Protein AF-0000000079573277 (afdb_homodimer)

Foldseek 3Di:
DEAEDLLQQLQQAFPLSLLLSLLVLCCCCPQLVAAYEAELQSLFRRCSVLVLCLDPVSLVLVLLCLQQLSYAYEDFDPRFASLSVQLVLLVCLLVVPPPRDHTPQQPDDSVPNVVSVLLNCCSVVVCLVSLVVVLVVDDPPDPSNSNSVSSSSSSVSRNSLRVRPSRYFYWDPDQPAALLNLLVLQLVLQCPDPDPLSNLLSVVVVVQVVVLPDPVLSRDLVNVLVVLLVDDDDSSSQLNNQSSSVSVSVNVQSGGPQHAAQADDSVSVSVVSVLVSVVVVVCVVVQSRDPHPDDSVPRPPPPRDRADSVLSSVQSDHHRDRDGYHCPVCSVVSSVVSVVSSVVVLVVLVVLLVVLVVLLVVLLVVLVVVCVVPVVPPDDVVVSVVVSVVVSVVVSQVVQVVCCVVVVNDGNVVSVVSNVVSVVSVVSNVPSDPPVPPVCVVVVVVVVVVVD/DEAEDLLQQLQQAFPLSLLLSLLVLCCCCPQQVAAYEAELQSLFRGCSVLVLCLDPVSLVLVLLCLQQLSYAYEDFDPRFASLSVQLVLLVCLLVVPPPRDHTPQQPDDSVPNVVSVLLNCCSVVVCLVSLVVVLVVDDPPDPSNSNSVSSSSSSVSRNSSRPRPSRYFYWDPDQPAALLNLLVLQLVLLCPDPDVLSNLLSVVVVVQVVVLPDPVLSRDLVNVLVVLVVDDDDSSSVLNNQSSSVSVSVNVQSGTPQHAAQADDSVSVSVVSVLVSVVVVVCVVVQSDADPPGDVVSHDPDPRDRADSVLSSVQSDHHRDRDGYHCPVCSVVSSVVSVVSSVVVLVVLVVLLVVLVVLLVVLLVVLVVVCVVPVVPPDDPVVSVVVSVVVSVVVSQVVQVVCCVVVVNDGNVVSVVSNVVSVVSVVSSVPSDDSVPPVCVVVVVVVVVVVD

pLDDT: mean 81.91, std 15.5, range [31.17, 97.5]

Radius of gyration: 34.0 Å; Cα contacts (8 Å, |Δi|>4): 1284; chains: 2; bounding box: 56×108×101 Å

Sequence (904 aa):
MLVYLFELDSVRNSKAEIIKGQQALFEEIVMNGNQVVLSFNQLTDSEAFLSILENEEAYEEMIGLFRCGALRVSQFGRFRTASQYIQNAIDKCIGKDSDAFLFSGLPVKCTDTELLTKIKDALAFGDLTLLEEIRDKYPVGSTDWKRLEYIQRYIRMILILSMEKLAMNPGKEQIEYSFVDYMKEIITICEKEPDEQLNQGAKLLKEISENLGVDKLRNNRTNWINYLNGLEANETIYIAEAMVDLCYNYTIEESISNVARHFEDREGFRRDLLNRFHQYWEEYCCKIHVFHKGDLEQIADIQVKEPFWDTAVRLVDQNPPMYSGVYETGYNKRKREWKRVRSRKIGKWFATAFLYIVIFCLVEQMMGTIEESFLATTVNIKLNGIVSAILDTLCFGLLGSWVSEKFGLVDVLESVKNLGTGIKDIYRIHFAPKQIAYRRDELDGDRKRKQDMLVYLFELDSVRNSKAEIIKGQQALFEEIVMNGNQVVLSFNQLTDSEAFLSILENEEAYEEMIGLFRCGALRVSQFGRFRTASQYIQNAIDKCIGKDSDAFLFSGLPVKCTDTELLTKIKDALAFGDLTLLEEIRDKYPVGSTDWKRLEYIQRYIRMILILSMEKLAMNPGKEQIEYSFVDYMKEIITICEKEPDEQLNQGAKLLKEISENLGVDKLRNNRTNWINYLNGLEANETIYIAEAMVDLCYNYTIEESISNVARHFEDREGFRRDLLNRFHQYWEEYCCKIHVFHKGDLEQIADIQVKEPFWDTAVRLVDQNPPMYSGVYETGYNKRKREWKRVRSRKIGKWFATAFLYIVIFCLVEQMMGTIEESFLATTVNIKLNGIVSAILDTLCFGLLGSWVSEKFGLVDVLESVKNLGTGIKDIYRIHFAPKQIAYRRDELDGDRKRKQD

Secondary structure (DSSP, 8-state):
-EEE-GGG-TT--SHHHHHHHHHHHHIIIIIS--EEEE-HHHHHH-HHHHGGGGSHHHHHHHHHHHHTTSEEEE-BTTB-SHHHHHHHHHHHHHTT-TT----TTS---TT-HHHHHHHHHHHHH--THHHHHHHTTS-TTSHHHHHHHHHHHHHHHHHHHHH-GGGEEPBPSS-SS-HHHHHHHHHHHHHHSS-HHHHHHHHHHHHHHHHH-SHHHHT-HHHHHHHHHTSPP-HHHHHHHHHHHHHHHHHHHHTBTTB--S-SSHHHHHHHHHHHHHHHHHHHHTTSS--TT--GGG-----PPPP-HHHHHHHS-S-PPPPPS-TTTTHHHHHHHHHHHHHHHHHHHHHHHHHHHHHHHHHHHHHHHHHHHTGGGSS-HHHHHHHHHHHHHHHHHHHHHHHHHHHTPPPHHHHHHHHHHHHHHHHHHHTS-------THHHHHHHHHHH-/-EEE-GGG-TT--SHHHHHHHHHHHHIIIIIS--EEEE-HHHHHH-HHHHGGGGSHHHHHHHHHHHHTTSEEEE-BTTB-SHHHHHHHHHHHHHTT-TT----TTS---TT-HHHHHHHHHHHHHT-THHHHHHHTTS-TTSHHHHHHHHHHHHHHHHHHHHH-GGGEEPBPSS-SS-HHHHHHHHHHHHHHSS-HHHHHHHHHHHHHHHHH-SHHHHT-HHHHHHHHHTSPP-HHHHHHHHHHHHHHHHHHHHTBTTB--S-SSHHHHHHHHHHHHHHHHHHHHTTS---TTS-GGG-----PPPP-HHHHHHHS-S-PPPPPS-TTTTHHHHHHHHHHHHHHHHHHHHHHHHHHHHHHHHHHHHHHHHHHHTGGGSS-HHHHHHHHHHHHHHHHHHHHHHHHHHHTPPPHHHHHHHHHHHHHHHHHHHT---------HHHHHHHHHHH-

Structure (mmCIF, N/CA/C/O backbone):
data_AF-0000000079573277-model_v1
#
loop_
_entity.id
_entity.type
_entity.pdbx_description
1 polymer 'Uncharacterized protein'
#
loop_
_atom_site.group_PDB
_atom_site.id
_atom_site.type_symbol
_atom_site.label_atom_id
_atom_site.label_alt_id
_atom_site.label_comp_id
_atom_site.label_asym_id
_atom_site.label_entity_id
_atom_site.label_seq_id
_atom_site.pdbx_PDB_ins_code
_atom_site.Cartn_x
_atom_site.Cartn_y
_atom_site.Cartn_z
_atom_site.occupancy
_atom_site.B_iso_or_equiv
_atom_site.auth_seq_id
_atom_site.auth_comp_id
_atom_site.auth_asym_id
_atom_site.auth_atom_id
_atom_site.pdbx_PDB_model_num
ATOM 1 N N . MET A 1 1 ? 10.648 23.984 3.326 1 90.25 1 MET A N 1
ATOM 2 C CA . MET A 1 1 ? 10.805 23.766 4.762 1 90.25 1 MET A CA 1
ATOM 3 C C . MET A 1 1 ? 9.758 22.781 5.285 1 90.25 1 MET A C 1
ATOM 5 O O . MET A 1 1 ? 8.766 22.516 4.605 1 90.25 1 MET A O 1
ATOM 9 N N . LEU A 1 2 ? 10.086 22.219 6.395 1 93.06 2 LEU A N 1
ATOM 10 C CA . LEU A 1 2 ? 9.117 21.406 7.113 1 93.06 2 LEU A CA 1
ATOM 11 C C . LEU A 1 2 ? 8.391 22.219 8.18 1 93.06 2 LEU A C 1
ATOM 13 O O . LEU A 1 2 ? 9.031 22.812 9.055 1 93.06 2 LEU A O 1
ATOM 17 N N . VAL A 1 3 ? 7.113 22.234 8.039 1 94.62 3 VAL A N 1
ATOM 18 C CA . VAL A 1 3 ? 6.383 23.141 8.914 1 94.62 3 VAL A CA 1
ATOM 19 C C . VAL A 1 3 ? 5.316 22.375 9.688 1 94.62 3 VAL A C 1
ATOM 21 O O . VAL A 1 3 ? 4.707 21.438 9.156 1 94.62 3 VAL A O 1
ATOM 24 N N . TYR A 1 4 ? 5.172 22.734 10.945 1 96.25 4 TYR A N 1
ATOM 25 C CA . TYR A 1 4 ? 4.094 22.266 11.805 1 96.25 4 TYR A CA 1
ATOM 26 C C . TYR A 1 4 ? 2.994 23.312 11.922 1 96.25 4 TYR A C 1
ATOM 28 O O . TYR A 1 4 ? 3.271 24.484 12.172 1 96.25 4 TYR A O 1
ATOM 36 N N . LEU A 1 5 ? 1.74 22.875 11.727 1 96.56 5 LEU A N 1
ATOM 37 C CA . LEU A 1 5 ? 0.644 23.828 11.703 1 96.56 5 LEU A CA 1
ATOM 38 C C . LEU A 1 5 ? -0.175 23.75 12.992 1 96.56 5 LEU A C 1
ATOM 40 O O . LEU A 1 5 ? -0.833 22.734 13.25 1 96.56 5 LEU A O 1
ATOM 44 N N . PHE A 1 6 ? -0.286 24.859 13.711 1 95 6 PHE A N 1
ATOM 45 C CA . PHE A 1 6 ? -1.098 24.969 14.914 1 95 6 PHE A CA 1
ATOM 46 C C . PHE A 1 6 ? -2.582 24.906 14.578 1 95 6 PHE A C 1
ATOM 48 O O . PHE A 1 6 ? -3.395 24.484 15.398 1 95 6 PHE A O 1
ATOM 55 N N . GLU A 1 7 ? -2.912 25.312 13.375 1 92.81 7 GLU A N 1
ATOM 56 C CA . GLU A 1 7 ? -4.285 25.391 12.891 1 92.81 7 GLU A CA 1
ATOM 57 C C . GLU A 1 7 ? -4.934 24.016 12.82 1 92.81 7 GLU A C 1
ATOM 59 O O . GLU A 1 7 ? -6.156 23.891 12.742 1 92.81 7 GLU A O 1
ATOM 64 N N . LEU A 1 8 ? -4.09 22.984 12.914 1 95.06 8 LEU A N 1
ATOM 65 C CA . LEU A 1 8 ? -4.621 21.641 12.781 1 95.06 8 LEU A CA 1
ATOM 66 C C . LEU A 1 8 ? -4.762 20.969 14.148 1 95.06 8 LEU A C 1
ATOM 68 O O . LEU A 1 8 ? -4.992 19.766 14.234 1 95.06 8 LEU A O 1
ATOM 72 N N . ASP A 1 9 ? -4.641 21.734 15.141 1 93.56 9 ASP A N 1
ATOM 73 C CA . ASP A 1 9 ? -4.832 21.219 16.484 1 93.56 9 ASP A CA 1
ATOM 74 C C . ASP A 1 9 ? -6.227 20.609 16.656 1 93.56 9 ASP A C 1
ATOM 76 O O . ASP A 1 9 ? -7.199 21.125 16.094 1 93.56 9 ASP A O 1
ATOM 80 N N . SER A 1 10 ? -6.32 19.594 17.438 1 89.75 10 SER A N 1
ATOM 81 C CA . SER A 1 10 ? -7.551 18.828 17.609 1 89.75 10 SER A CA 1
ATOM 82 C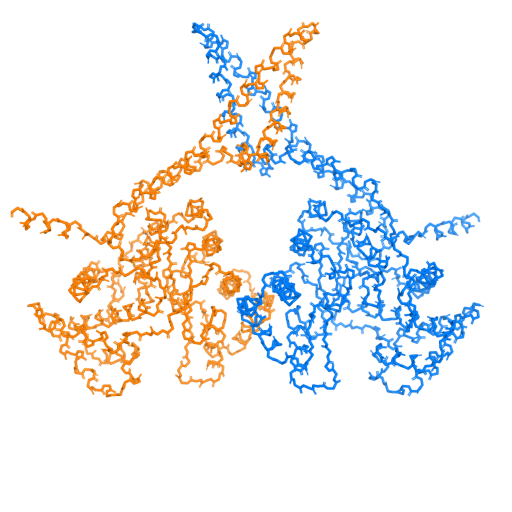 C . SER A 1 10 ? -8.609 19.641 18.344 1 89.75 10 SER A C 1
ATOM 84 O O . SER A 1 10 ? -9.805 19.328 18.266 1 89.75 10 SER A O 1
ATOM 86 N N . VAL A 1 11 ? -8.242 20.609 19.062 1 87.81 11 VAL A N 1
ATOM 87 C CA . VAL A 1 11 ? -9.203 21.375 19.844 1 87.81 11 VAL A CA 1
ATOM 88 C C . VAL A 1 11 ? -9.922 22.375 18.938 1 87.81 11 VAL A C 1
ATOM 90 O O . VAL A 1 11 ? -10.93 22.969 19.328 1 87.81 11 VAL A O 1
ATOM 93 N N . ARG A 1 12 ? -9.398 22.594 17.75 1 87.69 12 ARG A N 1
ATOM 94 C CA . ARG A 1 12 ? -10.031 23.484 16.781 1 87.69 12 ARG A CA 1
ATOM 95 C C . ARG A 1 12 ? -11.086 22.734 15.969 1 87.69 12 ARG A C 1
ATOM 97 O O . ARG A 1 12 ? -10.781 22.156 14.93 1 87.69 12 ARG A O 1
ATOM 104 N N . ASN A 1 13 ? -12.375 22.922 16.344 1 83.94 13 ASN A N 1
ATOM 105 C CA . ASN A 1 13 ? -13.383 22.016 15.812 1 83.94 13 ASN A CA 1
ATOM 106 C C . ASN A 1 13 ? -14.555 22.781 15.195 1 83.94 13 ASN A C 1
ATOM 108 O O . ASN A 1 13 ? -15.469 22.188 14.633 1 83.94 13 ASN A O 1
ATOM 112 N N . SER A 1 14 ? -14.523 24.078 15.305 1 82.44 14 SER A N 1
ATOM 113 C CA . SER A 1 14 ? -15.594 24.812 14.641 1 82.44 14 SER A CA 1
ATOM 114 C C . SER A 1 14 ? -15.453 24.734 13.117 1 82.44 14 SER A C 1
ATOM 116 O O . SER A 1 14 ? -14.344 24.547 12.602 1 82.44 14 SER A O 1
ATOM 118 N N . LYS A 1 15 ? -16.516 24.891 12.438 1 81.75 15 LYS A N 1
ATOM 119 C CA . LYS A 1 15 ? -16.484 24.812 10.984 1 81.75 15 LYS A CA 1
ATOM 120 C C . LYS A 1 15 ? -15.484 25.812 10.391 1 81.75 15 LYS A C 1
ATOM 122 O O . LYS A 1 15 ? -14.758 25.484 9.445 1 81.75 15 LYS A O 1
ATOM 127 N N . ALA A 1 16 ? -15.484 26.953 10.977 1 82.38 16 ALA A N 1
ATOM 128 C CA . ALA A 1 16 ? -14.578 28 10.492 1 82.38 16 ALA A CA 1
ATOM 129 C C . ALA A 1 16 ? -13.125 27.609 10.742 1 82.38 16 ALA A C 1
ATOM 131 O O . ALA A 1 16 ? -12.258 27.844 9.891 1 82.38 16 ALA A O 1
ATOM 132 N N . GLU A 1 17 ? -12.875 27.031 11.875 1 87.12 17 GLU A N 1
ATOM 133 C CA . GLU A 1 17 ? -11.516 26.609 12.211 1 87.12 17 GLU A CA 1
ATOM 134 C C . GLU A 1 17 ? -11.062 25.469 11.312 1 87.12 17 GLU A C 1
ATOM 136 O O . GLU A 1 17 ? -9.891 25.406 10.914 1 87.12 17 GLU A O 1
ATOM 141 N N . ILE A 1 18 ? -11.961 24.625 11.039 1 88.12 18 ILE A N 1
ATOM 142 C CA . ILE A 1 18 ? -11.664 23.484 10.18 1 88.12 18 ILE A CA 1
ATOM 143 C C . ILE A 1 18 ? -11.234 23.984 8.797 1 88.12 18 ILE A C 1
ATOM 145 O O . ILE A 1 18 ? -10.211 23.547 8.266 1 88.12 18 ILE A O 1
ATOM 149 N N . ILE A 1 19 ? -11.953 24.891 8.281 1 85.19 19 ILE A N 1
ATOM 150 C CA . ILE A 1 19 ? -11.664 25.438 6.957 1 85.19 19 ILE A CA 1
ATOM 151 C C . ILE A 1 19 ? -10.336 26.188 6.992 1 85.19 19 ILE A C 1
ATOM 153 O O . ILE A 1 19 ? -9.531 26.078 6.066 1 85.19 19 ILE A O 1
ATOM 157 N N . LYS A 1 20 ? -10.172 26.953 8.039 1 86.38 20 LYS A N 1
ATOM 158 C CA . LYS A 1 20 ? -8.93 27.688 8.188 1 86.38 20 LYS A CA 1
ATOM 159 C C . LYS A 1 20 ? -7.727 26.75 8.242 1 86.38 20 LYS A C 1
ATOM 161 O O . LYS A 1 20 ? -6.668 27.062 7.684 1 86.38 20 LYS A O 1
ATOM 166 N N . GLY A 1 21 ? -7.922 25.719 8.984 1 91.94 21 GLY A N 1
ATOM 167 C CA . GLY A 1 21 ? -6.863 24.719 9.047 1 91.94 21 GLY A CA 1
ATOM 168 C C . GLY A 1 21 ? -6.547 24.094 7.695 1 91.94 21 GLY A C 1
ATOM 169 O O . GLY A 1 21 ? -5.379 23.922 7.344 1 91.94 21 GLY A O 1
ATOM 170 N N . GLN A 1 22 ? -7.57 23.797 6.918 1 92.06 22 GLN A N 1
ATOM 171 C CA . GLN A 1 22 ? -7.387 23.219 5.594 1 92.06 22 GLN A CA 1
ATOM 172 C C . GLN A 1 22 ? -6.746 24.203 4.633 1 92.06 22 GLN A C 1
ATOM 174 O O . GLN A 1 22 ? -5.895 23.844 3.824 1 92.06 22 GLN A O 1
ATOM 179 N N . GLN A 1 23 ? -7.141 25.406 4.781 1 89.75 23 GLN A N 1
ATOM 180 C CA . GLN A 1 23 ? -6.559 26.438 3.941 1 89.75 23 GLN A CA 1
ATOM 181 C C . GLN A 1 23 ? -5.082 26.641 4.266 1 89.75 23 GLN A C 1
ATOM 183 O O . GLN A 1 23 ? -4.266 26.875 3.363 1 89.75 23 GLN A O 1
ATOM 188 N N . ALA A 1 24 ? -4.773 26.641 5.535 1 92.31 24 ALA A N 1
ATOM 189 C CA . ALA A 1 24 ? -3.379 26.781 5.941 1 92.31 24 ALA A CA 1
ATOM 190 C C . ALA A 1 24 ? -2.529 25.641 5.367 1 92.31 24 ALA A C 1
ATOM 192 O O . ALA A 1 24 ? -1.403 25.875 4.918 1 92.31 24 ALA A O 1
ATOM 193 N N . LEU A 1 25 ? -3.104 24.516 5.422 1 94.5 25 LEU A N 1
ATOM 194 C CA . LEU A 1 25 ? -2.432 23.344 4.859 1 94.5 25 LEU A CA 1
ATOM 195 C C . LEU A 1 25 ? -2.174 23.531 3.367 1 94.5 25 LEU A C 1
ATOM 197 O O . LEU A 1 25 ? -1.056 23.312 2.895 1 94.5 25 LEU A O 1
ATOM 201 N N . PHE A 1 26 ? -3.145 23.938 2.697 1 92.31 26 PHE A N 1
ATOM 202 C CA . PHE A 1 26 ? -3.059 24.172 1.26 1 92.31 26 PHE A CA 1
ATOM 203 C C . PHE A 1 26 ? -2.049 25.266 0.941 1 92.31 26 PHE A C 1
ATOM 205 O O . PHE A 1 26 ? -1.239 25.109 0.022 1 92.31 26 PHE A O 1
ATOM 212 N N . GLU A 1 27 ? -2.094 26.281 1.636 1 90.19 27 GLU A N 1
ATOM 213 C CA . GLU A 1 27 ? -1.212 27.422 1.411 1 90.19 27 GLU A CA 1
ATOM 214 C C . GLU A 1 27 ? 0.252 27.031 1.594 1 90.19 27 GLU A C 1
ATOM 216 O O . GLU A 1 27 ? 1.103 27.391 0.777 1 90.19 27 GLU A O 1
ATOM 221 N N . GLU A 1 28 ? 0.513 26.328 2.621 1 92.06 28 GLU A N 1
ATOM 222 C CA . GLU A 1 28 ? 1.896 25.938 2.893 1 92.06 28 GLU A CA 1
ATOM 223 C C . GLU A 1 28 ? 2.439 25.031 1.803 1 92.06 28 GLU A C 1
ATOM 225 O O . GLU A 1 28 ? 3.582 25.172 1.369 1 92.06 28 GLU A O 1
ATOM 230 N N . ILE A 1 29 ? 1.655 24.141 1.414 1 90.56 29 ILE A N 1
ATOM 231 C CA . ILE A 1 29 ? 2.117 23.156 0.447 1 90.56 29 ILE A CA 1
ATOM 232 C C . ILE A 1 29 ? 2.176 23.781 -0.944 1 90.56 29 ILE A C 1
ATOM 234 O O . ILE A 1 29 ? 3.191 23.672 -1.636 1 90.56 29 ILE A O 1
ATOM 238 N N . VAL A 1 30 ? 1.147 24.5 -1.298 1 88.12 30 VAL A N 1
ATOM 239 C CA . VAL A 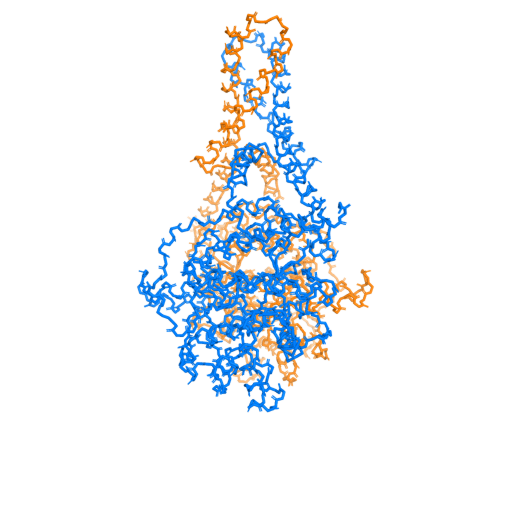1 30 ? 0.99 24.922 -2.688 1 88.12 30 VAL A CA 1
ATOM 240 C C . VAL A 1 30 ? 1.585 26.312 -2.881 1 88.12 30 VAL A C 1
ATOM 242 O O . VAL A 1 30 ? 2.291 26.562 -3.861 1 88.12 30 VAL A O 1
ATOM 245 N N . MET A 1 31 ? 1.285 27.219 -1.985 1 85.81 31 MET A N 1
ATOM 246 C CA . MET A 1 31 ? 1.688 28.609 -2.189 1 85.81 31 MET A CA 1
ATOM 247 C C . MET A 1 31 ? 3.115 28.844 -1.705 1 85.81 31 MET A C 1
ATOM 249 O O . MET A 1 31 ? 3.875 29.578 -2.326 1 85.81 31 MET A O 1
ATOM 253 N N . ASN A 1 32 ? 3.432 28.203 -0.638 1 86.56 32 ASN A N 1
ATOM 254 C CA . ASN A 1 32 ? 4.742 28.453 -0.048 1 86.56 32 ASN A CA 1
ATOM 255 C C . ASN A 1 32 ? 5.75 27.375 -0.422 1 86.56 32 ASN A C 1
ATOM 257 O O . ASN A 1 32 ? 6.957 27.578 -0.277 1 86.56 32 ASN A O 1
ATOM 261 N N . GLY A 1 33 ? 5.297 26.219 -0.866 1 87 33 GLY A N 1
ATOM 262 C CA . GLY A 1 33 ? 6.191 25.156 -1.298 1 87 33 GLY A CA 1
ATOM 263 C C . GLY A 1 33 ? 6.836 24.406 -0.143 1 87 33 GLY A C 1
ATOM 264 O O . GLY A 1 33 ? 7.914 23.828 -0.295 1 87 33 GLY A O 1
ATOM 265 N N . ASN A 1 34 ? 6.234 24.531 0.989 1 90.5 34 ASN A N 1
ATOM 266 C CA . ASN A 1 34 ? 6.754 23.844 2.168 1 90.5 34 ASN A CA 1
ATOM 267 C C . ASN A 1 34 ? 6.148 22.453 2.32 1 90.5 34 ASN A C 1
ATOM 269 O O . ASN A 1 34 ? 5.141 22.141 1.686 1 90.5 34 ASN A O 1
ATOM 273 N N . GLN A 1 35 ? 6.82 21.609 3.014 1 93.31 35 GLN A N 1
ATOM 274 C CA . GLN A 1 35 ? 6.254 20.359 3.49 1 93.31 35 GLN A CA 1
ATOM 275 C C . GLN A 1 35 ? 5.582 20.531 4.848 1 93.31 35 GLN A C 1
ATOM 277 O O . GLN A 1 35 ? 6.023 21.344 5.664 1 93.31 35 GLN A O 1
ATOM 282 N N . VAL A 1 36 ? 4.52 19.844 5.012 1 95.38 36 VAL A N 1
ATOM 283 C CA . VAL A 1 36 ? 3.818 19.953 6.285 1 95.38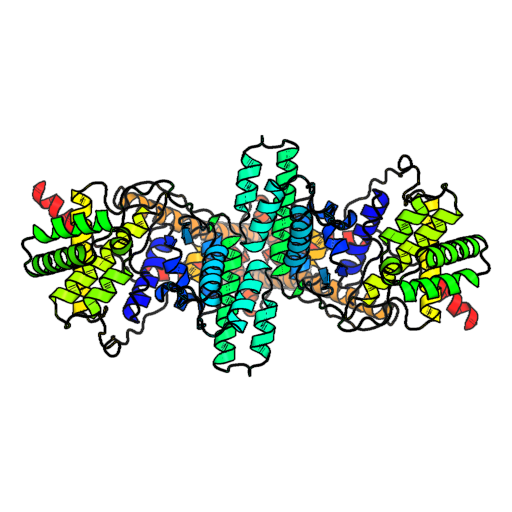 36 VAL A CA 1
ATOM 284 C C . VAL A 1 36 ? 3.9 18.625 7.039 1 95.38 36 VAL A C 1
ATOM 286 O O . VAL A 1 36 ? 3.734 17.562 6.445 1 95.38 36 VAL A O 1
ATOM 289 N N . VAL A 1 37 ? 4.234 18.719 8.281 1 96.62 37 VAL A N 1
ATOM 290 C CA . VAL A 1 37 ? 4.34 17.531 9.117 1 96.62 37 VAL A CA 1
ATOM 291 C C . VAL A 1 37 ? 3.213 17.516 10.148 1 96.62 37 VAL A C 1
ATOM 293 O O . VAL A 1 37 ? 2.912 18.531 10.758 1 96.62 37 VAL A O 1
ATOM 296 N N . LEU A 1 38 ? 2.562 16.422 10.227 1 97.44 38 LEU A N 1
ATOM 297 C CA . LEU A 1 38 ? 1.534 16.203 11.234 1 97.44 38 LEU A CA 1
ATOM 298 C C . LEU A 1 38 ? 2.09 15.406 12.406 1 97.44 38 LEU A C 1
ATOM 300 O O . LEU A 1 38 ? 2.924 14.516 12.219 1 97.44 38 LEU A O 1
ATOM 304 N N . SER A 1 39 ? 1.659 15.75 13.57 1 96.06 39 SER A N 1
ATOM 305 C CA . SER A 1 39 ? 1.861 14.852 14.695 1 96.06 39 SER A CA 1
ATOM 306 C C . SER A 1 39 ? 0.89 13.672 14.641 1 96.06 39 SER A C 1
ATOM 308 O O . SER A 1 39 ? -0.088 13.703 13.891 1 96.06 39 SER A O 1
ATOM 310 N N . PHE A 1 40 ? 1.115 12.617 15.422 1 94.06 40 PHE A N 1
ATOM 311 C CA . PHE A 1 40 ? 0.177 11.508 15.492 1 94.06 40 PHE A CA 1
ATOM 312 C C . PHE A 1 40 ? -1.188 11.977 15.984 1 94.06 40 PHE A C 1
ATOM 314 O O . PHE A 1 40 ? -2.221 11.492 15.516 1 94.06 40 PHE A O 1
ATOM 321 N N . ASN A 1 41 ? -1.174 12.945 16.859 1 92.88 41 ASN A N 1
ATOM 322 C CA . ASN A 1 41 ? -2.43 13.484 17.375 1 92.88 41 ASN A CA 1
ATOM 323 C C . ASN A 1 41 ? -3.223 14.188 16.266 1 92.88 41 ASN A C 1
ATOM 325 O O . ASN A 1 41 ? -4.445 14.047 16.188 1 92.88 41 ASN A O 1
ATOM 329 N N . GLN A 1 42 ? -2.49 14.953 15.539 1 95.69 42 GLN A N 1
ATOM 330 C CA . GLN A 1 42 ? -3.176 15.641 14.453 1 95.69 42 GLN A CA 1
ATOM 331 C C . GLN A 1 42 ? -3.699 14.656 13.414 1 95.69 42 GLN A C 1
ATOM 333 O O . GLN A 1 42 ? -4.789 14.844 12.867 1 95.69 42 GLN A O 1
ATOM 338 N N . LEU A 1 43 ? -2.949 13.594 13.141 1 96.25 43 LEU A N 1
ATOM 339 C CA . LEU A 1 43 ? -3.354 12.562 12.195 1 96.25 43 LEU A CA 1
ATOM 340 C C . LEU A 1 43 ? -4.617 11.852 12.664 1 96.25 43 LEU A C 1
ATOM 342 O O . LEU A 1 43 ? -5.441 11.43 11.852 1 96.25 43 LEU A O 1
ATOM 346 N N . THR A 1 44 ? -4.82 11.797 14.016 1 94 44 THR A N 1
ATOM 347 C CA . THR A 1 44 ? -5.852 10.914 14.555 1 94 44 THR A CA 1
ATOM 348 C C . THR A 1 44 ? -7.027 11.727 15.102 1 94 44 THR A C 1
ATOM 350 O O . THR A 1 44 ? -8.133 11.211 15.242 1 94 44 THR A O 1
ATOM 353 N N . ASP A 1 45 ? -6.828 13.078 15.352 1 93.06 45 ASP A N 1
ATOM 354 C CA . ASP A 1 45 ? -7.875 13.789 16.078 1 93.06 45 ASP A CA 1
ATOM 355 C C . ASP A 1 45 ? -8.148 15.156 15.469 1 93.06 45 ASP A C 1
ATOM 357 O O . ASP A 1 45 ? -9.055 15.867 15.914 1 93.06 45 ASP A O 1
ATOM 361 N N . SER A 1 46 ? -7.379 15.578 14.531 1 94.12 46 SER A N 1
ATOM 362 C CA . SER A 1 46 ? -7.633 16.891 13.922 1 94.12 46 SER A CA 1
ATOM 363 C C . SER A 1 46 ? -8.852 16.844 13.008 1 94.12 46 SER A C 1
ATOM 365 O O . SER A 1 46 ? -8.812 16.219 11.945 1 94.12 46 SER A O 1
ATOM 367 N N . GLU A 1 47 ? -9.828 17.578 13.336 1 90.81 47 GLU A N 1
ATOM 368 C CA . GLU A 1 47 ? -11.031 17.594 12.508 1 90.81 47 GLU A CA 1
ATOM 369 C C . GLU A 1 47 ? -10.75 18.25 11.156 1 90.81 47 GLU A C 1
ATOM 371 O O . GLU A 1 47 ? -11.352 17.875 10.141 1 90.81 47 GLU A O 1
ATOM 376 N N . ALA A 1 48 ? -9.852 19.172 11.219 1 91.81 48 ALA A N 1
ATOM 377 C CA . ALA A 1 48 ? -9.484 19.828 9.961 1 91.81 48 ALA A CA 1
ATOM 378 C C . ALA A 1 48 ? -8.891 18.828 8.977 1 91.81 48 ALA A C 1
ATOM 380 O O . ALA A 1 48 ? -9.164 18.891 7.777 1 91.81 48 ALA A O 1
ATOM 381 N N . PHE A 1 49 ? -8.148 17.938 9.453 1 94.94 49 PHE A N 1
ATOM 382 C CA . PHE A 1 49 ? -7.527 16.938 8.594 1 94.94 49 PHE A CA 1
ATOM 383 C C . PHE A 1 49 ? -8.5 15.805 8.297 1 94.94 49 PHE A C 1
ATOM 385 O O . PHE A 1 49 ? -8.672 15.422 7.137 1 94.94 49 PHE A O 1
ATOM 392 N N . LEU A 1 50 ? -9.148 15.297 9.32 1 93.19 50 LEU A N 1
ATOM 393 C CA . LEU A 1 50 ? -9.984 14.102 9.203 1 93.19 50 LEU A CA 1
ATOM 394 C C . LEU A 1 50 ? -11.188 14.367 8.312 1 93.19 50 LEU A C 1
ATOM 396 O O . LEU A 1 50 ? -11.641 13.469 7.594 1 93.19 50 LEU A O 1
ATOM 400 N N . SER A 1 51 ? -11.664 15.57 8.305 1 89.94 51 SER A N 1
ATOM 401 C CA . SER A 1 51 ? -12.828 15.898 7.484 1 89.94 51 SER A CA 1
ATOM 402 C C . SER A 1 51 ? -12.492 15.82 5.996 1 89.94 51 SER A C 1
ATOM 404 O O . SER A 1 51 ? -13.375 15.594 5.168 1 89.94 51 SER A O 1
ATOM 406 N N . ILE A 1 52 ? -11.258 16 5.641 1 91.5 52 ILE A N 1
ATOM 407 C CA . ILE A 1 52 ? -10.828 15.891 4.25 1 91.5 52 ILE A CA 1
ATOM 408 C C . ILE A 1 52 ? -11 14.453 3.766 1 91.5 52 ILE A C 1
ATOM 410 O O . ILE A 1 52 ? -11.336 14.219 2.602 1 91.5 52 ILE A O 1
ATOM 414 N N . LEU A 1 53 ? -10.867 13.484 4.633 1 89.38 53 LEU A N 1
ATOM 415 C CA . LEU A 1 53 ? -10.859 12.07 4.293 1 89.38 53 LEU A CA 1
ATOM 416 C C . LEU A 1 53 ? -12.273 11.57 3.996 1 89.38 53 LEU A C 1
ATOM 418 O O . LEU A 1 53 ? -12.453 10.492 3.434 1 89.38 53 LEU A O 1
ATOM 422 N N . GLU A 1 54 ? -13.219 12.391 4.344 1 85.75 54 GLU A N 1
ATOM 423 C CA . GLU A 1 54 ? -14.609 11.992 4.121 1 85.75 54 GLU A CA 1
ATOM 424 C C . GLU A 1 54 ? -14.961 12.039 2.637 1 85.75 54 GLU A C 1
ATOM 426 O O . GLU A 1 54 ? -15.859 11.328 2.188 1 85.75 54 GLU A O 1
ATOM 431 N N . ASN A 1 55 ? -14.242 12.867 1.986 1 86.5 55 ASN A N 1
ATOM 432 C CA . ASN A 1 55 ? -14.398 12.945 0.538 1 86.5 55 ASN A CA 1
ATOM 433 C C . ASN A 1 55 ? -13.445 11.992 -0.18 1 86.5 55 ASN A C 1
ATOM 435 O O . ASN A 1 55 ? -12.227 12.094 -0.028 1 86.5 55 ASN A O 1
ATOM 439 N N . GLU A 1 56 ? -13.984 11.172 -1.03 1 85.62 56 GLU A N 1
ATOM 440 C CA . GLU A 1 56 ? -13.195 10.125 -1.674 1 85.62 56 GLU A CA 1
ATOM 441 C C . GLU A 1 56 ? -12.094 10.727 -2.547 1 85.62 56 GLU A C 1
ATOM 443 O O . GLU A 1 56 ? -10.969 10.227 -2.566 1 85.62 56 GLU A O 1
ATOM 448 N N . GLU A 1 57 ? -12.422 11.711 -3.275 1 85.88 57 GLU A N 1
ATOM 449 C CA . GLU A 1 57 ? -11.438 12.336 -4.148 1 85.88 57 GLU A CA 1
ATOM 450 C C . GLU A 1 57 ? -10.305 12.961 -3.342 1 85.88 57 GLU A C 1
ATOM 452 O O . GLU A 1 57 ? -9.125 12.773 -3.656 1 85.88 57 GLU A O 1
ATOM 457 N N . ALA A 1 58 ? -10.766 13.688 -2.328 1 90.5 58 ALA A N 1
ATOM 458 C CA . ALA A 1 58 ? -9.766 14.336 -1.479 1 90.5 58 ALA A CA 1
ATOM 459 C C . ALA A 1 58 ? -8.906 13.297 -0.754 1 90.5 58 ALA A C 1
ATOM 461 O O . ALA A 1 58 ? -7.715 13.516 -0.534 1 90.5 58 ALA A O 1
ATOM 462 N N . TYR A 1 59 ? -9.562 12.219 -0.487 1 93.12 59 TYR A N 1
ATOM 463 C CA . TYR A 1 59 ? -8.875 11.109 0.17 1 93.12 59 TYR A CA 1
ATOM 464 C C . TYR A 1 59 ? -7.684 10.633 -0.656 1 93.12 59 TYR A C 1
ATOM 466 O O . TYR A 1 59 ? -6.57 10.523 -0.142 1 93.12 59 TYR A O 1
ATOM 474 N N . GLU A 1 60 ? -7.84 10.383 -1.895 1 92.75 60 GLU A N 1
ATOM 475 C CA . GLU A 1 60 ? -6.766 9.906 -2.764 1 92.75 60 GLU A CA 1
ATOM 476 C C . GLU A 1 60 ? -5.691 10.969 -2.943 1 92.75 60 GLU A C 1
ATOM 478 O O . GLU A 1 60 ? -4.508 10.648 -3.074 1 92.75 60 GLU A O 1
ATOM 483 N N . GLU A 1 61 ? -6.137 12.164 -2.973 1 91.69 61 GLU A N 1
ATOM 484 C CA . GLU A 1 61 ? -5.184 13.258 -3.104 1 91.69 61 GLU A CA 1
ATOM 485 C C . GLU A 1 61 ? -4.297 13.375 -1.867 1 91.69 61 GLU A C 1
ATOM 487 O O . GLU A 1 61 ? -3.094 13.609 -1.979 1 91.69 61 GLU A O 1
ATOM 492 N N . MET A 1 62 ? -4.922 13.18 -0.685 1 94.69 62 MET A N 1
ATOM 493 C CA . MET A 1 62 ? -4.145 13.211 0.552 1 94.69 62 MET A CA 1
ATOM 494 C C . MET A 1 62 ? -3.104 12.094 0.57 1 94.69 62 MET A C 1
ATOM 496 O O . MET A 1 62 ? -1.956 12.32 0.958 1 94.69 62 MET A O 1
ATOM 500 N N . ILE A 1 63 ? -3.527 10.961 0.148 1 94.06 63 ILE A N 1
ATOM 501 C CA . ILE A 1 63 ? -2.596 9.844 0.06 1 94.06 63 ILE A CA 1
ATOM 502 C C . ILE A 1 63 ? -1.438 10.203 -0.868 1 94.06 63 ILE A C 1
ATOM 504 O O . ILE A 1 63 ? -0.277 9.93 -0.56 1 94.06 63 ILE A O 1
ATOM 508 N N . GLY A 1 64 ? -1.779 10.812 -1.994 1 92.62 64 GLY A N 1
ATOM 509 C CA . GLY A 1 64 ? -0.761 11.258 -2.93 1 92.62 64 GLY A CA 1
ATOM 510 C C . GLY A 1 64 ? 0.225 12.234 -2.318 1 92.62 64 GLY A C 1
ATOM 511 O O . GLY A 1 64 ? 1.431 12.141 -2.557 1 92.62 64 GLY A O 1
ATOM 512 N N . LEU A 1 65 ? -0.25 13.117 -1.513 1 94.12 65 LEU A N 1
ATOM 513 C CA . LEU A 1 65 ? 0.6 14.117 -0.879 1 94.12 65 LEU A CA 1
ATOM 514 C C . LEU A 1 65 ? 1.532 13.469 0.141 1 94.12 65 LEU A C 1
ATOM 516 O O . LEU A 1 65 ? 2.678 13.898 0.3 1 94.12 65 LEU A O 1
ATOM 520 N N . PHE A 1 66 ? 1.073 12.453 0.804 1 94.38 66 PHE A N 1
ATOM 521 C CA . PHE A 1 66 ? 1.935 11.711 1.714 1 94.38 66 PHE A CA 1
ATOM 522 C C . PHE A 1 66 ? 2.992 10.93 0.942 1 94.38 66 PHE A C 1
ATOM 524 O O . PHE A 1 66 ? 4.152 10.875 1.352 1 94.38 66 PHE A O 1
ATOM 531 N N . ARG A 1 67 ? 2.602 10.406 -0.133 1 90.56 67 ARG A N 1
ATOM 532 C CA . ARG A 1 67 ? 3.5 9.578 -0.931 1 90.56 67 ARG A CA 1
ATOM 533 C C . ARG A 1 67 ? 4.664 10.398 -1.474 1 90.56 67 ARG A C 1
ATOM 535 O O . ARG A 1 67 ? 5.793 9.906 -1.561 1 90.56 67 ARG A O 1
ATOM 542 N N . CYS A 1 68 ? 4.359 11.578 -1.822 1 90.06 68 CYS A N 1
ATOM 543 C CA . CYS A 1 68 ? 5.414 12.391 -2.42 1 90.06 68 CYS A CA 1
ATOM 544 C C . CYS A 1 68 ? 6.172 13.172 -1.354 1 90.06 68 CYS A C 1
ATOM 546 O O . CYS A 1 68 ? 7.113 13.906 -1.666 1 90.06 68 CYS A O 1
ATOM 548 N N . GLY A 1 69 ? 5.727 13.125 -0.082 1 91.69 69 GLY A N 1
ATOM 549 C CA . GLY A 1 69 ? 6.465 13.703 1.028 1 91.69 69 GLY A CA 1
ATOM 550 C C . GLY A 1 69 ? 6.055 15.133 1.336 1 91.69 69 GLY A C 1
ATOM 551 O O . GLY A 1 69 ? 6.668 15.789 2.178 1 91.69 69 GLY A O 1
ATOM 552 N N . ALA A 1 70 ? 5.074 15.672 0.579 1 92.94 70 ALA A N 1
ATOM 553 C CA . ALA A 1 70 ? 4.574 17.016 0.886 1 92.94 70 ALA A CA 1
ATOM 554 C C . ALA A 1 70 ? 3.879 17.047 2.244 1 92.94 70 ALA A C 1
ATOM 556 O O . ALA A 1 70 ? 3.885 18.062 2.93 1 92.94 70 ALA A O 1
ATOM 557 N N . LEU A 1 71 ? 3.221 15.977 2.535 1 95 71 LEU A N 1
ATOM 558 C CA . LEU A 1 71 ? 2.66 15.734 3.857 1 95 71 LEU A CA 1
ATOM 559 C C . LEU A 1 71 ? 3.412 14.609 4.566 1 95 71 LEU A C 1
ATOM 561 O O . LEU A 1 71 ? 3.758 13.602 3.949 1 95 71 LEU A O 1
ATOM 565 N N . ARG A 1 72 ? 3.666 14.82 5.785 1 94.81 72 ARG A N 1
ATOM 566 C CA . ARG A 1 72 ? 4.41 13.836 6.562 1 94.81 72 ARG A CA 1
ATOM 567 C C . ARG A 1 72 ? 3.803 13.664 7.949 1 94.81 72 ARG A C 1
ATOM 569 O O . ARG A 1 72 ? 2.99 14.484 8.383 1 94.81 72 ARG A O 1
ATOM 576 N N . VAL A 1 73 ? 4.152 12.633 8.578 1 96.19 73 VAL A N 1
ATOM 577 C CA . VAL A 1 73 ? 3.773 12.383 9.961 1 96.19 73 VAL A CA 1
ATOM 578 C C . VAL A 1 73 ? 5.023 12.188 10.812 1 96.19 73 VAL A C 1
ATOM 580 O O . VAL A 1 73 ? 5.941 11.461 10.422 1 96.19 73 VAL A O 1
ATOM 583 N N . SER A 1 74 ? 5.043 12.844 11.898 1 95.25 74 SER A N 1
ATOM 584 C CA . SER A 1 74 ? 6.234 12.789 12.742 1 95.25 74 SER A CA 1
ATOM 585 C C . SER A 1 74 ? 6.18 11.594 13.695 1 95.25 74 SER A C 1
ATOM 587 O O . SER A 1 74 ? 5.164 11.375 14.359 1 95.25 74 SER A O 1
ATOM 589 N N . GLN A 1 75 ? 7.254 10.914 13.773 1 92.19 75 GLN A N 1
ATOM 590 C CA . GLN A 1 75 ? 7.414 9.891 14.805 1 92.19 75 GLN A CA 1
ATOM 591 C C . GLN A 1 75 ? 7.531 10.516 16.188 1 92.19 75 GLN A C 1
ATOM 593 O O . GLN A 1 75 ? 7.898 11.68 16.312 1 92.19 75 GLN A O 1
ATOM 598 N N . PHE A 1 76 ? 7.113 9.766 17.156 1 90.19 76 PHE A N 1
ATOM 599 C CA . PHE A 1 76 ? 7.18 10.281 18.516 1 90.19 76 PHE A CA 1
ATOM 600 C C . PHE A 1 76 ? 7.426 9.156 19.5 1 90.19 76 PHE A C 1
ATOM 602 O O . PHE A 1 76 ? 6.703 8.156 19.516 1 90.19 76 PHE A O 1
ATOM 609 N N . GLY A 1 77 ? 8.461 9.375 20.297 1 86.44 77 GLY A N 1
ATOM 610 C CA . GLY A 1 77 ? 8.766 8.398 21.328 1 86.44 77 GLY A CA 1
ATOM 611 C C . GLY A 1 77 ? 9.094 7.027 20.766 1 86.44 77 GLY A C 1
ATOM 612 O O . GLY A 1 77 ? 9.961 6.898 19.906 1 86.44 77 GLY A O 1
ATOM 613 N N . ARG A 1 78 ? 8.281 6.07 21.297 1 86.31 78 ARG A N 1
ATOM 614 C CA . ARG A 1 78 ? 8.531 4.691 20.891 1 86.31 78 ARG A CA 1
ATOM 615 C C . ARG A 1 78 ? 7.738 4.34 19.641 1 86.31 78 ARG A C 1
ATOM 617 O O . ARG A 1 78 ? 7.938 3.275 19.047 1 86.31 78 ARG A O 1
ATOM 624 N N . PHE A 1 79 ? 6.879 5.211 19.25 1 90.62 79 PHE A N 1
ATOM 625 C CA . PHE A 1 79 ? 6.031 4.918 18.109 1 90.62 79 PHE A CA 1
ATOM 626 C C . PHE A 1 79 ? 6.703 5.352 16.812 1 90.62 79 PHE A C 1
ATOM 628 O O . PHE A 1 79 ? 7 6.535 16.625 1 90.62 79 PHE A O 1
ATOM 635 N N . ARG A 1 80 ? 6.809 4.445 15.945 1 91.31 80 ARG A N 1
ATOM 636 C CA . ARG A 1 80 ? 7.543 4.699 14.711 1 91.31 80 ARG A CA 1
ATOM 637 C C . ARG A 1 80 ? 6.59 4.863 13.531 1 91.31 80 ARG A C 1
ATOM 639 O O . ARG A 1 80 ? 6.957 5.445 12.508 1 91.31 80 ARG A O 1
ATOM 646 N N . THR A 1 81 ? 5.438 4.25 13.656 1 94.38 81 THR A N 1
ATOM 647 C CA . THR A 1 81 ? 4.469 4.359 12.57 1 94.38 81 THR A CA 1
ATOM 648 C C . THR A 1 81 ? 3.088 4.727 13.109 1 94.38 81 THR A C 1
ATOM 650 O O . THR A 1 81 ? 2.82 4.562 14.305 1 94.38 81 THR A O 1
ATOM 653 N N . ALA A 1 82 ? 2.285 5.234 12.195 1 92.94 82 ALA A N 1
ATOM 654 C CA . ALA A 1 82 ? 0.901 5.539 12.547 1 92.94 82 ALA A CA 1
ATOM 655 C C . ALA A 1 82 ? 0.144 4.273 12.945 1 92.94 82 ALA A C 1
ATOM 657 O O . ALA A 1 82 ? -0.663 4.297 13.875 1 92.94 82 ALA A O 1
ATOM 658 N N . SER A 1 83 ? 0.405 3.162 12.273 1 95.38 83 SER A N 1
ATOM 659 C CA . SER A 1 83 ? -0.238 1.891 12.586 1 95.38 83 SER A CA 1
ATOM 660 C C . SER A 1 83 ? 0.078 1.448 14.016 1 95.38 83 SER A C 1
ATOM 662 O O . SER A 1 83 ? -0.821 1.059 14.758 1 95.38 83 SER A O 1
ATOM 664 N N . GLN A 1 84 ? 1.286 1.532 14.391 1 95.19 84 GLN A N 1
ATOM 665 C CA . GLN A 1 84 ? 1.71 1.158 15.734 1 95.19 84 GLN A CA 1
ATOM 666 C C . GLN A 1 84 ? 1.024 2.023 16.781 1 95.19 84 GLN A C 1
ATOM 668 O O . GLN A 1 84 ? 0.6 1.522 17.828 1 95.19 84 GLN A O 1
ATOM 673 N N . TYR A 1 85 ? 0.957 3.318 16.469 1 94.31 85 TYR A N 1
ATOM 674 C CA . TYR A 1 85 ? 0.342 4.281 17.375 1 94.31 85 TYR A CA 1
ATOM 675 C C . TYR A 1 85 ? -1.122 3.938 17.625 1 94.31 85 TYR A C 1
ATOM 677 O O . TYR A 1 85 ? -1.574 3.916 18.766 1 94.31 85 TYR A O 1
ATOM 685 N N . ILE A 1 86 ? -1.84 3.633 16.656 1 94.19 86 ILE A N 1
ATOM 686 C CA . ILE A 1 86 ? -3.266 3.338 16.75 1 94.19 86 ILE A CA 1
ATOM 687 C C . ILE A 1 86 ? -3.469 1.978 17.422 1 94.19 86 ILE A C 1
ATOM 689 O O . ILE A 1 86 ? -4.352 1.817 18.266 1 94.19 86 ILE A O 1
ATOM 693 N N . GLN A 1 87 ? -2.678 0.979 17.047 1 95.38 87 GLN A N 1
ATOM 694 C CA . GLN A 1 87 ? -2.777 -0.336 17.672 1 95.38 87 GLN A CA 1
ATOM 695 C C . GLN A 1 87 ? -2.561 -0.248 19.172 1 95.38 87 GLN A C 1
ATOM 697 O O . GLN A 1 87 ? -3.254 -0.912 19.953 1 95.38 87 GLN A O 1
ATOM 702 N N . ASN A 1 88 ? -1.59 0.556 19.531 1 93.94 88 ASN A N 1
ATOM 703 C CA . ASN A 1 88 ? -1.328 0.749 20.953 1 93.94 88 ASN A CA 1
ATOM 704 C C . ASN A 1 88 ? -2.527 1.366 21.672 1 93.94 88 ASN A C 1
ATOM 706 O O . ASN A 1 88 ? -2.855 0.979 22.797 1 93.94 88 ASN A O 1
ATOM 710 N N . ALA A 1 89 ? -3.105 2.371 21.078 1 92.94 89 ALA A N 1
ATOM 711 C CA . ALA A 1 89 ? -4.297 2.986 21.656 1 92.94 89 ALA A CA 1
ATOM 712 C C . ALA A 1 89 ? -5.418 1.964 21.812 1 92.94 89 ALA A C 1
ATOM 714 O O . ALA A 1 89 ? -6.121 1.956 22.828 1 92.94 89 ALA A O 1
ATOM 715 N N . ILE A 1 90 ? -5.605 1.103 20.844 1 94.31 90 ILE A N 1
ATOM 716 C CA . ILE A 1 90 ? -6.629 0.064 20.891 1 94.31 90 ILE A CA 1
ATOM 717 C C . ILE A 1 90 ? -6.324 -0.919 22.016 1 94.31 90 ILE A C 1
ATOM 719 O O . ILE A 1 90 ? -7.227 -1.321 22.75 1 94.31 90 ILE A O 1
ATOM 723 N N . ASP A 1 91 ? -5.109 -1.286 22.141 1 94.31 91 ASP A N 1
ATOM 724 C CA . ASP A 1 91 ? -4.703 -2.195 23.219 1 94.31 91 ASP A CA 1
ATOM 725 C C . ASP A 1 91 ? -5.055 -1.625 24.578 1 94.31 91 ASP A C 1
ATOM 727 O O . ASP A 1 91 ? -5.492 -2.357 25.469 1 94.31 91 ASP A O 1
ATOM 731 N N . LYS A 1 92 ? -4.871 -0.354 24.703 1 92.12 92 LYS A N 1
ATOM 732 C CA . LYS A 1 92 ? -5.211 0.295 25.969 1 92.12 92 LYS A CA 1
ATOM 733 C C . LYS A 1 92 ? -6.711 0.235 26.234 1 92.12 92 LYS A C 1
ATOM 735 O O . LYS A 1 92 ? -7.141 0.07 27.375 1 92.12 92 LYS A O 1
ATOM 740 N N . CYS A 1 93 ? -7.422 0.4 25.188 1 91.44 93 CYS A N 1
ATOM 741 C CA . CYS A 1 93 ? -8.875 0.302 25.312 1 91.44 93 CYS A CA 1
ATOM 742 C C . CYS A 1 93 ? -9.289 -1.118 25.688 1 91.44 93 CYS A C 1
ATOM 744 O O . CYS A 1 93 ? -10.07 -1.32 26.609 1 91.44 93 CYS A O 1
ATOM 746 N N . ILE A 1 94 ? -8.797 -2.057 24.953 1 91.19 94 ILE A N 1
ATOM 747 C CA . ILE A 1 94 ? -9.141 -3.455 25.172 1 91.19 94 ILE A CA 1
ATOM 748 C C . ILE A 1 94 ? -8.695 -3.879 26.562 1 91.19 94 ILE A C 1
ATOM 750 O O . ILE A 1 94 ? -9.406 -4.621 27.25 1 91.19 94 ILE A O 1
ATOM 754 N N . GLY A 1 95 ? -7.602 -3.412 26.969 1 91.81 95 GLY A N 1
ATOM 755 C CA . GLY A 1 95 ? -7.07 -3.717 28.281 1 91.81 95 GLY A CA 1
ATOM 756 C C . GLY A 1 95 ? -7.719 -2.908 29.391 1 91.81 95 GLY A C 1
ATOM 757 O O . GLY A 1 95 ? -7.438 -3.123 30.578 1 91.81 95 GLY A O 1
ATOM 758 N N . LYS A 1 96 ? -8.5 -1.994 29.125 1 88.25 96 LYS A N 1
ATOM 759 C CA . LYS A 1 96 ? -9.203 -1.138 30.078 1 88.25 96 LYS A CA 1
ATOM 760 C C . LYS A 1 96 ? -8.227 -0.327 30.922 1 88.25 96 LYS A C 1
ATOM 762 O O . LYS A 1 96 ? -8.375 -0.247 32.156 1 88.25 96 LYS A O 1
ATOM 767 N N . ASP A 1 97 ? -7.305 0.139 30.203 1 85.56 97 ASP A N 1
ATOM 768 C CA . ASP A 1 97 ? -6.367 1.025 30.891 1 85.56 97 ASP A CA 1
ATOM 769 C C . ASP A 1 97 ? -7.051 2.328 31.297 1 85.56 97 ASP A C 1
ATOM 771 O O . ASP A 1 97 ? -7.949 2.811 30.609 1 85.56 97 ASP A O 1
ATOM 775 N N . SER A 1 98 ? -6.57 2.928 32.312 1 78 98 SER A N 1
ATOM 776 C CA . SER A 1 98 ? -7.172 4.152 32.844 1 78 98 SER A CA 1
ATOM 777 C C . SER A 1 98 ? -6.945 5.324 31.875 1 78 98 SER A C 1
ATOM 779 O O . SER A 1 98 ? -7.742 6.266 31.844 1 78 98 SER A O 1
ATOM 781 N N . ASP A 1 99 ? -5.93 5.164 31.156 1 76.31 99 ASP A N 1
ATOM 782 C CA . ASP A 1 99 ? -5.594 6.273 30.25 1 76.31 99 ASP A CA 1
ATOM 783 C C . ASP A 1 99 ? -5.98 5.949 28.812 1 76.31 99 ASP A C 1
ATOM 785 O O . ASP A 1 99 ? -5.438 6.539 27.875 1 76.31 99 ASP A O 1
ATOM 789 N N . ALA A 1 100 ? -6.945 5.035 28.734 1 80.25 100 ALA A N 1
ATOM 790 C CA . ALA A 1 100 ? -7.375 4.629 27.406 1 80.25 100 ALA A CA 1
ATOM 791 C C . ALA A 1 100 ? -8.102 5.766 26.688 1 80.25 100 ALA A C 1
ATOM 793 O O . ALA A 1 100 ? -8.875 6.504 27.312 1 80.25 100 ALA A O 1
ATOM 794 N N . PHE A 1 101 ? -7.68 6.02 25.484 1 75.38 101 PHE A N 1
ATOM 795 C CA . PHE A 1 101 ? -8.352 7.031 24.672 1 75.38 101 PHE A CA 1
ATOM 796 C C . PHE A 1 101 ? -8.469 6.582 23.219 1 75.38 101 PHE A C 1
ATOM 798 O O . PHE A 1 101 ? -7.637 5.812 22.734 1 75.38 101 PHE A O 1
ATOM 805 N N . LEU A 1 102 ? -9.633 6.941 22.766 1 70.38 102 LEU A N 1
ATOM 806 C CA . LEU A 1 102 ? -9.773 6.648 21.344 1 70.38 102 LEU A CA 1
ATOM 807 C C . LEU A 1 102 ? -9.859 7.934 20.531 1 70.38 102 LEU A C 1
ATOM 809 O O . LEU A 1 102 ? -10.398 8.938 21 1 70.38 102 LEU A O 1
ATOM 813 N N . PHE A 1 103 ? -9.359 7.809 19.453 1 79.44 103 PHE A N 1
ATOM 814 C CA . PHE A 1 103 ? -9.172 8.945 18.562 1 79.44 103 PHE A CA 1
ATOM 815 C C . PHE A 1 103 ? -10.445 9.25 17.797 1 79.44 103 PHE A C 1
ATOM 817 O O . PHE A 1 103 ? -11.234 8.344 17.5 1 79.44 103 PHE A O 1
ATOM 824 N N . SER A 1 104 ? -10.602 10.523 17.484 1 78.06 104 SER A N 1
ATOM 825 C CA . SER A 1 104 ? -11.727 10.945 16.656 1 78.06 104 SER A CA 1
ATOM 826 C C . SER A 1 104 ? -11.648 10.328 15.266 1 78.06 104 SER A C 1
ATOM 828 O O . SER A 1 104 ? -12.68 10.102 14.625 1 78.06 104 SER A O 1
ATOM 830 N N . GLY A 1 105 ? -10.492 10.055 14.891 1 80.94 105 GLY A N 1
ATOM 831 C CA . GLY A 1 105 ? -10.305 9.438 13.586 1 80.94 105 GLY A CA 1
ATOM 832 C C . GLY A 1 105 ? -10.867 8.031 13.508 1 80.94 105 GLY A C 1
ATOM 833 O O . GLY A 1 105 ? -11.102 7.504 12.422 1 80.94 105 GLY A O 1
ATOM 834 N N . LEU A 1 106 ? -10.969 7.453 14.625 1 85.38 106 LEU A N 1
ATOM 835 C CA . LEU A 1 106 ? -11.586 6.141 14.75 1 85.38 106 LEU A CA 1
ATOM 836 C C . LEU A 1 106 ? -12.891 6.23 15.539 1 85.38 106 LEU A C 1
ATOM 838 O O . LEU A 1 106 ? -12.898 6.059 16.766 1 85.38 106 LEU A O 1
ATOM 842 N N . PRO A 1 107 ? -13.93 6.492 14.758 1 86.12 107 PRO A N 1
ATOM 843 C CA . PRO A 1 107 ? -15.211 6.699 15.445 1 86.12 107 PRO A CA 1
ATOM 844 C C . PRO A 1 107 ? -15.758 5.422 16.062 1 86.12 107 PRO A C 1
ATOM 846 O O . PRO A 1 107 ? -16.844 4.965 15.688 1 86.12 107 PRO A O 1
ATOM 849 N N . VAL A 1 108 ? -15.07 4.844 17.016 1 89.5 108 VAL A N 1
ATOM 850 C CA . VAL A 1 108 ? -15.414 3.646 17.766 1 89.5 108 VAL A CA 1
ATOM 851 C C . VAL A 1 108 ? -15.258 3.92 19.266 1 89.5 108 VAL A C 1
ATOM 853 O O . VAL A 1 108 ? -14.516 4.816 19.656 1 89.5 108 VAL A O 1
ATOM 856 N N . LYS A 1 109 ? -16.062 3.27 20.031 1 88.19 109 LYS A N 1
ATOM 857 C CA . LYS A 1 109 ? -15.961 3.4 21.484 1 88.19 109 LYS A CA 1
ATOM 858 C C . LYS A 1 109 ? -15.078 2.309 22.078 1 88.19 109 LYS A C 1
ATOM 860 O O . LYS A 1 109 ? -14.969 1.215 21.516 1 88.19 109 LYS A O 1
ATOM 865 N N . CYS A 1 110 ? -14.484 2.645 23.172 1 90.38 110 CYS A N 1
ATOM 866 C CA . CYS A 1 110 ? -13.641 1.671 23.844 1 90.38 110 CYS A CA 1
ATOM 867 C C . CYS A 1 110 ? -14.461 0.465 24.297 1 90.38 110 CYS A C 1
ATOM 869 O O . CYS A 1 110 ? -13.906 -0.618 24.516 1 90.38 110 CYS A O 1
ATOM 871 N N . THR A 1 111 ? -15.758 0.676 24.391 1 89.5 111 THR A N 1
ATOM 872 C CA . THR A 1 111 ? -16.625 -0.406 24.828 1 89.5 111 THR A CA 1
ATOM 873 C C . THR A 1 111 ? -16.891 -1.386 23.688 1 89.5 111 THR A C 1
ATOM 875 O O . THR A 1 111 ? -17.359 -2.502 23.922 1 89.5 111 THR A O 1
ATOM 878 N N . ASP A 1 112 ? -16.609 -1.014 22.5 1 90.62 112 ASP A N 1
ATOM 879 C CA . ASP A 1 112 ? -16.797 -1.884 21.344 1 90.62 112 ASP A CA 1
ATOM 880 C C . ASP A 1 112 ? -15.602 -2.797 21.125 1 90.62 112 ASP A C 1
ATOM 882 O O . ASP A 1 112 ? -14.938 -2.73 20.078 1 90.62 112 ASP A O 1
ATOM 886 N N . THR A 1 113 ? -15.414 -3.689 21.953 1 91.38 113 THR A N 1
ATOM 887 C CA . THR A 1 113 ? -14.195 -4.492 22.016 1 91.38 113 THR A CA 1
ATOM 888 C C . THR A 1 113 ? -14.07 -5.383 20.781 1 91.38 113 THR A C 1
ATOM 890 O O . THR A 1 113 ? -12.969 -5.605 20.281 1 91.38 113 THR A O 1
ATOM 893 N N . GLU A 1 114 ? -15.156 -5.895 20.344 1 92.75 114 GLU A N 1
ATOM 894 C CA . GLU A 1 114 ? -15.117 -6.773 19.188 1 92.75 114 GLU A CA 1
ATOM 895 C C . GLU A 1 114 ? -14.648 -6.016 17.938 1 92.75 114 GLU A C 1
ATOM 897 O O . GLU A 1 114 ? -13.766 -6.484 17.219 1 92.75 114 GLU A O 1
ATOM 902 N N . LEU A 1 115 ? -15.25 -4.898 17.719 1 94.12 115 LEU A N 1
ATOM 903 C CA . LEU A 1 115 ? -14.883 -4.094 16.562 1 94.12 115 LEU A CA 1
ATOM 904 C C . LEU A 1 115 ? -13.438 -3.611 16.672 1 94.12 115 LEU A C 1
ATOM 906 O O . LEU A 1 115 ? -12.695 -3.609 15.688 1 94.12 115 LEU A O 1
ATOM 910 N N . LEU A 1 116 ? -13.023 -3.25 17.875 1 95.31 116 LEU A N 1
ATOM 911 C CA . LEU A 1 116 ? -11.656 -2.793 18.109 1 95.31 116 LEU A CA 1
ATOM 912 C C . LEU A 1 116 ? -10.648 -3.898 17.812 1 95.31 116 LEU A C 1
ATOM 914 O O . LEU A 1 116 ? -9.602 -3.645 17.203 1 95.31 116 LEU A O 1
ATOM 918 N N . THR A 1 117 ? -11.008 -5.059 18.203 1 95.56 117 THR A N 1
ATOM 919 C CA . THR A 1 117 ? -10.133 -6.195 17.938 1 95.56 117 THR A CA 1
ATOM 920 C C . THR A 1 117 ? -9.992 -6.43 16.438 1 95.56 117 THR A C 1
ATOM 922 O O . THR A 1 117 ? -8.898 -6.695 15.938 1 95.56 117 THR A O 1
ATOM 925 N N . LYS A 1 118 ? -11.086 -6.305 15.742 1 95.62 118 LYS A N 1
ATOM 926 C CA . LYS A 1 118 ? -11.062 -6.484 14.289 1 95.62 118 LYS A CA 1
ATOM 927 C C . LYS A 1 118 ? -10.25 -5.391 13.617 1 95.62 118 LYS A C 1
ATOM 929 O O . LYS A 1 118 ? -9.547 -5.648 12.633 1 95.62 118 LYS A O 1
ATOM 934 N N . ILE A 1 119 ? -10.352 -4.211 14.109 1 95.56 119 ILE A N 1
ATOM 935 C CA . ILE A 1 119 ? -9.586 -3.094 13.578 1 95.56 119 ILE A CA 1
ATOM 936 C C . ILE A 1 119 ? -8.094 -3.332 13.812 1 95.56 119 ILE A C 1
ATOM 938 O O . ILE A 1 119 ? -7.273 -3.111 12.922 1 95.56 119 ILE A O 1
ATOM 942 N N . LYS A 1 120 ? -7.766 -3.74 14.969 1 96.06 120 LYS A N 1
ATOM 943 C CA . LYS A 1 120 ? -6.371 -4.039 15.281 1 96.06 120 LYS A CA 1
ATOM 944 C C . LYS A 1 120 ? -5.82 -5.133 14.375 1 96.06 120 LYS A C 1
ATOM 946 O O . LYS A 1 120 ? -4.703 -5.027 13.867 1 96.06 120 LYS A O 1
ATOM 951 N N . ASP A 1 121 ? -6.602 -6.188 14.172 1 95.44 121 ASP A N 1
ATOM 952 C CA . ASP A 1 121 ? -6.199 -7.27 13.273 1 95.44 121 ASP A CA 1
ATOM 953 C C . ASP A 1 121 ? -6 -6.762 11.852 1 95.44 121 ASP A C 1
ATOM 955 O O . ASP A 1 121 ? -5.066 -7.172 11.164 1 95.44 121 ASP A O 1
ATOM 959 N N . ALA A 1 122 ? -6.953 -5.941 11.477 1 95.75 122 ALA A N 1
ATOM 960 C CA . ALA A 1 122 ? -6.836 -5.359 10.141 1 95.75 122 ALA A CA 1
ATOM 961 C C . ALA A 1 122 ? -5.527 -4.594 9.984 1 95.75 122 ALA A C 1
ATOM 963 O O . ALA A 1 122 ? -4.879 -4.66 8.938 1 95.75 122 ALA A O 1
ATOM 964 N N . LEU A 1 123 ? -5.094 -3.906 11 1 96.44 123 LEU A N 1
ATOM 965 C CA . LEU A 1 123 ? -3.85 -3.148 10.984 1 96.44 123 LEU A CA 1
ATOM 966 C C . LEU A 1 123 ? -2.645 -4.078 11.055 1 96.44 123 LEU A C 1
ATOM 968 O O . LEU A 1 123 ? -1.696 -3.938 10.273 1 96.44 123 LEU A O 1
ATOM 972 N N . ALA A 1 124 ? -2.719 -5.035 11.906 1 96.19 124 ALA A N 1
ATOM 973 C CA . ALA A 1 124 ? -1.573 -5.895 12.195 1 96.19 124 ALA A CA 1
ATOM 974 C C . ALA A 1 124 ? -1.294 -6.848 11.039 1 96.19 124 ALA A C 1
ATOM 976 O O . ALA A 1 124 ? -0.139 -7.184 10.766 1 96.19 124 ALA A O 1
ATOM 977 N N . PHE A 1 125 ? -2.365 -7.219 10.32 1 94.81 125 PHE A N 1
ATOM 978 C CA . PHE A 1 125 ? -2.193 -8.258 9.312 1 94.81 125 PHE A CA 1
ATOM 979 C C . PHE A 1 125 ? -2.531 -7.719 7.922 1 94.81 125 PHE A C 1
ATOM 981 O O . PHE A 1 125 ? -2.436 -8.445 6.934 1 94.81 125 PHE A O 1
ATOM 988 N N . GLY A 1 126 ? -2.916 -6.488 7.84 1 92.44 126 GLY A N 1
ATOM 989 C CA . GLY A 1 126 ? -3.273 -5.887 6.562 1 92.44 126 GLY A CA 1
ATOM 990 C C . GLY A 1 126 ? -4.566 -6.434 5.988 1 92.44 126 GLY A C 1
ATOM 991 O O . GLY A 1 126 ? -4.738 -6.469 4.766 1 92.44 126 GLY A O 1
ATOM 992 N N . ASP A 1 127 ? -5.508 -6.898 6.816 1 92.06 127 ASP A N 1
ATOM 993 C CA . ASP A 1 127 ? -6.734 -7.543 6.359 1 92.06 127 ASP A CA 1
ATOM 994 C C . ASP A 1 127 ? -7.914 -6.574 6.41 1 92.06 127 ASP A C 1
ATOM 996 O O . ASP A 1 127 ? -8.734 -6.633 7.332 1 92.06 127 ASP A O 1
ATOM 1000 N N . LEU A 1 128 ? -8.086 -5.855 5.387 1 91.56 128 LEU A N 1
ATOM 1001 C CA . LEU A 1 128 ? -9.164 -4.867 5.332 1 91.56 128 LEU A CA 1
ATOM 1002 C C . LEU A 1 128 ? -10.508 -5.539 5.105 1 91.56 128 LEU A C 1
ATOM 1004 O O . LEU A 1 128 ? -11.562 -4.93 5.328 1 91.56 128 LEU A O 1
ATOM 1008 N N . THR A 1 129 ? -10.484 -6.773 4.68 1 89.56 129 THR A N 1
ATOM 1009 C CA . THR A 1 129 ? -11.727 -7.473 4.383 1 89.56 129 THR A CA 1
ATOM 1010 C C . THR A 1 129 ? -12.5 -7.762 5.668 1 89.56 129 THR A C 1
ATOM 1012 O O . THR A 1 129 ? -13.719 -7.938 5.633 1 89.56 129 THR A O 1
ATOM 1015 N N . LEU A 1 130 ? -11.805 -7.809 6.746 1 91.62 130 LEU A N 1
ATOM 1016 C CA . LEU A 1 130 ? -12.461 -8 8.039 1 91.62 130 LEU A CA 1
ATOM 1017 C C . LEU A 1 130 ? -13.508 -6.918 8.281 1 91.62 130 LEU A C 1
ATOM 1019 O O . LEU A 1 130 ? -14.602 -7.203 8.766 1 91.62 130 LEU A O 1
ATOM 1023 N N . LEU A 1 131 ? -13.164 -5.707 7.938 1 93.06 131 LEU A N 1
ATOM 1024 C CA . LEU A 1 131 ? -14.062 -4.578 8.141 1 93.06 131 LEU A CA 1
ATOM 1025 C C . LEU A 1 131 ? -15.164 -4.566 7.082 1 93.06 131 LEU A C 1
ATOM 1027 O O . LEU A 1 131 ? -16.297 -4.18 7.367 1 93.06 131 LEU A O 1
ATOM 1031 N N . GLU A 1 132 ? -14.82 -5.016 5.953 1 91.88 132 GLU A N 1
ATOM 1032 C CA . GLU A 1 132 ? -15.805 -5.117 4.883 1 91.88 132 GLU A CA 1
ATOM 1033 C C . GLU A 1 132 ? -16.906 -6.121 5.234 1 91.88 132 GLU A C 1
ATOM 1035 O O . GLU A 1 132 ? -18.078 -5.879 4.973 1 91.88 132 GLU A O 1
ATOM 1040 N N . GLU A 1 133 ? -16.484 -7.23 5.781 1 91.69 133 GLU A N 1
ATOM 1041 C CA . GLU A 1 133 ? -17.422 -8.266 6.184 1 91.69 133 GLU A CA 1
ATOM 1042 C C . GLU A 1 133 ? -18.422 -7.742 7.223 1 91.69 133 GLU A C 1
ATOM 1044 O O . GLU A 1 133 ? -19.609 -8.07 7.18 1 91.69 133 GLU A O 1
ATOM 1049 N N . ILE A 1 134 ? -17.953 -6.926 8.109 1 94.31 134 ILE A N 1
ATOM 1050 C CA . ILE A 1 134 ? -18.812 -6.336 9.125 1 94.31 134 ILE A CA 1
ATOM 1051 C C . ILE A 1 134 ? -19.734 -5.301 8.484 1 94.31 134 ILE A C 1
ATOM 1053 O O . ILE A 1 134 ? -20.938 -5.254 8.773 1 94.31 134 ILE A O 1
ATOM 1057 N N . ARG A 1 135 ? -19.156 -4.496 7.625 1 93.81 135 ARG A N 1
ATOM 1058 C CA . ARG A 1 135 ? -19.906 -3.449 6.941 1 93.81 135 ARG A CA 1
ATOM 1059 C C . ARG A 1 135 ? -21.062 -4.039 6.141 1 93.81 135 ARG A C 1
ATOM 1061 O O . ARG A 1 135 ? -22.172 -3.488 6.133 1 93.81 135 ARG A O 1
ATOM 1068 N N . ASP A 1 136 ? -20.844 -5.156 5.547 1 92.81 136 ASP A N 1
ATOM 1069 C CA . ASP A 1 136 ? -21.812 -5.77 4.637 1 92.81 136 ASP A CA 1
ATOM 1070 C C . ASP A 1 136 ? -23.016 -6.324 5.402 1 92.81 136 ASP A C 1
ATOM 1072 O O . ASP A 1 136 ? -24.047 -6.637 4.809 1 92.81 136 ASP A O 1
ATOM 1076 N N . LYS A 1 137 ? -22.891 -6.457 6.645 1 93.69 137 LYS A N 1
ATOM 1077 C CA . LYS A 1 137 ? -24.031 -6.875 7.465 1 93.69 137 LYS A CA 1
ATOM 1078 C C . LYS A 1 137 ? -25.062 -5.758 7.598 1 93.69 137 LYS A C 1
ATOM 1080 O O . LYS A 1 137 ? -26.203 -6.004 7.992 1 93.69 137 LYS A O 1
ATOM 1085 N N . TYR A 1 138 ? -24.625 -4.57 7.285 1 94.31 138 TYR A N 1
ATOM 1086 C CA . TYR A 1 138 ? -25.516 -3.422 7.395 1 94.31 138 TYR A CA 1
ATOM 1087 C C . TYR A 1 138 ? -26 -2.98 6.02 1 94.31 138 TYR A C 1
ATOM 1089 O O . TYR A 1 138 ? -25.297 -3.145 5.02 1 94.31 138 TYR A O 1
ATOM 1097 N N . PRO A 1 139 ? -27.234 -2.424 6.012 1 95.5 139 PRO A N 1
ATOM 1098 C CA . PRO A 1 139 ? -27.719 -1.918 4.727 1 95.5 139 PRO A CA 1
ATOM 1099 C C . PRO A 1 139 ? -26.828 -0.83 4.141 1 95.5 139 PRO A C 1
ATOM 1101 O O . PRO A 1 139 ? -26.344 0.035 4.875 1 95.5 139 PRO A O 1
ATOM 1104 N N . VAL A 1 140 ? -26.734 -0.951 2.816 1 93.56 140 VAL A N 1
ATOM 1105 C CA . VAL A 1 140 ? -25.875 -0.004 2.109 1 93.56 140 VAL A CA 1
ATOM 1106 C C . VAL A 1 140 ? -26.391 1.419 2.332 1 93.56 140 VAL A C 1
ATOM 1108 O O . VAL A 1 140 ? -27.578 1.691 2.168 1 93.56 140 VAL A O 1
ATOM 1111 N N . GLY A 1 141 ? -25.594 2.279 2.785 1 89.69 141 GLY A N 1
ATOM 1112 C CA . GLY A 1 141 ? -25.938 3.68 2.957 1 89.69 141 GLY A CA 1
ATOM 1113 C C . GLY A 1 141 ? -26.422 4.008 4.359 1 89.69 141 GLY A C 1
ATOM 1114 O O . GLY A 1 141 ? -26.578 5.18 4.711 1 89.69 141 GLY A O 1
ATOM 1115 N N . SER A 1 142 ? -26.609 2.994 5.16 1 93.06 142 SER A N 1
ATOM 1116 C CA . SER A 1 142 ? -27 3.244 6.543 1 93.06 142 SER A CA 1
ATOM 1117 C C . SER A 1 142 ? -25.875 3.943 7.316 1 93.06 142 SER A C 1
ATOM 1119 O O . SER A 1 142 ? -24.75 4.039 6.836 1 93.06 142 SER A O 1
ATOM 1121 N N . THR A 1 143 ? -26.203 4.5 8.453 1 92.31 143 THR A N 1
ATOM 1122 C CA . THR A 1 143 ? -25.25 5.219 9.281 1 92.31 143 THR A CA 1
ATOM 1123 C C . THR A 1 143 ? -24.078 4.312 9.68 1 92.31 143 THR A C 1
ATOM 1125 O O . THR A 1 143 ? -22.922 4.723 9.625 1 92.31 143 THR A O 1
ATOM 1128 N N . ASP A 1 144 ? -24.438 3.148 10.031 1 92.25 144 ASP A N 1
ATOM 1129 C CA . ASP A 1 144 ? -23.406 2.201 10.43 1 92.25 144 ASP A CA 1
ATOM 1130 C C . ASP A 1 144 ? -22.547 1.786 9.234 1 92.25 144 ASP A C 1
ATOM 1132 O O . ASP A 1 144 ? -21.328 1.62 9.367 1 92.25 144 ASP A O 1
ATOM 1136 N N . TRP A 1 145 ? -23.172 1.654 8.117 1 94.56 145 TRP A N 1
ATOM 1137 C CA . TRP A 1 145 ? -22.453 1.322 6.898 1 94.56 145 TRP A CA 1
ATOM 1138 C C . TRP A 1 145 ? -21.438 2.412 6.551 1 94.56 145 TRP A C 1
ATOM 1140 O O . TRP A 1 145 ? -20.281 2.121 6.242 1 94.56 145 TRP A O 1
ATOM 1150 N N . LYS A 1 146 ? -21.875 3.602 6.645 1 91.69 146 LYS A N 1
ATOM 1151 C CA . LYS A 1 146 ? -21.016 4.738 6.32 1 91.69 146 LYS A CA 1
ATOM 1152 C C . LYS A 1 146 ? -19.875 4.867 7.324 1 91.69 146 LYS A C 1
ATOM 1154 O O . LYS A 1 146 ? -18.75 5.203 6.949 1 91.69 146 LYS A O 1
ATOM 1159 N N . ARG A 1 147 ? -20.172 4.633 8.508 1 91.94 147 ARG A N 1
ATOM 1160 C CA . ARG A 1 147 ? -19.172 4.684 9.562 1 91.94 147 ARG A CA 1
ATOM 1161 C C . ARG A 1 147 ? -18.078 3.66 9.32 1 91.94 147 ARG A C 1
ATOM 1163 O O . ARG A 1 147 ? -16.891 3.988 9.406 1 91.94 147 ARG A O 1
ATOM 1170 N N . LEU A 1 148 ? -18.5 2.498 8.977 1 93.81 148 LEU A N 1
ATOM 1171 C CA . LEU A 1 148 ? -17.547 1.423 8.75 1 93.81 148 LEU A CA 1
ATOM 1172 C C . LEU A 1 148 ? -16.766 1.663 7.461 1 93.81 148 LEU A C 1
ATOM 1174 O O . LEU A 1 148 ? -15.578 1.312 7.375 1 93.81 148 LEU A O 1
ATOM 1178 N N . GLU A 1 149 ? -17.391 2.227 6.48 1 93.44 149 GLU A N 1
ATOM 1179 C CA . GLU A 1 149 ? -16.703 2.607 5.254 1 93.44 149 GLU A CA 1
ATOM 1180 C C . GLU A 1 149 ? -15.602 3.633 5.535 1 93.44 149 GLU A C 1
ATOM 1182 O O . GLU A 1 149 ? -14.5 3.533 4.996 1 93.44 149 GLU A O 1
ATOM 1187 N N . TYR A 1 150 ? -15.898 4.586 6.363 1 92.25 150 TYR A N 1
ATOM 1188 C CA . TYR A 1 150 ? -14.914 5.586 6.766 1 92.25 150 TYR A CA 1
ATOM 1189 C C . TYR A 1 150 ? -13.742 4.934 7.492 1 92.25 150 TYR A C 1
ATOM 1191 O O . TYR A 1 150 ? -12.586 5.234 7.203 1 92.25 150 TYR A O 1
ATOM 1199 N N . ILE A 1 151 ? -14.086 4.051 8.406 1 94 151 ILE A N 1
ATOM 1200 C CA . ILE A 1 151 ? -13.055 3.383 9.188 1 94 151 ILE A CA 1
ATOM 1201 C C . ILE A 1 151 ? -12.133 2.596 8.258 1 94 151 ILE A C 1
ATOM 1203 O O . ILE A 1 151 ? -10.906 2.625 8.414 1 94 151 ILE A O 1
ATOM 1207 N N . GLN A 1 152 ? -12.727 1.933 7.328 1 93.81 152 GLN A N 1
ATOM 1208 C CA . GLN A 1 152 ? -11.945 1.157 6.367 1 93.81 152 GLN A CA 1
ATOM 1209 C C . GLN A 1 152 ? -10.992 2.055 5.582 1 93.81 152 GLN A C 1
ATOM 1211 O O . GLN A 1 152 ? -9.82 1.718 5.402 1 93.81 152 GLN A O 1
ATOM 1216 N N . ARG A 1 153 ? -11.484 3.137 5.102 1 92.94 153 ARG A N 1
ATOM 1217 C CA . ARG A 1 153 ? -10.664 4.094 4.367 1 92.94 153 ARG A CA 1
ATOM 1218 C C . ARG A 1 153 ? -9.547 4.645 5.246 1 92.94 153 ARG A C 1
ATOM 1220 O O . ARG A 1 153 ? -8.406 4.777 4.801 1 92.94 153 ARG A O 1
ATOM 1227 N N . TYR A 1 154 ? -9.922 4.953 6.453 1 95.38 154 TYR A N 1
ATOM 1228 C CA . TYR A 1 154 ? -8.953 5.496 7.402 1 95.38 154 TYR A CA 1
ATOM 1229 C C . TYR A 1 154 ? -7.848 4.492 7.691 1 95.38 154 TYR A C 1
ATOM 1231 O O . TYR A 1 154 ? -6.668 4.84 7.684 1 95.38 154 TYR A O 1
ATOM 1239 N N . ILE A 1 155 ? -8.203 3.277 7.887 1 95.25 155 ILE A N 1
ATOM 1240 C CA . ILE A 1 155 ? -7.23 2.229 8.188 1 95.25 155 ILE A CA 1
ATOM 1241 C C . ILE A 1 155 ? -6.344 1.981 6.969 1 95.25 155 ILE A C 1
ATOM 1243 O O . ILE A 1 155 ? -5.133 1.782 7.105 1 95.25 155 ILE A O 1
ATOM 1247 N N . ARG A 1 156 ? -6.945 1.97 5.82 1 94.31 156 ARG A N 1
ATOM 1248 C CA . ARG A 1 156 ? -6.164 1.812 4.598 1 94.31 156 ARG A CA 1
ATOM 1249 C C . ARG A 1 156 ? -5.109 2.906 4.48 1 94.31 156 ARG A C 1
ATOM 1251 O O . ARG A 1 156 ? -3.953 2.629 4.152 1 94.31 156 ARG A O 1
ATOM 1258 N N . MET A 1 157 ? -5.488 4.094 4.738 1 94.88 157 MET A N 1
ATOM 1259 C CA . MET A 1 157 ? -4.551 5.211 4.688 1 94.88 157 MET A CA 1
ATOM 1260 C C . MET A 1 157 ? -3.418 5.016 5.691 1 94.88 157 MET A C 1
ATOM 1262 O O . MET A 1 157 ? -2.25 5.223 5.359 1 94.88 157 MET A O 1
ATOM 1266 N N . ILE A 1 158 ? -3.785 4.59 6.875 1 95.88 158 ILE A N 1
ATOM 1267 C CA . ILE A 1 158 ? -2.803 4.395 7.934 1 95.88 158 ILE A CA 1
ATOM 1268 C C . ILE A 1 158 ? -1.78 3.346 7.504 1 95.88 158 ILE A C 1
ATOM 1270 O O . ILE A 1 158 ? -0.58 3.508 7.734 1 95.88 158 ILE A O 1
ATOM 1274 N N . LEU A 1 159 ? -2.252 2.365 6.922 1 94.44 159 LEU A N 1
ATOM 1275 C CA . LEU A 1 159 ? -1.364 1.306 6.457 1 94.44 159 LEU A CA 1
ATOM 1276 C C . LEU A 1 159 ? -0.439 1.816 5.355 1 94.44 159 LEU A C 1
ATOM 1278 O O . LEU A 1 159 ? 0.771 1.581 5.398 1 94.44 159 LEU A O 1
ATOM 1282 N N . ILE A 1 160 ? -0.982 2.498 4.441 1 92.5 160 ILE A N 1
ATOM 1283 C CA . ILE A 1 160 ? -0.199 3.023 3.328 1 92.5 160 ILE A CA 1
ATOM 1284 C C . ILE A 1 160 ? 0.861 3.988 3.854 1 92.5 160 ILE A C 1
ATOM 1286 O O . ILE A 1 160 ? 2.033 3.893 3.486 1 92.5 160 ILE A O 1
ATOM 1290 N N . LEU A 1 161 ? 0.428 4.859 4.758 1 93.94 161 LEU A N 1
ATOM 1291 C CA . LEU A 1 161 ? 1.344 5.844 5.324 1 93.94 161 LEU A CA 1
ATOM 1292 C C . LEU A 1 161 ? 2.482 5.164 6.074 1 93.94 161 LEU A C 1
ATOM 1294 O O . LEU A 1 161 ? 3.621 5.637 6.043 1 93.94 161 LEU A O 1
ATOM 1298 N N . SER A 1 162 ? 2.172 4.152 6.688 1 92.88 162 SER A N 1
ATOM 1299 C CA . SER A 1 162 ? 3.16 3.463 7.512 1 92.88 162 SER A CA 1
ATOM 1300 C C . SER A 1 162 ? 4.219 2.781 6.648 1 92.88 162 SER A C 1
ATOM 1302 O O . SER A 1 162 ? 5.359 2.607 7.078 1 92.88 162 SER A O 1
ATOM 1304 N N . MET A 1 163 ? 3.854 2.467 5.453 1 89.31 163 MET A N 1
ATOM 1305 C CA . MET A 1 163 ? 4.77 1.76 4.562 1 89.31 163 MET A CA 1
ATOM 1306 C C . MET A 1 163 ? 5.605 2.742 3.746 1 89.31 163 MET A C 1
ATOM 1308 O O . MET A 1 163 ? 6.656 2.381 3.221 1 89.31 163 MET A O 1
ATOM 1312 N N . GLU A 1 164 ? 5.137 3.959 3.631 1 87.06 164 GLU A N 1
ATOM 1313 C CA . GLU A 1 164 ? 5.785 4.941 2.764 1 87.06 164 GLU A CA 1
ATOM 1314 C C . GLU A 1 164 ? 6.906 5.668 3.496 1 87.06 164 GLU A C 1
ATOM 1316 O O . GLU A 1 164 ? 6.66 6.371 4.477 1 87.06 164 GLU A O 1
ATOM 1321 N N . LYS A 1 165 ? 8.008 5.578 2.953 1 84.06 165 LYS A N 1
ATOM 1322 C CA . LYS A 1 165 ? 9.18 6.168 3.592 1 84.06 165 LYS A CA 1
ATOM 1323 C C . LYS A 1 165 ? 9.078 7.691 3.631 1 84.06 165 LYS A C 1
ATOM 1325 O O . LYS A 1 165 ? 9.422 8.312 4.637 1 84.06 165 LYS A O 1
ATOM 1330 N N . LEU A 1 166 ? 8.633 8.273 2.66 1 88.38 166 LEU A N 1
ATOM 1331 C CA . LEU A 1 166 ? 8.602 9.734 2.553 1 88.38 166 LEU A CA 1
ATOM 1332 C C . LEU A 1 166 ? 7.484 10.312 3.418 1 88.38 166 LEU A C 1
ATOM 1334 O O . LEU A 1 166 ? 7.48 11.508 3.707 1 88.38 166 LEU A O 1
ATOM 1338 N N . ALA A 1 167 ? 6.586 9.461 3.822 1 91.56 167 ALA A N 1
ATOM 1339 C CA . ALA A 1 167 ? 5.445 9.938 4.605 1 91.56 167 ALA A CA 1
ATOM 1340 C C . ALA A 1 167 ? 5.816 10.078 6.078 1 91.56 167 ALA A C 1
ATOM 1342 O O . ALA A 1 167 ? 5.105 10.734 6.844 1 91.56 167 ALA A O 1
ATOM 1343 N N . MET A 1 168 ? 6.914 9.508 6.445 1 90.31 168 MET A N 1
ATOM 1344 C CA . MET A 1 168 ? 7.289 9.531 7.855 1 90.31 168 MET A CA 1
ATOM 1345 C C . MET A 1 168 ? 8.461 10.484 8.094 1 90.31 168 MET A C 1
ATOM 1347 O O . MET A 1 168 ? 9.383 10.547 7.281 1 90.31 168 MET A O 1
ATOM 1351 N N . ASN A 1 169 ? 8.32 11.219 9.125 1 91.94 169 ASN A N 1
ATOM 1352 C CA . ASN A 1 169 ? 9.383 12.094 9.609 1 91.94 169 ASN A CA 1
ATOM 1353 C C . ASN A 1 169 ? 9.945 11.609 10.945 1 91.94 169 ASN A C 1
ATOM 1355 O O . ASN A 1 169 ? 9.18 11.305 11.859 1 91.94 169 ASN A O 1
ATOM 1359 N N . PRO A 1 170 ? 11.227 11.523 11.039 1 86.44 170 PRO A N 1
ATOM 1360 C CA . PRO A 1 170 ? 11.789 11.047 12.305 1 86.44 170 PRO A CA 1
ATOM 1361 C C . PRO A 1 170 ? 11.477 11.969 13.477 1 86.44 170 PRO A C 1
ATOM 1363 O O . PRO A 1 170 ? 11.352 13.188 13.289 1 86.44 170 PRO A O 1
ATOM 1366 N N . GLY A 1 171 ? 11.359 11.344 14.562 1 84.5 171 GLY A N 1
ATOM 1367 C CA . GLY A 1 171 ? 11.25 12.133 15.781 1 84.5 171 GLY A CA 1
ATOM 1368 C C . GLY A 1 171 ? 12.578 12.688 16.266 1 84.5 171 GLY A C 1
ATOM 1369 O O . GLY A 1 171 ? 13.633 12.25 15.805 1 84.5 171 GLY A O 1
ATOM 1370 N N . LYS A 1 172 ? 12.414 13.633 17.047 1 86.94 172 LYS A N 1
ATOM 1371 C CA . LYS A 1 172 ? 13.633 14.188 17.641 1 86.94 172 LYS A CA 1
ATOM 1372 C C . LYS A 1 172 ? 14.18 13.273 18.734 1 86.94 172 LYS A C 1
ATOM 1374 O O . LYS A 1 172 ? 13.43 12.773 19.562 1 86.94 172 LYS A O 1
ATOM 1379 N N . GLU A 1 173 ? 15.414 13.023 18.719 1 81.5 173 GLU A N 1
ATOM 1380 C CA . GLU A 1 173 ? 16.047 12.133 19.688 1 81.5 173 GLU A CA 1
ATOM 1381 C C . GLU A 1 173 ? 16.062 12.766 21.078 1 81.5 173 GLU A C 1
ATOM 1383 O O . GLU A 1 173 ? 15.781 12.094 22.078 1 81.5 173 GLU A O 1
ATOM 1388 N N . GLN A 1 174 ? 16.422 14.016 21.062 1 84.38 174 GLN A N 1
ATOM 1389 C CA . GLN A 1 174 ? 16.484 14.734 22.328 1 84.38 174 GLN A CA 1
ATOM 1390 C C . GLN A 1 174 ? 15.57 15.953 22.312 1 84.38 174 GLN A C 1
ATOM 1392 O O . GLN A 1 174 ? 15.719 16.844 21.484 1 84.38 174 GLN A O 1
ATOM 1397 N N . ILE A 1 175 ? 14.633 15.953 23.266 1 86.62 175 ILE A N 1
ATOM 1398 C CA . ILE A 1 175 ? 13.711 17.078 23.406 1 86.62 175 ILE A CA 1
ATOM 1399 C C . ILE A 1 175 ? 14.281 18.078 24.422 1 86.62 175 ILE A C 1
ATOM 1401 O O . ILE A 1 175 ? 14.531 17.719 25.562 1 86.62 175 ILE A O 1
ATOM 1405 N N . GLU A 1 176 ? 14.516 19.203 24.016 1 85.75 176 GLU A N 1
ATOM 1406 C CA . GLU A 1 176 ? 15.164 20.219 24.844 1 85.75 176 GLU A CA 1
ATOM 1407 C C . GLU A 1 176 ? 14.164 20.859 25.812 1 85.75 176 GLU A C 1
ATOM 1409 O O . GLU A 1 176 ? 14.508 21.156 26.953 1 85.75 176 GLU A O 1
ATOM 1414 N N . TYR A 1 177 ? 12.992 21.094 25.312 1 91.56 177 TYR A N 1
ATOM 1415 C CA . TYR A 1 177 ? 11.977 21.75 26.125 1 91.56 177 TYR A CA 1
ATOM 1416 C C . TYR A 1 177 ? 10.734 20.875 26.25 1 91.56 177 TYR A C 1
ATOM 1418 O O . TYR A 1 177 ? 10.109 20.516 25.25 1 91.56 177 TYR A O 1
ATOM 1426 N N . SER A 1 178 ? 10.438 20.594 27.469 1 93.25 178 SER A N 1
ATOM 1427 C CA . SER A 1 178 ? 9.211 19.859 27.75 1 93.25 178 SER A CA 1
ATOM 1428 C C . SER A 1 178 ? 8.008 20.797 27.844 1 93.25 178 SER A C 1
ATOM 1430 O O . SER A 1 178 ? 8.156 22.016 27.75 1 93.25 178 SER A O 1
ATOM 1432 N N . PHE A 1 179 ? 6.84 20.203 28.031 1 96.25 179 PHE A N 1
ATOM 1433 C CA . PHE A 1 179 ? 5.617 20.969 28.203 1 96.25 179 PHE A CA 1
ATOM 1434 C C . PHE A 1 179 ? 5.734 21.906 29.391 1 96.25 179 PHE A C 1
ATOM 1436 O O . PHE A 1 179 ? 5.367 23.078 29.312 1 96.25 179 PHE A O 1
ATOM 1443 N N . VAL A 1 180 ? 6.305 21.406 30.438 1 95.25 180 VAL A N 1
ATOM 1444 C CA . VAL A 1 180 ? 6.438 22.172 31.672 1 95.25 180 VAL A CA 1
ATOM 1445 C C . VAL A 1 180 ? 7.406 23.328 31.469 1 95.25 180 VAL A C 1
ATOM 1447 O O . VAL A 1 180 ? 7.184 24.438 31.969 1 95.25 180 VAL A O 1
ATOM 1450 N N . ASP A 1 181 ? 8.453 23.078 30.766 1 95.19 181 ASP A N 1
ATOM 1451 C CA . ASP A 1 181 ? 9.43 24.125 30.484 1 95.19 181 ASP A CA 1
ATOM 1452 C C . ASP A 1 181 ? 8.797 25.266 29.672 1 95.19 181 ASP A C 1
ATOM 1454 O O . ASP A 1 181 ? 8.992 26.438 30 1 95.19 181 ASP A O 1
ATOM 1458 N N . TYR A 1 182 ? 8.062 24.906 28.703 1 96.31 182 TYR A N 1
ATOM 1459 C CA . TYR A 1 182 ? 7.387 25.922 27.891 1 96.31 182 TYR A CA 1
ATOM 1460 C C . TYR A 1 182 ? 6.344 26.672 28.719 1 96.31 182 TYR A C 1
ATOM 1462 O O . TYR A 1 182 ? 6.191 27.891 28.594 1 96.31 182 TYR A O 1
ATOM 1470 N N . MET A 1 183 ? 5.664 25.922 29.531 1 97.12 183 MET A N 1
ATOM 1471 C CA . MET A 1 183 ? 4.633 26.547 30.344 1 97.12 183 MET A CA 1
ATOM 1472 C C . MET A 1 183 ? 5.242 27.562 31.297 1 97.12 183 MET A C 1
ATOM 1474 O O . MET A 1 183 ? 4.707 28.672 31.469 1 97.12 183 MET A O 1
ATOM 1478 N N . LYS A 1 184 ? 6.328 27.234 31.828 1 95.81 184 LYS A N 1
ATOM 1479 C CA . LYS A 1 184 ? 7.031 28.172 32.719 1 95.81 184 LYS A CA 1
ATOM 1480 C C . LYS A 1 184 ? 7.438 29.438 31.953 1 95.81 184 LYS A C 1
ATOM 1482 O O . LYS A 1 184 ? 7.293 30.547 32.469 1 95.81 184 LYS A O 1
ATOM 1487 N N . GLU A 1 185 ? 7.973 29.188 30.797 1 96.5 185 GLU A N 1
ATOM 1488 C CA . GLU A 1 185 ? 8.391 30.328 29.984 1 96.5 185 GLU A CA 1
ATOM 1489 C C . GLU A 1 185 ? 7.195 31.188 29.609 1 96.5 185 GLU A C 1
ATOM 1491 O O . GLU A 1 185 ? 7.281 32.406 29.625 1 96.5 185 GLU A O 1
ATOM 1496 N N . ILE A 1 186 ? 6.109 30.594 29.219 1 97.25 186 ILE A N 1
ATOM 1497 C CA . ILE A 1 186 ? 4.906 31.312 28.812 1 97.25 186 ILE A CA 1
ATOM 1498 C C . ILE A 1 186 ? 4.363 32.125 29.984 1 97.25 186 ILE A C 1
ATOM 1500 O O . ILE A 1 186 ? 4.012 33.281 29.828 1 97.25 186 ILE A O 1
ATOM 1504 N N . ILE A 1 187 ? 4.332 31.516 31.172 1 96.75 187 ILE A N 1
ATOM 1505 C CA . ILE A 1 187 ? 3.859 32.188 32.375 1 96.75 187 ILE A CA 1
ATOM 1506 C C . ILE A 1 187 ? 4.75 33.406 32.656 1 96.75 187 ILE A C 1
ATOM 1508 O O . ILE A 1 187 ? 4.25 34.5 32.906 1 96.75 187 ILE A O 1
ATOM 1512 N N . THR A 1 188 ? 6.031 33.188 32.562 1 96.38 188 THR A N 1
ATOM 1513 C CA . THR A 1 188 ? 6.984 34.281 32.844 1 96.38 188 THR A CA 1
ATOM 1514 C C . THR A 1 188 ? 6.801 35.438 31.859 1 96.38 188 THR A C 1
ATOM 1516 O O . THR A 1 188 ? 6.812 36.594 32.25 1 96.38 188 THR A O 1
ATOM 1519 N N . ILE A 1 189 ? 6.641 35.125 30.641 1 95.81 189 ILE A N 1
ATOM 1520 C CA . ILE A 1 189 ? 6.484 36.125 29.594 1 95.81 189 ILE A CA 1
ATOM 1521 C C . ILE A 1 189 ? 5.184 36.906 29.812 1 95.81 189 ILE A C 1
ATOM 1523 O O . ILE A 1 189 ? 5.168 38.125 29.797 1 95.81 189 ILE A O 1
ATOM 1527 N N . CYS A 1 190 ? 4.129 36.188 30.047 1 94.56 190 CYS A N 1
ATOM 1528 C CA . CYS A 1 190 ? 2.807 36.812 30.125 1 94.56 190 CYS A CA 1
ATOM 1529 C C . CYS A 1 190 ? 2.66 37.594 31.422 1 94.56 190 CYS A C 1
ATOM 1531 O O . CYS A 1 190 ? 1.925 38.594 31.453 1 94.56 190 CYS A O 1
ATOM 1533 N N . GLU A 1 191 ? 3.396 37.219 32.438 1 93.38 191 GLU A N 1
ATOM 1534 C CA . GLU A 1 191 ? 3.391 37.969 33.688 1 93.38 191 GLU A CA 1
ATOM 1535 C C . GLU A 1 191 ? 4.031 39.344 33.5 1 93.38 191 GLU A C 1
ATOM 1537 O O . GLU A 1 191 ? 3.688 40.312 34.219 1 93.38 191 GLU A O 1
ATOM 1542 N N . LYS A 1 192 ? 4.926 39.438 32.594 1 90.75 192 LYS A N 1
ATOM 1543 C CA . LYS A 1 192 ? 5.688 40.656 32.406 1 90.75 192 LYS A CA 1
ATOM 1544 C C . LYS A 1 192 ? 5 41.562 31.391 1 90.75 192 LYS A C 1
ATOM 1546 O O . LYS A 1 192 ? 5.363 42.719 31.25 1 90.75 192 LYS A O 1
ATOM 1551 N N . GLU A 1 193 ? 4.094 41.062 30.75 1 90.38 193 GLU A N 1
ATOM 1552 C CA . GLU A 1 193 ? 3.389 41.844 29.766 1 90.38 193 GLU A CA 1
ATOM 1553 C C . GLU A 1 193 ? 2.459 42.875 30.438 1 90.38 193 GLU A C 1
ATOM 1555 O O . GLU A 1 193 ? 1.834 42.562 31.453 1 90.38 193 GLU A O 1
ATOM 1560 N N . PRO A 1 194 ? 2.35 44.062 29.875 1 90 194 PRO A N 1
ATOM 1561 C CA . PRO A 1 194 ? 1.47 45.062 30.453 1 90 194 PRO A CA 1
ATOM 1562 C C . PRO A 1 194 ? -0.01 44.719 30.297 1 90 194 PRO A C 1
ATOM 1564 O O . PRO A 1 194 ? -0.86 45.312 30.969 1 90 194 PRO A O 1
ATOM 1567 N N . ASP A 1 195 ? -0.376 43.812 29.562 1 89.44 195 ASP A N 1
ATOM 1568 C CA . ASP A 1 195 ? -1.753 43.375 29.359 1 89.44 195 ASP A CA 1
ATOM 1569 C C . ASP A 1 195 ? -2.283 42.656 30.594 1 89.44 195 ASP A C 1
ATOM 1571 O O . ASP A 1 195 ? -1.826 41.531 30.906 1 89.44 195 ASP A O 1
ATOM 1575 N N . GLU A 1 196 ? -3.301 43.219 31.25 1 89.81 196 GLU A N 1
ATOM 1576 C CA . GLU A 1 196 ? -3.828 42.719 32.5 1 89.81 196 GLU A CA 1
ATOM 1577 C C . GLU A 1 196 ? -4.449 41.344 32.344 1 89.81 196 GLU A C 1
ATOM 1579 O O . GLU A 1 196 ? -4.359 40.5 33.25 1 89.81 196 GLU A O 1
ATOM 1584 N N . GLN A 1 197 ? -5.07 41.125 31.234 1 88.12 197 GLN A N 1
ATOM 1585 C CA . GLN A 1 197 ? -5.715 39.844 31 1 88.12 197 GLN A CA 1
ATOM 1586 C C . GLN A 1 197 ? -4.68 38.719 30.906 1 88.12 197 GLN A C 1
ATOM 1588 O O . GLN A 1 197 ? -4.871 37.656 31.484 1 88.12 197 GLN A O 1
ATOM 1593 N N . LEU A 1 198 ? -3.631 39 30.188 1 92.94 198 LEU A N 1
ATOM 1594 C CA . LEU A 1 198 ? -2.553 38 30.078 1 92.94 198 LEU A CA 1
ATOM 1595 C C . LEU A 1 198 ? -1.941 37.719 31.438 1 92.94 198 LEU A C 1
ATOM 1597 O O . LEU A 1 198 ? -1.646 36.562 31.75 1 92.94 198 LEU A O 1
ATOM 1601 N N . ASN A 1 199 ? -1.811 38.75 32.188 1 93.69 199 ASN A N 1
ATOM 1602 C CA . ASN A 1 199 ? -1.238 38.594 33.5 1 93.69 199 ASN A CA 1
ATOM 1603 C C . ASN A 1 199 ? -2.117 37.75 34.406 1 93.69 199 ASN A C 1
ATOM 1605 O O . ASN A 1 199 ? -1.614 36.875 35.125 1 93.69 199 ASN A O 1
ATOM 1609 N N . GLN A 1 200 ? -3.357 38 34.375 1 93.06 200 GLN A N 1
ATOM 1610 C CA . GLN A 1 200 ? -4.289 37.219 35.188 1 93.06 200 GLN A CA 1
ATOM 1611 C C . GLN A 1 200 ? -4.305 35.781 34.781 1 93.06 200 GLN A C 1
ATOM 1613 O O . GLN A 1 200 ? -4.367 34.875 35.594 1 93.06 200 GLN A O 1
ATOM 1618 N N . GLY A 1 201 ? -4.324 35.562 33.469 1 94.69 201 GLY A N 1
ATOM 1619 C CA . GLY A 1 201 ? -4.238 34.188 32.969 1 94.69 201 GLY A CA 1
ATOM 1620 C C . GLY A 1 201 ? -2.99 33.469 33.438 1 94.69 201 GLY A C 1
ATOM 1621 O O . GLY A 1 201 ? -3.053 32.281 33.812 1 94.69 201 GLY A O 1
ATOM 1622 N N . ALA A 1 202 ? -1.891 34.156 33.406 1 96.5 202 ALA A N 1
ATOM 1623 C CA . ALA A 1 202 ? -0.614 33.562 33.844 1 96.5 202 ALA A CA 1
ATOM 1624 C C . ALA A 1 202 ? -0.638 33.219 35.312 1 96.5 202 ALA A C 1
ATOM 1626 O O . ALA A 1 202 ? -0.122 32.188 35.719 1 96.5 202 ALA A O 1
ATOM 1627 N N . LYS A 1 203 ? -1.191 34.094 36.125 1 94.88 203 LYS A N 1
ATOM 1628 C CA . LYS A 1 203 ? -1.289 33.875 37.562 1 94.88 203 LYS A CA 1
ATOM 1629 C C . LYS A 1 203 ? -2.139 32.625 37.844 1 94.88 203 LYS A C 1
ATOM 1631 O O . LYS A 1 203 ? -1.803 31.828 38.719 1 94.88 203 LYS A O 1
ATOM 1636 N N . LEU A 1 204 ? -3.186 32.562 37.125 1 96.06 204 LEU A N 1
ATOM 1637 C CA . LEU A 1 204 ? -4.043 31.406 37.281 1 96.06 204 LEU A CA 1
ATOM 1638 C C . LEU A 1 204 ? -3.285 30.125 36.938 1 96.06 204 LEU A C 1
ATOM 1640 O O . LEU A 1 204 ? -3.4 29.125 37.656 1 96.06 204 LEU A O 1
ATOM 1644 N N . LEU A 1 205 ? -2.555 30.109 35.875 1 97 205 LEU A N 1
ATOM 1645 C CA . LEU A 1 205 ? -1.806 28.938 35.438 1 97 205 LEU A CA 1
ATOM 1646 C C . LEU A 1 205 ? -0.715 28.594 36.469 1 97 205 LEU A C 1
ATOM 1648 O O . LEU A 1 205 ? -0.405 27.422 36.656 1 97 205 LEU A O 1
ATOM 1652 N N . LYS A 1 206 ? -0.144 29.625 37 1 95.44 206 LYS A N 1
ATOM 1653 C CA . LYS A 1 206 ? 0.834 29.391 38.062 1 95.44 206 LYS A CA 1
ATOM 1654 C C . LYS A 1 206 ? 0.205 28.641 39.25 1 95.44 206 LYS A C 1
ATOM 1656 O O . LYS A 1 206 ? 0.808 27.719 39.812 1 95.44 206 LYS A O 1
ATOM 1661 N N . GLU A 1 207 ? -0.974 29.047 39.594 1 95.31 207 GLU A N 1
ATOM 1662 C CA . GLU A 1 207 ? -1.71 28.375 40.688 1 95.31 207 GLU A CA 1
ATOM 1663 C C . GLU A 1 207 ? -2.027 26.922 40.312 1 95.31 207 GLU A C 1
ATOM 1665 O O . GLU A 1 207 ? -1.896 26.031 41.156 1 95.31 207 GLU A O 1
ATOM 1670 N N . ILE A 1 208 ? -2.459 26.766 39.094 1 95.62 208 ILE A N 1
ATOM 1671 C CA . ILE A 1 208 ? -2.785 25.422 38.656 1 95.62 208 ILE A CA 1
ATOM 1672 C C . ILE A 1 208 ? -1.532 24.547 38.688 1 95.62 208 ILE A C 1
ATOM 1674 O O . ILE A 1 208 ? -1.595 23.375 39.062 1 95.62 208 ILE A O 1
ATOM 1678 N N . SER A 1 209 ? -0.408 25.078 38.219 1 95.5 209 SER A N 1
ATOM 1679 C CA . SER A 1 209 ? 0.857 24.359 38.219 1 95.5 209 SER A CA 1
ATOM 1680 C C . SER A 1 209 ? 1.22 23.875 39.594 1 95.5 209 SER A C 1
ATOM 1682 O O . SER A 1 209 ? 1.679 22.734 39.781 1 95.5 209 SER A O 1
ATOM 1684 N N . GLU A 1 210 ? 1.01 24.672 40.562 1 93.25 210 GLU A N 1
ATOM 1685 C CA . GLU A 1 210 ? 1.297 24.328 41.938 1 93.25 210 GLU A CA 1
ATOM 1686 C C . GLU A 1 210 ? 0.353 23.234 42.438 1 93.25 210 GLU A C 1
ATOM 1688 O O . GLU A 1 210 ? 0.769 22.344 43.188 1 93.25 210 GLU A O 1
ATOM 1693 N N . ASN A 1 211 ? -0.803 23.312 42.062 1 93.12 211 ASN A N 1
ATOM 1694 C CA . ASN A 1 211 ? -1.801 22.344 42.469 1 93.12 211 ASN A CA 1
ATOM 1695 C C . ASN A 1 211 ? -1.539 20.969 41.875 1 93.12 211 ASN A C 1
ATOM 1697 O O . ASN A 1 211 ? -1.838 19.938 42.469 1 93.12 211 ASN A O 1
ATOM 1701 N N . LEU A 1 212 ? -1.109 20.969 40.625 1 92.81 212 LEU A N 1
ATOM 1702 C CA . LEU A 1 212 ? -0.812 19.703 39.969 1 92.81 212 LEU A CA 1
ATOM 1703 C C . LEU A 1 212 ? 0.385 19.016 40.625 1 92.81 212 LEU A C 1
ATOM 1705 O O . LEU A 1 212 ? 0.462 17.781 40.656 1 92.81 212 LEU A O 1
ATOM 1709 N N . GLY A 1 213 ? 1.332 19.734 41.156 1 84.44 213 GLY A N 1
ATOM 1710 C CA . GLY A 1 213 ? 2.371 19.266 42.031 1 84.44 213 GLY A CA 1
ATOM 1711 C C . GLY A 1 213 ? 3.498 18.547 41.344 1 84.44 213 GLY A C 1
ATOM 1712 O O . GLY A 1 213 ? 4.645 19 41.344 1 84.44 213 GLY A O 1
ATOM 1713 N N . VAL A 1 214 ? 3.16 17.266 40.625 1 87.06 214 VAL A N 1
ATOM 1714 C CA . VAL A 1 214 ? 4.234 16.422 40.094 1 87.06 214 VAL A CA 1
ATOM 1715 C C . VAL A 1 214 ? 4.383 16.656 38.594 1 87.06 214 VAL A C 1
ATOM 1717 O O . VAL A 1 214 ? 3.398 16.891 37.906 1 87.06 214 VAL A O 1
ATOM 1720 N N . ASP A 1 215 ? 5.652 16.438 38.156 1 84.56 215 ASP A N 1
ATOM 1721 C CA . ASP A 1 215 ? 6.012 16.734 36.781 1 84.56 215 ASP A CA 1
ATOM 1722 C C . ASP A 1 215 ? 5.258 15.812 35.812 1 84.56 215 ASP A C 1
ATOM 1724 O O . ASP A 1 215 ? 4.891 16.234 34.719 1 84.56 215 ASP A O 1
ATOM 1728 N N . LYS A 1 216 ? 5.031 14.695 36.25 1 84.94 216 LYS A N 1
ATOM 1729 C CA . LYS A 1 216 ? 4.312 13.758 35.375 1 84.94 216 LYS A CA 1
ATOM 1730 C C . LYS A 1 216 ? 2.922 14.273 35.031 1 84.94 216 LYS A C 1
ATOM 1732 O O . LYS A 1 216 ? 2.469 14.141 33.906 1 84.94 216 LYS A O 1
ATOM 1737 N N . LEU A 1 217 ? 2.293 14.906 35.938 1 87.5 217 LEU A N 1
ATOM 1738 C CA . LEU A 1 217 ? 0.956 15.453 35.75 1 87.5 217 LEU A CA 1
ATOM 1739 C C . LEU A 1 217 ? 1.014 16.766 34.969 1 87.5 217 LEU A C 1
ATOM 1741 O O . LEU A 1 217 ? 0.163 17.031 34.125 1 87.5 217 LEU A O 1
ATOM 1745 N N . ARG A 1 218 ? 2.051 17.516 35.188 1 91.44 218 ARG A N 1
ATOM 1746 C CA . ARG A 1 218 ? 2.191 18.828 34.562 1 91.44 218 ARG A CA 1
ATOM 1747 C C . ARG A 1 218 ? 2.564 18.719 33.094 1 91.44 218 ARG A C 1
ATOM 1749 O O . ARG A 1 218 ? 2.375 19.656 32.312 1 91.44 218 ARG A O 1
ATOM 1756 N N . ASN A 1 219 ? 3.002 17.562 32.75 1 92.19 219 ASN A N 1
ATOM 1757 C CA . ASN A 1 219 ? 3.445 17.391 31.375 1 92.19 219 ASN A CA 1
ATOM 1758 C C . ASN A 1 219 ? 2.305 16.938 30.469 1 92.19 219 ASN A C 1
ATOM 1760 O O . ASN A 1 219 ? 2.512 16.688 29.281 1 92.19 219 ASN A O 1
ATOM 1764 N N . ASN A 1 220 ? 1.122 16.953 31 1 89.62 220 ASN A N 1
ATOM 1765 C CA . ASN A 1 220 ? -0.054 16.531 30.25 1 89.62 220 ASN A CA 1
ATOM 1766 C C . ASN A 1 220 ? -1.066 17.672 30.094 1 89.62 220 ASN A C 1
ATOM 1768 O O . ASN A 1 220 ? -1.615 18.141 31.094 1 89.62 220 ASN A O 1
ATOM 1772 N N . ARG A 1 221 ? -1.355 18 28.859 1 91.75 221 ARG A N 1
ATOM 1773 C CA . ARG A 1 221 ? -2.287 19.078 28.578 1 91.75 221 ARG A CA 1
ATOM 1774 C C . ARG A 1 221 ? -3.652 18.812 29.203 1 91.75 221 ARG A C 1
ATOM 1776 O O . ARG A 1 221 ? -4.324 19.734 29.672 1 91.75 221 ARG A O 1
ATOM 1783 N N . THR A 1 222 ? -4.062 17.547 29.172 1 88.19 222 THR A N 1
ATOM 1784 C CA . THR A 1 222 ? -5.391 17.141 29.609 1 88.19 222 THR A CA 1
ATOM 1785 C C . THR A 1 222 ? -5.609 17.531 31.078 1 88.19 222 THR A C 1
ATOM 1787 O O . THR A 1 222 ? -6.707 17.953 31.453 1 88.19 222 THR A O 1
ATOM 1790 N N . ASN A 1 223 ? -4.613 17.453 31.844 1 91.62 223 ASN A N 1
ATOM 1791 C CA . ASN A 1 223 ? -4.73 17.797 33.25 1 91.62 223 ASN A CA 1
ATOM 1792 C C . ASN A 1 223 ? -4.973 19.281 33.469 1 91.62 223 ASN A C 1
ATOM 1794 O O . ASN A 1 223 ? -5.738 19.688 34.344 1 91.62 223 ASN A O 1
ATOM 1798 N N . TRP A 1 224 ? -4.316 20.062 32.688 1 93.81 224 TRP A N 1
ATOM 1799 C CA . TRP A 1 224 ? -4.508 21.5 32.75 1 93.81 224 TRP A CA 1
ATOM 1800 C C . TRP A 1 224 ? -5.918 21.891 32.312 1 93.81 224 TRP A C 1
ATOM 1802 O O . TRP A 1 224 ? -6.578 22.688 32.969 1 93.81 224 TRP A O 1
ATOM 1812 N N . ILE A 1 225 ? -6.348 21.266 31.266 1 90.62 225 ILE A N 1
ATOM 1813 C CA . ILE A 1 225 ? -7.668 21.547 30.719 1 90.62 225 ILE A CA 1
ATOM 1814 C C . ILE A 1 225 ? -8.75 21.094 31.688 1 90.62 225 ILE A C 1
ATOM 1816 O O . ILE A 1 225 ? -9.758 21.781 31.891 1 90.62 225 ILE A O 1
ATOM 1820 N N . ASN A 1 226 ? -8.547 19.953 32.281 1 88.81 226 ASN A N 1
ATOM 1821 C CA . ASN A 1 226 ? -9.508 19.453 33.25 1 88.81 226 ASN A CA 1
ATOM 1822 C C . ASN A 1 226 ? -9.648 20.406 34.438 1 88.81 226 ASN A C 1
ATOM 1824 O O . ASN A 1 226 ? -10.75 20.625 34.938 1 88.81 226 ASN A O 1
ATOM 1828 N N . TYR A 1 227 ? -8.578 20.891 34.875 1 91.62 227 TYR A N 1
ATOM 1829 C CA . TYR A 1 227 ? -8.609 21.844 35.969 1 91.62 227 TYR A CA 1
ATOM 1830 C C . TYR A 1 227 ? -9.383 23.094 35.594 1 91.62 227 TYR A C 1
ATOM 1832 O O . TYR A 1 227 ? -10.219 23.594 36.344 1 91.62 227 TYR A O 1
ATOM 1840 N N . LEU A 1 228 ? -9.117 23.609 34.438 1 91.88 228 LEU A N 1
ATOM 1841 C CA . LEU A 1 228 ? -9.781 24.812 33.969 1 91.88 228 LEU A CA 1
ATOM 1842 C C . LEU A 1 228 ? -11.281 24.578 33.781 1 91.88 228 LEU A C 1
ATOM 1844 O O . LEU A 1 228 ? -12.086 25.469 34.062 1 91.88 228 LEU A O 1
ATOM 1848 N N . ASN A 1 229 ? -11.633 23.406 33.344 1 88.31 229 ASN A N 1
ATOM 1849 C CA . ASN A 1 229 ? -13.031 23.062 33.156 1 88.31 229 ASN A CA 1
ATOM 1850 C C . ASN A 1 229 ? -13.805 23.016 34.469 1 88.31 229 ASN A C 1
ATOM 1852 O O . ASN A 1 229 ? -15.031 23.156 34.469 1 88.31 229 ASN A O 1
ATOM 1856 N N . GLY A 1 230 ? -13.117 22.797 35.5 1 87.94 230 GLY A N 1
ATOM 1857 C CA . GLY A 1 230 ? -13.75 22.766 36.812 1 87.94 230 GLY A CA 1
ATOM 1858 C C . GLY A 1 230 ? -14.055 24.156 37.344 1 87.94 230 GLY A C 1
ATOM 1859 O O . GLY A 1 230 ? -14.844 24.297 38.281 1 87.94 230 GLY A O 1
ATOM 1860 N N . LEU A 1 231 ? -13.586 25.141 36.688 1 87.88 231 LEU A N 1
ATOM 1861 C CA . LEU A 1 231 ? -13.781 26.516 37.156 1 87.88 231 LEU A CA 1
ATOM 1862 C C . LEU A 1 231 ? -14.906 27.203 36.375 1 87.88 231 LEU A C 1
ATOM 1864 O O . LEU A 1 231 ? -15.305 26.719 35.312 1 87.88 231 LEU A O 1
ATOM 1868 N N . GLU A 1 232 ? -15.453 28.266 36.969 1 85.81 232 GLU A N 1
ATOM 1869 C CA . GLU A 1 232 ? -16.5 29.031 36.281 1 85.81 232 GLU A CA 1
ATOM 1870 C C . GLU A 1 232 ? -15.953 29.797 35.094 1 85.81 232 GLU A C 1
ATOM 1872 O O . GLU A 1 232 ? -14.914 30.453 35.188 1 85.81 232 GLU A O 1
ATOM 1877 N N . ALA A 1 233 ? -16.672 29.719 33.969 1 83.31 233 ALA A N 1
ATOM 1878 C CA . ALA A 1 233 ? -16.219 30.297 32.719 1 83.31 233 ALA A CA 1
ATOM 1879 C C . ALA A 1 233 ? -16.125 31.812 32.812 1 83.31 233 ALA A C 1
ATOM 1881 O O . ALA A 1 233 ? -17.062 32.469 33.281 1 83.31 233 ALA A O 1
ATOM 1882 N N . ASN A 1 234 ? -15.008 32.375 32.438 1 87.31 234 ASN A N 1
ATOM 1883 C CA . ASN A 1 234 ? -14.75 33.781 32.312 1 87.31 234 ASN A CA 1
ATOM 1884 C C . ASN A 1 234 ? -13.586 34.062 31.391 1 87.31 234 ASN A C 1
ATOM 1886 O O . ASN A 1 234 ? -12.969 33.156 30.859 1 87.31 234 ASN A O 1
ATOM 1890 N N . GLU A 1 235 ? -13.281 35.281 31.156 1 86.12 235 GLU A N 1
ATOM 1891 C CA . GLU A 1 235 ? -12.258 35.656 30.188 1 86.12 235 GLU A CA 1
ATOM 1892 C C . GLU A 1 235 ? -10.875 35.188 30.625 1 86.12 235 GLU A C 1
ATOM 1894 O O . GLU A 1 235 ? -10.039 34.844 29.781 1 86.12 235 GLU A O 1
ATOM 1899 N N . THR A 1 236 ? -10.641 35.188 31.891 1 90.25 236 THR A N 1
ATOM 1900 C CA . THR A 1 236 ? -9.359 34.75 32.438 1 90.25 236 THR A CA 1
ATOM 1901 C C . THR A 1 236 ? -9.125 33.281 32.125 1 90.25 236 THR A C 1
ATOM 1903 O O . THR A 1 236 ? -8.008 32.875 31.781 1 90.25 236 THR A O 1
ATOM 1906 N N . ILE A 1 237 ? -10.164 32.531 32.219 1 92.12 237 ILE A N 1
ATOM 1907 C CA . ILE A 1 237 ? -10.078 31.094 31.938 1 92.12 237 ILE A CA 1
ATOM 1908 C C . ILE A 1 237 ? -9.82 30.859 30.453 1 92.12 237 ILE A C 1
ATOM 1910 O O . ILE A 1 237 ? -9.062 29.969 30.094 1 92.12 237 ILE A O 1
ATOM 1914 N N . TYR A 1 238 ? -10.453 31.703 29.656 1 90.25 238 TYR A N 1
ATOM 1915 C CA . TYR A 1 238 ? -10.258 31.578 28.219 1 90.25 238 TYR A CA 1
ATOM 1916 C C . TYR A 1 238 ? -8.812 31.875 27.844 1 90.25 238 TYR A C 1
ATOM 1918 O O . TYR A 1 238 ? -8.227 31.188 27 1 90.25 238 TYR A O 1
ATOM 1926 N N . ILE A 1 239 ? -8.336 32.844 28.453 1 91.94 239 ILE A N 1
ATOM 1927 C CA . ILE A 1 239 ? -6.949 33.25 28.203 1 91.94 239 ILE A CA 1
ATOM 1928 C C . ILE A 1 239 ? -6.012 32.125 28.672 1 91.94 239 ILE A C 1
ATOM 1930 O O . ILE A 1 239 ? -5.059 31.781 27.969 1 91.94 239 ILE A O 1
ATOM 1934 N N . ALA A 1 240 ? -6.273 31.625 29.812 1 94.62 240 ALA A N 1
ATOM 1935 C CA . ALA A 1 240 ? -5.469 30.516 30.344 1 94.62 240 ALA A CA 1
ATOM 1936 C C . ALA A 1 240 ? -5.52 29.312 29.406 1 94.62 240 ALA A C 1
ATOM 1938 O O . ALA A 1 240 ? -4.5 28.656 29.172 1 94.62 240 ALA A O 1
ATOM 1939 N N . GLU A 1 241 ? -6.684 29.031 28.938 1 94.12 241 GLU A N 1
ATOM 1940 C CA . GLU A 1 241 ? -6.844 27.906 28.016 1 94.12 241 GLU A CA 1
ATOM 1941 C C . GLU A 1 241 ? -6.051 28.141 26.734 1 94.12 241 GLU A C 1
ATOM 1943 O O . GLU A 1 241 ? -5.422 27.219 26.203 1 94.12 241 GLU A O 1
ATOM 1948 N N . ALA A 1 242 ? -6.148 29.328 26.234 1 93.5 242 ALA A N 1
ATOM 1949 C CA . ALA A 1 242 ? -5.371 29.672 25.047 1 93.5 242 ALA A CA 1
ATOM 1950 C C . ALA A 1 242 ? -3.881 29.453 25.281 1 93.5 242 ALA A C 1
ATOM 1952 O O . ALA A 1 242 ? -3.174 28.953 24.406 1 93.5 242 ALA A O 1
ATOM 1953 N N . MET A 1 243 ? -3.418 29.844 26.422 1 95.5 243 MET A N 1
ATOM 1954 C CA . MET A 1 243 ? -2.01 29.672 26.766 1 95.5 243 MET A CA 1
ATOM 1955 C C . MET A 1 243 ? -1.646 28.188 26.828 1 95.5 243 MET A C 1
ATOM 1957 O O . MET A 1 243 ? -0.574 27.797 26.375 1 95.5 243 MET A O 1
ATOM 1961 N N . VAL A 1 244 ? -2.529 27.406 27.359 1 95.88 244 VAL A N 1
ATOM 1962 C CA . VAL A 1 244 ? -2.301 25.969 27.453 1 95.88 244 VAL A CA 1
ATOM 1963 C C . VAL A 1 244 ? -2.236 25.375 26.062 1 95.88 244 VAL A C 1
ATOM 1965 O O . VAL A 1 244 ? -1.368 24.547 25.766 1 95.88 244 VAL A O 1
ATOM 1968 N N . ASP A 1 245 ? -3.145 25.766 25.25 1 94.56 245 ASP A N 1
ATOM 1969 C CA . ASP A 1 245 ? -3.184 25.25 23.875 1 94.56 245 ASP A CA 1
ATOM 1970 C C . ASP A 1 245 ? -1.917 25.641 23.109 1 94.56 245 ASP A C 1
ATOM 1972 O O . ASP A 1 245 ? -1.352 24.812 22.391 1 94.56 245 ASP A O 1
ATOM 1976 N N . LEU A 1 246 ? -1.528 26.844 23.234 1 96.31 246 LEU A N 1
ATOM 1977 C CA . LEU A 1 246 ? -0.302 27.281 22.578 1 96.31 246 LEU A CA 1
ATOM 1978 C C . LEU A 1 246 ? 0.905 26.516 23.109 1 96.31 246 LEU A C 1
ATOM 1980 O O . LEU A 1 246 ? 1.781 26.109 22.344 1 96.31 246 LEU A O 1
ATOM 1984 N N . CYS A 1 247 ? 0.943 26.359 24.406 1 97.5 247 CYS A N 1
ATOM 1985 C CA . CYS A 1 247 ? 2.018 25.594 25.031 1 97.5 247 CYS A CA 1
ATOM 1986 C C . CYS A 1 247 ? 2.104 24.188 24.438 1 97.5 247 CYS A C 1
ATOM 1988 O O . CYS A 1 247 ? 3.193 23.719 24.109 1 97.5 247 CYS A O 1
ATOM 1990 N N . TYR A 1 248 ? 0.964 23.609 24.312 1 96.75 248 TYR A N 1
ATOM 1991 C CA . TYR A 1 248 ? 0.906 22.266 23.734 1 96.75 248 TYR A CA 1
ATOM 1992 C C . TYR A 1 248 ? 1.496 22.25 22.328 1 96.75 248 TYR A C 1
ATOM 1994 O O . TYR A 1 248 ? 2.312 21.375 22.016 1 96.75 248 TYR A O 1
ATOM 2002 N N . ASN A 1 249 ? 1.126 23.109 21.531 1 96.62 249 ASN A N 1
ATOM 2003 C CA . ASN A 1 249 ? 1.58 23.156 20.141 1 96.62 249 ASN A CA 1
ATOM 2004 C C . ASN A 1 249 ? 3.076 23.438 20.047 1 96.62 249 ASN A C 1
ATOM 2006 O O . ASN A 1 249 ? 3.773 22.844 19.219 1 96.62 249 ASN A O 1
ATOM 2010 N N . TYR A 1 250 ? 3.553 24.312 20.891 1 96.75 250 TYR A N 1
ATOM 2011 C CA . TYR A 1 250 ? 4.988 24.562 20.922 1 96.75 250 TYR A CA 1
ATOM 2012 C C . TYR A 1 250 ? 5.75 23.312 21.328 1 96.75 250 TYR A C 1
ATOM 2014 O O . TYR A 1 250 ? 6.832 23.031 20.797 1 96.75 250 TYR A O 1
ATOM 2022 N N . THR A 1 251 ? 5.203 22.625 22.266 1 95.88 251 THR A N 1
ATOM 2023 C CA . THR A 1 251 ? 5.828 21.391 22.75 1 95.88 251 THR A CA 1
ATOM 2024 C C . THR A 1 251 ? 5.895 20.344 21.641 1 95.88 251 THR A C 1
ATOM 2026 O O . THR A 1 251 ? 6.922 19.688 21.469 1 95.88 251 THR A O 1
ATOM 2029 N N . ILE A 1 252 ? 4.785 20.219 20.953 1 95.12 252 ILE A N 1
ATOM 2030 C CA . ILE A 1 252 ? 4.746 19.25 19.859 1 95.12 252 ILE A CA 1
ATOM 2031 C C . ILE A 1 252 ? 5.742 19.656 18.766 1 95.12 252 ILE A C 1
ATOM 2033 O O . ILE A 1 252 ? 6.488 18.812 18.266 1 95.12 252 ILE A O 1
ATOM 2037 N N . GLU A 1 253 ? 5.738 20.859 18.406 1 94.75 253 GLU A N 1
ATOM 2038 C CA . GLU A 1 253 ? 6.664 21.344 17.375 1 94.75 253 GLU A CA 1
ATOM 2039 C C . GLU A 1 253 ? 8.109 21.062 17.766 1 94.75 253 GLU A C 1
ATOM 2041 O O . GLU A 1 253 ? 8.922 20.672 16.938 1 94.75 253 GLU A O 1
ATOM 2046 N N . GLU A 1 254 ? 8.383 21.234 19.047 1 93.25 254 GLU A N 1
ATOM 2047 C CA . GLU A 1 254 ? 9.727 21 19.578 1 93.25 254 GLU A CA 1
ATOM 2048 C C . GLU A 1 254 ? 10.117 19.531 19.422 1 93.25 254 GLU A C 1
ATOM 2050 O O . GLU A 1 254 ? 11.305 19.203 19.281 1 93.25 254 GLU A O 1
ATOM 2055 N N . SER A 1 255 ? 9.18 18.703 19.438 1 93.06 255 SER A N 1
ATOM 2056 C CA . SER A 1 255 ? 9.453 17.266 19.422 1 93.06 255 SER A CA 1
ATOM 2057 C C . SER A 1 255 ? 9.664 16.766 18 1 93.06 255 SER A C 1
ATOM 2059 O O . SER A 1 255 ? 10.008 15.594 17.781 1 93.06 255 SER A O 1
ATOM 2061 N N . ILE A 1 256 ? 9.461 17.562 17 1 93.25 256 ILE A N 1
ATOM 2062 C CA . ILE A 1 256 ? 9.562 17.172 15.602 1 93.25 256 ILE A CA 1
ATOM 2063 C C . ILE A 1 256 ? 10.938 17.562 15.062 1 93.25 256 ILE A C 1
ATOM 2065 O O . ILE A 1 256 ? 11.383 18.688 15.242 1 93.25 256 ILE A O 1
ATOM 2069 N N . SER A 1 257 ? 11.547 16.609 14.398 1 90.81 257 SER A N 1
ATOM 2070 C CA . SER A 1 257 ? 12.875 16.844 13.836 1 90.81 257 SER A CA 1
ATOM 2071 C C . SER A 1 257 ? 12.789 17.672 12.562 1 90.81 257 SER A C 1
ATOM 2073 O O . SER A 1 257 ? 11.883 17.484 11.75 1 90.81 257 SER A O 1
ATOM 2075 N N . ASN A 1 258 ? 13.703 18.641 12.453 1 88.62 258 ASN A N 1
ATOM 2076 C CA . ASN A 1 258 ? 13.945 19.406 11.227 1 88.62 258 ASN A CA 1
ATOM 2077 C C . ASN A 1 258 ? 12.797 20.359 10.922 1 88.62 258 ASN A C 1
ATOM 2079 O O . ASN A 1 258 ? 12.656 20.828 9.789 1 88.62 258 ASN A O 1
ATOM 2083 N N . VAL A 1 259 ? 11.938 20.562 11.859 1 92.31 259 VAL A N 1
ATOM 2084 C CA . VAL A 1 259 ? 10.828 21.484 11.648 1 92.31 259 VAL A CA 1
ATOM 2085 C C . VAL A 1 259 ? 11.344 22.922 11.656 1 92.31 259 VAL A C 1
ATOM 2087 O O . VAL A 1 259 ? 12.242 23.266 12.43 1 92.31 259 VAL A O 1
ATOM 2090 N N . ALA A 1 260 ? 10.828 23.688 10.789 1 91.5 260 ALA A N 1
ATOM 2091 C CA . ALA A 1 260 ? 11.141 25.109 10.766 1 91.5 260 ALA A CA 1
ATOM 2092 C C . ALA A 1 260 ? 10.328 25.859 11.812 1 91.5 260 ALA A C 1
ATOM 2094 O O . ALA A 1 260 ? 9.109 25.969 11.711 1 91.5 260 ALA A O 1
ATOM 2095 N N . ARG A 1 261 ? 11.062 26.406 12.758 1 88.5 261 ARG A N 1
ATOM 2096 C CA . ARG A 1 261 ? 10.398 27.172 13.805 1 88.5 261 ARG A CA 1
ATOM 2097 C C . ARG A 1 261 ? 10.227 28.625 13.383 1 88.5 261 ARG A C 1
ATOM 2099 O O . ARG A 1 261 ? 10.922 29.109 12.484 1 88.5 261 ARG A O 1
ATOM 2106 N N . HIS A 1 262 ? 9.266 29.188 14.07 1 87.56 262 HIS A N 1
ATOM 2107 C CA . HIS A 1 262 ? 8.984 30.578 13.742 1 87.56 262 HIS A CA 1
ATOM 2108 C C . HIS A 1 262 ? 9.828 31.516 14.594 1 87.56 262 HIS A C 1
ATOM 2110 O O . HIS A 1 262 ? 9.648 32.75 14.539 1 87.56 262 HIS A O 1
ATOM 2116 N N . PHE A 1 263 ? 10.703 30.984 15.43 1 87.88 263 PHE A N 1
ATOM 2117 C CA . PHE A 1 263 ? 11.555 31.797 16.297 1 87.88 263 PHE A CA 1
ATOM 2118 C C . PHE A 1 263 ? 12.93 31.172 16.453 1 87.88 263 PHE A C 1
ATOM 2120 O O . PHE A 1 263 ? 13.078 29.953 16.344 1 87.88 263 PHE A O 1
ATOM 2127 N N . GLU A 1 264 ? 13.977 31.984 16.672 1 84.38 264 GLU A N 1
ATOM 2128 C CA . GLU A 1 264 ? 15.352 31.516 16.812 1 84.38 264 GLU A CA 1
ATOM 2129 C C . GLU A 1 264 ? 15.836 31.641 18.25 1 84.38 264 GLU A C 1
ATOM 2131 O O . GLU A 1 264 ? 16.656 30.844 18.703 1 84.38 264 GLU A O 1
ATOM 2136 N N . ASP A 1 265 ? 15.359 32.719 18.844 1 87.69 265 ASP A N 1
ATOM 2137 C CA . ASP A 1 265 ? 15.828 33.031 20.203 1 87.69 265 ASP A CA 1
ATOM 2138 C C . ASP A 1 265 ? 14.664 33.344 21.125 1 87.69 265 ASP A C 1
ATOM 2140 O O . ASP A 1 265 ? 13.5 33.188 20.75 1 87.69 265 ASP A O 1
ATOM 2144 N N . ARG A 1 266 ? 14.969 33.719 22.344 1 89.81 266 ARG A N 1
ATOM 2145 C CA . ARG A 1 266 ? 13.945 33.938 23.375 1 89.81 266 ARG A CA 1
ATOM 2146 C C . ARG A 1 266 ? 13.062 35.125 23.016 1 89.81 266 ARG A C 1
ATOM 2148 O O . ARG A 1 266 ? 11.859 35.094 23.297 1 89.81 266 ARG A O 1
ATOM 2155 N N . GLU A 1 267 ? 13.688 36.094 22.469 1 90.75 267 GLU A N 1
ATOM 2156 C CA . GLU A 1 267 ? 12.906 37.25 22.062 1 90.75 267 GLU A CA 1
ATOM 2157 C C . GLU A 1 267 ? 11.977 36.938 20.906 1 90.75 267 GLU A C 1
ATOM 2159 O O . GLU A 1 267 ? 10.852 37.438 20.828 1 90.75 267 GLU A O 1
ATOM 2164 N N . GLY A 1 268 ? 12.477 36.188 20.047 1 90.31 268 GLY A N 1
ATOM 2165 C CA . GLY A 1 268 ? 11.633 35.719 18.953 1 90.31 268 GLY A CA 1
ATOM 2166 C C . GLY A 1 268 ? 10.469 34.875 19.438 1 90.31 268 GLY A C 1
ATOM 2167 O O . GLY A 1 268 ? 9.359 34.969 18.906 1 90.31 268 GLY A O 1
ATOM 2168 N N . PHE A 1 269 ? 10.758 34.062 20.422 1 94.75 269 PHE A N 1
ATOM 2169 C CA . PHE A 1 269 ? 9.695 33.219 21 1 94.75 269 PHE A CA 1
ATOM 2170 C C . PHE A 1 269 ? 8.602 34.094 21.594 1 94.75 269 PHE A C 1
ATOM 2172 O O . PHE A 1 269 ? 7.414 33.844 21.375 1 94.75 269 PHE A O 1
ATOM 2179 N N . ARG A 1 270 ? 9.039 35.062 22.328 1 94.44 270 ARG A N 1
ATOM 2180 C CA . ARG A 1 270 ? 8.094 36 22.938 1 94.44 270 ARG A CA 1
ATOM 2181 C C . ARG A 1 270 ? 7.203 36.656 21.891 1 94.44 270 ARG A C 1
ATOM 2183 O O . ARG A 1 270 ? 5.98 36.719 22.047 1 94.44 270 ARG A O 1
ATOM 2190 N N . ARG A 1 271 ? 7.766 37.125 20.859 1 91.62 271 ARG A N 1
ATOM 2191 C CA . ARG A 1 271 ? 7.023 37.781 19.797 1 91.62 271 ARG A CA 1
ATOM 2192 C C . ARG A 1 271 ? 6.039 36.844 19.125 1 91.62 271 ARG A C 1
ATOM 2194 O O . ARG A 1 271 ? 4.895 37.219 18.859 1 91.62 271 ARG A O 1
ATOM 2201 N N . ASP A 1 272 ? 6.555 35.688 18.859 1 93.62 272 ASP A N 1
ATOM 2202 C CA . ASP A 1 272 ? 5.688 34.688 18.219 1 93.62 272 ASP A CA 1
ATOM 2203 C C . ASP A 1 272 ? 4.52 34.312 19.125 1 93.62 272 ASP A C 1
ATOM 2205 O O . ASP A 1 272 ? 3.379 34.219 18.656 1 93.62 272 ASP A O 1
ATOM 2209 N N . LEU A 1 273 ? 4.809 34.094 20.359 1 95.31 273 LEU A N 1
ATOM 2210 C CA . LEU A 1 273 ? 3.789 33.75 21.344 1 95.31 273 LEU A CA 1
ATOM 2211 C C . LEU A 1 273 ? 2.707 34.812 21.422 1 95.31 273 LEU A C 1
ATOM 2213 O O . LEU A 1 273 ? 1.515 34.5 21.344 1 95.31 273 LEU A O 1
ATOM 2217 N N . LEU A 1 274 ? 3.102 36.031 21.531 1 93.44 274 LEU A N 1
ATOM 2218 C CA . LEU A 1 274 ? 2.158 37.125 21.688 1 93.44 274 LEU A CA 1
ATOM 2219 C C . LEU A 1 274 ? 1.334 37.312 20.422 1 93.44 274 LEU A C 1
ATOM 2221 O O . LEU A 1 274 ? 0.136 37.594 20.484 1 93.44 274 LEU A O 1
ATOM 2225 N N . ASN A 1 275 ? 1.958 37.156 19.344 1 90.19 275 ASN A N 1
ATOM 2226 C CA . ASN A 1 275 ? 1.232 37.25 18.078 1 90.19 275 ASN A CA 1
ATOM 2227 C C . ASN A 1 275 ? 0.179 36.156 17.953 1 90.19 275 ASN A C 1
ATOM 2229 O O . ASN A 1 275 ? -0.942 36.406 17.516 1 90.19 275 ASN A O 1
ATOM 2233 N N . ARG A 1 276 ? 0.552 34.969 18.266 1 91.56 276 ARG A N 1
ATOM 2234 C CA . ARG A 1 276 ? -0.383 33.844 18.188 1 91.56 276 ARG A CA 1
ATOM 2235 C C . ARG A 1 276 ? -1.529 34.031 19.172 1 91.56 276 ARG A C 1
ATOM 2237 O O . ARG A 1 276 ? -2.666 33.656 18.891 1 91.56 276 ARG A O 1
ATOM 2244 N N . PHE A 1 277 ? -1.151 34.531 20.297 1 91.69 277 PHE A N 1
ATOM 2245 C CA . PHE A 1 277 ? -2.201 34.812 21.266 1 91.69 277 PHE A CA 1
ATOM 2246 C C . PHE A 1 277 ? -3.199 35.812 20.719 1 91.69 277 PHE A C 1
ATOM 2248 O O . PHE A 1 277 ? -4.41 35.625 20.844 1 91.69 277 PHE A O 1
ATOM 2255 N N . HIS A 1 278 ? -2.672 36.812 20.156 1 87.38 278 HIS A N 1
ATOM 2256 C CA . HIS A 1 278 ? -3.535 37.844 19.578 1 87.38 278 HIS A CA 1
ATOM 2257 C C . HIS A 1 278 ? -4.445 37.25 18.516 1 87.38 278 HIS A C 1
ATOM 2259 O O . HIS A 1 278 ? -5.621 37.594 18.422 1 87.38 278 HIS A O 1
ATOM 2265 N N . GLN A 1 279 ? -3.91 36.375 17.766 1 85.62 279 GLN A N 1
ATOM 2266 C CA . GLN A 1 279 ? -4.695 35.719 16.734 1 85.62 279 GLN A CA 1
ATOM 2267 C C . GLN A 1 279 ? -5.793 34.844 17.328 1 85.62 279 GLN A C 1
ATOM 2269 O O . GLN A 1 279 ? -6.941 34.875 16.875 1 85.62 279 GLN A O 1
ATOM 2274 N N . TYR A 1 280 ? -5.395 34.094 18.297 1 85.75 280 TYR A N 1
ATOM 2275 C CA . TYR A 1 280 ? -6.344 33.219 18.984 1 85.75 280 TYR A CA 1
ATOM 2276 C C . TYR A 1 280 ? -7.473 34.031 19.609 1 85.75 280 TYR A C 1
ATOM 2278 O O . TYR A 1 280 ? -8.641 33.625 19.547 1 85.75 280 TYR A O 1
ATOM 2286 N N . TRP A 1 281 ? -7.117 35.125 20.141 1 84.12 281 TRP A N 1
ATOM 2287 C CA . TRP A 1 281 ? -8.094 36 20.797 1 84.12 281 TRP A CA 1
ATOM 2288 C C . TRP A 1 281 ? -9.039 36.625 19.781 1 84.12 281 TRP A C 1
ATOM 2290 O O . TRP A 1 281 ? -10.242 36.75 20.031 1 84.12 281 TRP A O 1
ATOM 2300 N N . GLU A 1 282 ? -8.484 37.062 18.734 1 83.19 282 GLU A N 1
ATOM 2301 C CA . GLU A 1 282 ? -9.305 37.625 17.656 1 83.19 282 GLU A CA 1
ATOM 2302 C C . GLU A 1 282 ? -10.297 36.594 17.125 1 83.19 282 GLU A C 1
ATOM 2304 O O . GLU A 1 282 ? -11.445 36.906 16.844 1 83.19 282 GLU A O 1
ATOM 2309 N N . GLU A 1 283 ? -9.836 35.406 16.984 1 83.25 283 GLU A N 1
ATOM 2310 C CA . GLU A 1 283 ? -10.703 34.344 16.516 1 83.25 283 GLU A CA 1
ATOM 2311 C C . GLU A 1 283 ? -11.844 34.094 17.5 1 83.25 283 GLU A C 1
ATOM 2313 O O . GLU A 1 283 ? -12.969 33.781 17.094 1 83.25 283 GLU A O 1
ATOM 2318 N N . TYR A 1 284 ? -11.539 34.188 18.734 1 81.31 284 TYR A N 1
ATOM 2319 C CA . TYR A 1 284 ? -12.562 34.031 19.75 1 81.31 284 TYR A CA 1
ATOM 2320 C C . TYR A 1 284 ? -13.57 35.188 19.672 1 81.31 284 TYR A C 1
ATOM 2322 O O . TYR A 1 284 ? -14.781 34.969 19.688 1 81.31 284 TYR A O 1
ATOM 2330 N N . CYS A 1 285 ? -13.016 36.375 19.547 1 79.38 285 CYS A N 1
ATOM 2331 C CA . CYS A 1 285 ? -13.883 37.562 19.484 1 79.38 285 CYS A CA 1
ATOM 2332 C C . CYS A 1 285 ? -14.789 37.5 18.266 1 79.38 285 CYS A C 1
ATOM 2334 O O . CYS A 1 285 ? -15.945 37.906 18.312 1 79.38 285 CYS A O 1
ATOM 2336 N N . CYS A 1 286 ? -14.281 36.906 17.219 1 79.31 286 CYS A N 1
ATOM 2337 C CA . CYS A 1 286 ? -15.039 36.812 15.977 1 79.31 286 CYS 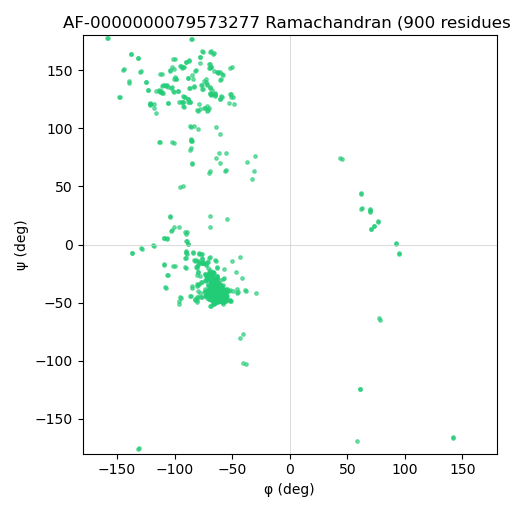A CA 1
ATOM 2338 C C . CYS A 1 286 ? -15.906 35.562 15.961 1 79.31 286 CYS A C 1
ATOM 2340 O O . CYS A 1 286 ? -16.531 35.25 14.953 1 79.31 286 CYS A O 1
ATOM 2342 N N . LYS A 1 287 ? -15.867 34.781 17.016 1 77.94 287 LYS A N 1
ATOM 2343 C CA . LYS A 1 287 ? -16.688 33.594 17.203 1 77.94 287 LYS A CA 1
ATOM 2344 C C . LYS A 1 287 ? -16.266 32.469 16.25 1 77.94 287 LYS A C 1
ATOM 2346 O O . LYS A 1 287 ? -17.109 31.75 15.711 1 77.94 287 LYS A O 1
ATOM 2351 N N . ILE A 1 288 ? -15.047 32.531 15.953 1 76.5 288 ILE A N 1
ATOM 2352 C CA . ILE A 1 288 ? -14.453 31.453 15.148 1 76.5 288 ILE A CA 1
ATOM 2353 C C . ILE A 1 288 ? -14.016 30.312 16.062 1 76.5 288 ILE A C 1
ATOM 2355 O O . ILE A 1 288 ? -14.273 29.141 15.773 1 76.5 288 ILE A O 1
ATOM 2359 N N . HIS A 1 289 ? -13.398 30.688 17.125 1 82.31 289 HIS A N 1
ATOM 2360 C CA . HIS A 1 289 ? -12.977 29.719 18.125 1 82.31 289 HIS A CA 1
ATOM 2361 C C . HIS A 1 289 ? -13.844 29.781 19.375 1 82.31 289 HIS A C 1
ATOM 2363 O O . HIS A 1 289 ? -14.305 30.875 19.75 1 82.31 289 HIS A O 1
ATOM 2369 N N . VAL A 1 290 ? -14.172 28.609 19.859 1 76.88 290 VAL A N 1
ATOM 2370 C CA . VAL A 1 290 ? -14.93 28.562 21.094 1 76.88 290 VAL A CA 1
ATOM 2371 C C . VAL A 1 290 ? -14.102 27.875 22.188 1 76.88 290 VAL A C 1
ATOM 2373 O O . VAL A 1 290 ? -13.633 26.75 22 1 76.88 290 VAL A O 1
ATOM 2376 N N . PHE A 1 291 ? -13.797 28.797 23.156 1 75.81 291 PHE A N 1
ATOM 2377 C CA . PHE A 1 291 ? -13.07 28.25 24.297 1 75.81 291 PHE A CA 1
ATOM 2378 C C . PHE A 1 291 ? -14.016 27.516 25.234 1 75.81 291 PHE A C 1
ATOM 2380 O O . PHE A 1 291 ? -15.203 27.844 25.312 1 75.81 291 PHE A O 1
ATOM 2387 N N . HIS A 1 292 ? -13.539 26.625 25.984 1 64.06 292 HIS A N 1
ATOM 2388 C CA . HIS A 1 292 ? -14.211 25.953 27.094 1 64.06 292 HIS A CA 1
ATOM 2389 C C . HIS A 1 292 ? -15.469 25.25 26.625 1 64.06 292 HIS A C 1
ATOM 2391 O O . HIS A 1 292 ? -15.703 25.109 25.422 1 64.06 292 HIS A O 1
ATOM 2397 N N . LYS A 1 293 ? -16.375 24.75 27.5 1 56.5 293 LYS A N 1
ATOM 2398 C CA . LYS A 1 293 ? -17.688 24.141 27.266 1 56.5 293 LYS A CA 1
ATOM 2399 C C . LYS A 1 293 ? -18.578 25.078 26.438 1 56.5 293 LYS A C 1
ATOM 2401 O O . LYS A 1 293 ? -19.812 24.984 26.531 1 56.5 293 LYS A O 1
ATOM 2406 N N . GLY A 1 294 ? -17.812 25.922 25.781 1 53.5 294 GLY A N 1
ATOM 2407 C CA . GLY A 1 294 ? -18.719 26.875 25.156 1 53.5 294 GLY A CA 1
ATOM 2408 C C . GLY A 1 294 ? -19.594 26.25 24.094 1 53.5 294 GLY A C 1
ATOM 2409 O O . GLY A 1 294 ? -19.375 25.125 23.672 1 53.5 294 GLY A O 1
ATOM 2410 N N . ASP A 1 295 ? -20.859 26.781 23.875 1 47.81 295 ASP A N 1
ATOM 2411 C CA . ASP A 1 295 ? -21.922 26.406 22.953 1 47.81 295 ASP A CA 1
ATOM 2412 C C . ASP A 1 295 ? -21.469 26.5 21.5 1 47.81 295 ASP A C 1
ATOM 2414 O O . ASP A 1 295 ? -21.203 27.594 21 1 47.81 295 ASP A O 1
ATOM 2418 N N . LEU A 1 296 ? -21.016 25.422 20.906 1 53.25 296 LEU A N 1
ATOM 2419 C CA . LEU A 1 296 ? -20.672 25.281 19.5 1 53.25 296 LEU A CA 1
ATOM 2420 C C . LEU A 1 296 ? -21.75 25.859 18.609 1 53.25 296 LEU A C 1
ATOM 2422 O O . LEU A 1 296 ? -21.547 26.031 17.406 1 53.25 296 LEU A O 1
ATOM 2426 N N . GLU A 1 297 ? -22.984 25.969 19.078 1 49.53 297 GLU A N 1
ATOM 2427 C CA . GLU A 1 297 ? -24.094 26.438 18.266 1 49.53 297 GLU A CA 1
ATOM 2428 C C . GLU A 1 297 ? -23.812 27.812 17.688 1 49.53 297 GLU A C 1
ATOM 2430 O O . GLU A 1 297 ? -24.469 28.25 16.734 1 49.53 297 GLU A O 1
ATOM 2435 N N . GLN A 1 298 ? -23 28.484 18.203 1 47.72 298 GLN A N 1
ATOM 2436 C CA . GLN A 1 298 ? -22.812 29.859 17.766 1 47.72 298 GLN A CA 1
ATOM 2437 C C . GLN A 1 298 ? -21.781 29.938 16.641 1 47.72 298 GLN A C 1
ATOM 2439 O O . GLN A 1 298 ? -21.344 31.031 16.281 1 47.72 298 GLN A O 1
ATOM 2444 N N . ILE A 1 299 ? -21.484 28.844 16.188 1 53.53 299 ILE A N 1
ATOM 2445 C CA . ILE A 1 299 ? -20.406 28.891 15.203 1 53.53 299 ILE A CA 1
ATOM 2446 C C . ILE A 1 299 ? -20.969 29.359 13.852 1 53.53 299 ILE A C 1
ATOM 2448 O O . ILE A 1 299 ? -22.016 28.891 13.422 1 53.53 299 ILE A O 1
ATOM 2452 N N . ALA A 1 300 ? -20.469 30.438 13.336 1 51.62 300 ALA A N 1
ATOM 2453 C CA . ALA A 1 300 ? -20.812 31.047 12.055 1 51.62 300 ALA A CA 1
ATOM 2454 C C . ALA A 1 300 ? -20.812 30 10.938 1 51.62 300 ALA A C 1
ATOM 2456 O O . ALA A 1 300 ? -19.969 29.094 10.93 1 51.62 300 ALA A O 1
ATOM 2457 N N . ASP A 1 301 ? -21.953 29.828 10.266 1 51.28 301 ASP A N 1
ATOM 2458 C CA . ASP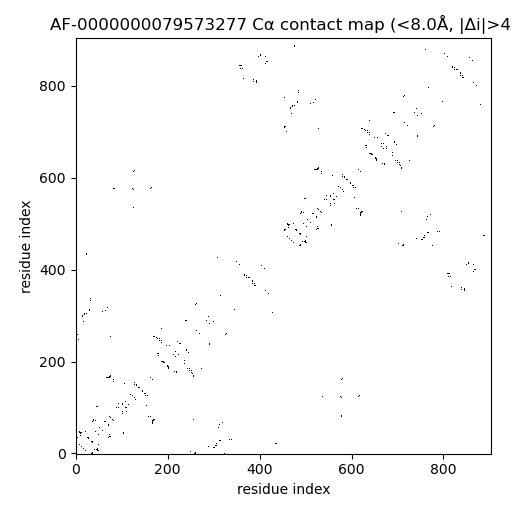 A 1 301 ? -22.094 28.969 9.078 1 51.28 301 ASP A CA 1
ATOM 2459 C C . ASP A 1 301 ? -21.172 29.453 7.961 1 51.28 301 ASP A C 1
ATOM 2461 O O . ASP A 1 301 ? -21.453 30.438 7.289 1 51.28 301 ASP A O 1
ATOM 2465 N N . ILE A 1 302 ? -20 29.281 8.156 1 48.56 302 ILE A N 1
ATOM 2466 C CA . ILE A 1 302 ? -19.109 29.719 7.094 1 48.56 302 ILE A CA 1
ATOM 2467 C C . ILE A 1 302 ? -19.078 28.6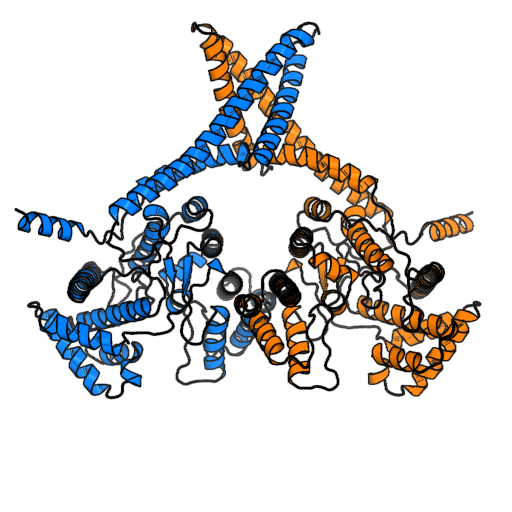72 5.984 1 48.56 302 ILE A C 1
ATOM 2469 O O . ILE A 1 302 ? -18.766 27.5 6.234 1 48.56 302 ILE A O 1
ATOM 2473 N N . GLN A 1 303 ? -19.875 28.953 4.902 1 49.78 303 GLN A N 1
ATOM 2474 C CA . GLN A 1 303 ? -19.734 28.125 3.713 1 49.78 303 GLN A CA 1
ATOM 2475 C C . GLN A 1 303 ? -18.297 28.094 3.217 1 49.78 303 GLN A C 1
ATOM 2477 O O . GLN A 1 303 ? -17.75 29.141 2.822 1 49.78 303 GLN A O 1
ATOM 2482 N N . VAL A 1 304 ? -17.453 27.359 3.787 1 54.12 304 VAL A N 1
ATOM 2483 C CA . VAL A 1 304 ? -16.047 27.422 3.395 1 54.12 304 VAL A CA 1
ATOM 2484 C C . VAL A 1 304 ? -15.773 26.453 2.25 1 54.12 304 VAL A C 1
ATOM 2486 O O . VAL A 1 304 ? -16.281 25.328 2.256 1 54.12 304 VAL A O 1
ATOM 2489 N N . LYS A 1 305 ? -15.266 27.125 1.189 1 64.81 305 LYS A N 1
ATOM 2490 C CA . LYS A 1 305 ? -14.891 26.328 0.025 1 64.81 305 LYS A CA 1
ATOM 2491 C C . LYS A 1 305 ? -13.688 25.438 0.33 1 64.81 305 LYS A C 1
ATOM 2493 O O . LYS A 1 305 ? -12.711 25.891 0.932 1 64.81 305 LYS A O 1
ATOM 2498 N N . GLU A 1 306 ? -13.695 24.266 0.087 1 75.56 306 GLU A N 1
ATOM 2499 C CA . GLU A 1 306 ? -12.633 23.281 0.275 1 75.56 306 GLU A CA 1
ATOM 2500 C C . GLU A 1 306 ? -11.469 23.531 -0.683 1 75.56 306 GLU A C 1
ATOM 2502 O O . GLU A 1 306 ? -11.68 23.938 -1.829 1 75.56 306 GLU A O 1
ATOM 2507 N N . PRO A 1 307 ? -10.25 23.594 -0.137 1 86.12 307 PRO A N 1
ATOM 2508 C CA . PRO A 1 307 ? -9.094 23.734 -1.023 1 86.12 307 PRO A CA 1
ATOM 2509 C C . PRO A 1 307 ? -9.086 22.719 -2.16 1 86.12 307 PRO A C 1
ATOM 2511 O O . PRO A 1 307 ? -9.688 21.641 -2.035 1 86.12 307 PRO A O 1
ATOM 2514 N N . PHE A 1 308 ? -8.477 23.125 -3.197 1 87.31 308 PHE A N 1
ATOM 2515 C CA . PHE A 1 308 ? -8.391 22.266 -4.367 1 87.31 308 PHE A CA 1
ATOM 2516 C C . PHE A 1 308 ? -7.199 21.312 -4.262 1 87.31 308 PHE A C 1
ATOM 2518 O O . PHE A 1 308 ? -6.133 21.594 -4.812 1 87.31 308 PHE A O 1
ATOM 2525 N N . TRP A 1 309 ? -7.414 20.203 -3.699 1 90.12 309 TRP A N 1
ATOM 2526 C CA . TRP A 1 309 ? -6.328 19.297 -3.367 1 90.12 309 TRP A CA 1
ATOM 2527 C C . TRP A 1 309 ? -5.754 18.656 -4.625 1 90.12 309 TRP A C 1
ATOM 2529 O O . TRP A 1 309 ? -4.594 18.234 -4.645 1 90.12 309 TRP A O 1
ATOM 2539 N N . ASP A 1 310 ? -6.559 18.5 -5.695 1 86.94 310 ASP A N 1
ATOM 2540 C CA . ASP A 1 310 ? -6.047 17.984 -6.961 1 86.94 310 ASP A CA 1
ATOM 2541 C C . ASP A 1 310 ? -4.934 18.875 -7.508 1 86.94 310 ASP A C 1
ATOM 2543 O O . ASP A 1 310 ? -3.947 18.375 -8.062 1 86.94 310 ASP A O 1
ATOM 2547 N N . THR A 1 311 ? -5.125 20.141 -7.297 1 86.31 311 THR A N 1
ATOM 2548 C CA . THR A 1 311 ? -4.094 21.109 -7.68 1 86.31 311 THR A CA 1
ATOM 2549 C C . THR A 1 311 ? -2.822 20.891 -6.863 1 86.31 311 THR A C 1
ATOM 2551 O O . THR A 1 311 ? -1.713 20.969 -7.395 1 86.31 311 THR A O 1
ATOM 2554 N N . ALA A 1 312 ? -3.01 20.641 -5.613 1 89.25 312 ALA A N 1
ATOM 2555 C CA . ALA A 1 312 ? -1.865 20.438 -4.73 1 89.25 312 ALA A CA 1
ATOM 2556 C C . ALA A 1 312 ? -1.018 19.266 -5.188 1 89.25 312 ALA A C 1
ATOM 2558 O O . ALA A 1 312 ? 0.206 19.375 -5.297 1 89.25 312 ALA A O 1
ATOM 2559 N N . VAL A 1 313 ? -1.631 18.188 -5.504 1 88.31 313 VAL A N 1
ATOM 2560 C CA . VAL A 1 313 ? -0.928 16.969 -5.898 1 88.31 313 VAL A CA 1
ATOM 2561 C C . VAL A 1 313 ? -0.207 17.188 -7.223 1 88.31 313 VAL A C 1
ATOM 2563 O O . VAL A 1 313 ? 0.917 16.719 -7.414 1 88.31 313 VAL A O 1
ATOM 2566 N N . ARG A 1 314 ? -0.749 17.859 -8.094 1 84.56 314 ARG A N 1
ATOM 2567 C CA . ARG A 1 314 ? -0.175 18.094 -9.414 1 84.56 314 ARG A CA 1
ATOM 2568 C C . ARG A 1 314 ? 1.052 19 -9.328 1 84.56 314 ARG A C 1
ATOM 2570 O O . ARG A 1 314 ? 2.021 18.812 -10.062 1 84.56 314 ARG A O 1
ATOM 2577 N N . LEU A 1 315 ? 0.931 19.906 -8.492 1 83.12 315 LEU A N 1
ATOM 2578 C CA . LEU A 1 315 ? 1.987 20.922 -8.422 1 83.12 315 LEU A CA 1
ATOM 2579 C C . LEU A 1 315 ? 3.176 20.406 -7.613 1 83.12 315 LEU A C 1
ATOM 2581 O O . LEU A 1 315 ? 4.316 20.797 -7.863 1 83.12 315 LEU A O 1
ATOM 2585 N N . VAL A 1 316 ? 2.82 19.641 -6.598 1 82.94 316 VAL A N 1
ATOM 2586 C CA . VAL A 1 316 ? 3.891 19.203 -5.707 1 82.94 316 VAL A CA 1
ATOM 2587 C C . VAL A 1 316 ? 4.418 17.844 -6.152 1 82.94 316 VAL A C 1
ATOM 2589 O O . VAL A 1 316 ? 3.689 16.844 -6.117 1 82.94 316 VAL A O 1
ATOM 2592 N N . ASP A 1 317 ? 4.75 17.719 -7.43 1 65.5 317 ASP A N 1
ATOM 2593 C CA . ASP A 1 317 ? 5.133 16.453 -8.023 1 65.5 317 ASP A CA 1
ATOM 2594 C C . ASP A 1 317 ? 5.973 15.617 -7.055 1 65.5 317 ASP A C 1
ATOM 2596 O O . ASP A 1 317 ? 5.586 14.508 -6.684 1 65.5 317 ASP A O 1
ATOM 2600 N N . GLN A 1 318 ? 7.41 15.562 -7.266 1 61.81 318 GLN A N 1
ATOM 2601 C CA . GLN A 1 318 ? 8.305 14.625 -6.602 1 61.81 318 GLN A CA 1
ATOM 2602 C C . GLN A 1 318 ? 9.312 15.352 -5.715 1 61.81 318 GLN A C 1
ATOM 2604 O O . GLN A 1 318 ? 9.922 16.328 -6.137 1 61.81 318 GLN A O 1
ATOM 2609 N N . ASN A 1 319 ? 9.57 15 -4.492 1 60.56 319 ASN A N 1
ATOM 2610 C CA . ASN A 1 319 ? 10.516 15.242 -3.408 1 60.56 319 ASN A CA 1
ATOM 2611 C C . ASN A 1 319 ? 10.797 16.734 -3.238 1 60.56 319 ASN A C 1
ATOM 2613 O O . ASN A 1 319 ? 11.805 17.234 -3.744 1 60.56 319 ASN A O 1
ATOM 2617 N N . PRO A 1 320 ? 9.812 17.547 -2.656 1 62.84 320 PRO A N 1
ATOM 2618 C CA . PRO A 1 320 ? 10.102 18.969 -2.465 1 62.84 320 PRO A CA 1
ATOM 2619 C C . PRO A 1 320 ? 11.422 19.219 -1.739 1 62.84 320 PRO A C 1
ATOM 2621 O O . PRO A 1 320 ? 11.82 18.422 -0.888 1 62.84 320 PRO A O 1
ATOM 2624 N N . PRO A 1 321 ? 12.227 20.078 -2.328 1 65.62 321 PRO A N 1
ATOM 2625 C CA . PRO A 1 321 ? 13.453 20.422 -1.598 1 65.62 321 PRO A CA 1
ATOM 2626 C C . PRO A 1 321 ? 13.18 20.812 -0.149 1 65.62 321 PRO A C 1
ATOM 2628 O O . PRO A 1 321 ? 12.219 21.547 0.126 1 65.62 321 PRO A O 1
ATOM 2631 N N . MET A 1 322 ? 13.898 20.125 0.749 1 72.31 322 MET A N 1
ATOM 2632 C CA . MET A 1 322 ? 13.75 20.484 2.158 1 72.31 322 MET A CA 1
ATOM 2633 C C . MET A 1 322 ? 14.797 21.5 2.578 1 72.31 322 MET A C 1
ATOM 2635 O O . MET A 1 322 ? 15.984 21.359 2.258 1 72.31 322 MET A O 1
ATOM 2639 N N . TYR A 1 323 ? 14.258 22.625 3.082 1 71.75 323 TYR A N 1
ATOM 2640 C CA . TYR A 1 323 ? 15.117 23.672 3.625 1 71.75 323 TYR A CA 1
ATOM 2641 C C . TYR A 1 323 ? 15.117 23.641 5.148 1 71.75 323 TYR A C 1
ATOM 2643 O O . TYR A 1 323 ? 14.094 23.344 5.77 1 71.75 323 TYR A O 1
ATOM 2651 N N . SER A 1 324 ? 16.344 23.766 5.641 1 76.25 324 SER A N 1
ATOM 2652 C CA . SER A 1 324 ? 16.453 23.828 7.094 1 76.25 324 SER A CA 1
ATOM 2653 C C . SER A 1 324 ? 16.625 25.266 7.57 1 76.25 324 SER A C 1
ATOM 2655 O O . SER A 1 324 ? 17.156 26.109 6.844 1 76.25 324 SER A O 1
ATOM 2657 N N . GLY A 1 325 ? 16.031 25.594 8.672 1 80.12 325 GLY A N 1
ATOM 2658 C CA . GLY A 1 325 ? 16.219 26.922 9.258 1 80.12 325 GLY A CA 1
ATOM 2659 C C . GLY A 1 325 ? 14.945 27.469 9.875 1 80.12 325 GLY A C 1
ATOM 2660 O O . GLY A 1 325 ? 14.008 26.719 10.156 1 80.12 325 GLY A O 1
ATOM 2661 N N . VAL A 1 326 ? 15.07 28.766 10.125 1 85.56 326 VAL A N 1
ATOM 2662 C CA . VAL A 1 326 ? 13.938 29.469 10.711 1 85.56 326 VAL A CA 1
ATOM 2663 C C . VAL A 1 326 ? 12.953 29.875 9.617 1 85.56 326 VAL A C 1
ATOM 2665 O O . VAL A 1 326 ? 13.359 30.312 8.539 1 85.56 326 VAL A O 1
ATOM 2668 N N . TYR A 1 327 ? 11.719 29.688 9.883 1 87.44 327 TYR A N 1
ATOM 2669 C CA . TYR A 1 327 ? 10.664 29.891 8.898 1 87.44 327 TYR A CA 1
ATOM 2670 C C . TYR A 1 327 ? 10.766 31.266 8.266 1 87.44 327 TYR A C 1
ATOM 2672 O O . TYR A 1 327 ? 10.633 31.406 7.051 1 87.44 327 TYR A O 1
ATOM 2680 N N . GLU A 1 328 ? 11.078 32.281 9.062 1 80.94 328 GLU A N 1
ATOM 2681 C CA . GLU A 1 328 ? 11.039 33.656 8.609 1 80.94 328 GLU A CA 1
ATOM 2682 C C . GLU A 1 328 ? 12.289 34 7.812 1 80.94 328 GLU A C 1
ATOM 2684 O O . GLU A 1 328 ? 12.258 34.938 6.984 1 80.94 328 GLU A O 1
ATOM 2689 N N . THR A 1 329 ? 13.258 33.281 8.078 1 80.38 329 THR A N 1
ATOM 2690 C CA . THR A 1 329 ? 14.516 33.562 7.41 1 80.38 329 THR A CA 1
ATOM 2691 C C . THR A 1 329 ? 14.445 33.219 5.93 1 80.38 329 THR A C 1
ATOM 2693 O O . THR A 1 329 ? 14.211 32.062 5.578 1 80.38 329 THR A O 1
ATOM 2696 N N . GLY A 1 330 ? 14.609 34.25 5.086 1 77.25 330 GLY A N 1
ATOM 2697 C CA . GLY A 1 330 ? 14.641 34.031 3.65 1 77.25 330 GLY A CA 1
ATOM 2698 C C . GLY A 1 330 ? 13.281 33.719 3.062 1 77.25 330 GLY A C 1
ATOM 2699 O O . GLY A 1 330 ? 13.18 33.062 2.018 1 77.25 330 GLY A O 1
ATOM 2700 N N . TYR A 1 331 ? 12.336 34.031 3.873 1 82.94 331 TYR A N 1
ATOM 2701 C CA . TYR A 1 331 ? 10.969 33.719 3.479 1 82.94 331 TYR A CA 1
ATOM 2702 C C . TYR A 1 331 ? 10.664 34.25 2.082 1 82.94 331 TYR A C 1
ATOM 2704 O O . TYR A 1 331 ? 10.188 33.5 1.222 1 82.94 331 TYR A O 1
ATOM 2712 N N . ASN A 1 332 ? 10.977 35.5 1.811 1 81.56 332 ASN A N 1
ATOM 2713 C CA . ASN A 1 332 ? 10.664 36.125 0.525 1 81.56 332 ASN A CA 1
ATOM 2714 C C . ASN A 1 332 ? 11.438 35.438 -0.614 1 81.56 332 ASN A C 1
ATOM 2716 O O . ASN A 1 332 ? 10.891 35.25 -1.701 1 81.56 332 ASN A O 1
ATOM 2720 N N . LYS A 1 333 ? 12.641 35.188 -0.283 1 82.06 333 LYS A N 1
ATOM 2721 C CA . LYS A 1 333 ? 13.445 34.531 -1.302 1 82.06 333 LYS A CA 1
ATOM 2722 C C . LYS A 1 333 ? 12.891 33.156 -1.615 1 82.06 333 LYS A C 1
ATOM 2724 O O . LYS A 1 333 ? 12.797 32.75 -2.781 1 82.06 333 LYS A O 1
ATOM 2729 N N . ARG A 1 334 ? 12.539 32.438 -0.623 1 83.81 334 ARG A N 1
ATOM 2730 C CA . ARG A 1 334 ? 11.992 31.109 -0.811 1 83.81 334 ARG A CA 1
ATOM 2731 C C . ARG A 1 334 ? 10.672 31.172 -1.575 1 83.81 334 ARG A C 1
ATOM 2733 O O . ARG A 1 334 ? 10.422 30.344 -2.455 1 83.81 334 ARG A O 1
ATOM 2740 N N . LYS A 1 335 ? 9.922 32.062 -1.208 1 83.19 335 LYS A N 1
ATOM 2741 C CA . LYS A 1 335 ? 8.633 32.219 -1.877 1 83.19 335 LYS A CA 1
ATOM 2742 C C . LYS A 1 335 ? 8.82 32.531 -3.359 1 83.19 335 LYS A C 1
ATOM 2744 O O . LYS A 1 335 ? 8.086 32 -4.203 1 83.19 335 LYS A O 1
ATOM 2749 N N . ARG A 1 336 ? 9.734 33.375 -3.635 1 83.25 336 ARG A N 1
ATOM 2750 C CA . ARG A 1 336 ? 10.023 33.719 -5.023 1 83.25 336 ARG A CA 1
ATOM 2751 C C . ARG A 1 336 ? 10.547 32.5 -5.789 1 83.25 336 ARG A C 1
ATOM 2753 O O . ARG A 1 336 ? 10.172 32.281 -6.941 1 83.25 336 ARG A O 1
ATOM 2760 N N . GLU A 1 337 ? 11.398 31.859 -5.141 1 83.44 337 GLU A N 1
ATOM 2761 C CA . GLU A 1 337 ? 11.953 30.672 -5.781 1 83.44 337 GLU A CA 1
ATOM 2762 C C . GLU A 1 337 ? 10.867 29.641 -6.055 1 83.44 337 GLU A C 1
ATOM 2764 O O . GLU A 1 337 ? 10.859 29.016 -7.113 1 83.44 337 GLU A O 1
ATOM 2769 N N . TRP A 1 338 ? 10.055 29.5 -5.07 1 84.94 338 TRP A N 1
ATOM 2770 C CA . TRP A 1 338 ? 8.977 28.531 -5.262 1 84.94 338 TRP A CA 1
ATOM 2771 C C . TRP A 1 338 ? 8.031 28.984 -6.375 1 84.94 338 TRP A C 1
ATOM 2773 O O . TRP A 1 338 ? 7.543 28.172 -7.152 1 84.94 338 TRP A O 1
ATOM 2783 N N . LYS A 1 339 ? 7.789 30.219 -6.387 1 83 339 LYS A N 1
ATOM 2784 C CA . LYS A 1 339 ? 6.984 30.75 -7.48 1 83 339 LYS A CA 1
ATOM 2785 C C . LYS A 1 339 ? 7.625 30.453 -8.836 1 83 339 LYS A C 1
ATOM 2787 O O . LYS A 1 339 ? 6.926 30.141 -9.805 1 83 339 LYS A O 1
ATOM 2792 N N . ARG A 1 340 ? 8.859 30.547 -8.867 1 82.25 340 ARG A N 1
ATOM 2793 C CA . ARG A 1 340 ? 9.586 30.234 -10.102 1 82.25 340 ARG A CA 1
ATOM 2794 C C . ARG A 1 340 ? 9.469 28.75 -10.445 1 82.25 340 ARG A C 1
ATOM 2796 O O . ARG A 1 340 ? 9.289 28.391 -11.609 1 82.25 340 ARG A O 1
ATOM 2803 N N . VAL A 1 341 ? 9.703 28 -9.445 1 82.5 341 VAL A N 1
ATOM 2804 C CA . VAL A 1 341 ? 9.609 26.562 -9.656 1 82.5 341 VAL A CA 1
ATOM 2805 C C . VAL A 1 341 ? 8.219 26.203 -10.188 1 82.5 341 VAL A C 1
ATOM 2807 O O . VAL A 1 341 ? 8.094 25.438 -11.141 1 82.5 341 VAL A O 1
ATOM 2810 N N . ARG A 1 342 ? 7.254 26.75 -9.562 1 82.56 342 ARG A N 1
ATOM 2811 C CA . ARG A 1 342 ? 5.887 26.5 -10 1 82.56 342 ARG A CA 1
ATOM 2812 C C . ARG A 1 342 ? 5.672 26.984 -11.43 1 82.56 342 ARG A C 1
ATOM 2814 O O . ARG A 1 342 ? 5.07 26.281 -12.25 1 82.56 342 ARG A O 1
ATOM 2821 N N . SER A 1 343 ? 6.199 28.141 -11.688 1 81.69 343 SER A N 1
ATOM 2822 C CA . SER A 1 343 ? 6.055 28.703 -13.023 1 81.69 343 SER A CA 1
ATOM 2823 C C . SER A 1 343 ? 6.793 27.875 -14.062 1 81.69 343 SER A C 1
ATOM 2825 O O . SER A 1 343 ? 6.324 27.719 -15.195 1 81.69 343 SER A O 1
ATOM 2827 N N . ARG A 1 344 ? 7.887 27.438 -13.617 1 80.62 344 ARG A N 1
ATOM 2828 C CA . ARG A 1 344 ? 8.656 26.578 -14.523 1 80.62 344 ARG A CA 1
ATOM 2829 C C . ARG A 1 344 ? 7.906 25.281 -14.82 1 80.62 344 ARG A C 1
ATOM 2831 O O . ARG A 1 344 ? 7.93 24.797 -15.953 1 80.62 344 ARG A O 1
ATOM 2838 N N . LYS A 1 345 ? 7.426 24.734 -13.805 1 80.31 345 LYS A N 1
ATOM 2839 C CA . LYS A 1 345 ? 6.664 23.5 -14.008 1 80.31 345 LYS A CA 1
ATOM 2840 C C . LYS A 1 345 ? 5.492 23.734 -14.961 1 80.31 345 LYS A C 1
ATOM 2842 O O . LYS A 1 345 ? 5.258 22.938 -15.875 1 80.31 345 LYS A O 1
ATOM 2847 N N . ILE A 1 346 ? 4.816 24.734 -14.672 1 77.69 346 ILE A N 1
ATOM 2848 C CA . ILE A 1 346 ? 3.693 25.078 -15.539 1 77.69 346 ILE A CA 1
ATOM 2849 C C . ILE A 1 346 ? 4.207 25.422 -16.938 1 77.69 346 ILE A C 1
ATOM 2851 O O . ILE A 1 346 ? 3.607 25.031 -17.938 1 77.69 346 ILE A O 1
ATOM 2855 N N . GLY A 1 347 ? 5.305 26.125 -16.938 1 78.38 347 GLY A N 1
ATOM 2856 C CA . GLY A 1 347 ? 5.93 26.453 -18.203 1 78.38 347 GLY A CA 1
ATOM 2857 C C . GLY A 1 347 ? 6.336 25.219 -19 1 78.38 347 GLY A C 1
ATOM 2858 O O . GLY A 1 347 ? 6.195 25.203 -20.219 1 78.38 347 GLY A O 1
ATOM 2859 N N . LYS A 1 348 ? 6.941 24.312 -18.281 1 79.81 348 LYS A N 1
ATOM 2860 C CA . LYS A 1 348 ? 7.32 23.062 -18.938 1 79.81 348 LYS A CA 1
ATOM 2861 C C . LYS A 1 348 ? 6.109 22.391 -19.578 1 79.81 348 LYS A C 1
ATOM 2863 O O . LYS A 1 348 ? 6.219 21.781 -20.641 1 79.81 348 LYS A O 1
ATOM 2868 N N . TRP A 1 349 ? 5.047 22.5 -18.781 1 78.06 349 TRP A N 1
ATOM 2869 C CA . TRP A 1 349 ? 3.824 21.938 -19.359 1 78.06 349 TRP A CA 1
ATOM 2870 C C . TRP A 1 349 ? 3.471 22.641 -20.672 1 78.06 349 TRP A C 1
ATOM 2872 O O . TRP A 1 349 ? 3.109 21.984 -21.656 1 78.06 349 TRP A O 1
ATOM 2882 N N . PHE A 1 350 ? 3.697 23.875 -20.688 1 75.38 350 PHE A N 1
ATOM 2883 C CA . PHE A 1 350 ? 3.402 24.672 -21.875 1 75.38 350 PHE A CA 1
ATOM 2884 C C . PHE A 1 350 ? 4.434 24.422 -22.969 1 75.38 350 PHE A C 1
ATOM 2886 O O . PHE A 1 350 ? 4.082 24.312 -24.141 1 75.38 350 PHE A O 1
ATOM 2893 N N . ALA A 1 351 ? 5.645 24.328 -22.516 1 76.94 351 ALA A N 1
ATOM 2894 C CA . ALA A 1 351 ? 6.723 24.094 -23.484 1 76.94 351 ALA A CA 1
ATOM 2895 C C . ALA A 1 351 ? 6.547 22.734 -24.156 1 76.94 351 ALA A C 1
ATOM 2897 O O . ALA A 1 351 ? 6.777 22.609 -25.375 1 76.94 351 ALA A O 1
ATOM 2898 N N . THR A 1 352 ? 6.316 21.766 -23.281 1 78.44 352 THR A N 1
ATOM 2899 C CA . THR A 1 352 ? 6.098 20.438 -23.859 1 78.44 352 THR A CA 1
ATOM 2900 C C . THR A 1 352 ? 4.93 20.453 -24.828 1 78.44 352 THR A C 1
ATOM 2902 O O . THR A 1 352 ? 5.008 19.859 -25.906 1 78.44 352 THR A O 1
ATOM 2905 N N . ALA A 1 353 ? 3.939 21.109 -24.406 1 73.75 353 ALA A N 1
ATOM 2906 C CA . ALA A 1 353 ? 2.793 21.25 -25.297 1 73.75 353 ALA A CA 1
ATOM 2907 C C . ALA A 1 353 ? 3.184 21.969 -26.594 1 73.75 353 ALA A C 1
ATOM 2909 O O . ALA A 1 353 ? 2.768 21.578 -27.688 1 73.75 353 ALA A O 1
ATOM 2910 N N . PHE A 1 354 ? 3.963 22.922 -26.453 1 73 354 PHE A N 1
ATOM 2911 C CA . PHE A 1 354 ? 4.438 23.703 -27.594 1 73 354 PHE A CA 1
ATOM 2912 C C . PHE A 1 354 ? 5.316 22.844 -28.5 1 73 354 PHE A C 1
ATOM 2914 O O . PHE A 1 354 ? 5.215 22.922 -29.734 1 73 354 PHE A O 1
ATOM 2921 N N . LEU A 1 355 ? 6.191 22.125 -27.828 1 75.94 355 LEU A N 1
ATOM 2922 C CA . LEU A 1 355 ? 7.055 21.234 -28.578 1 75.94 355 LEU A CA 1
ATOM 2923 C C . LEU A 1 355 ? 6.227 20.266 -29.438 1 75.94 355 LEU A C 1
ATOM 2925 O O . LEU A 1 355 ? 6.527 20.047 -30.609 1 75.94 355 LEU A O 1
ATOM 2929 N N . TYR A 1 356 ? 5.336 19.75 -28.766 1 72.56 356 TYR A N 1
ATOM 2930 C CA . TYR A 1 356 ? 4.492 18.812 -29.5 1 72.56 356 TYR A CA 1
ATOM 2931 C C . TYR A 1 356 ? 3.74 19.516 -30.625 1 72.56 356 TYR A C 1
ATOM 2933 O O . TYR A 1 356 ? 3.516 18.938 -31.688 1 72.56 356 TYR A O 1
ATOM 2941 N N . ILE A 1 357 ? 3.443 20.703 -30.422 1 66.5 357 ILE A N 1
ATOM 2942 C CA . ILE A 1 357 ? 2.797 21.516 -31.453 1 66.5 357 ILE A CA 1
ATOM 2943 C C . ILE A 1 357 ? 3.762 21.75 -32.625 1 66.5 357 ILE A C 1
ATOM 2945 O O . ILE A 1 357 ? 3.375 21.641 -33.781 1 66.5 357 ILE A O 1
ATOM 2949 N N . VAL A 1 358 ? 4.895 21.953 -32.281 1 68.25 358 VAL A N 1
ATOM 2950 C CA . VAL A 1 358 ? 5.926 22.172 -33.312 1 68.25 358 VAL A CA 1
ATOM 2951 C C . VAL A 1 358 ? 6.152 20.891 -34.094 1 68.25 358 VAL A C 1
ATOM 2953 O O . VAL A 1 358 ? 6.242 20.938 -35.344 1 68.25 358 VAL A O 1
ATOM 2956 N N . ILE A 1 359 ? 6.332 19.812 -33.312 1 69.19 359 ILE A N 1
ATOM 2957 C CA . ILE A 1 359 ? 6.535 18.531 -33.969 1 69.19 359 ILE A CA 1
ATOM 2958 C C . ILE A 1 359 ? 5.352 18.234 -34.875 1 69.19 359 ILE A C 1
ATOM 2960 O O . ILE A 1 359 ? 5.535 17.766 -36 1 69.19 359 ILE A O 1
ATOM 2964 N N . PHE A 1 360 ? 4.273 18.516 -34.406 1 67.62 360 PHE A N 1
ATOM 2965 C CA . PHE A 1 360 ? 3.07 18.297 -35.188 1 67.62 360 PHE A CA 1
ATOM 2966 C C . PHE A 1 360 ? 3.098 19.141 -36.469 1 67.62 360 PHE A C 1
ATOM 2968 O O . PHE A 1 360 ? 2.773 18.656 -37.531 1 67.62 360 PHE A O 1
ATOM 2975 N N . CYS A 1 361 ? 3.566 20.297 -36.312 1 61.88 361 CYS A N 1
ATOM 2976 C CA . CYS A 1 361 ? 3.658 21.219 -37.469 1 61.88 361 CYS A CA 1
ATOM 2977 C C . CYS A 1 361 ? 4.699 20.75 -38.469 1 61.88 361 CYS A C 1
ATOM 2979 O O . CYS A 1 361 ? 4.48 20.812 -39.656 1 61.88 361 CYS A O 1
ATOM 2981 N N . LEU A 1 362 ? 5.688 20.281 -37.906 1 66.88 362 LEU A N 1
ATOM 2982 C CA . LEU A 1 362 ? 6.766 19.797 -38.781 1 66.88 362 LEU A CA 1
ATOM 2983 C C . LEU A 1 362 ? 6.336 18.547 -39.531 1 66.88 362 LEU A C 1
ATOM 2985 O O . LEU A 1 362 ? 6.633 18.406 -40.719 1 66.88 362 LEU A O 1
ATOM 2989 N N . VAL A 1 363 ? 5.676 17.719 -38.812 1 66.56 363 VAL A N 1
ATOM 2990 C CA . VAL A 1 363 ? 5.195 16.5 -39.469 1 66.56 363 VAL A CA 1
ATOM 2991 C C . VAL A 1 363 ? 4.168 16.844 -40.531 1 66.56 363 VAL A C 1
ATOM 2993 O O . VAL A 1 363 ? 4.184 16.266 -41.625 1 66.56 363 VAL A O 1
ATOM 2996 N N . GLU A 1 364 ? 3.371 17.75 -40.25 1 64.5 364 GLU A N 1
ATOM 2997 C CA . GLU A 1 364 ? 2.371 18.203 -41.188 1 64.5 364 GLU A CA 1
ATOM 2998 C C . GLU A 1 364 ? 3.029 18.812 -42.438 1 64.5 364 GLU A C 1
ATOM 3000 O O . GLU A 1 364 ? 2.588 18.562 -43.562 1 64.5 364 GLU A O 1
ATOM 3005 N N . GLN A 1 365 ? 4 19.5 -42.25 1 64.38 365 GLN A N 1
ATOM 3006 C CA . GLN A 1 365 ? 4.727 20.109 -43.344 1 64.38 365 GLN A CA 1
ATOM 3007 C C . GLN A 1 365 ? 5.457 19.062 -44.188 1 64.38 365 GLN A C 1
ATOM 3009 O O . GLN A 1 365 ? 5.465 19.125 -45.406 1 64.38 365 GLN A O 1
ATOM 3014 N N . MET A 1 366 ? 6.039 18.188 -43.469 1 67.12 366 MET A N 1
ATOM 3015 C CA . MET A 1 366 ? 6.762 17.125 -44.156 1 67.12 366 MET A CA 1
ATOM 3016 C C . MET A 1 366 ? 5.812 16.266 -44.969 1 67.12 366 MET A C 1
ATOM 3018 O O . MET A 1 366 ? 6.105 15.922 -46.094 1 67.12 366 MET A O 1
ATOM 3022 N N . MET A 1 367 ? 4.773 15.969 -44.375 1 64.62 367 MET A N 1
ATOM 3023 C CA . MET A 1 367 ? 3.799 15.133 -45.062 1 64.62 367 MET A CA 1
ATOM 3024 C C . MET A 1 367 ? 3.145 15.898 -46.219 1 64.62 367 MET A C 1
ATOM 3026 O O . MET A 1 367 ? 2.818 15.312 -47.25 1 64.62 367 MET A O 1
ATOM 3030 N N . GLY A 1 368 ? 2.861 17.109 -45.938 1 62.69 368 GLY A N 1
ATOM 3031 C CA . GLY A 1 368 ? 2.373 17.938 -47.031 1 62.69 368 GLY A CA 1
ATOM 3032 C C . GLY A 1 368 ? 3.299 17.953 -48.219 1 62.69 368 GLY A C 1
ATOM 3033 O O . GLY A 1 368 ? 2.844 17.844 -49.375 1 62.69 368 GLY A O 1
ATOM 3034 N N . THR A 1 369 ? 4.531 17.969 -47.969 1 58.59 369 THR A N 1
ATOM 3035 C CA . THR A 1 369 ? 5.52 17.938 -49.031 1 58.59 369 THR A CA 1
ATOM 3036 C C . THR A 1 369 ? 5.535 16.578 -49.719 1 58.59 369 THR A C 1
ATOM 3038 O O . THR A 1 369 ? 5.68 16.5 -50.938 1 58.59 369 THR A O 1
ATOM 3041 N N . ILE A 1 370 ? 5.414 15.57 -48.812 1 58.72 370 ILE A N 1
ATOM 3042 C CA . ILE A 1 370 ? 5.395 14.219 -49.375 1 58.72 370 ILE A CA 1
ATOM 3043 C C . ILE A 1 370 ? 4.137 14.016 -50.219 1 58.72 370 ILE A C 1
ATOM 3045 O O . ILE A 1 370 ? 4.191 13.414 -51.281 1 58.72 370 ILE A O 1
ATOM 3049 N N . GLU A 1 371 ? 3.113 14.469 -49.656 1 60.81 371 GLU A N 1
ATOM 3050 C CA . GLU A 1 371 ? 1.86 14.383 -50.406 1 60.81 371 GLU A CA 1
ATOM 3051 C C . GLU A 1 371 ? 1.962 15.125 -51.719 1 60.81 371 GLU A C 1
ATOM 3053 O O . GLU A 1 371 ? 1.479 14.641 -52.75 1 60.81 371 GLU A O 1
ATOM 3058 N N . GLU A 1 372 ? 2.473 16.234 -51.656 1 57.97 372 GLU A N 1
ATOM 3059 C CA . GLU A 1 372 ? 2.621 17 -52.875 1 57.97 372 GLU A CA 1
ATOM 3060 C C . GLU A 1 372 ? 3.545 16.297 -53.875 1 57.97 372 GLU A C 1
ATOM 3062 O O . GLU A 1 372 ? 3.299 16.312 -55.094 1 57.97 372 GLU A O 1
ATOM 3067 N N . SER A 1 373 ? 4.527 15.734 -53.312 1 52 373 SER A N 1
ATOM 3068 C CA . SER A 1 373 ? 5.504 15.109 -54.188 1 52 373 SER A CA 1
ATOM 3069 C C . SER A 1 373 ? 5.023 13.734 -54.656 1 52 373 SER A C 1
ATOM 3071 O O . SER A 1 373 ? 5.289 13.336 -55.781 1 52 373 SER A O 1
ATOM 3073 N N . PHE A 1 374 ? 4.57 13.094 -53.719 1 47.56 374 PHE A N 1
ATOM 3074 C CA . PHE A 1 374 ? 4.246 11.719 -54.062 1 47.56 374 PHE A CA 1
ATOM 3075 C C . PHE A 1 374 ? 2.764 11.586 -54.406 1 47.56 374 PHE A C 1
ATOM 3077 O O . PHE A 1 374 ? 2.393 10.836 -55.312 1 47.56 374 PHE A O 1
ATOM 3084 N N . LEU A 1 375 ? 1.978 12.078 -53.531 1 48.75 375 LEU A N 1
ATOM 3085 C CA . LEU A 1 375 ? 0.55 11.836 -53.719 1 48.75 375 LEU A CA 1
ATOM 3086 C C . LEU A 1 375 ? -0.044 12.82 -54.719 1 48.75 375 LEU A C 1
ATOM 3088 O O . LEU A 1 375 ? -1.216 12.711 -55.094 1 48.75 375 LEU A O 1
ATOM 3092 N N . ALA A 1 376 ? 0.617 13.828 -54.906 1 46.53 376 ALA A N 1
ATOM 3093 C CA . ALA A 1 376 ? 0.112 14.695 -55.969 1 46.53 376 ALA A CA 1
ATOM 3094 C C . ALA A 1 376 ? -0.251 13.883 -57.219 1 46.53 376 ALA A C 1
ATOM 3096 O O . ALA A 1 376 ? -0.999 14.359 -58.062 1 46.53 376 ALA A O 1
ATOM 3097 N N . THR A 1 377 ? 0.567 12.922 -57.469 1 40.66 377 THR A N 1
ATOM 3098 C CA . THR A 1 377 ? 0.267 12.258 -58.75 1 40.66 377 THR A CA 1
ATOM 3099 C C . THR A 1 377 ? -1.032 11.469 -58.656 1 40.66 377 THR A C 1
ATOM 3101 O O . THR A 1 377 ? -1.544 10.977 -59.656 1 40.66 377 THR A O 1
ATOM 3104 N N . THR A 1 378 ? -1.307 10.867 -57.562 1 40.97 378 THR A N 1
ATOM 3105 C CA . THR A 1 378 ? -2.475 10 -57.656 1 40.97 378 THR A CA 1
ATOM 3106 C C . THR A 1 378 ? -3.758 10.797 -57.438 1 40.97 378 THR A C 1
ATOM 3108 O O . THR A 1 378 ? -3.75 11.82 -56.75 1 40.97 378 THR A O 1
ATOM 3111 N N . VAL A 1 379 ? -4.879 10.414 -58.25 1 44.09 379 VAL A N 1
ATOM 3112 C CA . VAL A 1 379 ? -6.18 10.977 -58.594 1 44.09 379 VAL A CA 1
ATOM 3113 C C . VAL A 1 379 ? -6.824 11.602 -57.375 1 44.09 379 VAL A C 1
ATOM 3115 O O . VAL A 1 379 ? -7.379 12.703 -57.438 1 44.09 379 VAL A O 1
ATOM 3118 N N . ASN A 1 380 ? -7.438 10.766 -56.375 1 45.38 380 ASN A N 1
ATOM 3119 C CA . ASN A 1 380 ? -8.516 11.266 -55.531 1 45.38 380 ASN A CA 1
ATOM 3120 C C . ASN A 1 380 ? -7.973 12.008 -54.312 1 45.38 380 ASN A C 1
ATOM 3122 O O . ASN A 1 380 ? -7.406 11.398 -53.406 1 45.38 380 ASN A O 1
ATOM 3126 N N . ILE A 1 381 ? -7.754 13.281 -54.469 1 48.38 381 ILE A N 1
ATOM 3127 C CA . ILE A 1 381 ? -7.219 14.328 -53.594 1 48.38 381 ILE A CA 1
ATOM 3128 C C . ILE A 1 381 ? -7.734 14.141 -52.156 1 48.38 381 ILE A C 1
ATOM 3130 O O . ILE A 1 381 ? -6.98 14.273 -51.188 1 48.38 381 ILE A O 1
ATOM 3134 N N . LYS A 1 382 ? -8.938 13.773 -52.219 1 51.16 382 LYS A N 1
ATOM 3135 C CA . LYS A 1 382 ? -9.57 13.656 -50.906 1 51.16 382 LYS A CA 1
ATOM 3136 C C . LYS A 1 382 ? -9.008 12.477 -50.125 1 51.16 382 LYS A C 1
ATOM 3138 O O . LYS A 1 382 ? -8.766 12.578 -48.938 1 51.16 382 LYS A O 1
ATOM 3143 N N . LEU A 1 383 ? -8.953 11.422 -50.875 1 53.66 383 LEU A N 1
ATOM 3144 C CA . LEU A 1 383 ? -8.445 10.219 -50.219 1 53.66 383 LEU A CA 1
ATOM 3145 C C . LEU A 1 383 ? -6.992 10.398 -49.812 1 53.66 383 LEU A C 1
ATOM 3147 O O . LEU A 1 383 ? -6.586 9.898 -48.75 1 53.66 383 LEU A O 1
ATOM 3151 N N . ASN A 1 384 ? -6.363 11.141 -50.625 1 55.97 384 ASN A N 1
ATOM 3152 C CA . ASN A 1 384 ? -4.961 11.406 -50.312 1 55.97 384 ASN A CA 1
ATOM 3153 C C . ASN A 1 384 ? -4.812 12.25 -49.062 1 55.97 384 ASN A C 1
ATOM 3155 O O . ASN A 1 384 ? -3.9 12.023 -48.25 1 55.97 384 ASN A O 1
ATOM 3159 N N . GLY A 1 385 ? -5.781 13.133 -49.031 1 54.25 385 GLY A N 1
ATOM 3160 C CA . GLY A 1 385 ? -5.777 13.953 -47.812 1 54.25 385 GLY A CA 1
ATOM 3161 C C . GLY A 1 385 ? -6.004 13.156 -46.531 1 54.25 385 GLY A C 1
ATOM 3162 O O . GLY A 1 385 ? -5.348 13.391 -45.531 1 54.25 385 GLY A O 1
ATOM 3163 N N . ILE A 1 386 ? -6.895 12.258 -46.719 1 55.03 386 ILE A N 1
ATOM 3164 C CA . ILE A 1 386 ? -7.227 11.422 -45.562 1 55.03 386 ILE A CA 1
ATOM 3165 C C . ILE A 1 386 ? -6.031 10.539 -45.219 1 55.03 386 ILE A C 1
ATOM 3167 O O . ILE A 1 386 ? -5.676 10.406 -44.031 1 55.03 386 ILE A O 1
ATOM 3171 N N . VAL A 1 387 ? -5.523 9.961 -46.219 1 58.59 387 VAL A N 1
ATOM 3172 C CA . VAL A 1 387 ? -4.383 9.078 -46 1 58.59 387 VAL A CA 1
ATOM 3173 C C . VAL A 1 387 ? -3.221 9.859 -45.406 1 58.59 387 VAL A C 1
ATOM 3175 O O . VAL A 1 387 ? -2.539 9.375 -44.5 1 58.59 387 VAL A O 1
ATOM 3178 N N . SER A 1 388 ? -3.125 11.023 -45.969 1 61.53 388 SER A N 1
ATOM 3179 C CA . SER A 1 388 ? -2.045 11.867 -45.438 1 61.53 388 SER A CA 1
ATOM 3180 C C . SER A 1 388 ? -2.268 12.227 -43.969 1 61.53 388 SER A C 1
ATOM 3182 O O . SER A 1 388 ? -1.33 12.203 -43.188 1 61.53 388 SER A O 1
ATOM 3184 N N . ALA A 1 389 ? -3.471 12.461 -43.75 1 57.16 389 ALA A N 1
ATOM 3185 C CA . ALA A 1 389 ? -3.801 12.812 -42.375 1 57.16 389 ALA A CA 1
ATOM 3186 C C . ALA A 1 389 ? -3.521 11.641 -41.438 1 57.16 389 ALA A C 1
ATOM 3188 O O . ALA A 1 389 ? -3.018 11.836 -40.312 1 57.16 389 ALA A O 1
ATOM 3189 N N . ILE A 1 390 ? -3.811 10.523 -41.844 1 56.41 390 ILE A N 1
ATOM 3190 C CA . ILE A 1 390 ? -3.566 9.328 -41.062 1 56.41 390 ILE A CA 1
ATOM 3191 C C . ILE A 1 390 ? -2.064 9.141 -40.875 1 56.41 390 ILE A C 1
ATOM 3193 O O . ILE A 1 390 ? -1.612 8.867 -39.75 1 56.41 390 ILE A O 1
ATOM 3197 N N . LEU A 1 391 ? -1.479 9.258 -41.938 1 60.47 391 LEU A N 1
ATOM 3198 C CA . LEU A 1 391 ? -0.033 9.078 -41.875 1 60.47 391 LEU A CA 1
ATOM 3199 C C . LEU A 1 391 ? 0.6 10.133 -40.969 1 60.47 391 LEU A C 1
ATOM 3201 O O . LEU A 1 391 ? 1.536 9.836 -40.219 1 60.47 391 LEU A O 1
ATOM 3205 N N . ASP A 1 392 ? -0.013 11.297 -41.031 1 61.28 392 ASP A N 1
ATOM 3206 C CA . ASP A 1 392 ? 0.464 12.383 -40.188 1 61.28 392 ASP A CA 1
ATOM 3207 C C . ASP A 1 392 ? 0.29 12.039 -38.719 1 61.28 392 ASP A C 1
ATOM 3209 O O . ASP A 1 392 ? 1.208 12.234 -37.906 1 61.28 392 ASP A O 1
ATOM 3213 N N . THR A 1 393 ? -0.799 11.617 -38.469 1 60.31 393 THR A N 1
ATOM 3214 C CA . THR A 1 393 ? -1.12 11.297 -37.062 1 60.31 393 THR A CA 1
ATOM 3215 C C . THR A 1 393 ? -0.247 10.156 -36.562 1 60.31 393 THR A C 1
ATOM 3217 O O . THR A 1 393 ? 0.23 10.188 -35.438 1 60.31 393 THR A O 1
ATOM 3220 N N . LEU A 1 394 ? -0.151 9.227 -37.438 1 59.41 394 LEU A N 1
ATOM 3221 C CA . LEU A 1 394 ? 0.696 8.102 -37.062 1 59.41 394 LEU A CA 1
ATOM 3222 C C . LEU A 1 394 ? 2.137 8.555 -36.844 1 59.41 394 LEU A C 1
ATOM 3224 O O . LEU A 1 394 ? 2.77 8.164 -35.844 1 59.41 394 LEU A O 1
ATOM 3228 N N . CYS A 1 395 ? 2.527 9.273 -37.812 1 62.69 395 CYS A N 1
ATOM 3229 C CA . CYS A 1 395 ? 3.9 9.758 -37.719 1 62.69 395 CYS A CA 1
ATOM 3230 C C . CYS A 1 395 ? 4.082 10.641 -36.5 1 62.69 395 CYS A C 1
ATOM 3232 O O . CYS A 1 395 ? 5.074 10.508 -35.781 1 62.69 395 CYS A O 1
ATOM 3234 N N . PHE A 1 396 ? 3.109 11.469 -36.25 1 65.56 396 PHE A N 1
ATOM 3235 C CA . PHE A 1 396 ? 3.184 12.336 -35.094 1 65.56 396 PHE A CA 1
ATOM 3236 C C . PHE A 1 396 ? 3.113 11.523 -33.812 1 65.56 396 PHE A C 1
ATOM 3238 O O . PHE A 1 396 ? 3.852 11.797 -32.844 1 65.56 396 PHE A O 1
ATOM 3245 N N . GLY A 1 397 ? 2.178 10.727 -33.719 1 64.81 397 GLY A N 1
ATOM 3246 C CA . GLY A 1 397 ? 2.084 9.867 -32.531 1 64.81 397 GLY A CA 1
ATOM 3247 C C . GLY A 1 397 ? 3.363 9.102 -32.25 1 64.81 397 GLY A C 1
ATOM 3248 O O . GLY A 1 397 ? 3.822 9.055 -31.109 1 64.81 397 GLY A O 1
ATOM 3249 N N . LEU A 1 398 ? 3.854 8.516 -33.312 1 61.41 398 LEU A N 1
ATOM 3250 C CA . LEU A 1 398 ? 5.09 7.758 -33.188 1 61.41 398 LEU A CA 1
ATOM 3251 C C . LEU A 1 398 ? 6.242 8.664 -32.781 1 61.41 398 LEU A C 1
ATOM 3253 O O . LEU A 1 398 ? 7.008 8.328 -31.859 1 61.41 398 LEU A O 1
ATOM 3257 N N . LEU A 1 399 ? 6.289 9.711 -33.5 1 66 399 LEU A N 1
ATOM 3258 C CA . LEU A 1 399 ? 7.355 10.648 -33.156 1 66 399 LEU A CA 1
ATOM 3259 C C . LEU A 1 399 ? 7.156 11.227 -31.766 1 66 399 LEU A C 1
ATOM 3261 O O . LEU A 1 399 ? 8.125 11.398 -31.016 1 66 399 LEU A O 1
ATOM 3265 N N . GLY A 1 400 ? 5.949 11.617 -31.516 1 65.69 400 GLY A N 1
ATOM 3266 C CA . GLY A 1 400 ? 5.641 12.125 -30.188 1 65.69 400 GLY A CA 1
ATOM 3267 C C . GLY A 1 400 ? 5.977 11.133 -29.094 1 65.69 400 GLY A C 1
ATOM 3268 O O . GLY A 1 400 ? 6.543 11.508 -28.062 1 65.69 400 GLY A O 1
ATOM 3269 N N . SER A 1 401 ? 5.625 9.922 -29.25 1 65.69 401 SER A N 1
ATOM 3270 C CA . SER A 1 401 ? 5.953 8.875 -28.281 1 65.69 401 SER A CA 1
ATOM 3271 C C . SER A 1 401 ? 7.465 8.688 -28.156 1 65.69 401 SER A C 1
ATOM 3273 O O . SER A 1 401 ? 7.98 8.484 -27.062 1 65.69 401 SER A O 1
ATOM 3275 N N . TRP A 1 402 ? 8.008 8.664 -29.312 1 65.62 402 TRP A N 1
ATOM 3276 C CA . TRP A 1 402 ? 9.461 8.547 -29.312 1 65.62 402 TRP A CA 1
ATOM 3277 C C . TRP A 1 402 ? 10.102 9.695 -28.531 1 65.62 402 TRP A C 1
ATOM 3279 O O . TRP A 1 402 ? 11.023 9.477 -27.734 1 65.62 402 TRP A O 1
ATOM 3289 N N . VAL A 1 403 ? 9.633 10.828 -28.828 1 66.56 403 VAL A N 1
ATOM 3290 C CA . VAL A 1 403 ? 10.148 12 -28.141 1 66.56 403 VAL A CA 1
ATOM 3291 C C . VAL A 1 403 ? 9.875 11.883 -26.641 1 66.56 403 VAL A C 1
ATOM 3293 O O . VAL A 1 403 ? 10.75 12.18 -25.828 1 66.56 403 VAL A O 1
ATOM 3296 N N . SER A 1 404 ? 8.664 11.562 -26.297 1 72.12 404 SER A N 1
ATOM 3297 C CA . SER A 1 404 ? 8.281 11.398 -24.906 1 72.12 404 SER A CA 1
ATOM 3298 C C . SER A 1 404 ? 9.18 10.391 -24.188 1 72.12 404 SER A C 1
ATOM 3300 O O . SER A 1 404 ? 9.641 10.633 -23.078 1 72.12 404 SER A O 1
ATOM 3302 N N . GLU A 1 405 ? 9.406 9.344 -24.859 1 67.31 405 GLU A N 1
ATOM 3303 C CA . GLU A 1 405 ? 10.242 8.297 -24.281 1 67.31 405 GLU A CA 1
ATOM 3304 C C . GLU A 1 405 ? 11.703 8.719 -24.219 1 67.31 405 GLU A C 1
ATOM 3306 O O . GLU A 1 405 ? 12.383 8.492 -23.219 1 67.31 405 GLU A O 1
ATOM 3311 N N . LYS A 1 406 ? 12.094 9.25 -25.328 1 62.19 406 LYS A N 1
ATOM 3312 C CA . LYS A 1 406 ? 13.508 9.602 -25.422 1 62.19 406 LYS A CA 1
ATOM 3313 C C . LYS A 1 406 ? 13.859 10.727 -24.453 1 62.19 406 LYS A C 1
ATOM 3315 O O . LYS A 1 406 ? 14.938 10.719 -23.859 1 62.19 406 LYS A O 1
ATOM 3320 N N . PHE A 1 407 ? 12.93 11.578 -24.344 1 64.19 407 PHE A N 1
ATOM 3321 C CA . PHE A 1 407 ? 13.25 12.742 -23.531 1 64.19 407 PHE A CA 1
ATOM 3322 C C . PHE A 1 407 ? 12.531 12.672 -22.188 1 64.19 407 PHE A C 1
ATOM 3324 O O . PHE A 1 407 ? 12.641 13.594 -21.359 1 64.19 407 PHE A O 1
ATOM 3331 N N . GLY A 1 408 ? 11.883 11.656 -21.922 1 67.5 408 GLY A N 1
ATOM 3332 C CA . GLY A 1 408 ? 11.188 11.5 -20.656 1 67.5 408 GLY A CA 1
ATOM 3333 C C . GLY A 1 408 ? 10.102 12.531 -20.438 1 67.5 408 GLY A C 1
ATOM 3334 O O . GLY A 1 408 ? 9.953 13.062 -19.328 1 67.5 408 GLY A O 1
ATOM 3335 N N . LEU A 1 409 ? 9.492 12.977 -21.469 1 71 409 LEU A N 1
ATOM 3336 C CA . LEU A 1 409 ? 8.445 13.984 -21.375 1 71 409 LEU A CA 1
ATOM 3337 C C . LEU A 1 409 ? 7.066 13.336 -21.328 1 71 409 LEU A C 1
ATOM 3339 O O . LEU A 1 409 ? 6.914 12.164 -21.672 1 71 409 LEU A O 1
ATOM 3343 N N . VAL A 1 410 ? 6.23 14.148 -20.688 1 69.31 410 VAL A N 1
ATOM 3344 C CA . VAL A 1 410 ? 4.848 13.68 -20.719 1 69.31 410 VAL A CA 1
ATOM 3345 C C . VAL A 1 410 ? 4.355 13.578 -22.156 1 69.31 410 VAL A C 1
ATOM 3347 O O . VAL A 1 410 ? 4.844 14.297 -23.031 1 69.31 410 VAL A O 1
ATOM 3350 N N . ASP A 1 411 ? 3.539 12.703 -22.359 1 65.31 411 ASP A N 1
ATOM 3351 C CA . ASP A 1 411 ? 3.049 12.508 -23.719 1 65.31 411 ASP A CA 1
ATOM 3352 C C . ASP A 1 411 ? 2.172 13.672 -24.156 1 65.31 411 ASP A C 1
ATOM 3354 O O . ASP A 1 411 ? 1.863 14.562 -23.359 1 65.31 411 ASP A O 1
ATOM 3358 N N . VAL A 1 412 ? 1.852 13.859 -25.422 1 64.5 412 VAL A N 1
ATOM 3359 C CA . VAL A 1 412 ? 1.205 15.016 -26.031 1 64.5 412 VAL A CA 1
ATOM 3360 C C . VAL A 1 412 ? -0.135 15.281 -25.344 1 64.5 412 VAL A C 1
ATOM 3362 O O . VAL A 1 412 ? -0.463 16.422 -25.031 1 64.5 412 VAL A O 1
ATOM 3365 N N . LEU A 1 413 ? -0.9 14.258 -25.188 1 60.81 413 LEU A N 1
ATOM 3366 C CA . LEU A 1 413 ? -2.213 14.422 -24.562 1 60.81 413 LEU A CA 1
ATOM 3367 C C . LEU A 1 413 ? -2.082 14.914 -23.125 1 60.81 413 LEU A C 1
ATOM 3369 O O . LEU A 1 413 ? -2.824 15.805 -22.703 1 60.81 413 LEU A O 1
ATOM 3373 N N . GLU A 1 414 ? -1.251 14.242 -22.438 1 70.5 414 GLU A N 1
ATOM 3374 C CA . GLU A 1 414 ? -0.989 14.695 -21.078 1 70.5 414 GLU A CA 1
ATOM 3375 C C . GLU A 1 414 ? -0.503 16.141 -21.062 1 70.5 414 GLU A C 1
ATOM 3377 O O . GLU A 1 414 ? -0.819 16.906 -20.141 1 70.5 414 GLU A O 1
ATOM 3382 N N . SER A 1 415 ? 0.108 16.422 -22.141 1 71.81 415 SER A N 1
ATOM 3383 C CA . SER A 1 415 ? 0.61 17.781 -22.234 1 71.81 415 SER A CA 1
ATOM 3384 C C . SER A 1 415 ? -0.53 18.781 -22.406 1 71.81 415 SER A C 1
ATOM 3386 O O . SER A 1 415 ? -0.514 19.859 -21.828 1 71.81 415 SER A O 1
ATOM 3388 N N . VAL A 1 416 ? -1.486 18.422 -23.188 1 66 416 VAL A N 1
ATOM 3389 C CA . VAL A 1 416 ? -2.631 19.297 -23.391 1 66 416 VAL A CA 1
ATOM 3390 C C . VAL A 1 416 ? -3.449 19.391 -22.109 1 66 416 VAL A C 1
ATOM 3392 O O . VAL A 1 416 ? -3.889 20.484 -21.719 1 66 416 VAL A O 1
ATOM 3395 N N . LYS A 1 417 ? -3.678 18.266 -21.578 1 69.44 417 LYS A N 1
ATOM 3396 C CA . LYS A 1 417 ? -4.379 18.25 -20.297 1 69.44 417 LYS A CA 1
ATOM 3397 C C . LYS A 1 417 ? -3.654 19.109 -19.266 1 69.44 417 LYS A C 1
ATOM 3399 O O . LYS A 1 417 ? -4.289 19.875 -18.516 1 69.44 417 LYS A O 1
ATOM 3404 N N . ASN A 1 418 ? -2.496 18.938 -19.406 1 75.19 418 ASN A N 1
ATOM 3405 C CA . ASN A 1 418 ? -1.686 19.734 -18.469 1 75.19 418 ASN A CA 1
ATOM 3406 C C . ASN A 1 418 ? -1.823 21.219 -18.734 1 75.19 418 ASN A C 1
ATOM 3408 O O . ASN A 1 418 ? -1.754 22.031 -17.797 1 75.19 418 ASN A O 1
ATOM 3412 N N . LEU A 1 419 ? -2.092 21.516 -19.938 1 75.69 419 LEU A N 1
ATOM 3413 C CA . LEU A 1 419 ? -2.291 22.922 -20.266 1 75.69 419 LEU A CA 1
ATOM 3414 C C . LEU A 1 419 ? -3.582 23.438 -19.641 1 75.69 419 LEU A C 1
ATOM 3416 O O . LEU A 1 419 ? -3.588 24.5 -19 1 75.69 419 LEU A O 1
ATOM 3420 N N . GLY A 1 420 ? -4.648 22.688 -19.938 1 73.75 420 GLY A N 1
ATOM 3421 C CA . GLY A 1 420 ? -5.918 23.094 -19.344 1 73.75 420 GLY A CA 1
ATOM 3422 C C . GLY A 1 420 ? -5.879 23.141 -17.828 1 73.75 420 GLY A C 1
ATOM 3423 O O . GLY A 1 420 ? -6.309 24.125 -17.234 1 73.75 420 GLY A O 1
ATOM 3424 N N . THR A 1 421 ? -5.422 22.156 -17.344 1 79.75 421 THR A N 1
ATOM 3425 C CA . THR A 1 421 ? -5.344 22.078 -15.891 1 79.75 421 THR A CA 1
ATOM 3426 C C . THR A 1 421 ? -4.359 23.109 -15.344 1 79.75 421 THR A C 1
ATOM 3428 O O . THR A 1 421 ? -4.559 23.641 -14.25 1 79.75 421 THR A O 1
ATOM 3431 N N . GLY A 1 422 ? -3.371 23.266 -16.172 1 78.12 422 GLY A N 1
ATOM 3432 C CA . GLY A 1 422 ? -2.416 24.281 -15.773 1 78.12 422 GLY A CA 1
ATOM 3433 C C . GLY A 1 422 ? -3.029 25.672 -15.68 1 78.12 422 GLY A C 1
ATOM 3434 O O . GLY A 1 422 ? -2.77 26.406 -14.727 1 78.12 422 GLY A O 1
ATOM 3435 N N . ILE A 1 423 ? -3.865 25.938 -16.547 1 78.38 423 ILE A N 1
ATOM 3436 C CA . ILE A 1 423 ? -4.547 27.234 -16.547 1 78.38 423 ILE A CA 1
ATOM 3437 C C . ILE A 1 423 ? -5.469 27.328 -15.328 1 78.38 423 ILE A C 1
ATOM 3439 O O . ILE A 1 423 ? -5.508 28.344 -14.648 1 78.38 423 ILE A O 1
ATOM 3443 N N . LYS A 1 424 ? -6.156 26.312 -15.117 1 80.31 424 LYS A N 1
ATOM 3444 C CA . LYS A 1 424 ? -7.027 26.266 -13.945 1 80.31 424 LYS A CA 1
ATOM 3445 C C . LYS A 1 424 ? -6.227 26.453 -12.664 1 80.31 424 LYS A C 1
ATOM 3447 O O . LYS A 1 424 ? -6.66 27.156 -11.742 1 80.31 424 LYS A O 1
ATOM 3452 N N . ASP A 1 425 ? -5.172 25.812 -12.625 1 84.56 425 ASP A N 1
ATOM 3453 C CA . ASP A 1 425 ? -4.324 25.906 -11.445 1 84.56 425 ASP A CA 1
ATOM 3454 C C . ASP A 1 425 ? -3.824 27.328 -11.227 1 84.56 425 ASP A C 1
ATOM 3456 O O . ASP A 1 425 ? -3.773 27.812 -10.094 1 84.56 425 ASP A O 1
ATOM 3460 N N . ILE A 1 426 ? -3.467 27.953 -12.297 1 80.69 426 ILE A N 1
ATOM 3461 C CA . ILE A 1 426 ? -3.021 29.328 -12.203 1 80.69 426 ILE A CA 1
ATOM 3462 C C . ILE A 1 426 ? -4.137 30.203 -11.617 1 80.69 426 ILE A C 1
ATOM 3464 O O . ILE A 1 426 ? -3.896 31.016 -10.719 1 80.69 426 ILE A O 1
ATOM 3468 N N . TYR A 1 427 ? -5.262 29.938 -12.062 1 80.81 427 TYR A N 1
ATOM 3469 C CA . TYR A 1 427 ? -6.414 30.672 -11.57 1 80.81 427 TYR A CA 1
ATOM 3470 C C . TYR A 1 427 ? -6.664 30.391 -10.094 1 80.81 427 TYR A C 1
ATOM 3472 O O . TYR A 1 427 ? -6.859 31.312 -9.297 1 80.81 427 TYR A O 1
ATOM 3480 N N . ARG A 1 428 ? -6.633 29.25 -9.758 1 82.19 428 ARG A N 1
ATOM 3481 C CA . ARG A 1 428 ? -6.91 28.812 -8.398 1 82.19 428 ARG A CA 1
ATOM 3482 C C . ARG A 1 428 ? -5.852 29.328 -7.426 1 82.19 428 ARG A C 1
ATOM 3484 O O . ARG A 1 428 ? -6.172 29.703 -6.301 1 82.19 428 ARG A O 1
ATOM 3491 N N . ILE A 1 429 ? -4.656 29.312 -7.883 1 81.06 429 ILE A N 1
ATOM 3492 C CA . ILE A 1 429 ? -3.564 29.797 -7.039 1 81.06 429 ILE A CA 1
ATOM 3493 C C . ILE A 1 429 ? -3.664 31.297 -6.875 1 81.06 429 ILE A C 1
ATOM 3495 O O . ILE A 1 429 ? -3.467 31.828 -5.773 1 81.06 429 ILE A O 1
ATOM 3499 N N . HIS A 1 430 ? -4.004 31.922 -7.902 1 77.44 430 HIS A N 1
ATOM 3500 C CA . HIS A 1 430 ? -4.07 33.375 -7.883 1 77.44 430 HIS A CA 1
ATOM 3501 C C . HIS A 1 430 ? -5.223 33.875 -7.008 1 77.44 430 HIS A C 1
ATOM 3503 O O . HIS A 1 430 ? -5.105 34.906 -6.34 1 77.44 430 HIS A O 1
ATOM 3509 N N . PHE A 1 431 ? -6.223 33.125 -6.914 1 73.81 431 PHE A N 1
ATOM 3510 C CA . PHE A 1 431 ? -7.402 33.594 -6.191 1 73.81 431 PHE A CA 1
ATOM 3511 C C . PHE A 1 431 ? -7.566 32.844 -4.879 1 73.81 431 PHE A C 1
ATOM 3513 O O . PHE A 1 431 ? -8.594 32.938 -4.215 1 73.81 431 PHE A O 1
ATOM 3520 N N . ALA A 1 432 ? -6.609 32.031 -4.578 1 75.31 432 ALA A N 1
ATOM 3521 C CA . ALA A 1 432 ? -6.668 31.312 -3.299 1 75.31 432 ALA A CA 1
ATOM 3522 C C . ALA A 1 432 ? -6.574 32.312 -2.133 1 75.31 432 ALA A C 1
ATOM 3524 O O . ALA A 1 432 ? -5.793 33.2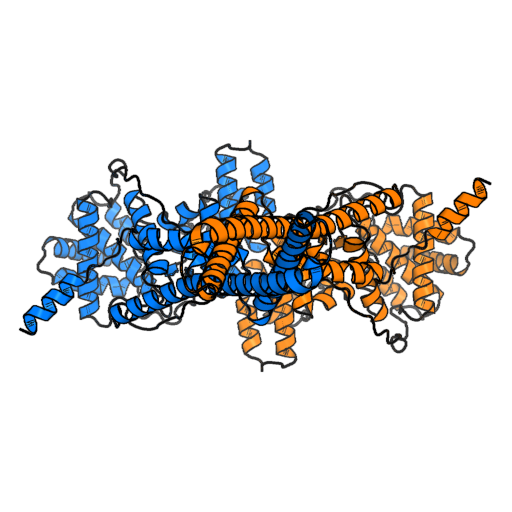5 -2.18 1 75.31 432 ALA A O 1
ATOM 3525 N N . PRO A 1 433 ? -7.617 32.062 -1.226 1 66.62 433 PRO A N 1
ATOM 3526 C CA . PRO A 1 433 ? -7.527 32.938 -0.056 1 66.62 433 PRO A CA 1
ATOM 3527 C C . PRO A 1 433 ? -6.203 32.781 0.692 1 66.62 433 PRO A C 1
ATOM 3529 O O . PRO A 1 433 ? -5.66 31.672 0.774 1 66.62 433 PRO A O 1
ATOM 3532 N N . LYS A 1 434 ? -5.5 33.781 0.935 1 60.91 434 LYS A N 1
ATOM 3533 C CA . LYS A 1 434 ? -4.262 33.75 1.705 1 60.91 434 LYS A CA 1
ATOM 3534 C C . LYS A 1 434 ? -4.539 33.875 3.199 1 60.91 434 LYS A C 1
ATOM 3536 O O . LYS A 1 434 ? -5.215 34.812 3.631 1 60.91 434 LYS A O 1
ATOM 3541 N N . GLN A 1 435 ? -4.871 32.906 3.848 1 54.91 435 GLN A N 1
ATOM 3542 C CA . GLN A 1 435 ? -5.266 33.031 5.246 1 54.91 435 GLN A CA 1
ATOM 3543 C C . GLN A 1 435 ? -4.043 33.125 6.156 1 54.91 435 GLN A C 1
ATOM 3545 O O . GLN A 1 435 ? -4.121 33.656 7.266 1 54.91 435 GLN A O 1
ATOM 3550 N N . ILE A 1 436 ? -3.07 32.219 5.957 1 48.62 436 ILE A N 1
ATOM 3551 C CA . ILE A 1 436 ? -2.133 32.094 7.07 1 48.62 436 ILE A CA 1
ATOM 3552 C C . ILE A 1 436 ? -1.289 33.375 7.152 1 48.62 436 ILE A C 1
ATOM 3554 O O . ILE A 1 436 ? -0.082 33.344 6.902 1 48.62 436 ILE A O 1
ATOM 3558 N N . ALA A 1 437 ? -1.679 34.438 6.504 1 39.91 437 ALA A N 1
ATOM 3559 C CA . ALA A 1 437 ? -0.687 35.5 6.637 1 39.91 437 ALA A CA 1
ATOM 3560 C C . ALA A 1 437 ? -0.4 35.812 8.109 1 39.91 437 ALA A C 1
ATOM 3562 O O . ALA A 1 437 ? -1.273 36.281 8.828 1 39.91 437 ALA A O 1
ATOM 3563 N N . TYR A 1 438 ? 0.104 35 8.844 1 40.03 438 TYR A N 1
ATOM 3564 C CA . TYR A 1 438 ? 0.842 35.75 9.859 1 40.03 438 TYR A CA 1
ATOM 3565 C C . TYR A 1 438 ? 1.411 37.031 9.289 1 40.03 438 TYR A C 1
ATOM 3567 O O . TYR A 1 438 ? 2.336 37 8.477 1 40.03 438 TYR A O 1
ATOM 3575 N N . ARG A 1 439 ? 0.671 37.812 8.781 1 40.06 439 ARG A N 1
ATOM 3576 C CA . ARG A 1 439 ? 1.123 39.125 8.289 1 40.06 439 ARG A CA 1
ATOM 3577 C C . ARG A 1 439 ? 2.188 39.719 9.211 1 40.06 439 ARG A C 1
ATOM 3579 O O . ARG A 1 439 ? 1.882 40.156 10.32 1 40.06 439 ARG A O 1
ATOM 3586 N N . ARG A 1 440 ? 3.283 39.188 9.195 1 36.38 440 ARG A N 1
ATOM 3587 C CA . ARG A 1 440 ? 4.539 39.812 9.586 1 36.38 440 ARG A CA 1
ATOM 3588 C C . ARG A 1 440 ? 4.637 41.219 9.031 1 36.38 440 ARG A C 1
ATOM 3590 O O . ARG A 1 440 ? 5.672 41.875 9.172 1 36.38 440 ARG A O 1
ATOM 3597 N N . ASP A 1 441 ? 3.822 41.625 8.18 1 37.72 441 ASP A N 1
ATOM 3598 C CA . ASP A 1 441 ? 4.012 43 7.746 1 37.72 441 ASP A CA 1
ATOM 3599 C C . ASP A 1 441 ? 4.238 43.938 8.945 1 37.72 441 ASP A C 1
ATOM 3601 O O . ASP A 1 441 ? 4.996 44.906 8.852 1 37.72 441 ASP A O 1
ATOM 3605 N N . GLU A 1 442 ? 3.498 43.719 9.953 1 36.59 442 GLU A N 1
ATOM 3606 C CA . GLU A 1 442 ? 3.707 44.688 11.008 1 36.59 442 GLU A CA 1
ATOM 3607 C C . GLU A 1 442 ? 5.102 44.562 11.617 1 36.59 442 GLU A C 1
ATOM 3609 O O . GLU A 1 442 ? 5.602 45.5 12.242 1 36.59 442 GLU A O 1
ATOM 3614 N N . LEU A 1 443 ? 5.688 43.438 11.531 1 35.59 443 LEU A N 1
ATOM 3615 C CA . LEU A 1 443 ? 7.062 43.469 12.023 1 35.59 443 LEU A CA 1
ATOM 3616 C C . LEU A 1 443 ? 7.984 44.188 11.055 1 35.59 443 LEU A C 1
ATOM 3618 O O . LEU A 1 443 ? 8.961 44.812 11.477 1 35.59 443 LEU A O 1
ATOM 3622 N N . ASP A 1 444 ? 7.816 44.031 9.844 1 37.47 444 ASP A N 1
ATOM 3623 C CA . ASP A 1 444 ? 8.664 44.812 8.953 1 37.47 444 ASP A CA 1
ATOM 3624 C C . ASP A 1 444 ? 8.305 46.281 9.023 1 37.47 444 ASP A C 1
ATOM 3626 O O . ASP A 1 444 ? 9.141 47.156 8.727 1 37.47 444 ASP A O 1
ATOM 3630 N N . GLY A 1 445 ? 7.117 46.625 9.141 1 35.5 445 GLY A N 1
ATOM 3631 C CA . GLY A 1 445 ? 6.867 48.031 9.336 1 35.5 445 GLY A CA 1
ATOM 3632 C C . GLY A 1 445 ? 7.555 48.594 10.57 1 35.5 445 GLY A C 1
ATOM 3633 O O . GLY A 1 445 ? 7.98 49.75 10.578 1 35.5 445 GLY A O 1
ATOM 3634 N N . ASP A 1 446 ? 7.586 47.875 11.656 1 37.09 446 ASP A N 1
ATOM 3635 C CA . ASP A 1 446 ? 8.273 48.406 12.828 1 37.09 446 ASP A CA 1
ATOM 3636 C C . ASP A 1 446 ? 9.781 48.406 12.633 1 37.09 446 ASP A C 1
ATOM 3638 O O . ASP A 1 446 ? 10.508 49.094 13.328 1 37.09 446 ASP A O 1
ATOM 3642 N N . ARG A 1 447 ? 10.312 47.5 11.898 1 40.81 447 ARG A N 1
ATOM 3643 C CA . ARG A 1 447 ? 11.742 47.656 11.641 1 40.81 447 ARG A CA 1
ATOM 3644 C C . ARG A 1 447 ? 12.008 48.875 10.758 1 40.81 447 ARG A C 1
ATOM 3646 O O . ARG A 1 447 ? 13.125 49.375 10.727 1 40.81 447 ARG A O 1
ATOM 3653 N N . LYS A 1 448 ? 11.195 49.25 9.859 1 42.69 448 LYS A N 1
ATOM 3654 C CA . LYS A 1 448 ? 11.469 50.5 9.117 1 42.69 448 LYS A CA 1
ATOM 3655 C C . LYS A 1 448 ? 11.391 51.719 10.039 1 42.69 448 LYS A C 1
ATOM 3657 O O . LYS A 1 448 ? 12.008 52.75 9.766 1 42.69 448 LYS A O 1
ATOM 3662 N N . ARG A 1 449 ? 10.641 51.781 10.992 1 40.5 449 ARG A N 1
ATOM 3663 C CA . ARG A 1 449 ? 10.641 52.969 11.852 1 40.5 449 ARG A CA 1
ATOM 3664 C C . ARG A 1 449 ? 11.945 53.062 12.641 1 40.5 449 ARG A C 1
ATOM 3666 O O . ARG A 1 449 ? 12.352 54.156 13.047 1 40.5 449 ARG A O 1
ATOM 3673 N N . LYS A 1 450 ? 12.578 51.969 13.055 1 40.06 450 LYS A N 1
ATOM 3674 C CA . LYS A 1 450 ? 13.805 52.188 13.812 1 40.06 450 LYS A CA 1
ATOM 3675 C C . LYS A 1 450 ? 14.969 52.531 12.883 1 40.06 450 LYS A C 1
ATOM 3677 O O . LYS A 1 450 ? 16.062 52.906 13.352 1 40.06 450 LYS A O 1
ATOM 3682 N N . GLN A 1 451 ? 14.883 52.062 11.672 1 35.84 451 GLN A N 1
ATOM 3683 C CA . GLN A 1 451 ? 16.016 52.5 10.867 1 35.84 451 GLN A CA 1
ATOM 3684 C C . GLN A 1 451 ? 15.812 53.938 10.383 1 35.84 451 GLN A C 1
ATOM 3686 O O . GLN A 1 451 ? 16.75 54.562 9.867 1 35.84 451 GLN A O 1
ATOM 3691 N N . ASP A 1 452 ? 14.641 54.406 10.422 1 31.17 452 ASP A N 1
ATOM 3692 C CA . ASP A 1 452 ? 14.648 55.844 10.273 1 31.17 452 ASP A CA 1
ATOM 3693 C C . ASP A 1 452 ? 14.891 56.531 11.609 1 31.17 452 ASP A C 1
ATOM 3695 O O . ASP A 1 452 ? 14.359 56.125 12.641 1 31.17 452 ASP A O 1
ATOM 3699 N N . MET B 1 1 ? -10.875 -18.656 -15.711 1 90.31 1 MET B N 1
ATOM 3700 C CA . MET B 1 1 ? -10.938 -19.625 -14.625 1 90.31 1 MET B CA 1
ATOM 3701 C C . MET B 1 1 ? -9.836 -19.359 -13.602 1 90.31 1 MET B C 1
ATOM 3703 O O . MET B 1 1 ? -8.883 -18.625 -13.883 1 90.31 1 MET B O 1
ATOM 3707 N N . LEU B 1 2 ? -10.078 -19.875 -12.453 1 93 2 LEU B N 1
ATOM 3708 C CA . LEU B 1 2 ? -9.055 -19.859 -11.422 1 93 2 LEU B CA 1
ATOM 3709 C C . LEU B 1 2 ? -8.281 -21.188 -11.406 1 93 2 LEU B C 1
ATOM 3711 O O . LEU B 1 2 ? -8.875 -22.25 -11.242 1 93 2 LEU B O 1
ATOM 3715 N N . VAL B 1 3 ? -7.012 -21.031 -11.578 1 94.62 3 VAL B N 1
ATOM 3716 C CA . VAL B 1 3 ? -6.254 -22.266 -11.766 1 94.62 3 VAL B CA 1
ATOM 3717 C C . VAL B 1 3 ? -5.121 -22.344 -10.742 1 94.62 3 VAL B C 1
ATOM 3719 O O . VAL B 1 3 ? -4.523 -21.312 -10.406 1 94.62 3 VAL B O 1
ATOM 3722 N N . TYR B 1 4 ? -4.91 -23.531 -10.227 1 96.31 4 TYR B N 1
ATOM 3723 C CA . TYR B 1 4 ? -3.77 -23.844 -9.375 1 96.31 4 TYR B CA 1
ATOM 3724 C C . TYR B 1 4 ? -2.691 -24.578 -10.164 1 96.31 4 TYR B C 1
ATOM 3726 O O . TYR B 1 4 ? -2.986 -25.547 -10.891 1 96.31 4 TYR B O 1
ATOM 3734 N N . LEU B 1 5 ? -1.439 -24.109 -10.023 1 96.69 5 LEU B N 1
ATOM 3735 C CA . LEU B 1 5 ? -0.374 -24.672 -10.836 1 96.69 5 LEU B CA 1
ATOM 3736 C C . LEU B 1 5 ? 0.521 -25.594 -10 1 96.69 5 LEU B C 1
ATOM 3738 O O . LEU B 1 5 ? 1.214 -25.125 -9.094 1 96.69 5 LEU B O 1
ATOM 3742 N N . PHE B 1 6 ? 0.636 -26.844 -10.398 1 95.19 6 PHE B N 1
ATOM 3743 C CA . PHE B 1 6 ? 1.518 -27.812 -9.758 1 95.19 6 PHE B CA 1
ATOM 3744 C C . PHE B 1 6 ? 2.979 -27.469 -10.016 1 95.19 6 PHE B C 1
ATOM 3746 O O . PHE B 1 6 ? 3.854 -27.812 -9.219 1 95.19 6 PHE B O 1
ATOM 3753 N N . GLU B 1 7 ? 3.23 -26.797 -11.109 1 93 7 GLU B N 1
ATOM 3754 C CA . GLU B 1 7 ? 4.57 -26.438 -11.562 1 93 7 GLU B CA 1
ATOM 3755 C C . GLU B 1 7 ? 5.25 -25.484 -10.594 1 93 7 GLU B C 1
ATOM 3757 O O . GLU B 1 7 ? 6.469 -25.297 -10.641 1 93 7 GLU B O 1
ATOM 3762 N N . LEU B 1 8 ? 4.434 -24.938 -9.695 1 95.06 8 LEU B N 1
ATOM 3763 C CA . LEU B 1 8 ? 4.992 -23.938 -8.781 1 95.06 8 LEU B CA 1
ATOM 3764 C C . LEU B 1 8 ? 5.23 -24.547 -7.402 1 95.06 8 LEU B C 1
ATOM 3766 O O . LEU B 1 8 ? 5.5 -23.828 -6.441 1 95.06 8 LEU B O 1
ATOM 3770 N N . ASP B 1 9 ? 5.141 -25.797 -7.336 1 93.69 9 ASP B N 1
ATOM 3771 C CA . ASP B 1 9 ? 5.422 -26.484 -6.082 1 93.69 9 ASP B CA 1
ATOM 3772 C C . ASP B 1 9 ? 6.84 -26.188 -5.602 1 93.69 9 ASP B C 1
ATOM 3774 O O . ASP B 1 9 ? 7.762 -26.062 -6.41 1 93.69 9 ASP B O 1
ATOM 3778 N N . SER B 1 10 ? 7.008 -26.141 -4.316 1 89.69 10 SER B N 1
ATOM 3779 C CA . SER B 1 10 ? 8.266 -25.734 -3.693 1 89.69 10 SER B CA 1
ATOM 3780 C C . SER B 1 10 ? 9.344 -26.797 -3.893 1 89.69 10 SER B C 1
ATOM 3782 O O . SER B 1 10 ? 10.539 -26.5 -3.777 1 89.69 10 SER B O 1
ATOM 3784 N N . VAL B 1 11 ? 9 -27.984 -4.18 1 87.75 11 VAL B N 1
ATOM 3785 C CA . VAL B 1 11 ? 9.984 -29.047 -4.316 1 87.75 11 VAL B CA 1
ATOM 3786 C C . VAL B 1 11 ? 10.617 -28.984 -5.703 1 87.75 11 VAL B C 1
ATOM 3788 O O . VAL B 1 11 ? 11.633 -29.656 -5.961 1 87.75 11 VAL B O 1
ATOM 3791 N N . ARG B 1 12 ? 10.016 -28.219 -6.586 1 87.56 12 ARG B N 1
ATOM 3792 C CA . ARG B 1 12 ? 10.57 -28.047 -7.926 1 87.56 12 ARG B CA 1
ATOM 3793 C C . ARG B 1 12 ? 11.594 -26.906 -7.945 1 87.56 12 ARG B C 1
ATOM 3795 O O . ARG B 1 12 ? 11.234 -25.75 -8.117 1 87.56 12 ARG B O 1
ATOM 3802 N N . ASN B 1 13 ? 12.891 -27.281 -7.934 1 83.62 13 ASN B N 1
ATOM 3803 C CA . ASN B 1 13 ? 13.891 -26.25 -7.652 1 83.62 13 ASN B CA 1
ATOM 3804 C C . ASN B 1 13 ? 14.992 -26.25 -8.703 1 83.62 13 ASN B C 1
ATOM 3806 O O . ASN B 1 13 ? 15.891 -25.391 -8.664 1 83.62 13 ASN B O 1
ATOM 3810 N N . SER B 1 14 ? 14.938 -27.156 -9.641 1 82.31 14 SER B N 1
ATOM 3811 C CA . SER B 1 14 ? 15.945 -27.078 -10.695 1 82.31 14 SER B CA 1
ATOM 3812 C C . SER B 1 14 ? 15.719 -25.875 -11.594 1 82.31 14 SER B C 1
ATOM 3814 O O . SER B 1 14 ? 14.594 -25.375 -11.703 1 82.31 14 SER B O 1
ATOM 3816 N N . LYS B 1 15 ? 16.734 -25.438 -12.203 1 81.56 15 LYS B N 1
ATOM 3817 C CA . LYS B 1 15 ? 16.625 -24.266 -13.07 1 81.56 15 LYS B CA 1
ATOM 3818 C C . LYS B 1 15 ? 15.57 -24.484 -14.148 1 81.56 15 LYS B C 1
ATOM 3820 O O . LYS B 1 15 ? 14.797 -23.578 -14.461 1 81.56 15 LYS B O 1
ATOM 3825 N N . ALA B 1 16 ? 15.57 -25.672 -14.656 1 82.75 16 ALA B N 1
ATOM 3826 C CA . ALA B 1 16 ? 14.609 -26 -15.703 1 82.75 16 ALA B CA 1
ATOM 3827 C C . ALA B 1 16 ? 13.18 -25.984 -15.164 1 82.75 16 ALA B C 1
ATOM 3829 O O . ALA B 1 16 ? 12.258 -25.5 -15.836 1 82.75 16 ALA B O 1
ATOM 3830 N N . GLU B 1 17 ? 13.031 -26.484 -13.977 1 87.19 17 GLU B N 1
ATOM 3831 C CA . GLU B 1 17 ? 11.711 -26.5 -13.352 1 87.19 17 GLU B CA 1
ATOM 3832 C C . GLU B 1 17 ? 11.227 -25.094 -13.031 1 87.19 17 GLU B C 1
ATOM 3834 O O . GLU B 1 17 ? 10.047 -24.781 -13.172 1 87.19 17 GLU B O 1
ATOM 3839 N N . ILE B 1 18 ? 12.133 -24.312 -12.617 1 88 18 ILE B N 1
ATOM 3840 C CA . ILE B 1 18 ? 11.812 -22.922 -12.281 1 88 18 ILE B CA 1
ATOM 3841 C C . ILE B 1 18 ? 11.289 -22.203 -13.523 1 88 18 ILE B C 1
ATOM 3843 O O . ILE B 1 18 ? 10.242 -21.547 -13.469 1 88 18 ILE B O 1
ATOM 3847 N N . ILE B 1 19 ? 11.953 -22.391 -14.586 1 85.31 19 ILE B N 1
ATOM 3848 C CA . ILE B 1 19 ? 11.562 -21.734 -15.828 1 85.31 19 ILE B CA 1
ATOM 3849 C C . ILE B 1 19 ? 10.219 -22.281 -16.312 1 85.31 19 ILE B C 1
ATOM 3851 O O . ILE B 1 19 ? 9.359 -21.531 -16.766 1 85.31 19 ILE B O 1
ATOM 3855 N N . LYS B 1 20 ? 10.094 -23.562 -16.203 1 86.5 20 LYS B N 1
ATOM 3856 C CA . LYS B 1 20 ? 8.836 -24.203 -16.594 1 86.5 20 LYS B CA 1
ATOM 3857 C C . LYS B 1 20 ? 7.668 -23.672 -15.773 1 86.5 20 LYS B C 1
ATOM 3859 O O . LYS B 1 20 ? 6.574 -23.469 -16.297 1 86.5 20 LYS B O 1
ATOM 3864 N N . GLY B 1 21 ? 7.945 -23.562 -14.516 1 92.06 21 GLY B N 1
ATOM 3865 C CA . GLY B 1 21 ? 6.922 -23 -13.648 1 92.06 21 GLY B CA 1
ATOM 3866 C C . GLY B 1 21 ? 6.543 -21.578 -14.023 1 92.06 21 GLY B C 1
ATOM 3867 O O . GLY B 1 21 ? 5.363 -21.219 -14.055 1 92.06 21 GLY B O 1
ATOM 3868 N N . GLN B 1 22 ? 7.527 -20.75 -14.359 1 92.12 22 GLN B N 1
ATOM 3869 C CA . GLN B 1 22 ? 7.281 -19.375 -14.75 1 92.12 22 GLN B CA 1
ATOM 3870 C C . GLN B 1 22 ? 6.555 -19.297 -16.094 1 92.12 22 GLN B C 1
ATOM 3872 O O . GLN B 1 22 ? 5.668 -18.469 -16.281 1 92.12 22 GLN B O 1
ATOM 3877 N N . GLN B 1 23 ? 6.926 -20.172 -16.938 1 89.81 23 GLN B N 1
ATOM 3878 C CA . GLN B 1 23 ? 6.266 -20.219 -18.234 1 89.81 23 GLN B CA 1
ATOM 3879 C C . GLN B 1 23 ? 4.805 -20.641 -18.094 1 89.81 23 GLN B C 1
ATOM 3881 O O . GLN B 1 23 ? 3.934 -20.125 -18.797 1 89.81 23 GLN B O 1
ATOM 3886 N N . ALA B 1 24 ? 4.574 -21.609 -17.266 1 92.38 24 ALA B N 1
ATOM 3887 C CA . ALA B 1 24 ? 3.205 -22.047 -17.031 1 92.38 24 ALA B CA 1
ATOM 3888 C C . ALA B 1 24 ? 2.352 -20.906 -16.484 1 92.38 24 ALA B C 1
ATOM 3890 O O . ALA B 1 24 ? 1.195 -20.75 -16.875 1 92.38 24 ALA B O 1
ATOM 3891 N N . LEU B 1 25 ? 2.965 -20.203 -15.609 1 94.5 25 LEU B N 1
ATOM 3892 C CA . LEU B 1 25 ? 2.293 -19.031 -15.031 1 94.5 25 LEU B CA 1
ATOM 3893 C C . LEU B 1 25 ? 1.938 -18.031 -16.125 1 94.5 25 LEU B C 1
ATOM 3895 O O . LEU B 1 25 ? 0.803 -17.547 -16.188 1 94.5 25 LEU B O 1
ATOM 3899 N N . PHE B 1 26 ? 2.846 -17.75 -16.938 1 92.38 26 PHE B N 1
ATOM 3900 C CA . PHE B 1 26 ? 2.666 -16.797 -18.031 1 92.38 26 PHE B CA 1
ATOM 3901 C C . PHE B 1 26 ? 1.607 -17.297 -19 1 92.38 26 PHE B C 1
ATOM 3903 O O . PHE B 1 26 ? 0.75 -16.516 -19.438 1 92.38 26 PHE B O 1
ATOM 3910 N N . GLU B 1 27 ? 1.674 -18.469 -19.328 1 90 27 GLU B N 1
ATOM 3911 C CA . GLU B 1 27 ? 0.749 -19.062 -20.281 1 90 27 GLU B CA 1
ATOM 3912 C C . GLU B 1 27 ? -0.69 -19 -19.781 1 90 27 GLU B C 1
ATOM 3914 O O . GLU B 1 27 ? -1.6 -18.625 -20.531 1 90 27 GLU B O 1
ATOM 3919 N N . GLU B 1 28 ? -0.857 -19.344 -18.578 1 92.12 28 GLU B N 1
ATOM 3920 C CA . GLU B 1 28 ? -2.211 -19.344 -18.016 1 92.12 28 GLU B CA 1
ATOM 3921 C C . GLU B 1 28 ? -2.795 -17.938 -17.984 1 92.12 28 GLU B C 1
ATOM 3923 O O . GLU B 1 28 ? -3.965 -17.734 -18.312 1 92.12 28 GLU B O 1
ATOM 3928 N N . ILE B 1 29 ? -2.012 -17.047 -17.609 1 90.56 29 ILE B N 1
ATOM 3929 C CA . ILE B 1 29 ? -2.504 -15.68 -17.438 1 90.56 29 ILE B CA 1
ATOM 3930 C C . ILE B 1 29 ? -2.66 -15.016 -18.812 1 90.56 29 ILE B C 1
ATOM 3932 O O . ILE B 1 29 ? -3.713 -14.453 -19.109 1 90.56 29 ILE B O 1
ATOM 3936 N N . VAL B 1 30 ? -1.674 -15.188 -19.656 1 88.12 30 VAL B N 1
ATOM 3937 C CA . VAL B 1 30 ? -1.611 -14.383 -20.875 1 88.12 30 VAL B CA 1
ATOM 3938 C C . VAL B 1 30 ? -2.248 -15.148 -22.031 1 88.12 30 VAL B C 1
ATOM 3940 O O . VAL B 1 30 ? -3.018 -14.578 -22.812 1 88.12 30 VAL B O 1
ATOM 3943 N N . MET B 1 31 ? -1.914 -16.406 -22.156 1 85.62 31 MET B N 1
ATOM 3944 C CA . MET B 1 31 ? -2.361 -17.156 -23.328 1 85.62 31 MET B CA 1
ATOM 3945 C C . MET B 1 31 ? -3.764 -17.719 -23.125 1 85.62 31 MET B C 1
ATOM 3947 O O . MET B 1 31 ? -4.574 -17.75 -24.047 1 85.62 31 MET B O 1
ATOM 3951 N N . ASN B 1 32 ? -4.016 -18.109 -21.906 1 86.44 32 ASN B N 1
ATOM 3952 C CA . ASN B 1 32 ? -5.293 -18.781 -21.656 1 86.44 32 ASN B CA 1
ATOM 3953 C C . ASN B 1 32 ? -6.293 -17.828 -21.016 1 86.44 32 ASN B C 1
ATOM 3955 O O . ASN B 1 32 ? -7.492 -18.094 -20.984 1 86.44 32 ASN B O 1
ATOM 3959 N N . GLY B 1 33 ? -5.836 -16.719 -20.438 1 86.94 33 GLY B N 1
ATOM 3960 C CA . GLY B 1 33 ? -6.727 -15.734 -19.844 1 86.94 33 GLY B CA 1
ATOM 3961 C C . GLY B 1 33 ? -7.281 -16.156 -18.5 1 86.94 33 GLY B C 1
ATOM 3962 O O . GLY B 1 33 ? -8.359 -15.719 -18.109 1 86.94 33 GLY B O 1
ATOM 3963 N N . ASN B 1 34 ? -6.609 -17.078 -17.906 1 90.5 34 ASN B N 1
ATOM 3964 C CA . ASN B 1 34 ? -7.039 -17.562 -16.594 1 90.5 34 ASN B CA 1
ATOM 3965 C C . ASN B 1 34 ? -6.391 -16.766 -15.461 1 90.5 34 ASN B C 1
ATOM 3967 O O . ASN B 1 34 ? -5.41 -16.047 -15.688 1 90.5 34 ASN B O 1
ATOM 3971 N N . GLN B 1 35 ? -7.016 -16.781 -14.336 1 93.31 35 GLN B N 1
ATOM 3972 C CA . GLN B 1 35 ? -6.391 -16.312 -13.102 1 93.31 35 GLN B CA 1
ATOM 3973 C C . GLN B 1 35 ? -5.641 -17.453 -12.414 1 93.31 35 GLN B C 1
ATOM 3975 O O . GLN B 1 35 ? -6.059 -18.609 -12.469 1 93.31 35 GLN B O 1
ATOM 3980 N N . VAL B 1 36 ? -4.547 -17.109 -11.852 1 95.38 36 VAL B N 1
ATOM 3981 C CA . VAL B 1 36 ? -3.771 -18.125 -11.156 1 95.38 36 VAL B CA 1
ATOM 3982 C C . VAL B 1 36 ? -3.777 -17.859 -9.656 1 95.38 36 VAL B C 1
ATOM 3984 O O . VAL B 1 36 ? -3.615 -16.719 -9.227 1 95.38 36 VAL B O 1
ATOM 3987 N N . VAL B 1 37 ? -4.043 -18.875 -8.922 1 96.62 37 VAL B N 1
ATOM 3988 C CA . VAL B 1 37 ? -4.066 -18.75 -7.465 1 96.62 37 VAL B CA 1
ATOM 3989 C C . VAL B 1 37 ? -2.879 -19.5 -6.859 1 96.62 37 VAL B C 1
ATOM 3991 O O . VAL B 1 37 ? -2.576 -20.625 -7.266 1 96.62 37 VAL B O 1
ATOM 3994 N N . LEU B 1 38 ? -2.189 -18.844 -6.023 1 97.44 38 LEU B N 1
ATOM 3995 C CA . LEU B 1 38 ? -1.096 -19.453 -5.266 1 97.44 38 LEU B CA 1
ATOM 3996 C C . LEU B 1 38 ? -1.557 -19.844 -3.865 1 97.44 38 LEU B C 1
ATOM 3998 O O . LEU B 1 38 ? -2.371 -19.141 -3.256 1 97.44 38 LEU B O 1
ATOM 4002 N N . SER B 1 39 ? -1.067 -20.938 -3.41 1 96.06 39 SER B N 1
ATOM 4003 C CA . SER B 1 39 ? -1.18 -21.219 -1.983 1 96.06 39 SER B CA 1
ATOM 4004 C C . SER B 1 39 ? -0.181 -20.391 -1.175 1 96.06 39 SER B C 1
ATOM 4006 O O . SER B 1 39 ? 0.748 -19.812 -1.735 1 96.06 39 SER B O 1
ATOM 4008 N N . PHE B 1 40 ? -0.326 -20.328 0.138 1 94.12 40 PHE B N 1
ATOM 4009 C CA . PHE B 1 40 ? 0.645 -19.641 0.983 1 94.12 40 PHE B CA 1
ATOM 4010 C C . PHE B 1 40 ? 2.021 -20.281 0.855 1 94.12 40 PHE B C 1
ATOM 4012 O O . PHE B 1 40 ? 3.039 -19.594 0.87 1 94.12 40 PHE B O 1
ATOM 4019 N N . ASN B 1 41 ? 2.037 -21.578 0.689 1 92.94 41 ASN B N 1
ATOM 4020 C CA . ASN B 1 41 ? 3.303 -22.281 0.519 1 92.94 41 ASN B CA 1
ATOM 4021 C C . ASN B 1 41 ? 4.008 -21.859 -0.769 1 92.94 41 ASN B C 1
ATOM 4023 O O . ASN B 1 41 ? 5.227 -21.672 -0.78 1 92.94 41 ASN B O 1
ATOM 4027 N N . GLN B 1 42 ? 3.219 -21.812 -1.787 1 95.69 42 GLN B N 1
ATOM 4028 C CA . GLN B 1 42 ? 3.816 -21.406 -3.055 1 95.69 42 GLN B CA 1
ATOM 4029 C C . GLN B 1 42 ? 4.301 -19.969 -2.998 1 95.69 42 GLN B C 1
ATOM 4031 O O . GLN B 1 42 ? 5.352 -19.625 -3.551 1 95.69 42 GLN B O 1
ATOM 4036 N N . LEU B 1 43 ? 3.547 -19.094 -2.312 1 96.25 43 LEU B N 1
ATOM 4037 C CA . LEU B 1 43 ? 3.92 -17.688 -2.154 1 96.25 43 LEU B CA 1
ATOM 4038 C C . LEU B 1 43 ? 5.227 -17.562 -1.381 1 96.25 43 LEU B C 1
ATOM 4040 O O . LEU B 1 43 ? 6.016 -16.641 -1.636 1 96.25 43 LEU B O 1
ATOM 4044 N N . THR B 1 44 ? 5.512 -18.547 -0.482 1 93.88 44 THR B N 1
ATOM 4045 C CA . THR B 1 44 ? 6.594 -18.359 0.476 1 93.88 44 THR B CA 1
ATOM 4046 C C . THR B 1 44 ? 7.777 -19.266 0.139 1 93.88 44 THR B C 1
ATOM 4048 O O . THR B 1 44 ? 8.906 -19 0.559 1 93.88 44 THR B O 1
ATOM 4051 N N . ASP B 1 45 ? 7.559 -20.344 -0.714 1 93.19 45 ASP B N 1
ATOM 4052 C CA . ASP B 1 45 ? 8.625 -21.328 -0.837 1 93.19 45 ASP B CA 1
ATOM 4053 C C . ASP B 1 45 ? 8.828 -21.734 -2.293 1 93.19 45 ASP B C 1
ATOM 4055 O O . ASP B 1 45 ? 9.734 -22.516 -2.602 1 93.19 45 ASP B O 1
ATOM 4059 N N . SER B 1 46 ? 8.008 -21.312 -3.188 1 94.31 46 SER B N 1
ATOM 4060 C CA . SER B 1 46 ? 8.188 -21.688 -4.586 1 94.31 46 SER B CA 1
ATOM 4061 C C . SER B 1 46 ? 9.352 -20.922 -5.211 1 94.31 46 SER B C 1
ATOM 4063 O O . SER B 1 46 ? 9.273 -19.703 -5.414 1 94.31 46 SER B O 1
ATOM 4065 N N . GLU B 1 47 ? 10.328 -21.609 -5.625 1 90.69 47 GLU B N 1
ATOM 4066 C CA . GLU B 1 47 ? 11.477 -20.953 -6.246 1 90.69 47 GLU B CA 1
ATOM 4067 C C . GLU B 1 47 ? 11.102 -20.344 -7.594 1 90.69 47 GLU B C 1
ATOM 4069 O O . GLU B 1 47 ? 11.648 -19.312 -7.988 1 90.69 47 GLU B O 1
ATOM 4074 N N . ALA B 1 48 ? 10.188 -21.016 -8.203 1 91.88 48 ALA B N 1
ATOM 4075 C CA . ALA B 1 48 ? 9.727 -20.484 -9.484 1 91.88 48 ALA B CA 1
ATOM 4076 C C . ALA B 1 48 ? 9.109 -19.109 -9.32 1 91.88 48 ALA B C 1
ATOM 4078 O O . ALA B 1 48 ? 9.32 -18.219 -10.148 1 91.88 48 ALA B O 1
ATOM 4079 N N . PHE B 1 49 ? 8.422 -18.922 -8.297 1 95.06 49 PHE B N 1
ATOM 4080 C CA . PHE B 1 49 ? 7.777 -17.641 -8.047 1 95.06 49 PHE B CA 1
ATOM 4081 C C . PHE B 1 49 ? 8.758 -16.656 -7.426 1 95.06 49 PHE B C 1
ATOM 4083 O O . PHE B 1 49 ? 8.867 -15.516 -7.879 1 95.06 49 PHE B O 1
ATOM 4090 N N . LEU B 1 50 ? 9.484 -17.094 -6.426 1 93.25 50 LEU B N 1
ATOM 4091 C CA . LEU B 1 50 ? 10.344 -16.219 -5.637 1 93.25 50 LEU B CA 1
ATOM 4092 C C . LEU B 1 50 ? 11.484 -15.664 -6.48 1 93.25 50 LEU B C 1
ATOM 4094 O O . LEU B 1 50 ? 11.914 -14.531 -6.285 1 93.25 50 LEU B O 1
ATOM 4098 N N . SER B 1 51 ? 11.922 -16.422 -7.434 1 89.88 51 SER B N 1
ATOM 4099 C CA . SER B 1 51 ? 13.023 -15.969 -8.281 1 89.88 51 SER B CA 1
ATOM 4100 C C . SER B 1 51 ? 12.602 -14.797 -9.156 1 89.88 51 SER B C 1
ATOM 4102 O O . SER B 1 51 ? 13.438 -13.984 -9.562 1 89.88 51 SER B O 1
ATOM 4104 N N . ILE B 1 52 ? 11.352 -14.664 -9.445 1 91.56 52 ILE B N 1
ATOM 4105 C CA . ILE B 1 52 ? 10.836 -13.547 -10.227 1 91.56 52 ILE B CA 1
ATOM 4106 C C . ILE B 1 52 ? 11.023 -12.242 -9.453 1 91.56 52 ILE B C 1
ATOM 4108 O O . ILE B 1 52 ? 11.281 -11.188 -10.039 1 91.56 52 ILE B O 1
ATOM 4112 N N . LEU B 1 53 ? 10.977 -12.281 -8.141 1 89.5 53 LEU B N 1
ATOM 4113 C CA . LEU B 1 53 ? 10.992 -11.109 -7.27 1 89.5 53 LEU B CA 1
ATOM 4114 C C . LEU B 1 53 ? 12.398 -10.523 -7.164 1 89.5 53 LEU B C 1
ATOM 4116 O O . LEU B 1 53 ? 12.57 -9.398 -6.703 1 89.5 53 LEU B O 1
ATOM 4120 N N . GLU B 1 54 ? 13.336 -11.289 -7.645 1 85.56 54 GLU B N 1
ATOM 4121 C CA . GLU B 1 54 ? 14.719 -10.828 -7.57 1 85.56 54 GLU B CA 1
ATOM 4122 C C . GLU B 1 54 ? 14.984 -9.711 -8.578 1 85.56 54 GLU B C 1
ATOM 4124 O O . GLU B 1 54 ? 15.867 -8.875 -8.375 1 85.56 54 GLU B O 1
ATOM 4129 N N . ASN B 1 55 ? 14.188 -9.766 -9.57 1 86.75 55 ASN B N 1
ATOM 4130 C CA . ASN B 1 55 ? 14.258 -8.703 -10.57 1 86.75 55 ASN B CA 1
ATOM 4131 C C . ASN B 1 55 ? 13.281 -7.57 -10.25 1 86.75 55 ASN B C 1
ATOM 4133 O O . ASN B 1 55 ? 12.078 -7.789 -10.164 1 86.75 55 ASN B O 1
ATOM 4137 N N . GLU B 1 56 ? 13.797 -6.375 -10.203 1 85.44 56 GLU B N 1
ATOM 4138 C CA . GLU B 1 56 ? 13 -5.23 -9.766 1 85.44 56 GLU B CA 1
ATOM 4139 C C . GLU B 1 56 ? 11.836 -4.98 -10.727 1 85.44 56 GLU B C 1
ATOM 4141 O O . GLU B 1 56 ? 10.719 -4.68 -10.289 1 85.44 56 GLU B O 1
ATOM 4146 N N . GLU B 1 57 ? 12.094 -5.055 -11.961 1 86.12 57 GLU B N 1
ATOM 4147 C CA . GLU B 1 57 ? 11.039 -4.82 -12.938 1 86.12 57 GLU B CA 1
ATOM 4148 C C . GLU B 1 57 ? 9.945 -5.875 -12.836 1 86.12 57 GLU B C 1
ATOM 4150 O O . GLU B 1 57 ? 8.758 -5.543 -12.82 1 86.12 57 GLU B O 1
ATOM 4155 N N . ALA B 1 58 ? 10.43 -7.102 -12.773 1 90.69 58 ALA B N 1
ATOM 4156 C CA . ALA B 1 58 ? 9.469 -8.195 -12.664 1 90.69 58 ALA B CA 1
ATOM 4157 C C . ALA B 1 58 ? 8.688 -8.102 -11.359 1 90.69 58 ALA B C 1
ATOM 4159 O O . ALA B 1 58 ? 7.5 -8.438 -11.312 1 90.69 58 ALA B O 1
ATOM 4160 N N . TYR B 1 59 ? 9.375 -7.605 -10.406 1 92.94 59 TYR B N 1
ATOM 4161 C CA . TYR B 1 59 ? 8.766 -7.414 -9.094 1 92.94 59 TYR B CA 1
ATOM 4162 C C . TYR B 1 59 ? 7.539 -6.508 -9.195 1 92.94 59 TYR B C 1
ATOM 4164 O O . TYR B 1 59 ? 6.461 -6.855 -8.711 1 92.94 59 TYR B O 1
ATOM 4172 N N . GLU B 1 60 ? 7.633 -5.387 -9.797 1 92.69 60 GLU B N 1
ATOM 4173 C CA . GLU B 1 60 ? 6.527 -4.445 -9.922 1 92.69 60 GLU B CA 1
ATOM 4174 C C . GLU B 1 60 ? 5.41 -5.023 -10.789 1 92.69 60 GLU B C 1
ATOM 4176 O O . GLU B 1 60 ? 4.23 -4.754 -10.562 1 92.69 60 GLU B O 1
ATOM 4181 N N . GLU B 1 61 ? 5.832 -5.766 -11.75 1 91.69 61 GLU B N 1
ATOM 4182 C CA . GLU B 1 61 ? 4.84 -6.395 -12.617 1 91.69 61 GLU B CA 1
ATOM 4183 C C . GLU B 1 61 ? 4.023 -7.438 -11.852 1 91.69 61 GLU B C 1
ATOM 4185 O O . GLU B 1 61 ? 2.809 -7.531 -12.031 1 91.69 61 GLU B O 1
ATOM 4190 N N . MET B 1 62 ? 4.719 -8.203 -10.984 1 94.69 62 MET B N 1
ATOM 4191 C CA . MET B 1 62 ? 4.016 -9.188 -10.164 1 94.69 62 MET B CA 1
ATOM 4192 C C . MET B 1 62 ? 3.01 -8.508 -9.242 1 94.69 62 MET B C 1
ATOM 4194 O O . MET B 1 62 ? 1.88 -8.977 -9.094 1 94.69 62 MET B O 1
ATOM 4198 N N . ILE B 1 63 ? 3.439 -7.438 -8.664 1 93.94 63 ILE B N 1
ATOM 4199 C CA . ILE B 1 63 ? 2.537 -6.672 -7.812 1 93.94 63 ILE B CA 1
ATOM 4200 C C . ILE B 1 63 ? 1.319 -6.227 -8.617 1 93.94 63 ILE B C 1
ATOM 4202 O O . ILE B 1 63 ? 0.185 -6.312 -8.141 1 93.94 63 ILE B O 1
ATOM 4206 N N . GLY B 1 64 ? 1.576 -5.762 -9.828 1 92.56 64 GLY B N 1
ATOM 4207 C CA . GLY B 1 64 ? 0.492 -5.363 -10.711 1 92.56 64 GLY B CA 1
ATOM 4208 C C . GLY B 1 64 ? -0.486 -6.484 -11.008 1 92.56 64 GLY B C 1
ATOM 4209 O O . GLY B 1 64 ? -1.7 -6.27 -11.016 1 92.56 64 GLY B O 1
ATOM 4210 N N . LEU B 1 65 ? 0.01 -7.648 -11.188 1 94.06 65 LEU B N 1
ATOM 4211 C CA . LEU B 1 65 ? -0.832 -8.805 -11.492 1 94.06 65 LEU B CA 1
ATOM 4212 C C . LEU B 1 65 ? -1.685 -9.188 -10.289 1 94.06 65 LEU B C 1
ATOM 4214 O O . LEU B 1 65 ? -2.834 -9.602 -10.445 1 94.06 65 LEU B O 1
ATOM 4218 N N . PHE B 1 66 ? -1.157 -9.031 -9.109 1 94.31 66 PHE B N 1
ATOM 4219 C CA . PHE B 1 66 ? -1.94 -9.266 -7.902 1 94.31 66 PHE B CA 1
ATOM 4220 C C . PHE B 1 66 ? -3.02 -8.195 -7.742 1 94.31 66 PHE B C 1
ATOM 4222 O O . PHE B 1 66 ? -4.156 -8.508 -7.375 1 94.31 66 PHE B O 1
ATOM 4229 N N . ARG B 1 67 ? -2.678 -7.023 -8.055 1 90.5 67 ARG B N 1
ATOM 4230 C CA . ARG B 1 67 ? -3.596 -5.906 -7.887 1 90.5 67 ARG B CA 1
ATOM 4231 C C . ARG B 1 67 ? -4.812 -6.055 -8.789 1 90.5 67 ARG B C 1
ATOM 4233 O O . ARG B 1 67 ? -5.93 -5.703 -8.406 1 90.5 67 ARG B O 1
ATOM 4240 N N . CYS B 1 68 ? -4.566 -6.559 -9.945 1 90.19 68 CYS B N 1
ATOM 4241 C CA . CYS B 1 68 ? -5.676 -6.656 -10.891 1 90.19 68 CYS B CA 1
ATOM 4242 C C . CYS B 1 68 ? -6.391 -7.996 -10.75 1 90.19 68 CYS B C 1
ATOM 4244 O O . CYS B 1 68 ? -7.371 -8.258 -11.453 1 90.19 68 CYS B O 1
ATOM 4246 N N . GLY B 1 69 ? -5.867 -8.93 -9.922 1 91.69 69 GLY B N 1
ATOM 4247 C CA . GLY B 1 69 ? -6.547 -10.172 -9.609 1 91.69 69 GLY B CA 1
ATOM 4248 C C . GLY B 1 69 ? -6.164 -11.312 -10.531 1 91.69 69 GLY B C 1
ATOM 4249 O O . GLY B 1 69 ? -6.758 -12.391 -10.477 1 91.69 69 GLY B O 1
ATOM 4250 N N . ALA B 1 70 ? -5.238 -11.047 -11.477 1 92.94 70 ALA B N 1
ATOM 4251 C CA . ALA B 1 70 ? -4.758 -12.133 -12.336 1 92.94 70 ALA B CA 1
ATOM 4252 C C . ALA B 1 70 ? -3.984 -13.164 -11.523 1 92.94 70 ALA B C 1
ATOM 4254 O O . ALA B 1 70 ? -3.98 -14.352 -11.867 1 92.94 70 ALA B O 1
ATOM 4255 N N . LEU B 1 71 ? -3.291 -12.68 -10.562 1 94.94 71 LEU B N 1
ATOM 4256 C CA . LEU B 1 71 ? -2.643 -13.516 -9.562 1 94.94 71 LEU B CA 1
ATOM 4257 C C . LEU B 1 71 ? -3.314 -13.359 -8.203 1 94.94 71 LEU B C 1
ATOM 4259 O O . LEU B 1 71 ? -3.672 -12.25 -7.809 1 94.94 71 LEU B O 1
ATOM 4263 N N . ARG B 1 72 ? -3.5 -14.438 -7.57 1 94.75 72 ARG B N 1
ATOM 4264 C CA . ARG B 1 72 ? -4.168 -14.414 -6.273 1 94.75 72 ARG B CA 1
ATOM 4265 C C . ARG B 1 72 ? -3.48 -15.352 -5.289 1 94.75 72 ARG B C 1
ATOM 4267 O O . ARG B 1 72 ? -2.664 -16.188 -5.684 1 94.75 72 ARG B O 1
ATOM 4274 N N . VAL B 1 73 ? -3.76 -15.195 -4.078 1 96.12 73 VAL B N 1
ATOM 4275 C CA . VAL B 1 73 ? -3.295 -16.078 -3.021 1 96.12 73 VAL B CA 1
ATOM 4276 C C . VAL B 1 73 ? -4.488 -16.641 -2.254 1 96.12 73 VAL B C 1
ATOM 4278 O O . VAL B 1 73 ? -5.41 -15.906 -1.901 1 96.12 73 VAL B O 1
ATOM 4281 N N . SER B 1 74 ? -4.465 -17.875 -2.055 1 95.25 74 SER B N 1
ATOM 4282 C CA . SER B 1 74 ? -5.602 -18.516 -1.4 1 95.25 74 SER B CA 1
ATOM 4283 C C . SER B 1 74 ? -5.457 -18.484 0.117 1 95.25 74 SER B C 1
ATOM 4285 O O . SER B 1 74 ? -4.398 -18.828 0.653 1 95.25 74 SER B O 1
ATOM 4287 N N . GLN B 1 75 ? -6.508 -18.141 0.745 1 92.25 75 GLN B N 1
ATOM 4288 C CA . GLN B 1 75 ? -6.574 -18.266 2.197 1 92.25 75 GLN B CA 1
ATOM 4289 C C . GLN B 1 75 ? -6.625 -19.734 2.619 1 92.25 75 GLN B C 1
ATOM 4291 O O . GLN B 1 75 ? -7.012 -20.594 1.832 1 92.25 75 GLN B O 1
ATOM 4296 N N . PHE B 1 76 ? -6.129 -19.984 3.793 1 90.5 76 PHE B N 1
ATOM 4297 C CA . PHE B 1 76 ? -6.121 -21.359 4.277 1 90.5 76 PHE B CA 1
ATOM 4298 C C . PHE B 1 76 ? -6.277 -21.406 5.793 1 90.5 76 PHE B C 1
ATOM 4300 O O . PHE B 1 76 ? -5.531 -20.734 6.516 1 90.5 76 PHE B O 1
ATOM 4307 N N . GLY B 1 77 ? -7.258 -22.188 6.18 1 86.38 77 GLY B N 1
ATOM 4308 C CA . GLY B 1 77 ? -7.469 -22.344 7.609 1 86.38 77 GLY B CA 1
ATOM 4309 C C . GLY B 1 77 ? -7.801 -21.047 8.32 1 86.38 77 GLY B C 1
ATOM 4310 O O . GLY B 1 77 ? -8.719 -20.328 7.91 1 86.38 77 GLY B O 1
ATOM 4311 N N . ARG B 1 78 ? -6.93 -20.797 9.352 1 86.19 78 ARG B N 1
ATOM 4312 C CA . ARG B 1 78 ? -7.176 -19.594 10.148 1 86.19 78 ARG B CA 1
ATOM 4313 C C . ARG B 1 78 ? -6.445 -18.391 9.57 1 86.19 78 ARG B C 1
ATOM 4315 O O . ARG B 1 78 ? -6.652 -17.266 10.023 1 86.19 78 ARG B O 1
ATOM 4322 N N . PHE B 1 79 ? -5.645 -18.656 8.609 1 90.62 79 PHE B N 1
ATOM 4323 C CA . PHE B 1 79 ? -4.855 -17.562 8.047 1 90.62 79 PHE B CA 1
ATOM 4324 C C . PHE B 1 79 ? -5.617 -16.859 6.918 1 90.62 79 PHE B C 1
ATOM 4326 O O . PHE B 1 79 ? -5.957 -17.5 5.914 1 90.62 79 PHE B O 1
ATOM 4333 N N . ARG B 1 80 ? -5.746 -15.602 7.059 1 91.25 80 ARG B N 1
ATOM 4334 C CA . ARG B 1 80 ? -6.559 -14.844 6.117 1 91.25 80 ARG B CA 1
ATOM 4335 C C . ARG B 1 80 ? -5.684 -14.023 5.18 1 91.25 80 ARG B C 1
ATOM 4337 O O . ARG B 1 80 ? -6.125 -13.617 4.102 1 91.25 80 ARG B O 1
ATOM 4344 N N . THR B 1 81 ? -4.508 -13.703 5.664 1 94.25 81 THR B N 1
ATOM 4345 C CA . THR B 1 81 ? -3.609 -12.914 4.828 1 94.25 81 THR B CA 1
ATOM 4346 C C . THR B 1 81 ? -2.211 -13.523 4.812 1 94.25 81 THR B C 1
ATOM 4348 O O . THR B 1 81 ? -1.868 -14.328 5.684 1 94.25 81 THR B O 1
ATOM 4351 N N . ALA B 1 82 ? -1.478 -13.133 3.793 1 93.12 82 ALA B N 1
ATOM 4352 C CA . ALA B 1 82 ? -0.084 -13.562 3.703 1 93.12 82 ALA B CA 1
ATOM 4353 C C . ALA B 1 82 ? 0.73 -13.031 4.879 1 93.12 82 ALA B C 1
ATOM 4355 O O . ALA B 1 82 ? 1.592 -13.734 5.414 1 93.12 82 ALA B O 1
ATOM 4356 N N . SER B 1 83 ? 0.461 -11.812 5.305 1 95.31 83 SER B N 1
ATOM 4357 C CA . SER B 1 83 ? 1.154 -11.211 6.441 1 95.31 83 SER B CA 1
ATOM 4358 C C . SER B 1 83 ? 0.938 -12.031 7.711 1 95.31 83 SER B C 1
ATOM 4360 O O . SER B 1 83 ? 1.891 -12.328 8.438 1 95.31 83 SER B O 1
ATOM 4362 N N . GLN B 1 84 ? -0.248 -12.398 7.969 1 95.19 84 GLN B N 1
ATOM 4363 C CA . GLN B 1 84 ? -0.578 -13.203 9.141 1 95.19 84 GLN B CA 1
ATOM 4364 C C . GLN B 1 84 ? 0.144 -14.547 9.109 1 95.19 84 GLN B C 1
ATOM 4366 O O . GLN B 1 84 ? 0.644 -15.016 10.141 1 95.19 84 GLN B O 1
ATOM 4371 N N . TYR B 1 85 ? 0.155 -15.133 7.914 1 94.31 85 TYR B N 1
ATOM 4372 C CA . TYR B 1 85 ? 0.796 -16.438 7.723 1 94.31 85 TYR B CA 1
ATOM 4373 C C . TYR B 1 85 ? 2.281 -16.359 8.062 1 94.31 85 TYR B C 1
ATOM 4375 O O . TYR B 1 85 ? 2.799 -17.219 8.781 1 94.31 85 TYR B O 1
ATOM 4383 N N . ILE B 1 86 ? 2.947 -15.406 7.637 1 94.19 86 ILE B N 1
ATOM 4384 C CA . ILE B 1 86 ? 4.383 -15.25 7.84 1 94.19 86 ILE B CA 1
ATOM 4385 C C . ILE B 1 86 ? 4.66 -14.875 9.289 1 94.19 86 ILE B C 1
ATOM 4387 O O . ILE B 1 86 ? 5.594 -15.398 9.906 1 94.19 86 ILE B O 1
ATOM 4391 N N . GLN B 1 87 ? 3.875 -13.969 9.852 1 95.44 87 GLN B N 1
ATOM 4392 C CA . GLN B 1 87 ? 4.047 -13.602 11.25 1 95.44 87 GLN B CA 1
ATOM 4393 C C . GLN B 1 87 ? 3.916 -14.812 12.164 1 95.44 87 GLN B C 1
ATOM 4395 O O . GLN B 1 87 ? 4.668 -14.961 13.133 1 95.44 87 GLN B O 1
ATOM 4400 N N . ASN B 1 88 ? 2.959 -15.641 11.844 1 94 88 ASN B N 1
ATOM 4401 C CA . ASN B 1 88 ? 2.775 -16.859 12.625 1 94 88 ASN B CA 1
ATOM 4402 C C . ASN B 1 88 ? 3.998 -17.766 12.539 1 94 88 ASN B C 1
ATOM 4404 O O . ASN B 1 88 ? 4.402 -18.359 13.539 1 94 88 ASN B O 1
ATOM 4408 N N . ALA B 1 89 ? 4.52 -17.938 11.359 1 92.94 89 ALA B N 1
ATOM 4409 C CA . ALA B 1 89 ? 5.727 -18.75 11.188 1 92.94 89 ALA B CA 1
ATOM 4410 C C . ALA B 1 89 ? 6.883 -18.188 12.008 1 92.94 89 ALA B C 1
ATOM 4412 O O . ALA B 1 89 ? 7.641 -18.938 12.625 1 92.94 89 ALA B O 1
ATOM 4413 N N . ILE B 1 90 ? 7.023 -16.875 12.039 1 94.31 90 ILE B N 1
ATOM 4414 C CA . ILE B 1 90 ? 8.078 -16.203 12.797 1 94.31 90 ILE B CA 1
ATOM 4415 C C . ILE B 1 90 ? 7.863 -16.453 14.297 1 94.31 90 ILE B C 1
ATOM 4417 O O . ILE B 1 90 ? 8.82 -16.734 15.023 1 94.31 90 ILE B O 1
ATOM 4421 N N . ASP B 1 91 ? 6.66 -16.344 14.719 1 94.31 91 ASP B N 1
ATOM 4422 C CA . ASP B 1 91 ? 6.34 -16.578 16.125 1 94.31 91 ASP B CA 1
ATOM 4423 C C . ASP B 1 91 ? 6.758 -17.984 16.547 1 94.31 91 ASP B C 1
ATOM 4425 O O . ASP B 1 91 ? 7.27 -18.188 17.656 1 94.31 91 ASP B O 1
ATOM 4429 N N . LYS B 1 92 ? 6.551 -18.906 15.672 1 92.25 92 LYS B N 1
ATOM 4430 C CA . LYS B 1 92 ? 6.945 -20.281 15.969 1 92.25 92 LYS B CA 1
ATOM 4431 C C . LYS B 1 92 ? 8.461 -20.406 16.094 1 92.25 92 LYS B C 1
ATOM 4433 O O . LYS B 1 92 ? 8.961 -21.156 16.938 1 92.25 92 LYS B O 1
ATOM 4438 N N . CYS B 1 93 ? 9.109 -19.703 15.258 1 91.31 93 CYS B N 1
ATOM 4439 C CA . CYS B 1 93 ? 10.562 -19.703 15.328 1 91.31 93 CYS B CA 1
ATOM 4440 C C . CYS B 1 93 ? 11.047 -19.062 16.625 1 91.31 93 CYS B C 1
ATOM 4442 O O . CYS B 1 93 ? 11.883 -19.625 17.328 1 91.31 93 CYS B O 1
ATOM 4444 N N . ILE B 1 94 ? 10.539 -17.906 16.891 1 91.38 94 ILE B N 1
ATOM 4445 C CA . ILE B 1 94 ? 10.938 -17.172 18.078 1 91.38 94 ILE B CA 1
ATOM 4446 C C . ILE B 1 94 ? 10.578 -17.969 19.328 1 91.38 94 ILE B C 1
ATOM 4448 O O . ILE B 1 94 ? 11.344 -18 20.297 1 91.38 94 ILE B O 1
ATOM 4452 N N . GLY B 1 95 ? 9.5 -18.594 19.281 1 91.88 95 GLY B N 1
ATOM 4453 C CA . GLY B 1 95 ? 9.047 -19.422 20.391 1 91.88 95 GLY B CA 1
ATOM 4454 C C . GLY B 1 95 ? 9.734 -20.766 20.453 1 91.88 95 GLY B C 1
ATOM 4455 O O . GLY B 1 95 ? 9.523 -21.547 21.391 1 91.88 95 GLY B O 1
ATOM 4456 N N . LYS B 1 96 ? 10.484 -21.156 19.547 1 88.12 96 LYS B N 1
ATOM 4457 C CA . LYS B 1 96 ? 11.227 -22.406 19.469 1 88.12 96 LYS B CA 1
ATOM 4458 C C . LYS B 1 96 ? 10.273 -23.609 19.453 1 88.12 96 LYS B C 1
ATOM 4460 O O . LYS B 1 96 ? 10.484 -24.578 20.172 1 88.12 96 LYS B O 1
ATOM 4465 N N . ASP B 1 97 ? 9.297 -23.375 18.656 1 85.56 97 ASP B N 1
ATOM 4466 C CA . ASP B 1 97 ? 8.383 -24.484 18.469 1 85.56 97 ASP B CA 1
ATOM 4467 C C . ASP B 1 97 ? 9.055 -25.625 17.703 1 85.56 97 ASP B C 1
ATOM 4469 O O . ASP B 1 97 ? 9.898 -25.375 16.844 1 85.56 97 ASP B O 1
ATOM 4473 N N . SER B 1 98 ? 8.617 -26.797 17.922 1 77.75 98 SER B N 1
ATOM 4474 C CA . SER B 1 98 ? 9.219 -27.969 17.297 1 77.75 98 SER B CA 1
ATOM 4475 C C . SER B 1 98 ? 8.914 -28 15.797 1 77.75 98 SER B C 1
ATOM 4477 O O . SER B 1 98 ? 9.695 -28.547 15.016 1 77.75 98 SER B O 1
ATOM 4479 N N . ASP B 1 99 ? 7.859 -27.375 15.508 1 76.44 99 ASP B N 1
ATOM 4480 C CA . ASP B 1 99 ? 7.449 -27.422 14.109 1 76.44 99 ASP B CA 1
ATOM 4481 C C . ASP B 1 99 ? 7.754 -26.109 13.406 1 76.44 99 ASP B C 1
ATOM 4483 O O . ASP B 1 99 ? 7.148 -25.781 12.375 1 76.44 99 ASP B O 1
ATOM 4487 N N . ALA B 1 100 ? 8.727 -25.438 13.992 1 79.5 100 ALA B N 1
ATOM 4488 C CA . ALA B 1 100 ? 9.078 -24.141 13.422 1 79.5 100 ALA B CA 1
ATOM 4489 C C . ALA B 1 100 ? 9.75 -24.297 12.062 1 79.5 100 ALA B C 1
ATOM 4491 O O . ALA B 1 100 ? 10.547 -25.203 11.859 1 79.5 100 ALA B O 1
ATOM 4492 N N . PHE B 1 101 ? 9.219 -23.547 11.102 1 75.81 101 PHE B N 1
ATOM 4493 C CA . PHE B 1 101 ? 9.82 -23.547 9.773 1 75.81 101 PHE B CA 1
ATOM 4494 C C . PHE B 1 101 ? 9.844 -22.156 9.18 1 75.81 101 PHE B C 1
ATOM 4496 O O . PHE B 1 101 ? 8.961 -21.328 9.461 1 75.81 101 PHE B O 1
ATOM 4503 N N . LEU B 1 102 ? 10.992 -21.969 8.578 1 70.75 102 LEU B N 1
ATOM 4504 C CA . LEU B 1 102 ? 11.055 -20.688 7.875 1 70.75 102 LEU B CA 1
ATOM 4505 C C . LEU B 1 102 ? 11.062 -20.906 6.363 1 70.75 102 LEU B C 1
ATOM 4507 O O . LEU B 1 102 ? 11.617 -21.891 5.871 1 70.75 102 LEU B O 1
ATOM 4511 N N . PHE B 1 103 ? 10.492 -20.031 5.789 1 79.31 103 PHE B N 1
ATOM 4512 C CA . PHE B 1 103 ? 10.219 -20.094 4.359 1 79.31 103 PHE B CA 1
ATOM 4513 C C . PHE B 1 103 ? 11.445 -19.672 3.557 1 79.31 103 PHE B C 1
ATOM 4515 O O . PHE B 1 103 ? 12.234 -18.844 4.02 1 79.31 103 PHE B O 1
ATOM 4522 N N . SER B 1 104 ? 11.539 -20.234 2.385 1 78.06 104 SER B N 1
ATOM 4523 C CA . SER B 1 104 ? 12.602 -19.844 1.457 1 78.06 104 SER B CA 1
ATOM 4524 C C . SER B 1 104 ? 12.461 -18.375 1.048 1 78.06 104 SER B C 1
ATOM 4526 O O . SER B 1 104 ? 13.453 -17.719 0.746 1 78.06 104 SER B O 1
ATOM 4528 N N . GLY B 1 105 ? 11.289 -17.922 1.082 1 81 105 GLY B N 1
ATOM 4529 C CA . GLY B 1 105 ? 11.047 -16.531 0.743 1 81 105 GLY B CA 1
ATOM 4530 C C . GLY B 1 105 ? 11.648 -15.562 1.739 1 81 105 GLY B C 1
ATOM 4531 O O . GLY B 1 105 ? 11.836 -14.391 1.43 1 81 105 GLY B O 1
ATOM 4532 N N . LEU B 1 106 ? 11.828 -16.047 2.887 1 85.75 106 LEU B N 1
ATOM 4533 C CA . LEU B 1 106 ? 12.5 -15.297 3.936 1 85.75 106 LEU B CA 1
ATOM 4534 C C . LEU B 1 106 ? 13.852 -15.93 4.277 1 85.75 106 LEU B C 1
ATOM 4536 O O . LEU B 1 106 ? 13.938 -16.766 5.176 1 85.75 106 LEU B O 1
ATOM 4540 N N . PRO B 1 107 ? 14.828 -15.469 3.52 1 86.25 107 PRO B N 1
ATOM 4541 C CA . PRO B 1 107 ? 16.141 -16.094 3.711 1 86.25 107 PRO B CA 1
ATOM 4542 C C . PRO B 1 107 ? 16.766 -15.734 5.055 1 86.25 107 PRO B C 1
ATOM 4544 O O . PRO B 1 107 ? 17.844 -15.125 5.098 1 86.25 107 PRO B O 1
ATOM 4547 N N . VAL B 1 108 ? 16.141 -16.094 6.148 1 89.62 108 VAL B N 1
ATOM 4548 C CA . VAL B 1 108 ? 16.578 -15.906 7.531 1 89.62 108 VAL B CA 1
ATOM 4549 C C . VAL B 1 108 ? 16.484 -17.219 8.289 1 89.62 108 VAL B C 1
ATOM 4551 O O . VAL B 1 108 ? 15.734 -18.125 7.902 1 89.62 108 VAL B O 1
ATOM 4554 N N . LYS B 1 109 ? 17.359 -17.375 9.242 1 88.19 109 LYS B N 1
ATOM 4555 C CA . LYS B 1 109 ? 17.328 -18.578 10.078 1 88.19 109 LYS B CA 1
ATOM 4556 C C . LYS B 1 109 ? 16.5 -18.344 11.344 1 88.19 109 LYS B C 1
ATOM 4558 O O . LYS B 1 109 ? 16.406 -17.219 11.828 1 88.19 109 LYS B O 1
ATOM 4563 N N . CYS B 1 110 ? 15.977 -19.422 11.82 1 90.44 110 CYS B N 1
ATOM 4564 C CA . CYS B 1 110 ? 15.195 -19.328 13.047 1 90.44 110 CYS B CA 1
ATOM 4565 C C . CYS B 1 110 ? 16.062 -18.875 14.211 1 90.44 110 CYS B C 1
ATOM 4567 O O . CYS B 1 110 ? 15.547 -18.359 15.203 1 90.44 110 CYS B O 1
ATOM 4569 N N . THR B 1 111 ? 17.344 -19.031 14.047 1 89.56 111 THR B N 1
ATOM 4570 C CA . THR B 1 111 ? 18.266 -18.641 15.109 1 89.56 111 THR B CA 1
ATOM 4571 C C . THR B 1 111 ? 18.484 -17.141 15.109 1 89.56 111 THR B C 1
ATOM 4573 O O . THR B 1 111 ? 19 -16.578 16.078 1 89.56 111 THR B O 1
ATOM 4576 N N . ASP B 1 112 ? 18.141 -16.469 14.07 1 90.5 112 ASP B N 1
ATOM 4577 C CA . ASP B 1 112 ? 18.297 -15.023 13.984 1 90.5 112 ASP B CA 1
ATOM 4578 C C . ASP B 1 112 ? 17.109 -14.305 14.602 1 90.5 112 ASP B C 1
ATOM 4580 O O . ASP B 1 112 ? 16.391 -13.578 13.914 1 90.5 112 ASP B O 1
ATOM 4584 N N . THR B 1 113 ? 17 -14.367 15.82 1 91.5 113 THR B N 1
ATOM 4585 C CA . THR B 1 113 ? 15.805 -13.93 16.531 1 91.5 113 THR B CA 1
ATOM 4586 C C . THR B 1 113 ? 15.633 -12.414 16.438 1 91.5 113 THR B C 1
ATOM 4588 O O . THR B 1 113 ? 14.516 -11.914 16.344 1 91.5 113 THR B O 1
ATOM 4591 N N . GLU B 1 114 ? 16.703 -11.719 16.484 1 92.75 114 GLU B N 1
ATOM 4592 C CA . GLU B 1 114 ? 16.625 -10.266 16.406 1 92.75 114 GLU B CA 1
ATOM 4593 C C . GLU B 1 114 ? 16.078 -9.812 15.062 1 92.75 114 GLU B C 1
ATOM 4595 O O . GLU B 1 114 ? 15.164 -8.984 15.008 1 92.75 114 GLU B O 1
ATOM 4600 N N . LEU B 1 115 ? 16.625 -10.344 14.031 1 94.12 115 LEU B N 1
ATOM 4601 C CA . LEU B 1 115 ? 16.156 -9.992 12.695 1 94.12 115 LEU B CA 1
ATOM 4602 C C . LEU B 1 115 ? 14.719 -10.43 12.484 1 94.12 115 LEU B C 1
ATOM 4604 O O . LEU B 1 115 ? 13.922 -9.695 11.891 1 94.12 115 LEU B O 1
ATOM 4608 N N . LEU B 1 116 ? 14.359 -11.602 12.992 1 95.38 116 LEU B N 1
ATOM 4609 C CA . LEU B 1 116 ? 13 -12.109 12.875 1 95.38 116 LEU B CA 1
ATOM 4610 C C . LEU B 1 116 ? 12.008 -11.195 13.586 1 95.38 116 LEU B C 1
ATOM 4612 O O . LEU B 1 116 ? 10.914 -10.938 13.07 1 95.38 116 LEU B O 1
ATOM 4616 N N . THR B 1 117 ? 12.414 -10.719 14.711 1 95.56 117 THR B N 1
ATOM 4617 C CA . THR B 1 117 ? 11.555 -9.805 15.461 1 95.56 117 THR B CA 1
ATOM 4618 C C . THR B 1 117 ? 11.336 -8.508 14.68 1 95.56 117 THR B C 1
ATOM 4620 O O . THR B 1 117 ? 10.219 -7.988 14.633 1 95.56 117 THR B O 1
ATOM 4623 N N . LYS B 1 118 ? 12.375 -8.047 14.07 1 95.62 118 LYS B N 1
ATOM 4624 C CA . LYS B 1 118 ? 12.273 -6.82 13.273 1 95.62 118 LYS B CA 1
ATOM 4625 C C . LYS B 1 118 ? 11.391 -7.031 12.055 1 95.62 118 LYS B C 1
ATOM 4627 O O . LYS B 1 118 ? 10.633 -6.137 11.664 1 95.62 118 LYS B O 1
ATOM 4632 N N . ILE B 1 119 ? 11.5 -8.164 11.469 1 95.62 119 ILE B N 1
ATOM 4633 C CA . ILE B 1 119 ? 10.672 -8.5 10.32 1 95.62 119 ILE B CA 1
ATOM 4634 C C . ILE B 1 119 ? 9.203 -8.562 10.742 1 95.62 119 ILE B C 1
ATOM 4636 O O . ILE B 1 119 ? 8.328 -8.047 10.047 1 95.62 119 ILE B O 1
ATOM 4640 N N . LYS B 1 120 ? 8.953 -9.203 11.82 1 96 120 LYS B N 1
ATOM 4641 C CA . LYS B 1 120 ? 7.59 -9.289 12.328 1 96 120 LYS B CA 1
ATOM 4642 C C . LYS B 1 120 ? 7.02 -7.902 12.617 1 96 120 LYS B C 1
ATOM 4644 O O . LYS B 1 120 ? 5.867 -7.617 12.281 1 96 120 LYS B O 1
ATOM 4649 N N . ASP B 1 121 ? 7.809 -7.031 13.242 1 95.5 121 ASP B N 1
ATOM 4650 C CA . ASP B 1 121 ? 7.383 -5.66 13.516 1 95.5 121 ASP B CA 1
ATOM 4651 C C . ASP B 1 121 ? 7.086 -4.906 12.227 1 95.5 121 ASP B C 1
ATOM 4653 O O . ASP B 1 121 ? 6.121 -4.145 12.156 1 95.5 121 ASP B O 1
ATOM 4657 N N . ALA B 1 122 ? 7.984 -5.125 11.297 1 95.88 122 ALA B N 1
ATOM 4658 C CA . ALA B 1 122 ? 7.773 -4.484 10.008 1 95.88 122 ALA B CA 1
ATOM 4659 C C . ALA B 1 122 ? 6.434 -4.898 9.406 1 95.88 122 ALA B C 1
ATOM 4661 O O . ALA B 1 122 ? 5.727 -4.07 8.828 1 95.88 122 ALA B O 1
ATOM 4662 N N . LEU B 1 123 ? 6.051 -6.137 9.547 1 96.44 123 LEU B N 1
ATOM 4663 C CA . LEU B 1 123 ? 4.785 -6.641 9.031 1 96.44 123 LEU B CA 1
ATOM 4664 C C . LEU B 1 123 ? 3.613 -6.129 9.859 1 96.44 123 LEU B C 1
ATOM 4666 O O . LEU B 1 123 ? 2.617 -5.66 9.305 1 96.44 123 LEU B O 1
ATOM 4670 N N . ALA B 1 124 ? 3.768 -6.152 11.133 1 96.25 124 ALA B N 1
ATOM 4671 C CA . ALA B 1 124 ? 2.666 -5.848 12.047 1 96.25 124 ALA B CA 1
ATOM 4672 C C . ALA B 1 124 ? 2.35 -4.355 12.039 1 96.25 124 ALA B C 1
ATOM 4674 O O . ALA B 1 124 ? 1.191 -3.959 12.195 1 96.25 124 ALA B O 1
ATOM 4675 N N . PHE B 1 125 ? 3.375 -3.539 11.812 1 94.88 125 PHE B N 1
ATOM 4676 C CA . PHE B 1 125 ? 3.174 -2.104 11.969 1 94.88 125 PHE B CA 1
ATOM 4677 C C . PHE B 1 125 ? 3.408 -1.379 10.648 1 94.88 125 PHE B C 1
ATOM 4679 O O . PHE B 1 125 ? 3.275 -0.156 10.57 1 94.88 125 PHE B O 1
ATOM 4686 N N . GLY B 1 126 ? 3.756 -2.096 9.625 1 92.31 126 GLY B N 1
ATOM 4687 C CA . GLY B 1 126 ? 4.02 -1.498 8.328 1 92.31 126 GLY B CA 1
ATOM 4688 C C . GLY B 1 126 ? 5.289 -0.664 8.305 1 92.31 126 GLY B C 1
ATOM 4689 O O . GLY B 1 126 ? 5.371 0.323 7.566 1 92.31 126 GLY B O 1
ATOM 4690 N N . ASP B 1 127 ? 6.305 -0.998 9.109 1 92.12 127 ASP B N 1
ATOM 4691 C CA . ASP B 1 127 ? 7.52 -0.2 9.234 1 92.12 127 ASP B CA 1
ATOM 4692 C C . ASP B 1 127 ? 8.672 -0.827 8.453 1 92.12 127 ASP B C 1
ATOM 4694 O O . ASP B 1 127 ? 9.547 -1.479 9.039 1 92.12 127 ASP B O 1
ATOM 4698 N N . LEU B 1 128 ? 8.766 -0.485 7.242 1 91.44 128 LEU B N 1
ATOM 4699 C CA . LEU B 1 128 ? 9.812 -1.049 6.391 1 91.44 128 LEU B CA 1
ATOM 4700 C C . LEU B 1 128 ? 11.164 -0.404 6.684 1 91.44 128 LEU B C 1
ATOM 4702 O O . LEU B 1 128 ? 12.203 -0.936 6.297 1 91.44 128 LEU B O 1
ATOM 4706 N N . THR B 1 129 ? 11.133 0.714 7.367 1 89.44 129 THR B N 1
ATOM 4707 C CA . THR B 1 129 ? 12.375 1.428 7.641 1 89.44 129 THR B CA 1
ATOM 4708 C C . THR B 1 129 ? 13.234 0.655 8.641 1 89.44 129 THR B C 1
ATOM 4710 O O . THR B 1 129 ? 14.453 0.83 8.68 1 89.44 129 THR B O 1
ATOM 4713 N N . LEU B 1 130 ? 12.602 -0.166 9.414 1 91.5 130 LEU B N 1
ATOM 4714 C CA . LEU B 1 130 ? 13.336 -1.009 10.352 1 91.5 130 LEU B CA 1
ATOM 4715 C C . LEU B 1 130 ? 14.367 -1.86 9.617 1 91.5 130 LEU B C 1
ATOM 4717 O O . LEU B 1 130 ? 15.5 -2.008 10.086 1 91.5 130 LEU B O 1
ATOM 4721 N N . LEU B 1 131 ? 13.977 -2.387 8.492 1 92.88 131 LEU B N 1
ATOM 4722 C CA . LEU B 1 131 ? 14.867 -3.244 7.715 1 92.88 131 LEU B CA 1
ATOM 4723 C C . LEU B 1 131 ? 15.898 -2.414 6.961 1 92.88 131 LEU B C 1
ATOM 4725 O O . LEU B 1 131 ? 17.031 -2.85 6.781 1 92.88 131 LEU B O 1
ATOM 4729 N N . GLU B 1 132 ? 15.484 -1.27 6.594 1 91.88 132 GLU B N 1
ATOM 4730 C CA . GLU B 1 132 ? 16.406 -0.359 5.926 1 91.88 132 GLU B CA 1
ATOM 4731 C C . GLU B 1 132 ? 17.547 0.056 6.852 1 91.88 132 GLU B C 1
ATOM 4733 O O . GLU B 1 132 ? 18.703 0.134 6.43 1 91.88 132 GLU B O 1
ATOM 4738 N N . GLU B 1 133 ? 17.203 0.337 8.078 1 91.38 133 GLU B N 1
ATOM 4739 C CA . GLU B 1 133 ? 18.203 0.728 9.078 1 91.38 133 GLU B CA 1
ATOM 4740 C C . GLU B 1 133 ? 19.234 -0.375 9.281 1 91.38 133 GLU B C 1
ATOM 4742 O O . GLU B 1 133 ? 20.422 -0.095 9.438 1 91.38 133 GLU B O 1
ATOM 4747 N N . ILE B 1 134 ? 18.797 -1.59 9.25 1 94.12 134 ILE B N 1
ATOM 4748 C CA . ILE B 1 134 ? 19.703 -2.721 9.406 1 94.12 134 ILE B CA 1
ATOM 4749 C C . ILE B 1 134 ? 20.562 -2.875 8.148 1 94.12 134 ILE B C 1
ATOM 4751 O O . ILE B 1 134 ? 21.766 -3.094 8.227 1 94.12 134 ILE B O 1
ATOM 4755 N N . ARG B 1 135 ? 19.906 -2.75 7.02 1 93.75 135 ARG B N 1
ATOM 4756 C CA . ARG B 1 135 ? 20.594 -2.881 5.734 1 93.75 135 ARG B CA 1
ATOM 4757 C C . ARG B 1 135 ? 21.719 -1.855 5.602 1 93.75 135 ARG B C 1
ATOM 4759 O O . ARG B 1 135 ? 22.797 -2.174 5.109 1 93.75 135 ARG B O 1
ATOM 4766 N N . ASP B 1 136 ? 21.484 -0.686 6.082 1 92.81 136 ASP B N 1
ATOM 4767 C CA . ASP B 1 136 ? 22.406 0.429 5.91 1 92.81 136 ASP B CA 1
ATOM 4768 C C . ASP B 1 136 ? 23.672 0.232 6.754 1 92.81 136 ASP B C 1
ATOM 4770 O O . ASP B 1 136 ? 24.672 0.918 6.547 1 92.81 136 ASP B O 1
ATOM 4774 N N . LYS B 1 137 ? 23.625 -0.647 7.66 1 93.81 137 LYS B N 1
ATOM 4775 C CA . LYS B 1 137 ? 24.812 -0.971 8.445 1 93.81 137 LYS B CA 1
ATOM 4776 C C . LYS B 1 137 ? 25.828 -1.766 7.617 1 93.81 137 LYS B C 1
ATOM 4778 O O . LYS B 1 137 ? 27 -1.877 7.988 1 93.81 137 LYS B O 1
ATOM 4783 N N . TYR B 1 138 ? 25.359 -2.307 6.543 1 94.31 138 TYR B N 1
ATOM 4784 C CA . TYR B 1 138 ? 26.219 -3.109 5.684 1 94.31 138 TYR B CA 1
ATOM 4785 C C . TYR B 1 138 ? 26.609 -2.332 4.434 1 94.31 138 TYR B C 1
ATOM 4787 O O . TYR B 1 138 ? 25.859 -1.478 3.961 1 94.31 138 TYR B O 1
ATOM 4795 N N . PRO B 1 139 ? 27.812 -2.66 3.92 1 95.38 139 PRO B N 1
ATOM 4796 C CA . PRO B 1 139 ? 28.219 -1.993 2.68 1 95.38 139 PRO B CA 1
ATOM 4797 C C . PRO B 1 139 ? 27.266 -2.273 1.522 1 95.38 139 PRO B C 1
ATOM 4799 O O . PRO B 1 139 ? 26.797 -3.404 1.359 1 95.38 139 PRO B O 1
ATOM 4802 N N . VAL B 1 140 ? 27.094 -1.188 0.771 1 93.5 140 VAL B N 1
ATOM 4803 C CA . VAL B 1 140 ? 26.172 -1.281 -0.361 1 93.5 140 VAL B CA 1
ATOM 4804 C C . VAL B 1 140 ? 26.672 -2.355 -1.331 1 93.5 140 VAL B C 1
ATOM 4806 O O . VAL B 1 140 ? 27.844 -2.375 -1.709 1 93.5 140 VAL B O 1
ATOM 4809 N N . GLY B 1 141 ? 25.875 -3.283 -1.65 1 89.75 141 GLY B N 1
ATOM 4810 C CA . GLY B 1 141 ? 26.203 -4.309 -2.627 1 89.75 141 GLY B CA 1
ATOM 4811 C C . GLY B 1 141 ? 26.75 -5.578 -2 1 89.75 141 GLY B C 1
ATOM 4812 O O . GLY B 1 141 ? 26.891 -6.598 -2.678 1 89.75 141 GLY B O 1
ATOM 4813 N N . SER B 1 142 ? 27.016 -5.531 -0.715 1 93.19 142 SER B N 1
ATOM 4814 C CA . SER B 1 142 ? 27.469 -6.742 -0.038 1 93.19 142 SER B CA 1
ATOM 4815 C C . SER B 1 142 ? 26.391 -7.809 -0.014 1 93.19 142 SER B C 1
ATOM 4817 O O . SER B 1 142 ? 25.219 -7.531 -0.333 1 93.19 142 SER B O 1
ATOM 4819 N N . THR B 1 143 ? 26.75 -9.023 0.273 1 92.44 143 THR B N 1
ATOM 4820 C CA . THR B 1 143 ? 25.828 -10.148 0.313 1 92.44 143 THR B CA 1
ATOM 4821 C C . THR B 1 143 ? 24.703 -9.898 1.327 1 92.44 143 THR B C 1
ATOM 4823 O O . THR B 1 143 ? 23.531 -10.148 1.044 1 92.44 143 THR B O 1
ATOM 4826 N N . ASP B 1 144 ? 25.109 -9.398 2.41 1 92.25 144 ASP B N 1
ATOM 4827 C CA . ASP B 1 144 ? 24.125 -9.117 3.449 1 92.25 144 ASP B CA 1
ATOM 4828 C C . ASP B 1 144 ? 23.219 -7.957 3.045 1 92.25 144 ASP B C 1
ATOM 4830 O O . ASP B 1 144 ? 22.016 -7.98 3.32 1 92.25 144 ASP B O 1
ATOM 4834 N N . TRP B 1 145 ? 23.781 -7 2.398 1 94.62 145 TRP B N 1
ATOM 4835 C CA . TRP B 1 145 ? 23 -5.871 1.906 1 94.62 145 TRP B CA 1
ATOM 4836 C C . TRP B 1 145 ? 21.938 -6.332 0.907 1 94.62 145 TRP B C 1
ATOM 4838 O O . TRP B 1 145 ? 20.766 -5.945 1.003 1 94.62 145 TRP B O 1
ATOM 4848 N N . LYS B 1 146 ? 22.359 -7.164 0.04 1 91.69 146 LYS B N 1
ATOM 4849 C CA . LYS B 1 146 ? 21.453 -7.672 -0.985 1 91.69 146 LYS B CA 1
ATOM 4850 C C . LYS B 1 146 ? 20.359 -8.547 -0.372 1 91.69 146 LYS B C 1
ATOM 4852 O O . LYS B 1 146 ? 19.203 -8.508 -0.799 1 91.69 146 LYS B O 1
ATOM 4857 N N . ARG B 1 147 ? 20.734 -9.297 0.539 1 92 147 ARG B N 1
ATOM 4858 C CA . ARG B 1 147 ? 19.797 -10.164 1.24 1 92 147 ARG B CA 1
ATOM 4859 C C . ARG B 1 147 ? 18.703 -9.344 1.925 1 92 147 ARG B C 1
ATOM 4861 O O . ARG B 1 147 ? 17.516 -9.648 1.797 1 92 147 ARG B O 1
ATOM 4868 N N . LEU B 1 148 ? 19.141 -8.32 2.566 1 93.88 148 LEU B N 1
ATOM 4869 C CA . LEU B 1 148 ? 18.203 -7.477 3.293 1 93.88 148 LEU B CA 1
ATOM 4870 C C . LEU B 1 148 ? 17.344 -6.672 2.326 1 93.88 148 LEU B C 1
ATOM 4872 O O . LEU B 1 148 ? 16.172 -6.41 2.605 1 93.88 148 LEU B O 1
ATOM 4876 N N . GLU B 1 149 ? 17.906 -6.281 1.236 1 93.25 149 GLU B N 1
ATOM 4877 C CA . GLU B 1 149 ? 17.125 -5.613 0.196 1 93.25 149 GLU B CA 1
ATOM 4878 C C . GLU B 1 149 ? 16.031 -6.516 -0.341 1 93.25 149 GLU B C 1
ATOM 4880 O O . GLU B 1 149 ? 14.898 -6.07 -0.549 1 93.25 149 GLU B O 1
ATOM 4885 N N . TYR B 1 150 ? 16.344 -7.758 -0.547 1 92.31 150 TYR B N 1
ATOM 4886 C CA . TYR B 1 150 ? 15.367 -8.734 -0.994 1 92.31 150 TYR B CA 1
ATOM 4887 C C . TYR B 1 150 ? 14.25 -8.906 0.037 1 92.31 150 TYR B C 1
ATOM 4889 O O . TYR B 1 150 ? 13.07 -8.906 -0.312 1 92.31 150 TYR B O 1
ATOM 4897 N N . ILE B 1 151 ? 14.672 -9.023 1.275 1 94.12 151 ILE B N 1
ATOM 4898 C CA . ILE B 1 151 ? 13.703 -9.219 2.348 1 94.12 151 ILE B CA 1
ATOM 4899 C C . ILE B 1 151 ? 12.75 -8.023 2.402 1 94.12 151 ILE B C 1
ATOM 4901 O O . ILE B 1 151 ? 11.539 -8.195 2.553 1 94.12 151 ILE B O 1
ATOM 4905 N N . GLN B 1 152 ? 13.297 -6.852 2.273 1 93.62 152 GLN B N 1
ATOM 4906 C CA . GLN B 1 152 ? 12.484 -5.641 2.295 1 93.62 152 GLN B CA 1
ATOM 4907 C C . GLN B 1 152 ? 11.461 -5.645 1.161 1 93.62 152 GLN B C 1
ATOM 4909 O O . GLN B 1 152 ? 10.289 -5.324 1.373 1 93.62 152 GLN B O 1
ATOM 4914 N N . ARG B 1 153 ? 11.898 -5.973 0.001 1 92.81 153 ARG B N 1
ATOM 4915 C CA . ARG B 1 153 ? 11.008 -6.055 -1.15 1 92.81 153 ARG B CA 1
ATOM 4916 C C . ARG B 1 153 ? 9.93 -7.113 -0.933 1 92.81 153 ARG B C 1
ATOM 4918 O O . ARG B 1 153 ? 8.758 -6.891 -1.247 1 92.81 153 ARG B O 1
ATOM 4925 N N . TYR B 1 154 ? 10.375 -8.219 -0.42 1 95.38 154 TYR B N 1
ATOM 4926 C CA . TYR B 1 154 ? 9.453 -9.32 -0.166 1 95.38 154 TYR B CA 1
ATOM 4927 C C . TYR B 1 154 ? 8.391 -8.93 0.856 1 95.38 154 TYR B C 1
ATOM 4929 O O . TYR B 1 154 ? 7.203 -9.18 0.654 1 95.38 154 TYR B O 1
ATOM 4937 N N . ILE B 1 155 ? 8.773 -8.281 1.882 1 95.25 155 ILE B N 1
ATOM 4938 C CA . ILE B 1 155 ? 7.859 -7.863 2.934 1 95.25 155 ILE B CA 1
ATOM 4939 C C . ILE B 1 155 ? 6.906 -6.797 2.393 1 95.25 155 ILE B C 1
ATOM 4941 O O . ILE B 1 155 ? 5.715 -6.809 2.705 1 95.25 155 ILE B O 1
ATOM 4945 N N . ARG B 1 156 ? 7.445 -5.895 1.634 1 94.25 156 ARG B N 1
ATOM 4946 C CA . ARG B 1 156 ? 6.594 -4.883 1.014 1 94.25 156 ARG B CA 1
ATOM 4947 C C . ARG B 1 156 ? 5.504 -5.531 0.167 1 94.25 156 ARG B C 1
ATOM 4949 O O . ARG B 1 156 ? 4.34 -5.137 0.241 1 94.25 156 ARG B O 1
ATOM 4956 N N . MET B 1 157 ? 5.863 -6.48 -0.597 1 94.81 157 MET B N 1
ATOM 4957 C CA . MET B 1 157 ? 4.895 -7.191 -1.423 1 94.81 157 MET B CA 1
ATOM 4958 C C . MET B 1 157 ? 3.828 -7.859 -0.56 1 94.81 157 MET B C 1
ATOM 4960 O O . MET B 1 157 ? 2.637 -7.77 -0.858 1 94.81 157 MET B O 1
ATOM 4964 N N . ILE B 1 158 ? 4.277 -8.484 0.498 1 95.81 158 ILE B N 1
ATOM 4965 C CA . ILE B 1 158 ? 3.365 -9.195 1.388 1 95.81 158 ILE B CA 1
ATOM 4966 C C . ILE B 1 158 ? 2.348 -8.211 1.972 1 95.81 158 ILE B C 1
ATOM 4968 O O . ILE B 1 158 ? 1.159 -8.531 2.068 1 95.81 158 ILE B O 1
ATOM 4972 N N . LEU B 1 159 ? 2.814 -7.109 2.312 1 94.25 159 LEU B N 1
ATOM 4973 C CA . LEU B 1 159 ? 1.931 -6.094 2.877 1 94.25 159 LEU B CA 1
ATOM 4974 C C . LEU B 1 159 ? 0.928 -5.605 1.835 1 94.25 159 LEU B C 1
ATOM 4976 O O . LEU B 1 159 ? -0.27 -5.516 2.113 1 94.25 159 LEU B O 1
ATOM 4980 N N . ILE B 1 160 ? 1.39 -5.328 0.699 1 92.25 160 ILE B N 1
ATOM 4981 C CA . ILE B 1 160 ? 0.525 -4.84 -0.369 1 92.25 160 ILE B CA 1
ATOM 4982 C C . ILE B 1 160 ? -0.526 -5.895 -0.708 1 92.25 160 ILE B C 1
ATOM 4984 O O . ILE B 1 160 ? -1.716 -5.586 -0.802 1 92.25 160 ILE B O 1
ATOM 4988 N N . LEU B 1 161 ? -0.052 -7.141 -0.803 1 93.81 161 LEU B N 1
ATOM 4989 C CA . LEU B 1 161 ? -0.958 -8.234 -1.143 1 93.81 161 LEU B CA 1
ATOM 4990 C C . LEU B 1 161 ? -2.031 -8.398 -0.072 1 93.81 161 LEU B C 1
ATOM 4992 O O . LEU B 1 161 ? -3.182 -8.711 -0.385 1 93.81 161 LEU B O 1
ATOM 4996 N N . SER B 1 162 ? -1.659 -8.211 1.072 1 92.81 162 SER B N 1
ATOM 4997 C CA . SER B 1 162 ? -2.576 -8.43 2.186 1 92.81 162 SER B CA 1
ATOM 4998 C C . SER B 1 162 ? -3.668 -7.359 2.221 1 92.81 162 SER B C 1
ATOM 5000 O O . SER B 1 162 ? -4.77 -7.609 2.709 1 92.81 162 SER B O 1
ATOM 5002 N N . MET B 1 163 ? -3.377 -6.23 1.664 1 89.5 163 MET B N 1
ATOM 5003 C CA . MET B 1 163 ? -4.328 -5.125 1.688 1 89.5 163 MET B CA 1
ATOM 5004 C C . MET B 1 163 ? -5.238 -5.16 0.465 1 89.5 163 MET B C 1
ATOM 5006 O O . MET B 1 163 ? -6.309 -4.547 0.461 1 89.5 163 MET B O 1
ATOM 5010 N N . GLU B 1 164 ? -4.816 -5.852 -0.564 1 87.19 164 GLU B N 1
ATOM 5011 C CA . GLU B 1 164 ? -5.543 -5.84 -1.831 1 87.19 164 GLU B CA 1
ATOM 5012 C C . GLU B 1 164 ? -6.641 -6.902 -1.848 1 87.19 164 GLU B C 1
ATOM 5014 O O . GLU B 1 164 ? -6.352 -8.102 -1.773 1 87.19 164 GLU B O 1
ATOM 5019 N N . LYS B 1 165 ? -7.766 -6.461 -2.057 1 84.38 165 LYS B N 1
ATOM 5020 C CA . LYS B 1 165 ? -8.914 -7.363 -2.029 1 84.38 165 LYS B CA 1
ATOM 5021 C C . LYS B 1 165 ? -8.852 -8.367 -3.178 1 84.38 165 LYS B C 1
ATOM 5023 O O . LYS B 1 165 ? -9.148 -9.547 -2.99 1 84.38 165 LYS B O 1
ATOM 5028 N N . LEU B 1 166 ? -8.477 -7.98 -4.273 1 88.38 166 LEU B N 1
ATOM 5029 C CA . LEU B 1 166 ? -8.484 -8.836 -5.457 1 88.38 166 LEU B CA 1
ATOM 5030 C C . LEU B 1 166 ? -7.336 -9.836 -5.418 1 88.38 166 LEU B C 1
ATOM 5032 O O . LEU B 1 166 ? -7.34 -10.82 -6.16 1 88.38 166 LEU B O 1
ATOM 5036 N N . ALA B 1 167 ? -6.391 -9.586 -4.562 1 91.56 167 ALA B N 1
ATOM 5037 C CA . ALA B 1 167 ? -5.227 -10.461 -4.492 1 91.56 167 ALA B CA 1
ATOM 5038 C C . ALA B 1 167 ? -5.512 -11.688 -3.631 1 91.56 167 ALA B C 1
ATOM 5040 O O . ALA B 1 167 ? -4.77 -12.672 -3.672 1 91.56 167 ALA B O 1
ATOM 5041 N N . MET B 1 168 ? -6.578 -11.633 -2.904 1 90.44 168 MET B N 1
ATOM 5042 C CA . MET B 1 168 ? -6.875 -12.734 -1.996 1 90.44 168 MET B CA 1
ATOM 5043 C C . MET B 1 168 ? -8.055 -13.562 -2.506 1 90.44 168 MET B C 1
ATOM 5045 O O . MET B 1 168 ? -9.023 -13.008 -3.027 1 90.44 168 MET B O 1
ATOM 5049 N N . ASN B 1 169 ? -7.871 -14.82 -2.4 1 92.12 169 ASN B N 1
ATOM 5050 C CA . ASN B 1 169 ? -8.93 -15.781 -2.697 1 92.12 169 ASN B CA 1
ATOM 5051 C C . ASN B 1 169 ? -9.391 -16.516 -1.442 1 92.12 169 ASN B C 1
ATOM 5053 O O . ASN B 1 169 ? -8.562 -16.984 -0.661 1 92.12 169 ASN B O 1
ATOM 5057 N N . PRO B 1 170 ? -10.648 -16.578 -1.229 1 86.69 170 PRO B N 1
ATOM 5058 C CA . PRO B 1 170 ? -11.117 -17.266 -0.022 1 86.69 170 PRO B CA 1
ATOM 5059 C C . PRO B 1 170 ? -10.75 -18.734 -0.003 1 86.69 170 PRO B C 1
ATOM 5061 O O . PRO B 1 170 ? -10.664 -19.375 -1.059 1 86.69 170 PRO B O 1
ATOM 5064 N N . GLY B 1 171 ? -10.539 -19.172 1.166 1 84.94 171 GLY B N 1
ATOM 5065 C CA . GLY B 1 171 ? -10.375 -20.609 1.339 1 84.94 171 GLY B CA 1
ATOM 5066 C C . GLY B 1 171 ? -11.688 -21.375 1.318 1 84.94 171 GLY B C 1
ATOM 5067 O O . GLY B 1 171 ? -12.758 -20.781 1.433 1 84.94 171 GLY B O 1
ATOM 5068 N N . LYS B 1 172 ? -11.516 -22.578 1.09 1 87.19 172 LYS B N 1
ATOM 5069 C CA . LYS B 1 172 ? -12.703 -23.406 1.133 1 87.19 172 LYS B CA 1
ATOM 5070 C C . LYS B 1 172 ? -13.148 -23.672 2.57 1 87.19 172 LYS B C 1
ATOM 5072 O O . LYS B 1 172 ? -12.32 -23.969 3.434 1 87.19 172 LYS B O 1
ATOM 5077 N N . GLU B 1 173 ? -14.359 -23.531 2.842 1 81.5 173 GLU B N 1
ATOM 5078 C CA . GLU B 1 173 ? -14.891 -23.734 4.188 1 81.5 173 GLU B CA 1
ATOM 5079 C C . GLU B 1 173 ? -14.844 -25.203 4.59 1 81.5 173 GLU B C 1
ATOM 5081 O O . GLU B 1 173 ? -14.477 -25.531 5.719 1 81.5 173 GLU B O 1
ATOM 5086 N N . GLN B 1 174 ? -15.25 -25.984 3.646 1 84.56 174 GLN B N 1
ATOM 5087 C CA . GLN B 1 174 ? -15.258 -27.422 3.908 1 84.56 174 GLN B CA 1
ATOM 5088 C C . GLN B 1 174 ? -14.383 -28.172 2.904 1 84.56 174 GLN B C 1
ATOM 5090 O O . GLN B 1 174 ? -14.625 -28.109 1.697 1 84.56 174 GLN B O 1
ATOM 5095 N N . ILE B 1 175 ? -13.391 -28.859 3.443 1 86.69 175 ILE B N 1
ATOM 5096 C CA . ILE B 1 175 ? -12.5 -29.656 2.613 1 86.69 175 ILE B CA 1
ATOM 5097 C C . ILE B 1 175 ? -13.039 -31.094 2.521 1 86.69 175 ILE B C 1
ATOM 5099 O O . ILE B 1 175 ? -13.211 -31.766 3.541 1 86.69 175 ILE B O 1
ATOM 5103 N N . GLU B 1 176 ? -13.352 -31.516 1.424 1 86.06 176 GLU B N 1
ATOM 5104 C CA . GLU B 1 176 ? -13.977 -32.812 1.201 1 86.06 176 GLU B CA 1
ATOM 5105 C C . GLU B 1 176 ? -12.945 -33.938 1.267 1 86.06 176 GLU B C 1
ATOM 5107 O O . GLU B 1 176 ? -13.227 -35 1.798 1 86.06 176 GLU B O 1
ATOM 5112 N N . TYR B 1 177 ? -11.828 -33.688 0.693 1 91.62 177 TYR B N 1
ATOM 5113 C CA . TYR B 1 177 ? -10.781 -34.719 0.64 1 91.62 177 TYR B CA 1
ATOM 5114 C C . TYR B 1 177 ? -9.508 -34.219 1.318 1 91.62 177 TYR B C 1
ATOM 5116 O O . TYR B 1 177 ? -8.922 -33.219 0.906 1 91.62 177 TYR B O 1
ATOM 5124 N N . SER B 1 178 ? -9.133 -34.969 2.305 1 93.31 178 SER B N 1
ATOM 5125 C CA . SER B 1 178 ? -7.871 -34.656 2.979 1 93.31 178 SER B CA 1
ATOM 5126 C C . SER B 1 178 ? -6.691 -35.312 2.25 1 93.31 178 SER B C 1
ATOM 5128 O O . SER B 1 178 ? -6.879 -36 1.256 1 93.31 178 SER B O 1
ATOM 5130 N N . PHE B 1 179 ? -5.504 -35.031 2.754 1 96.19 179 PHE B N 1
ATOM 5131 C CA . PHE B 1 179 ? -4.297 -35.625 2.195 1 96.19 179 PHE B CA 1
ATOM 5132 C C . PHE B 1 179 ? -4.371 -37.156 2.252 1 96.19 179 PHE B C 1
ATOM 5134 O O . PHE B 1 179 ? -4.043 -37.812 1.278 1 96.19 179 PHE B O 1
ATOM 5141 N N . VAL B 1 180 ? -4.871 -37.625 3.338 1 95.25 180 VAL B N 1
ATOM 5142 C CA . VAL B 1 180 ? -4.953 -39.062 3.547 1 95.25 180 VAL B CA 1
ATOM 5143 C C . VAL B 1 180 ? -5.965 -39.688 2.574 1 95.25 180 VAL B C 1
ATOM 5145 O O . VAL B 1 180 ? -5.746 -40.781 2.041 1 95.25 180 VAL B O 1
ATOM 5148 N N . ASP B 1 181 ? -7.047 -39.031 2.385 1 95.12 181 ASP B N 1
ATOM 5149 C CA . ASP B 1 181 ? -8.062 -39.5 1.454 1 95.12 181 ASP B CA 1
ATOM 5150 C C . ASP B 1 181 ? -7.508 -39.594 0.035 1 95.12 181 ASP B C 1
ATOM 5152 O O . ASP B 1 181 ? -7.711 -40.594 -0.646 1 95.12 181 ASP B O 1
ATOM 5156 N N . TYR B 1 182 ? -6.82 -38.594 -0.357 1 96.31 182 TYR B N 1
ATOM 5157 C CA . TYR B 1 182 ? -6.215 -38.625 -1.685 1 96.31 182 TYR B CA 1
ATOM 5158 C C . TYR B 1 182 ? -5.145 -39.688 -1.783 1 96.31 182 TYR B C 1
ATOM 5160 O O . TYR B 1 182 ? -5.023 -40.375 -2.811 1 96.31 182 TYR B O 1
ATOM 5168 N N . MET B 1 183 ? -4.395 -39.812 -0.741 1 97.19 183 MET B N 1
ATOM 5169 C CA . MET B 1 183 ? -3.336 -40.812 -0.75 1 97.19 183 MET B CA 1
ATOM 5170 C C . MET B 1 183 ? -3.916 -42.219 -0.898 1 97.19 183 MET B C 1
ATOM 5172 O O . MET B 1 183 ? -3.4 -43.031 -1.668 1 97.19 183 MET B O 1
ATOM 5176 N N . LYS B 1 184 ? -4.973 -42.438 -0.237 1 95.81 184 LYS B N 1
ATOM 5177 C CA . LYS B 1 184 ? -5.641 -43.75 -0.354 1 95.81 184 LYS B CA 1
ATOM 5178 C C . LYS B 1 184 ? -6.117 -43.969 -1.782 1 95.81 184 LYS B C 1
ATOM 5180 O O . LYS B 1 184 ? -5.969 -45.094 -2.312 1 95.81 184 LYS B O 1
ATOM 5185 N N . GLU B 1 185 ? -6.711 -42.969 -2.295 1 96.56 185 GLU B N 1
ATOM 5186 C CA . GLU B 1 185 ? -7.203 -43.094 -3.664 1 96.56 185 GLU B CA 1
ATOM 5187 C C . GLU B 1 185 ? -6.055 -43.312 -4.645 1 96.56 185 GLU B C 1
ATOM 5189 O O . GLU B 1 185 ? -6.168 -44.125 -5.566 1 96.56 185 GLU B O 1
ATOM 5194 N N . ILE B 1 186 ? -4.984 -42.594 -4.488 1 97.25 186 ILE B N 1
ATOM 5195 C CA . ILE B 1 186 ? -3.82 -42.688 -5.367 1 97.25 186 ILE B CA 1
ATOM 5196 C C . ILE B 1 186 ? -3.229 -44.094 -5.273 1 97.25 186 ILE B C 1
ATOM 5198 O O . ILE B 1 186 ? -2.922 -44.719 -6.293 1 97.25 186 ILE B O 1
ATOM 5202 N N . ILE B 1 187 ? -3.113 -44.625 -4.047 1 96.81 187 ILE B N 1
ATOM 5203 C CA . ILE B 1 187 ? -2.588 -45.969 -3.838 1 96.81 187 ILE B CA 1
ATOM 5204 C C . ILE B 1 187 ? -3.486 -46.969 -4.531 1 96.81 187 ILE B C 1
ATOM 5206 O O . ILE B 1 187 ? -3.002 -47.844 -5.25 1 96.81 187 ILE B O 1
ATOM 5210 N N . THR B 1 188 ? -4.773 -46.812 -4.375 1 96.38 188 THR B N 1
ATOM 5211 C CA . THR B 1 188 ? -5.738 -47.719 -4.961 1 96.38 188 THR B CA 1
ATOM 5212 C C . THR B 1 188 ? -5.641 -47.719 -6.484 1 96.38 188 THR B C 1
ATOM 5214 O O . THR B 1 188 ? -5.66 -48.781 -7.121 1 96.38 188 THR B O 1
ATOM 5217 N N . ILE B 1 189 ? -5.535 -46.594 -7.035 1 95.88 189 ILE B N 1
ATOM 5218 C CA . ILE B 1 189 ? -5.469 -46.438 -8.484 1 95.88 189 ILE B CA 1
ATOM 5219 C C . ILE B 1 189 ? -4.176 -47.062 -9.016 1 95.88 189 ILE B C 1
ATOM 5221 O O . ILE B 1 189 ? -4.195 -47.844 -9.969 1 95.88 189 ILE B O 1
ATOM 5225 N N . CYS B 1 190 ? -3.09 -46.75 -8.375 1 94.81 190 CYS B N 1
ATOM 5226 C CA . CYS B 1 190 ? -1.781 -47.156 -8.859 1 94.81 190 CYS B CA 1
ATOM 5227 C C . CYS B 1 190 ? -1.584 -48.656 -8.672 1 94.81 190 CYS B C 1
ATOM 5229 O O . CYS B 1 190 ? -0.877 -49.312 -9.453 1 94.81 190 CYS B O 1
ATOM 5231 N N . GLU B 1 191 ? -2.25 -49.219 -7.68 1 93.31 191 GLU B N 1
ATOM 5232 C CA . GLU B 1 191 ? -2.191 -50.656 -7.465 1 93.31 191 GLU B CA 1
ATOM 5233 C C . GLU B 1 191 ? -2.881 -51.406 -8.602 1 93.31 191 GLU B C 1
ATOM 5235 O O . GLU B 1 191 ? -2.52 -52.562 -8.906 1 93.31 191 GLU B O 1
ATOM 5240 N N . LYS B 1 192 ? -3.826 -50.812 -9.172 1 90.69 192 LYS B N 1
ATOM 5241 C CA . LYS B 1 192 ? -4.633 -51.469 -10.195 1 90.69 192 LYS B CA 1
ATOM 5242 C C . LYS B 1 192 ? -4.039 -51.25 -11.586 1 90.69 192 LYS B C 1
ATOM 5244 O O . LYS B 1 192 ? -4.438 -51.906 -12.547 1 90.69 192 LYS B O 1
ATOM 5249 N N . GLU B 1 193 ? -3.154 -50.406 -11.664 1 90.5 193 GLU B N 1
ATOM 5250 C CA . GLU B 1 193 ? -2.529 -50.125 -12.953 1 90.5 193 GLU B CA 1
ATOM 5251 C C . GLU B 1 193 ? -1.587 -51.25 -13.352 1 90.5 193 GLU B C 1
ATOM 5253 O O . GLU B 1 193 ? -0.892 -51.844 -12.508 1 90.5 193 GLU B O 1
ATOM 5258 N N . PRO B 1 194 ? -1.54 -51.625 -14.625 1 90.12 194 PRO B N 1
ATOM 5259 C CA . PRO B 1 194 ? -0.651 -52.688 -15.078 1 90.12 194 PRO B CA 1
ATOM 5260 C C . PRO B 1 194 ? 0.824 -52.281 -15.008 1 90.12 194 PRO B C 1
ATOM 5262 O O . PRO B 1 194 ? 1.699 -53.156 -15.086 1 90.12 194 PRO B O 1
ATOM 5265 N N . ASP B 1 195 ? 1.158 -51.156 -14.797 1 89.38 195 ASP B N 1
ATOM 5266 C CA . ASP B 1 195 ? 2.531 -50.656 -14.672 1 89.38 195 ASP B CA 1
ATOM 5267 C C . ASP B 1 195 ? 3.156 -51.125 -13.352 1 89.38 195 ASP B C 1
ATOM 5269 O O . ASP B 1 195 ? 2.748 -50.688 -12.281 1 89.38 195 ASP B O 1
ATOM 5273 N N . GLU B 1 196 ? 4.211 -51.969 -13.445 1 89.88 196 GLU B N 1
ATOM 5274 C CA . GLU B 1 196 ? 4.828 -52.594 -12.281 1 89.88 196 GLU B CA 1
ATOM 5275 C C . GLU B 1 196 ? 5.473 -51.562 -11.367 1 89.88 196 GLU B C 1
ATOM 5277 O O . GLU B 1 196 ? 5.461 -51.719 -10.141 1 89.88 196 GLU B O 1
ATOM 5282 N N . GLN B 1 197 ? 6.023 -50.562 -11.953 1 87.94 197 GLN B N 1
ATOM 5283 C CA . GLN B 1 197 ? 6.684 -49.531 -11.156 1 87.94 197 GLN B CA 1
ATOM 5284 C C . GLN B 1 197 ? 5.676 -48.781 -10.297 1 87.94 197 GLN B C 1
ATOM 5286 O O . GLN B 1 197 ? 5.926 -48.531 -9.109 1 87.94 197 GLN B O 1
ATOM 5291 N N . LEU B 1 198 ? 4.582 -48.438 -10.883 1 93.12 198 LEU B N 1
ATOM 5292 C CA . LEU B 1 198 ? 3.523 -47.75 -10.148 1 93.12 198 LEU B CA 1
ATOM 5293 C C . LEU B 1 198 ? 3.006 -48.625 -9.008 1 93.12 198 LEU B C 1
ATOM 5295 O O . LEU B 1 198 ? 2.762 -48.125 -7.906 1 93.12 198 LEU B O 1
ATOM 5299 N N . ASN B 1 199 ? 2.893 -49.844 -9.328 1 93.62 199 ASN B N 1
ATOM 5300 C CA . ASN B 1 199 ? 2.404 -50.781 -8.336 1 93.62 199 ASN B CA 1
ATOM 5301 C C . ASN B 1 199 ? 3.355 -50.906 -7.145 1 93.62 199 ASN B C 1
ATOM 5303 O O . ASN B 1 199 ? 2.916 -50.938 -5.992 1 93.62 199 ASN B O 1
ATOM 5307 N N . GLN B 1 200 ? 4.594 -51.031 -7.438 1 93 200 GLN B N 1
ATOM 5308 C CA . GLN B 1 200 ? 5.59 -51.125 -6.379 1 93 200 GLN B CA 1
ATOM 5309 C C . GLN B 1 200 ? 5.609 -49.844 -5.523 1 93 200 GLN B C 1
ATOM 5311 O O . GLN B 1 200 ? 5.75 -49.938 -4.301 1 93 200 GLN B O 1
ATOM 5316 N N . GLY B 1 201 ? 5.559 -48.719 -6.188 1 94.62 201 GLY B N 1
ATOM 5317 C CA . GLY B 1 201 ? 5.477 -47.469 -5.445 1 94.62 201 GLY B CA 1
ATOM 5318 C C . GLY B 1 201 ? 4.277 -47.406 -4.52 1 94.62 201 GLY B C 1
ATOM 5319 O O . GLY B 1 201 ? 4.387 -46.938 -3.381 1 94.62 201 GLY B O 1
ATOM 5320 N N . ALA B 1 202 ? 3.158 -47.844 -5.008 1 96.5 202 ALA B N 1
ATOM 5321 C CA . ALA B 1 202 ? 1.922 -47.875 -4.23 1 96.5 202 ALA B CA 1
ATOM 5322 C C . ALA B 1 202 ? 2.043 -48.781 -3.014 1 96.5 202 ALA B C 1
ATOM 5324 O O . ALA B 1 202 ? 1.58 -48.438 -1.924 1 96.5 202 ALA B O 1
ATOM 5325 N N . LYS B 1 203 ? 2.619 -49.938 -3.209 1 94.88 203 LYS B N 1
ATOM 5326 C CA . LYS B 1 203 ? 2.807 -50.875 -2.107 1 94.88 203 LYS B CA 1
ATOM 5327 C C . LYS B 1 203 ? 3.699 -50.281 -1.021 1 94.88 203 LYS B C 1
ATOM 5329 O O . LYS B 1 203 ? 3.432 -50.438 0.17 1 94.88 203 LYS B O 1
ATOM 5334 N N . LEU B 1 204 ? 4.699 -49.656 -1.508 1 96 204 LEU B N 1
ATOM 5335 C CA . LEU B 1 204 ? 5.59 -49 -0.556 1 96 204 LEU B CA 1
ATOM 5336 C C . LEU B 1 204 ? 4.844 -47.938 0.25 1 96 204 LEU B C 1
ATOM 5338 O O . LEU B 1 204 ? 5.027 -47.844 1.466 1 96 204 LEU B O 1
ATOM 5342 N N . LEU B 1 205 ? 4.062 -47.125 -0.386 1 97 205 LEU B N 1
ATOM 5343 C CA . LEU B 1 205 ? 3.316 -46.062 0.289 1 97 205 LEU B CA 1
ATOM 5344 C C . LEU B 1 205 ? 2.295 -46.656 1.258 1 97 205 LEU B C 1
ATOM 5346 O O . LEU B 1 205 ? 2.025 -46.062 2.311 1 97 205 LEU B O 1
ATOM 5350 N N . LYS B 1 206 ? 1.736 -47.75 0.86 1 95.44 206 LYS B N 1
ATOM 5351 C CA . LYS B 1 206 ? 0.825 -48.438 1.767 1 95.44 206 LYS B CA 1
ATOM 5352 C C . LYS B 1 206 ? 1.537 -48.875 3.053 1 95.44 206 LYS B C 1
ATOM 5354 O O . LYS B 1 206 ? 0.99 -48.719 4.148 1 95.44 206 LYS B O 1
ATOM 5359 N N . GLU B 1 207 ? 2.725 -49.344 2.91 1 95.31 207 GLU B N 1
ATOM 5360 C CA . GLU B 1 207 ? 3.535 -49.719 4.062 1 95.31 207 GLU B CA 1
ATOM 5361 C C . GLU B 1 207 ? 3.865 -48.5 4.926 1 95.31 207 GLU B C 1
ATOM 5363 O O . GLU B 1 207 ? 3.805 -48.562 6.152 1 95.31 207 GLU B O 1
ATOM 5368 N N . ILE B 1 208 ? 4.211 -47.469 4.258 1 95.56 208 ILE B N 1
ATOM 5369 C CA . ILE B 1 208 ? 4.543 -46.25 4.973 1 95.56 208 ILE B CA 1
ATOM 5370 C C . ILE B 1 208 ? 3.316 -45.75 5.73 1 95.56 208 ILE B C 1
ATOM 5372 O O . ILE B 1 208 ? 3.428 -45.281 6.871 1 95.56 208 ILE B O 1
ATOM 5376 N N . SER B 1 209 ? 2.176 -45.75 5.094 1 95.44 209 SER B N 1
ATOM 5377 C CA . SER B 1 209 ? 0.929 -45.312 5.719 1 95.44 209 SER B CA 1
ATOM 5378 C C . SER B 1 209 ? 0.66 -46.094 7.004 1 95.44 209 SER B C 1
ATOM 5380 O O . SER B 1 209 ? 0.244 -45.531 8.008 1 95.44 209 SER B O 1
ATOM 5382 N N . GLU B 1 210 ? 0.902 -47.344 6.973 1 93.06 210 GLU B N 1
ATOM 5383 C CA . GLU B 1 210 ? 0.703 -48.188 8.141 1 93.06 210 GLU B CA 1
ATOM 5384 C C . GLU B 1 210 ? 1.701 -47.844 9.25 1 93.06 210 GLU B C 1
ATOM 5386 O O . GLU B 1 210 ? 1.349 -47.844 10.43 1 93.06 210 GLU B O 1
ATOM 5391 N N . ASN B 1 211 ? 2.84 -47.562 8.883 1 93.06 211 ASN B N 1
ATOM 5392 C CA . ASN B 1 211 ? 3.883 -47.219 9.844 1 93.06 211 ASN B CA 1
ATOM 5393 C C . ASN B 1 211 ? 3.621 -45.875 10.516 1 93.06 211 ASN B C 1
ATOM 5395 O O . ASN B 1 211 ? 3.973 -45.688 11.688 1 93.06 211 ASN B O 1
ATOM 5399 N N . LEU B 1 212 ? 3.117 -44.938 9.742 1 92.75 212 LEU B N 1
ATOM 5400 C CA . LEU B 1 212 ? 2.814 -43.625 10.312 1 92.75 212 LEU B CA 1
ATOM 5401 C C . LEU B 1 212 ? 1.679 -43.719 11.328 1 92.75 212 LEU B C 1
ATOM 5403 O O . LEU B 1 212 ? 1.636 -42.969 12.289 1 92.75 212 LEU B O 1
ATOM 5407 N N . GLY B 1 213 ? 0.768 -44.625 11.18 1 84.5 213 GLY B N 1
ATOM 5408 C CA . GLY B 1 213 ? -0.196 -45.031 12.188 1 84.5 213 GLY B CA 1
ATOM 5409 C C . GLY B 1 213 ? -1.355 -44.062 12.336 1 84.5 213 GLY B C 1
ATOM 5410 O O . GLY B 1 213 ? -2.5 -44.406 12.031 1 84.5 213 GLY B O 1
ATOM 5411 N N . VAL B 1 214 ? -1.042 -42.688 12.844 1 86.5 214 VAL B N 1
ATOM 5412 C CA . VAL B 1 214 ? -2.133 -41.812 13.211 1 86.5 214 VAL B CA 1
ATOM 5413 C C . VAL B 1 214 ? -2.373 -40.781 12.086 1 86.5 214 VAL B C 1
ATOM 5415 O O . VAL B 1 214 ? -1.436 -40.375 11.398 1 86.5 214 VAL B O 1
ATOM 5418 N N . ASP B 1 215 ? -3.664 -40.344 12.039 1 84.31 215 ASP B N 1
ATOM 5419 C CA . ASP B 1 215 ? -4.109 -39.5 10.953 1 84.31 215 ASP B CA 1
ATOM 5420 C C . ASP B 1 215 ? -3.396 -38.125 11 1 84.31 215 ASP B C 1
ATOM 5422 O O . ASP B 1 215 ? -3.107 -37.531 9.961 1 84.31 215 ASP B O 1
ATOM 5426 N N . LYS B 1 216 ? -3.098 -37.75 12.133 1 84.88 216 LYS B N 1
ATOM 5427 C CA . LYS B 1 216 ? -2.41 -36.469 12.273 1 84.88 216 LYS B CA 1
ATOM 5428 C C . LYS B 1 216 ? -1.056 -36.469 11.57 1 84.88 216 LYS B C 1
ATOM 5430 O O . LYS B 1 216 ? -0.667 -35.5 10.922 1 84.88 216 LYS B O 1
ATOM 5435 N N . LEU B 1 217 ? -0.396 -37.562 11.609 1 87.5 217 LEU B N 1
ATOM 5436 C CA . LEU B 1 217 ? 0.914 -37.719 10.984 1 87.5 217 LEU B CA 1
ATOM 5437 C C . LEU B 1 217 ? 0.775 -37.969 9.484 1 87.5 217 LEU B C 1
ATOM 5439 O O . LEU B 1 217 ? 1.568 -37.469 8.695 1 87.5 217 LEU B O 1
ATOM 5443 N N . ARG B 1 218 ? -0.28 -38.656 9.109 1 91.38 218 ARG B N 1
ATOM 5444 C CA . ARG B 1 218 ? -0.49 -39.031 7.715 1 91.38 218 ARG B CA 1
ATOM 5445 C C . ARG B 1 218 ? -0.945 -37.812 6.887 1 91.38 218 ARG B C 1
ATOM 5447 O O . ARG B 1 218 ? -0.832 -37.844 5.66 1 91.38 218 ARG B O 1
ATOM 5454 N N . ASN B 1 219 ? -1.351 -36.844 7.578 1 92.38 219 ASN B N 1
ATOM 5455 C CA . ASN B 1 219 ? -1.874 -35.688 6.852 1 92.38 219 ASN B CA 1
ATOM 5456 C C . ASN B 1 219 ? -0.78 -34.656 6.562 1 92.38 219 ASN B C 1
ATOM 5458 O O . ASN B 1 219 ? -1.057 -33.594 6.035 1 92.38 219 ASN B O 1
ATOM 5462 N N . ASN B 1 220 ? 0.433 -35.062 6.793 1 89.62 220 ASN B N 1
ATOM 5463 C CA . ASN B 1 220 ? 1.572 -34.188 6.574 1 89.62 220 ASN B CA 1
ATOM 5464 C C . ASN B 1 220 ? 2.551 -34.75 5.559 1 89.62 220 ASN B C 1
ATOM 5466 O O . ASN B 1 220 ? 3.143 -35.812 5.801 1 89.62 220 ASN B O 1
ATOM 5470 N N . ARG B 1 221 ? 2.77 -34 4.492 1 91.69 221 ARG B N 1
ATOM 5471 C CA . ARG B 1 221 ? 3.66 -34.469 3.43 1 91.69 221 ARG B CA 1
ATOM 5472 C C . ARG B 1 221 ? 5.062 -34.75 3.969 1 91.69 221 ARG B C 1
ATOM 5474 O O . ARG B 1 221 ? 5.738 -35.656 3.531 1 91.69 221 ARG B O 1
ATOM 5481 N N . THR B 1 222 ? 5.492 -33.875 4.891 1 88.12 222 THR B N 1
ATOM 5482 C CA . THR B 1 222 ? 6.855 -33.938 5.414 1 88.12 222 THR B CA 1
ATOM 5483 C C . THR B 1 222 ? 7.141 -35.281 6.039 1 88.12 222 THR B C 1
ATOM 5485 O O . THR B 1 222 ? 8.25 -35.812 5.91 1 88.12 222 THR B O 1
ATOM 5488 N N . ASN B 1 223 ? 6.188 -35.875 6.656 1 91.62 223 ASN B N 1
ATOM 5489 C CA . ASN B 1 223 ? 6.375 -37.156 7.293 1 91.62 223 ASN B CA 1
ATOM 5490 C C . ASN B 1 223 ? 6.594 -38.281 6.262 1 91.62 223 ASN B C 1
ATOM 5492 O O . ASN B 1 223 ? 7.398 -39.188 6.477 1 91.62 223 ASN B O 1
ATOM 5496 N N . TRP B 1 224 ? 5.867 -38.188 5.211 1 93.88 224 TRP B N 1
ATOM 5497 C CA . TRP B 1 224 ? 6.027 -39.156 4.133 1 93.88 224 TRP B CA 1
ATOM 5498 C C . TRP B 1 224 ? 7.402 -39.031 3.49 1 93.88 224 TRP B C 1
ATOM 5500 O O . TRP B 1 224 ? 8.086 -40.062 3.271 1 93.88 224 TRP B O 1
ATOM 5510 N N . ILE B 1 225 ? 7.789 -37.844 3.266 1 90.69 225 ILE B N 1
ATOM 5511 C CA . ILE B 1 225 ? 9.07 -37.562 2.619 1 90.69 225 ILE B CA 1
ATOM 5512 C C . ILE B 1 225 ? 10.211 -37.969 3.539 1 90.69 225 ILE B C 1
ATOM 5514 O O . ILE B 1 225 ? 11.211 -38.531 3.084 1 90.69 225 ILE B O 1
ATOM 5518 N N . ASN B 1 226 ? 10.07 -37.688 4.797 1 88.81 226 ASN B N 1
ATOM 5519 C CA . ASN B 1 226 ? 11.094 -38.094 5.758 1 88.81 226 ASN B CA 1
ATOM 5520 C C . ASN B 1 226 ? 11.273 -39.625 5.785 1 88.81 226 ASN B C 1
ATOM 5522 O O . ASN B 1 226 ? 12.398 -40.125 5.879 1 88.81 226 ASN B O 1
ATOM 5526 N N . TYR B 1 227 ? 10.219 -40.312 5.766 1 91.81 227 TYR B N 1
ATOM 5527 C CA . TYR B 1 227 ? 10.281 -41.75 5.73 1 91.81 227 TYR B CA 1
ATOM 5528 C C . TYR B 1 227 ? 11 -42.25 4.48 1 91.81 227 TYR B C 1
ATOM 5530 O O . TYR B 1 227 ? 11.867 -43.125 4.555 1 91.81 227 TYR B O 1
ATOM 5538 N N . LEU B 1 228 ? 10.672 -41.719 3.355 1 92.25 228 LEU B N 1
ATOM 5539 C CA . LEU B 1 228 ? 11.281 -42.094 2.084 1 92.25 228 LEU B CA 1
ATOM 5540 C C . LEU B 1 228 ? 12.773 -41.781 2.074 1 92.25 228 LEU B C 1
ATOM 5542 O O . LEU B 1 228 ? 13.57 -42.531 1.537 1 92.25 228 LEU B O 1
ATOM 5546 N N . ASN B 1 229 ? 13.117 -40.688 2.686 1 88.5 229 ASN B N 1
ATOM 5547 C CA . ASN B 1 229 ? 14.516 -40.281 2.736 1 88.5 229 ASN B CA 1
ATOM 5548 C C . ASN B 1 229 ? 15.359 -41.219 3.58 1 88.5 229 ASN B C 1
ATOM 5550 O O . ASN B 1 229 ? 16.578 -41.281 3.424 1 88.5 229 ASN B O 1
ATOM 5554 N N . GLY B 1 230 ? 14.719 -41.875 4.465 1 88.56 230 GLY B N 1
ATOM 5555 C CA . GLY B 1 230 ? 15.422 -42.844 5.293 1 88.56 230 GLY B CA 1
ATOM 5556 C C . GLY B 1 230 ? 15.727 -44.156 4.57 1 88.56 230 GLY B C 1
ATOM 5557 O O . GLY B 1 230 ? 16.562 -44.938 5.023 1 88.56 230 GLY B O 1
ATOM 5558 N N . LEU B 1 231 ? 15.188 -44.312 3.402 1 88.44 231 LEU B N 1
ATOM 5559 C CA . LEU B 1 231 ? 15.367 -45.531 2.631 1 88.44 231 LEU B CA 1
ATOM 5560 C C . LEU B 1 231 ? 16.438 -45.344 1.563 1 88.44 231 LEU B C 1
ATOM 5562 O O . LEU B 1 231 ? 16.797 -44.219 1.228 1 88.44 231 LEU B O 1
ATOM 5566 N N . GLU B 1 232 ? 17 -46.469 1.076 1 86.06 232 GLU B N 1
ATOM 5567 C CA . GLU B 1 232 ? 18 -46.406 0.015 1 86.06 232 GLU B CA 1
ATOM 5568 C C . GLU B 1 232 ? 17.375 -45.969 -1.309 1 86.06 232 GLU B C 1
ATOM 5570 O O . GLU B 1 232 ? 16.312 -46.5 -1.699 1 86.06 232 GLU B O 1
ATOM 5575 N N . ALA B 1 233 ? 18.062 -45.062 -1.991 1 83.81 233 ALA B N 1
ATOM 5576 C CA . ALA B 1 233 ? 17.547 -44.469 -3.223 1 83.81 233 ALA B CA 1
ATOM 5577 C C . ALA B 1 233 ? 17.406 -45.531 -4.32 1 83.81 233 ALA B C 1
ATOM 5579 O O . ALA B 1 233 ? 18.344 -46.281 -4.578 1 83.81 233 ALA B O 1
ATOM 5580 N N . ASN B 1 234 ? 16.234 -45.625 -4.926 1 87 234 ASN B N 1
ATOM 5581 C CA . ASN B 1 234 ? 15.945 -46.438 -6.098 1 87 234 ASN B CA 1
ATOM 5582 C C . ASN B 1 234 ? 14.719 -45.938 -6.848 1 87 234 ASN B C 1
ATOM 5584 O O . ASN B 1 234 ? 14.102 -44.938 -6.438 1 87 234 ASN B O 1
ATOM 5588 N N . GLU B 1 235 ? 14.383 -46.531 -7.906 1 85.94 235 GLU B N 1
ATOM 5589 C CA . GLU B 1 235 ? 13.305 -46.031 -8.766 1 85.94 235 GLU B CA 1
ATOM 5590 C C . GLU B 1 235 ? 11.953 -46.125 -8.055 1 85.94 235 GLU B C 1
ATOM 5592 O O . GLU B 1 235 ? 11.086 -45.281 -8.266 1 85.94 235 GLU B O 1
ATOM 5597 N N . THR B 1 236 ? 11.789 -47.094 -7.234 1 90.38 236 THR B N 1
ATOM 5598 C CA . THR B 1 236 ? 10.547 -47.281 -6.488 1 90.38 236 THR B CA 1
ATOM 5599 C C . THR B 1 236 ? 10.32 -46.094 -5.535 1 90.38 236 THR B C 1
ATOM 5601 O O . THR B 1 236 ? 9.195 -45.625 -5.387 1 90.38 236 THR B O 1
ATOM 5604 N N . ILE B 1 237 ? 11.375 -45.656 -4.957 1 92.19 237 ILE B N 1
ATOM 5605 C CA . ILE B 1 237 ? 11.305 -44.531 -4.02 1 92.19 237 ILE B CA 1
ATOM 5606 C C . ILE B 1 237 ? 10.969 -43.25 -4.773 1 92.19 237 ILE B C 1
ATOM 5608 O O . ILE B 1 237 ? 10.211 -42.406 -4.277 1 92.19 237 ILE B O 1
ATOM 5612 N N . TYR B 1 238 ? 11.547 -43.188 -5.957 1 90.25 238 TYR B N 1
ATOM 5613 C CA . TYR B 1 238 ? 11.273 -42 -6.77 1 90.25 238 TYR B CA 1
ATOM 5614 C C . TYR B 1 238 ? 9.805 -41.938 -7.18 1 90.25 238 TYR B C 1
ATOM 5616 O O . TYR B 1 238 ? 9.188 -40.875 -7.156 1 90.25 238 TYR B O 1
ATOM 5624 N N . ILE B 1 239 ? 9.336 -43.031 -7.512 1 92.06 239 ILE B N 1
ATOM 5625 C CA . ILE B 1 239 ? 7.934 -43.125 -7.902 1 92.06 239 ILE B CA 1
ATOM 5626 C C . ILE B 1 239 ? 7.047 -42.812 -6.703 1 92.06 239 ILE B C 1
ATOM 5628 O O . ILE B 1 239 ? 6.066 -42.062 -6.836 1 92.06 239 ILE B O 1
ATOM 5632 N N . ALA B 1 240 ? 7.379 -43.344 -5.598 1 94.62 240 ALA B N 1
ATOM 5633 C CA . ALA B 1 240 ? 6.629 -43.062 -4.375 1 94.62 240 ALA B CA 1
ATOM 5634 C C . ALA B 1 240 ? 6.656 -41.562 -4.047 1 94.62 240 ALA B C 1
ATOM 5636 O O . ALA B 1 240 ? 5.641 -41 -3.645 1 94.62 240 ALA B O 1
ATOM 5637 N N . GLU B 1 241 ? 7.797 -41 -4.184 1 94.19 241 GLU B N 1
ATOM 5638 C CA . GLU B 1 241 ? 7.93 -39.562 -3.93 1 94.19 241 GLU B CA 1
ATOM 5639 C C . GLU B 1 241 ? 7.059 -38.75 -4.883 1 94.19 241 GLU B C 1
ATOM 5641 O O . GLU B 1 241 ? 6.426 -37.781 -4.473 1 94.19 241 GLU B O 1
ATOM 5646 N N . ALA B 1 242 ? 7.117 -39.125 -6.125 1 93.62 242 ALA B N 1
ATOM 5647 C CA . ALA B 1 242 ? 6.27 -38.469 -7.105 1 93.62 242 ALA B CA 1
ATOM 5648 C C . ALA B 1 242 ? 4.797 -38.531 -6.707 1 93.62 242 ALA B C 1
ATOM 5650 O O . ALA B 1 242 ? 4.055 -37.562 -6.844 1 93.62 242 ALA B O 1
ATOM 5651 N N . MET B 1 243 ? 4.395 -39.688 -6.246 1 95.62 243 MET B N 1
ATOM 5652 C CA . MET B 1 243 ? 3.016 -39.875 -5.812 1 95.62 243 MET B CA 1
ATOM 5653 C C . MET B 1 243 ? 2.689 -38.969 -4.621 1 95.62 243 MET B C 1
ATOM 5655 O O . MET B 1 243 ? 1.603 -38.406 -4.551 1 95.62 243 MET B O 1
ATOM 5659 N N . VAL B 1 244 ? 3.609 -38.875 -3.73 1 95.94 244 VAL B N 1
ATOM 5660 C CA . VAL B 1 244 ? 3.422 -38.031 -2.555 1 95.94 244 VAL B CA 1
ATOM 5661 C C . VAL B 1 244 ? 3.291 -36.562 -2.98 1 95.94 244 VAL B C 1
ATOM 5663 O O . VAL B 1 244 ? 2.426 -35.844 -2.482 1 95.94 244 VAL B O 1
ATOM 5666 N N . ASP B 1 245 ? 4.137 -36.188 -3.852 1 94.5 245 ASP B N 1
ATOM 5667 C CA . ASP B 1 245 ? 4.109 -34.812 -4.336 1 94.5 245 ASP B CA 1
ATOM 5668 C C . ASP B 1 245 ? 2.795 -34.5 -5.047 1 94.5 245 ASP B C 1
ATOM 5670 O O . ASP B 1 245 ? 2.209 -33.438 -4.844 1 94.5 245 ASP B O 1
ATOM 5674 N N . LEU B 1 246 ? 2.387 -35.375 -5.879 1 96.38 246 LEU B N 1
ATOM 5675 C CA . LEU B 1 246 ? 1.114 -35.188 -6.562 1 96.38 246 LEU B CA 1
ATOM 5676 C C . LEU B 1 246 ? -0.04 -35.125 -5.566 1 96.38 246 LEU B C 1
ATOM 5678 O O . LEU B 1 246 ? -0.95 -34.312 -5.703 1 96.38 246 LEU B O 1
ATOM 5682 N N . CYS B 1 247 ? 0.008 -36.031 -4.617 1 97.5 247 CYS B N 1
ATOM 5683 C CA . CYS B 1 247 ? -1.009 -36.031 -3.57 1 97.5 247 CYS B CA 1
ATOM 5684 C C . CYS B 1 247 ? -1.093 -34.688 -2.871 1 97.5 247 CYS B C 1
ATOM 5686 O O . CYS B 1 247 ? -2.188 -34.156 -2.648 1 97.5 247 CYS B O 1
ATOM 5688 N N . TYR B 1 248 ? 0.042 -34.188 -2.555 1 96.75 248 TYR B N 1
ATOM 5689 C CA . TYR B 1 248 ? 0.1 -32.906 -1.898 1 96.75 248 TYR B CA 1
ATOM 5690 C C . TYR B 1 248 ? -0.57 -31.828 -2.75 1 96.75 248 TYR B C 1
ATOM 5692 O O . TYR B 1 248 ? -1.384 -31.047 -2.25 1 96.75 248 TYR B O 1
ATOM 5700 N N . ASN B 1 249 ? -0.271 -31.75 -3.959 1 96.62 249 ASN B N 1
ATOM 5701 C CA . ASN B 1 249 ? -0.803 -30.719 -4.848 1 96.62 249 ASN B CA 1
ATOM 5702 C C . ASN B 1 249 ? -2.309 -30.875 -5.039 1 96.62 249 ASN B C 1
ATOM 5704 O O . ASN B 1 249 ? -3.035 -29.875 -5.078 1 96.62 249 ASN B O 1
ATOM 5708 N N . TYR B 1 250 ? -2.75 -32.094 -5.141 1 96.75 250 TYR B N 1
ATOM 5709 C CA . TYR B 1 250 ? -4.191 -32.312 -5.234 1 96.75 250 TYR B CA 1
ATOM 5710 C C . TYR B 1 250 ? -4.891 -31.844 -3.965 1 96.75 250 TYR B C 1
ATOM 5712 O O . TYR B 1 250 ? -5.992 -31.297 -4.027 1 96.75 250 TYR B O 1
ATOM 5720 N N . THR B 1 251 ? -4.277 -32.094 -2.865 1 96 251 THR B N 1
ATOM 5721 C CA . THR B 1 251 ? -4.84 -31.703 -1.579 1 96 251 THR B CA 1
ATOM 5722 C C . THR B 1 251 ? -4.941 -30.188 -1.485 1 96 251 THR B C 1
ATOM 5724 O O . THR B 1 251 ? -5.961 -29.656 -1.041 1 96 251 THR B O 1
ATOM 5727 N N . ILE B 1 252 ? -3.871 -29.547 -1.905 1 95.25 252 ILE B N 1
ATOM 5728 C CA . ILE B 1 252 ? -3.865 -28.094 -1.865 1 95.25 252 ILE B CA 1
ATOM 5729 C C . ILE B 1 252 ? -4.93 -27.547 -2.814 1 95.25 252 ILE B C 1
ATOM 5731 O O . ILE B 1 252 ? -5.688 -26.641 -2.453 1 95.25 252 ILE B O 1
ATOM 5735 N N . GLU B 1 253 ? -4.996 -28.031 -3.977 1 94.75 253 GLU B N 1
ATOM 5736 C CA . GLU B 1 253 ? -5.992 -27.594 -4.949 1 94.75 253 GLU B CA 1
ATOM 5737 C C . GLU B 1 253 ? -7.406 -27.75 -4.398 1 94.75 253 GLU B C 1
ATOM 5739 O O . GLU B 1 253 ? -8.25 -26.875 -4.59 1 94.75 253 GLU B O 1
ATOM 5744 N N . GLU B 1 254 ? -7.605 -28.844 -3.688 1 93.25 254 GLU B N 1
ATOM 5745 C CA . GLU B 1 254 ? -8.906 -29.125 -3.086 1 93.25 254 GLU B CA 1
ATOM 5746 C C . GLU B 1 254 ? -9.266 -28.078 -2.039 1 93.25 254 GLU B C 1
ATOM 5748 O O . GLU B 1 254 ? -10.445 -27.797 -1.819 1 93.25 254 GLU B O 1
ATOM 5753 N N . SER B 1 255 ? -8.312 -27.531 -1.444 1 93.12 255 SER B N 1
ATOM 5754 C CA . SER B 1 255 ? -8.539 -26.594 -0.345 1 93.12 255 SER B CA 1
ATOM 5755 C C . SER B 1 255 ? -8.82 -25.188 -0.863 1 93.12 255 SER B C 1
ATOM 5757 O O . SER B 1 255 ? -9.141 -24.297 -0.085 1 93.12 255 SER B O 1
ATOM 5759 N N . ILE B 1 256 ? -8.695 -24.953 -2.135 1 93.25 256 ILE B N 1
ATOM 5760 C CA . ILE B 1 256 ? -8.875 -23.625 -2.729 1 93.25 256 ILE B CA 1
ATOM 5761 C C . ILE B 1 256 ? -10.289 -23.5 -3.293 1 93.25 256 ILE B C 1
ATOM 5763 O O . ILE B 1 256 ? -10.75 -24.391 -4.023 1 93.25 256 ILE B O 1
ATOM 5767 N N . SER B 1 257 ? -10.914 -22.391 -2.947 1 91 257 SER B N 1
ATOM 5768 C CA . SER B 1 257 ? -12.273 -22.156 -3.412 1 91 257 SER B CA 1
ATOM 5769 C C . SER B 1 257 ? -12.297 -21.734 -4.875 1 91 257 SER B C 1
ATOM 5771 O O . SER B 1 257 ? -11.438 -20.953 -5.309 1 91 257 SER B O 1
ATOM 5773 N N . ASN B 1 258 ? -13.234 -22.297 -5.629 1 88.62 258 ASN B N 1
ATOM 5774 C CA . ASN B 1 258 ? -13.578 -21.859 -6.984 1 88.62 258 ASN B CA 1
ATOM 5775 C C . ASN B 1 258 ? -12.469 -22.203 -7.973 1 88.62 258 ASN B C 1
ATOM 5777 O O . ASN B 1 258 ? -12.398 -21.625 -9.062 1 88.62 258 ASN B O 1
ATOM 5781 N N . VAL B 1 259 ? -11.547 -23.031 -7.578 1 92.31 259 VAL B N 1
ATOM 5782 C CA . VAL B 1 259 ? -10.477 -23.438 -8.484 1 92.31 259 VAL B CA 1
ATOM 5783 C C . VAL B 1 259 ? -11.016 -24.375 -9.547 1 92.31 259 VAL B C 1
ATOM 5785 O O . VAL B 1 259 ? -11.883 -25.219 -9.266 1 92.31 259 VAL B O 1
ATOM 5788 N N . ALA B 1 260 ? -10.578 -24.172 -10.711 1 91.38 260 ALA B N 1
ATOM 5789 C CA . ALA B 1 260 ? -10.922 -25.078 -11.805 1 91.38 260 ALA B CA 1
ATOM 5790 C C . ALA B 1 260 ? -10.062 -26.344 -11.766 1 91.38 260 ALA B C 1
ATOM 5792 O O . ALA B 1 260 ? -8.859 -26.297 -12 1 91.38 260 ALA B O 1
ATOM 5793 N N . ARG B 1 261 ? -10.75 -27.453 -11.531 1 88.31 261 ARG B N 1
ATOM 5794 C CA . ARG B 1 261 ? -10.039 -28.719 -11.5 1 88.31 261 ARG B CA 1
ATOM 5795 C C . ARG B 1 261 ? -9.945 -29.328 -12.891 1 88.31 261 ARG B C 1
ATOM 5797 O O . ARG B 1 261 ? -10.727 -28.984 -13.781 1 88.31 261 ARG B O 1
ATOM 5804 N N . HIS B 1 262 ? -8.953 -30.188 -12.945 1 87.31 262 HIS B N 1
ATOM 5805 C CA . HIS B 1 262 ? -8.742 -30.828 -14.242 1 87.31 262 HIS B CA 1
ATOM 5806 C C . HIS B 1 262 ? -9.57 -32.094 -14.359 1 87.31 262 HIS B C 1
ATOM 5808 O O . HIS B 1 262 ? -9.43 -32.844 -15.336 1 87.31 262 HIS B O 1
ATOM 5814 N N . PHE B 1 263 ? -10.391 -32.406 -13.344 1 87.62 263 PHE B N 1
ATOM 5815 C CA . PHE B 1 263 ? -11.211 -33.625 -13.367 1 87.62 263 PHE B CA 1
ATOM 5816 C C . PHE B 1 263 ? -12.555 -33.375 -12.695 1 87.62 263 PHE B C 1
ATOM 5818 O O . PHE B 1 263 ? -12.672 -32.5 -11.828 1 87.62 263 PHE B O 1
ATOM 5825 N N . GLU B 1 264 ? -13.609 -34.094 -13.125 1 84.19 264 GLU B N 1
ATOM 5826 C CA . GLU B 1 264 ? -14.969 -33.938 -12.602 1 84.19 264 GLU B CA 1
ATOM 5827 C C . GLU B 1 264 ? -15.367 -35.125 -11.734 1 84.19 264 GLU B C 1
ATOM 5829 O O . GLU B 1 264 ? -16.125 -34.969 -10.773 1 84.19 264 GLU B O 1
ATOM 5834 N N . ASP B 1 265 ? -14.898 -36.25 -12.211 1 87.56 265 ASP B N 1
ATOM 5835 C CA . ASP B 1 265 ? -15.297 -37.5 -11.539 1 87.56 265 ASP B CA 1
ATOM 5836 C C . ASP B 1 265 ? -14.078 -38.375 -11.25 1 87.56 265 ASP B C 1
ATOM 5838 O O . ASP B 1 265 ? -12.938 -37.969 -11.453 1 87.56 265 ASP B O 1
ATOM 5842 N N . ARG B 1 266 ? -14.312 -39.562 -10.742 1 89.69 266 ARG B N 1
ATOM 5843 C CA . ARG B 1 266 ? -13.242 -40.438 -10.312 1 89.69 266 ARG B CA 1
ATOM 5844 C C . ARG B 1 266 ? -12.414 -40.938 -11.5 1 89.69 266 ARG B C 1
ATOM 5846 O O . ARG B 1 266 ? -11.195 -41.094 -11.391 1 89.69 266 ARG B O 1
ATOM 5853 N N . GLU B 1 267 ? -13.102 -41.156 -12.562 1 90.81 267 GLU B N 1
ATOM 5854 C CA . GLU B 1 267 ? -12.383 -41.562 -13.758 1 90.81 267 GLU B CA 1
ATOM 5855 C C . GLU B 1 267 ? -11.516 -40.438 -14.305 1 90.81 267 GLU B C 1
ATOM 5857 O O . GLU B 1 267 ? -10.406 -40.688 -14.789 1 90.81 267 GLU B O 1
ATOM 5862 N N . GLY B 1 268 ? -12.031 -39.312 -14.258 1 90.31 268 GLY B N 1
ATOM 5863 C CA . GLY B 1 268 ? -11.234 -38.156 -14.641 1 90.31 268 GLY B CA 1
ATOM 5864 C C . GLY B 1 268 ? -10.023 -37.938 -13.758 1 90.31 268 GLY B C 1
ATOM 5865 O O . GLY B 1 268 ? -8.945 -37.594 -14.242 1 90.31 268 GLY B O 1
ATOM 5866 N N . PHE B 1 269 ? -10.234 -38.188 -12.484 1 94.75 269 PHE B N 1
ATOM 5867 C CA . PHE B 1 269 ? -9.117 -38.062 -11.547 1 94.75 269 PHE B CA 1
ATOM 5868 C C . PHE B 1 269 ? -8.016 -39.062 -11.891 1 94.75 269 PHE B C 1
ATOM 5870 O O . PHE B 1 269 ? -6.836 -38.688 -11.914 1 94.75 269 PHE B O 1
ATOM 5877 N N . ARG B 1 270 ? -8.438 -40.25 -12.148 1 94.44 270 ARG B N 1
ATOM 5878 C CA . ARG B 1 270 ? -7.48 -41.281 -12.516 1 94.44 270 ARG B CA 1
ATOM 5879 C C . ARG B 1 270 ? -6.672 -40.875 -13.742 1 94.44 270 ARG B C 1
ATOM 5881 O O . ARG B 1 270 ? -5.445 -41 -13.758 1 94.44 270 ARG B O 1
ATOM 5888 N N . ARG B 1 271 ? -7.316 -40.406 -14.727 1 91.69 271 ARG B N 1
ATOM 5889 C CA . ARG B 1 271 ? -6.652 -40 -15.961 1 91.69 271 ARG B CA 1
ATOM 5890 C C . ARG B 1 271 ? -5.684 -38.844 -15.711 1 91.69 271 ARG B C 1
ATOM 5892 O O . ARG B 1 271 ? -4.566 -38.844 -16.234 1 91.69 271 ARG B O 1
ATOM 5899 N N . ASP B 1 272 ? -6.188 -37.906 -14.969 1 93.69 272 ASP B N 1
ATOM 5900 C CA . ASP B 1 272 ? -5.332 -36.75 -14.68 1 93.69 272 ASP B CA 1
ATOM 5901 C C . ASP B 1 272 ? -4.105 -37.188 -13.875 1 93.69 272 ASP B C 1
ATOM 5903 O O . ASP B 1 272 ? -2.992 -36.719 -14.148 1 93.69 272 ASP B O 1
ATOM 5907 N N . LEU B 1 273 ? -4.305 -38 -12.906 1 95.44 273 LEU B N 1
ATOM 5908 C CA . LEU B 1 273 ? -3.223 -38.5 -12.062 1 95.44 273 LEU B CA 1
ATOM 5909 C C . LEU B 1 273 ? -2.162 -39.219 -12.898 1 95.44 273 LEU B C 1
ATOM 5911 O O . LEU B 1 273 ? -0.97 -38.938 -12.773 1 95.44 273 LEU B O 1
ATOM 5915 N N . LEU B 1 274 ? -2.572 -40.094 -13.711 1 93.56 274 LEU B N 1
ATOM 5916 C CA . LEU B 1 274 ? -1.647 -40.875 -14.516 1 93.56 274 LEU B CA 1
ATOM 5917 C C . LEU B 1 274 ? -0.907 -40 -15.516 1 93.56 274 LEU B C 1
ATOM 5919 O O . LEU B 1 274 ? 0.286 -40.188 -15.758 1 93.56 274 LEU B O 1
ATOM 5923 N N . ASN B 1 275 ? -1.594 -39.094 -16.047 1 90.25 275 ASN B N 1
ATOM 5924 C CA . ASN B 1 275 ? -0.949 -38.156 -16.969 1 90.25 275 ASN B CA 1
ATOM 5925 C C . ASN B 1 275 ? 0.12 -37.312 -16.281 1 90.25 275 ASN B C 1
ATOM 5927 O O . ASN B 1 275 ? 1.21 -37.125 -16.812 1 90.25 275 ASN B O 1
ATOM 5931 N N . ARG B 1 276 ? -0.21 -36.812 -15.141 1 91.5 276 ARG B N 1
ATOM 5932 C CA . ARG B 1 276 ? 0.745 -36 -14.398 1 91.5 276 ARG B CA 1
ATOM 5933 C C . ARG B 1 276 ? 1.945 -36.844 -13.953 1 91.5 276 ARG B C 1
ATOM 5935 O O . ARG B 1 276 ? 3.074 -36.344 -13.922 1 91.5 276 ARG B O 1
ATOM 5942 N N . PHE B 1 277 ? 1.616 -38.031 -13.602 1 91.88 277 PHE B N 1
ATOM 5943 C CA . PHE B 1 277 ? 2.717 -38.906 -13.25 1 91.88 277 PHE B CA 1
ATOM 5944 C C . PHE B 1 277 ? 3.652 -39.125 -14.438 1 91.88 277 PHE B C 1
ATOM 5946 O O . PHE B 1 277 ? 4.875 -39.062 -14.289 1 91.88 277 PHE B O 1
ATOM 5953 N N . HIS B 1 278 ? 3.062 -39.344 -15.516 1 87.81 278 HIS B N 1
ATOM 5954 C CA . HIS B 1 278 ? 3.861 -39.562 -16.719 1 87.81 278 HIS B CA 1
ATOM 5955 C C . HIS B 1 278 ? 4.719 -38.344 -17.016 1 87.81 278 HIS B C 1
ATOM 5957 O O . HIS B 1 278 ? 5.883 -38.469 -17.406 1 87.81 278 HIS B O 1
ATOM 5963 N N . GLN B 1 279 ? 4.16 -37.219 -16.812 1 85.94 279 GLN B N 1
ATOM 5964 C CA . GLN B 1 279 ? 4.902 -35.969 -17.031 1 85.94 279 GLN B CA 1
ATOM 5965 C C . GLN B 1 279 ? 6.055 -35.844 -16.047 1 85.94 279 GLN B C 1
ATOM 5967 O O . GLN B 1 279 ? 7.172 -35.5 -16.438 1 85.94 279 GLN B O 1
ATOM 5972 N N . TYR B 1 280 ? 5.719 -36.094 -14.82 1 86.06 280 TYR B N 1
ATOM 5973 C CA . TYR B 1 280 ? 6.727 -36 -13.766 1 86.06 280 TYR B CA 1
ATOM 5974 C C . TYR B 1 280 ? 7.875 -36.969 -14.039 1 86.06 280 TYR B C 1
ATOM 5976 O O . TYR B 1 280 ? 9.047 -36.625 -13.859 1 86.06 280 TYR B O 1
ATOM 5984 N N . TRP B 1 281 ? 7.527 -38.125 -14.523 1 84.81 281 TRP B N 1
ATOM 5985 C CA . TRP B 1 281 ? 8.523 -39.156 -14.797 1 84.81 281 TRP B CA 1
ATOM 5986 C C . TRP B 1 281 ? 9.383 -38.781 -16 1 84.81 281 TRP B C 1
ATOM 5988 O O . TRP B 1 281 ? 10.594 -39 -16.016 1 84.81 281 TRP B O 1
ATOM 5998 N N . GLU B 1 282 ? 8.742 -38.281 -16.984 1 83.44 282 GLU B N 1
ATOM 5999 C CA . GLU B 1 282 ? 9.484 -37.812 -18.141 1 83.44 282 GLU B CA 1
ATOM 6000 C C . GLU B 1 282 ? 10.469 -36.688 -17.766 1 83.44 282 GLU B C 1
ATOM 6002 O O . GLU B 1 282 ? 11.594 -36.656 -18.281 1 83.44 282 GLU B O 1
ATOM 6007 N N . GLU B 1 283 ? 10.055 -35.844 -16.938 1 83.5 283 GLU B N 1
ATOM 6008 C CA . GLU B 1 283 ? 10.93 -34.75 -16.469 1 83.5 283 GLU B CA 1
ATOM 6009 C C . GLU B 1 283 ? 12.133 -35.312 -15.719 1 83.5 283 GLU B C 1
ATOM 6011 O O . GLU B 1 283 ? 13.242 -34.781 -15.82 1 83.5 283 GLU B O 1
ATOM 6016 N N . TYR B 1 284 ? 11.891 -36.344 -15 1 82.19 284 TYR B N 1
ATOM 6017 C CA . TYR B 1 284 ? 12.984 -37 -14.305 1 82.19 284 TYR B CA 1
ATOM 6018 C C . TYR B 1 284 ? 13.938 -37.656 -15.297 1 82.19 284 TYR B C 1
ATOM 6020 O O . TYR B 1 284 ? 15.156 -37.5 -15.195 1 82.19 284 TYR B O 1
ATOM 6028 N N . CYS B 1 285 ? 13.344 -38.312 -16.25 1 80.12 285 CYS B N 1
ATOM 6029 C CA . CYS B 1 285 ? 14.156 -39 -17.25 1 80.12 285 CYS B CA 1
ATOM 6030 C C . CYS B 1 285 ? 14.984 -38.031 -18.047 1 80.12 285 CYS B C 1
ATOM 6032 O O . CYS B 1 285 ? 16.125 -38.312 -18.422 1 80.12 285 CYS B O 1
ATOM 6034 N N . CYS B 1 286 ? 14.438 -36.875 -18.25 1 79.62 286 CYS B N 1
ATOM 6035 C CA . CYS B 1 286 ? 15.109 -35.844 -19.031 1 79.62 286 CYS B CA 1
ATOM 6036 C C . CYS B 1 286 ? 16.016 -34.969 -18.141 1 79.62 286 CYS B C 1
ATOM 6038 O O . CYS B 1 286 ? 16.578 -34 -18.594 1 79.62 286 CYS B O 1
ATOM 6040 N N . LYS B 1 287 ? 16.062 -35.281 -16.859 1 78.94 287 LYS B N 1
ATOM 6041 C CA . LYS B 1 287 ? 16.938 -34.625 -15.883 1 78.94 287 LYS B CA 1
ATOM 6042 C C . LYS B 1 287 ? 16.484 -33.188 -15.625 1 78.94 287 LYS B C 1
ATOM 6044 O O . LYS B 1 287 ? 17.328 -32.281 -15.461 1 78.94 287 LYS B O 1
ATOM 6049 N N . ILE B 1 288 ? 15.258 -33.031 -15.766 1 77.44 288 ILE B N 1
ATOM 6050 C CA . ILE B 1 288 ? 14.648 -31.734 -15.422 1 77.44 288 ILE B CA 1
ATOM 6051 C C . ILE B 1 288 ? 14.305 -31.703 -13.938 1 77.44 288 ILE B C 1
ATOM 6053 O O . ILE B 1 288 ? 14.617 -30.734 -13.242 1 77.44 288 ILE B O 1
ATOM 6057 N N . HIS B 1 289 ? 13.742 -32.781 -13.484 1 82.81 289 HIS B N 1
ATOM 6058 C CA . HIS B 1 289 ? 13.414 -32.938 -12.07 1 82.81 289 HIS B CA 1
ATOM 6059 C C . HIS B 1 289 ? 14.375 -33.906 -11.383 1 82.81 289 HIS B C 1
ATOM 6061 O O . HIS B 1 289 ? 14.797 -34.875 -11.977 1 82.81 289 HIS B O 1
ATOM 6067 N N . VAL B 1 290 ? 14.773 -33.406 -10.164 1 77.62 290 VAL B N 1
ATOM 6068 C CA . VAL B 1 290 ? 15.602 -34.281 -9.359 1 77.62 290 VAL B CA 1
ATOM 6069 C C . VAL B 1 290 ? 14.891 -34.625 -8.047 1 77.62 290 VAL B C 1
ATOM 6071 O O . VAL B 1 290 ? 14.516 -33.719 -7.297 1 77.62 290 VAL B O 1
ATOM 6074 N N . PHE B 1 291 ? 14.656 -35.812 -7.91 1 78.19 291 PHE B N 1
ATOM 6075 C CA . PHE B 1 291 ? 14.055 -36.25 -6.656 1 78.19 291 PHE B CA 1
ATOM 6076 C C . PHE B 1 291 ? 15.062 -36.188 -5.516 1 78.19 291 PHE B C 1
ATOM 6078 O O . PHE B 1 291 ? 16.266 -36.156 -5.75 1 78.19 291 PHE B O 1
ATOM 6085 N N . HIS B 1 292 ? 14.656 -35.688 -4.305 1 66.12 292 HIS B N 1
ATOM 6086 C CA . HIS B 1 292 ? 15.422 -35.344 -3.111 1 66.12 292 HIS B CA 1
ATOM 6087 C C . HIS B 1 292 ? 16.672 -36.219 -2.99 1 66.12 292 HIS B C 1
ATOM 6089 O O . HIS B 1 292 ? 17.734 -35.719 -2.605 1 66.12 292 HIS B O 1
ATOM 6095 N N . LYS B 1 293 ? 16.688 -37.469 -3.236 1 60.59 293 LYS B N 1
ATOM 6096 C CA . LYS B 1 293 ? 17.906 -38.25 -3.08 1 60.59 293 LYS B CA 1
ATOM 6097 C C . LYS B 1 293 ? 18.625 -38.406 -4.414 1 60.59 293 LYS B C 1
ATOM 6099 O O . LYS B 1 293 ? 19.625 -39.156 -4.504 1 60.59 293 LYS B O 1
ATOM 6104 N N . GLY B 1 294 ? 18.078 -37.469 -5.273 1 57.06 294 GLY B N 1
ATOM 6105 C CA . GLY B 1 294 ? 18.719 -37.625 -6.566 1 57.06 294 GLY B CA 1
ATOM 6106 C C . GLY B 1 294 ? 19.938 -36.75 -6.746 1 57.06 294 GLY B C 1
ATOM 6107 O O . GLY B 1 294 ? 20.172 -35.844 -5.938 1 57.06 294 GLY B O 1
ATOM 6108 N N . ASP B 1 295 ? 20.922 -37.062 -7.543 1 50.47 295 ASP B N 1
ATOM 6109 C CA . ASP B 1 295 ? 22.156 -36.344 -7.895 1 50.47 295 ASP B CA 1
ATOM 6110 C C . ASP B 1 295 ? 21.828 -35.031 -8.617 1 50.47 295 ASP B C 1
ATOM 6112 O O . ASP B 1 295 ? 21.344 -35.062 -9.75 1 50.47 295 ASP B O 1
ATOM 6116 N N . LEU B 1 296 ? 21.875 -33.844 -7.906 1 54.41 296 LEU B N 1
ATOM 6117 C CA . LEU B 1 296 ? 21.609 -32.5 -8.406 1 54.41 296 LEU B CA 1
ATOM 6118 C C . LEU B 1 296 ? 22.578 -32.125 -9.531 1 54.41 296 LEU B C 1
ATOM 6120 O O . LEU B 1 296 ? 22.375 -31.156 -10.258 1 54.41 296 LEU B O 1
ATOM 6124 N N . GLU B 1 297 ? 23.797 -32.656 -9.5 1 50.78 297 GLU B N 1
ATOM 6125 C CA . GLU B 1 297 ? 24.812 -32.344 -10.5 1 50.78 297 GLU B CA 1
ATOM 6126 C C . GLU B 1 297 ? 24.25 -32.5 -11.914 1 50.78 297 GLU B C 1
ATOM 6128 O O . GLU B 1 297 ? 24.844 -32 -12.875 1 50.78 297 GLU B O 1
ATOM 6133 N N . GLN B 1 298 ? 23.234 -33.062 -12.047 1 49.75 298 GLN B N 1
ATOM 6134 C CA . GLN B 1 298 ? 22.781 -33.438 -13.383 1 49.75 298 GLN B CA 1
ATOM 6135 C C . GLN B 1 298 ? 21.734 -32.469 -13.922 1 49.75 298 GLN B C 1
ATOM 6137 O O . GLN B 1 298 ? 21.094 -32.75 -14.938 1 49.75 298 GLN B O 1
ATOM 6142 N N . ILE B 1 299 ? 21.688 -31.406 -13.273 1 56.12 299 ILE B N 1
ATOM 6143 C CA . ILE B 1 299 ? 20.609 -30.531 -13.727 1 56.12 299 ILE B CA 1
ATOM 6144 C C . ILE B 1 299 ? 21.016 -29.828 -15.023 1 56.12 299 ILE B C 1
ATOM 6146 O O . ILE B 1 299 ? 22.125 -29.312 -15.133 1 56.12 299 ILE B O 1
ATOM 6150 N N . ALA B 1 300 ? 20.312 -30.078 -16.109 1 53.91 300 ALA B N 1
ATOM 6151 C CA . ALA B 1 300 ? 20.516 -29.469 -17.422 1 53.91 300 ALA B CA 1
ATOM 6152 C C . ALA B 1 300 ? 20.531 -27.953 -17.328 1 53.91 300 ALA B C 1
ATOM 6154 O O . ALA B 1 300 ? 19.781 -27.359 -16.547 1 53.91 300 ALA B O 1
ATOM 6155 N N . ASP B 1 301 ? 21.641 -27.281 -17.766 1 54.25 301 ASP B N 1
ATOM 6156 C CA . ASP B 1 301 ? 21.75 -25.828 -17.875 1 54.25 301 ASP B CA 1
ATOM 6157 C C . ASP B 1 301 ? 20.766 -25.281 -18.906 1 54.25 301 ASP B C 1
ATOM 6159 O O . ASP B 1 301 ? 20.953 -25.438 -20.109 1 54.25 301 ASP B O 1
ATOM 6163 N N . ILE B 1 302 ? 19.594 -25.266 -18.547 1 50.94 302 ILE B N 1
ATOM 6164 C CA . ILE B 1 302 ? 18.641 -24.734 -19.5 1 50.94 302 ILE B CA 1
ATOM 6165 C C . ILE B 1 302 ? 18.609 -23.203 -19.406 1 50.94 302 ILE B C 1
ATOM 6167 O O . ILE B 1 302 ? 18.375 -22.656 -18.328 1 50.94 302 ILE B O 1
ATOM 6171 N N . GLN B 1 303 ? 19.297 -22.547 -20.406 1 51.78 303 GLN B N 1
ATOM 6172 C CA . GLN B 1 303 ? 19.172 -21.109 -20.531 1 51.78 303 GLN B CA 1
ATOM 6173 C C . GLN B 1 303 ? 17.719 -20.703 -20.812 1 51.78 303 GLN B C 1
ATOM 6175 O O . GLN B 1 303 ? 17.172 -21.062 -21.859 1 51.78 303 GLN B O 1
ATOM 6180 N N . VAL B 1 304 ? 16.891 -20.672 -19.859 1 55.12 304 VAL B N 1
ATOM 6181 C CA . VAL B 1 304 ? 15.492 -20.375 -20.172 1 55.12 304 VAL B CA 1
ATOM 6182 C C . VAL B 1 304 ? 15.234 -18.875 -20.047 1 55.12 304 VAL B C 1
ATOM 6184 O O . VAL B 1 304 ? 15.781 -18.219 -19.172 1 55.12 304 VAL B O 1
ATOM 6187 N N . LYS B 1 305 ? 14.648 -18.438 -21.188 1 65.81 305 LYS B N 1
ATOM 6188 C CA . LYS B 1 305 ? 14.281 -17.016 -21.25 1 65.81 305 LYS B CA 1
ATOM 6189 C C . LYS B 1 305 ? 13.148 -16.703 -20.266 1 65.81 305 LYS B C 1
ATOM 6191 O O . LYS B 1 305 ? 12.188 -17.469 -20.156 1 65.81 305 LYS B O 1
ATOM 6196 N N . GLU B 1 306 ? 13.203 -15.758 -19.547 1 76.44 306 GLU B N 1
ATOM 6197 C CA . GLU B 1 306 ? 12.195 -15.289 -18.594 1 76.44 306 GLU B CA 1
ATOM 6198 C C . GLU B 1 306 ? 10.969 -14.742 -19.312 1 76.44 306 GLU B C 1
ATOM 6200 O O . GLU B 1 306 ? 11.086 -14.125 -20.375 1 76.44 306 GLU B O 1
ATOM 6205 N N . PRO B 1 307 ? 9.797 -15.195 -18.891 1 86.5 307 PRO B N 1
ATOM 6206 C CA . PRO B 1 307 ? 8.586 -14.641 -19.484 1 86.5 307 PRO B CA 1
ATOM 6207 C C . PRO B 1 307 ? 8.547 -13.117 -19.453 1 86.5 307 PRO B C 1
ATOM 6209 O O . PRO B 1 307 ? 9.188 -12.5 -18.594 1 86.5 307 PRO B O 1
ATOM 6212 N N . PHE B 1 308 ? 7.855 -12.594 -20.406 1 87.69 308 PHE B N 1
ATOM 6213 C CA . PHE B 1 308 ? 7.73 -11.148 -20.5 1 87.69 308 PHE B CA 1
ATOM 6214 C C . PHE B 1 308 ? 6.582 -10.648 -19.625 1 87.69 308 PHE B C 1
ATOM 6216 O O . PHE B 1 308 ? 5.473 -10.43 -20.125 1 87.69 308 PHE B O 1
ATOM 6223 N N . TRP B 1 309 ? 6.863 -10.352 -18.438 1 90.38 309 TRP B N 1
ATOM 6224 C CA . TRP B 1 309 ? 5.832 -10.047 -17.453 1 90.38 309 TRP B CA 1
ATOM 6225 C C . TRP B 1 309 ? 5.203 -8.688 -17.734 1 90.38 309 TRP B C 1
ATOM 6227 O O . TRP B 1 309 ? 4.055 -8.438 -17.359 1 90.38 309 TRP B O 1
ATOM 6237 N N . ASP B 1 310 ? 5.938 -7.746 -18.344 1 87.06 310 ASP B N 1
ATOM 6238 C CA . ASP B 1 310 ? 5.367 -6.461 -18.719 1 87.06 310 ASP B CA 1
ATOM 6239 C C . ASP B 1 310 ? 4.199 -6.641 -19.688 1 87.06 310 ASP B C 1
ATOM 6241 O O . ASP B 1 310 ? 3.195 -5.93 -19.594 1 87.06 310 ASP B O 1
ATOM 6245 N N . THR B 1 311 ? 4.367 -7.613 -20.547 1 86.5 311 THR B N 1
ATOM 6246 C CA . THR B 1 311 ? 3.289 -7.965 -21.469 1 86.5 311 THR B CA 1
ATOM 6247 C C . THR B 1 311 ? 2.074 -8.484 -20.703 1 86.5 311 THR B C 1
ATOM 6249 O O . THR B 1 311 ? 0.934 -8.164 -21.047 1 86.5 311 THR B O 1
ATOM 6252 N N . ALA B 1 312 ? 2.336 -9.281 -19.719 1 89.25 312 ALA B N 1
ATOM 6253 C CA . ALA B 1 312 ? 1.251 -9.859 -18.938 1 89.25 312 ALA B CA 1
ATOM 6254 C C . ALA B 1 312 ? 0.407 -8.773 -18.281 1 89.25 312 ALA B C 1
ATOM 6256 O O . ALA B 1 312 ? -0.823 -8.797 -18.375 1 89.25 312 ALA B O 1
ATOM 6257 N N . VAL B 1 313 ? 1.025 -7.824 -17.688 1 88.38 313 VAL B N 1
ATOM 6258 C CA . VAL B 1 313 ? 0.328 -6.762 -16.969 1 88.38 313 VAL B CA 1
ATOM 6259 C C . VAL B 1 313 ? -0.474 -5.914 -17.953 1 88.38 313 VAL B C 1
ATOM 6261 O O . VAL B 1 313 ? -1.595 -5.496 -17.656 1 88.38 313 VAL B O 1
ATOM 6264 N N . ARG B 1 314 ? 0.005 -5.672 -19.047 1 84.81 314 ARG B N 1
ATOM 6265 C CA . ARG B 1 314 ? -0.65 -4.824 -20.047 1 84.81 314 ARG B CA 1
ATOM 6266 C C . ARG B 1 314 ? -1.89 -5.508 -20.609 1 84.81 314 ARG B C 1
ATOM 6268 O O . ARG B 1 314 ? -2.898 -4.852 -20.891 1 84.81 314 ARG B O 1
ATOM 6275 N N . LEU B 1 315 ? -1.738 -6.734 -20.797 1 83.12 315 LEU B N 1
ATOM 6276 C CA . LEU B 1 315 ? -2.812 -7.461 -21.453 1 83.12 315 LEU B CA 1
ATOM 6277 C C . LEU B 1 315 ? -3.938 -7.789 -20.484 1 83.12 315 LEU B C 1
ATOM 6279 O O . LEU B 1 315 ? -5.102 -7.891 -20.891 1 83.12 315 LEU B O 1
ATOM 6283 N N . VAL B 1 316 ? -3.512 -8.047 -19.25 1 82.88 316 VAL B N 1
ATOM 6284 C CA . VAL B 1 316 ? -4.516 -8.477 -18.297 1 82.88 316 VAL B CA 1
ATOM 6285 C C . VAL B 1 316 ? -5.027 -7.277 -17.5 1 82.88 316 VAL B C 1
ATOM 6287 O O . VAL B 1 316 ? -4.273 -6.656 -16.75 1 82.88 316 VAL B O 1
ATOM 6290 N N . ASP B 1 317 ? -5.398 -6.219 -18.172 1 65.81 317 ASP B N 1
ATOM 6291 C CA . ASP B 1 317 ? -5.75 -4.957 -17.516 1 65.81 317 ASP B CA 1
ATOM 6292 C C . ASP B 1 317 ? -6.57 -5.203 -16.25 1 65.81 317 ASP B C 1
ATOM 6294 O O . ASP B 1 317 ? -6.152 -4.832 -15.156 1 65.81 317 ASP B O 1
ATOM 6298 N N . GLN B 1 318 ? -8.023 -4.996 -16.312 1 61.84 318 GLN B N 1
ATOM 6299 C CA . GLN B 1 318 ? -8.883 -4.914 -15.133 1 61.84 318 GLN B CA 1
ATOM 6300 C C . GLN B 1 318 ? -9.836 -6.102 -15.062 1 61.84 318 GLN B C 1
ATOM 6302 O O . GLN B 1 318 ? -10.5 -6.43 -16.047 1 61.84 318 GLN B O 1
ATOM 6307 N N . ASN B 1 319 ? -10.023 -6.82 -13.969 1 60.69 319 ASN B N 1
ATOM 6308 C CA . ASN B 1 319 ? -10.898 -7.84 -13.391 1 60.69 319 ASN B CA 1
ATOM 6309 C C . ASN B 1 319 ? -11.211 -8.945 -14.391 1 60.69 319 ASN B C 1
ATOM 6311 O O . ASN B 1 319 ? -12.25 -8.922 -15.047 1 60.69 319 ASN B O 1
ATOM 6315 N N . PRO B 1 320 ? -10.203 -9.891 -14.688 1 63.25 320 PRO B N 1
ATOM 6316 C CA . PRO B 1 320 ? -10.5 -10.977 -15.633 1 63.25 320 PRO B CA 1
ATOM 6317 C C . PRO B 1 320 ? -11.781 -11.719 -15.289 1 63.25 320 PRO B C 1
ATOM 6319 O O . PRO B 1 320 ? -12.125 -11.867 -14.109 1 63.25 320 PRO B O 1
ATOM 6322 N N . PRO B 1 321 ? -12.633 -11.852 -16.297 1 65.5 321 PRO B N 1
ATOM 6323 C CA . PRO B 1 321 ? -13.828 -12.664 -16.016 1 65.5 321 PRO B CA 1
ATOM 6324 C C . PRO B 1 321 ? -13.492 -14.023 -15.414 1 65.5 321 PRO B C 1
ATOM 6326 O O . PRO B 1 321 ? -12.531 -14.672 -15.836 1 65.5 321 PRO B O 1
ATOM 6329 N N . MET B 1 322 ? -14.148 -14.289 -14.273 1 72.25 322 MET B N 1
ATOM 6330 C CA . MET B 1 322 ? -13.93 -15.586 -13.641 1 72.25 322 MET B CA 1
ATOM 6331 C C . MET B 1 322 ? -14.977 -16.594 -14.102 1 72.25 322 MET B C 1
ATOM 6333 O O . MET B 1 322 ? -16.172 -16.297 -14.148 1 72.25 322 MET B O 1
ATOM 6337 N N . TYR B 1 323 ? -14.414 -17.688 -14.664 1 71.94 323 TYR B N 1
ATOM 6338 C CA . TYR B 1 323 ? -15.273 -18.797 -15.07 1 71.94 323 TYR B CA 1
ATOM 6339 C C . TYR B 1 323 ? -15.188 -19.953 -14.07 1 71.94 323 TYR B C 1
ATOM 6341 O O . TYR B 1 323 ? -14.133 -20.188 -13.484 1 71.94 323 TYR B O 1
ATOM 6349 N N . SER B 1 324 ? -16.406 -20.422 -13.781 1 76.56 324 SER B N 1
ATOM 6350 C CA . SER B 1 324 ? -16.422 -21.578 -12.898 1 76.56 324 SER B CA 1
ATOM 6351 C C . SER B 1 324 ? -16.609 -22.875 -13.688 1 76.56 324 SER B C 1
ATOM 6353 O O . SER B 1 324 ? -17.219 -22.875 -14.766 1 76.56 324 SER B O 1
ATOM 6355 N N . GLY B 1 325 ? -15.961 -23.922 -13.242 1 80.12 325 GLY B N 1
ATOM 6356 C CA . GLY B 1 325 ? -16.141 -25.219 -13.867 1 80.12 325 GLY B CA 1
ATOM 6357 C C . GLY B 1 325 ? -14.844 -26.016 -13.961 1 80.12 325 GLY B C 1
ATOM 6358 O O . GLY B 1 325 ? -13.875 -25.734 -13.258 1 80.12 325 GLY B O 1
ATOM 6359 N N . VAL B 1 326 ? -14.984 -27.062 -14.805 1 85.5 326 VAL B N 1
ATOM 6360 C CA . VAL B 1 326 ? -13.836 -27.938 -15.023 1 85.5 326 VAL B CA 1
ATOM 6361 C C . VAL B 1 326 ? -12.922 -27.328 -16.094 1 85.5 326 VAL B C 1
ATOM 6363 O O . VAL B 1 326 ? -13.406 -26.797 -17.094 1 85.5 326 VAL B O 1
ATOM 6366 N N . TYR B 1 327 ? -11.672 -27.359 -15.836 1 87.31 327 TYR B N 1
ATOM 6367 C CA . TYR B 1 327 ? -10.688 -26.719 -16.688 1 87.31 327 TYR B CA 1
ATOM 6368 C C . TYR B 1 327 ? -10.859 -27.141 -18.141 1 87.31 327 TYR B C 1
ATOM 6370 O O . TYR B 1 327 ? -10.812 -26.297 -19.047 1 87.31 327 TYR B O 1
ATOM 6378 N N . GLU B 1 328 ? -11.156 -28.391 -18.359 1 81.06 328 GLU B N 1
ATOM 6379 C CA . GLU B 1 328 ? -11.18 -28.953 -19.719 1 81.06 328 GLU B CA 1
ATOM 6380 C C . GLU B 1 328 ? -12.484 -28.594 -20.422 1 81.06 328 GLU B C 1
ATOM 6382 O O . GLU B 1 328 ? -12.531 -28.562 -21.656 1 81.06 328 GLU B O 1
ATOM 6387 N N . THR B 1 329 ? -13.43 -28.344 -19.641 1 80.06 329 THR B N 1
ATOM 6388 C CA . THR B 1 329 ? -14.734 -28.062 -20.234 1 80.06 329 THR B CA 1
ATOM 6389 C C . THR B 1 329 ? -14.734 -26.688 -20.906 1 80.06 329 THR B C 1
ATOM 6391 O O . THR B 1 329 ? -14.492 -25.672 -20.25 1 80.06 329 THR B O 1
ATOM 6394 N N . GLY B 1 330 ? -14.984 -26.703 -22.219 1 76.62 330 GLY B N 1
ATOM 6395 C CA . GLY B 1 330 ? -15.102 -25.469 -22.969 1 76.62 330 GLY B CA 1
ATOM 6396 C C . GLY B 1 330 ? -13.766 -24.781 -23.188 1 76.62 330 GLY B C 1
ATOM 6397 O O . GLY B 1 330 ? -13.711 -23.562 -23.359 1 76.62 330 GLY B O 1
ATOM 6398 N N . TYR B 1 331 ? -12.766 -25.578 -22.969 1 82.75 331 TYR B N 1
ATOM 6399 C CA . TYR B 1 331 ? -11.414 -25.031 -23.047 1 82.75 331 TYR B CA 1
ATOM 6400 C C . TYR B 1 331 ? -11.203 -24.297 -24.359 1 82.75 331 TYR B C 1
ATOM 6402 O O . TYR B 1 331 ? -10.758 -23.141 -24.375 1 82.75 331 TYR B O 1
ATOM 6410 N N . ASN B 1 332 ? -11.57 -24.906 -25.469 1 81.19 332 ASN B N 1
ATOM 6411 C CA . ASN B 1 332 ? -11.352 -24.312 -26.781 1 81.19 332 ASN B CA 1
ATOM 6412 C C . ASN B 1 332 ? -12.172 -23.047 -26.969 1 81.19 332 ASN B C 1
ATOM 6414 O O . ASN B 1 332 ? -11.68 -22.062 -27.547 1 81.19 332 ASN B O 1
ATOM 6418 N N . LYS B 1 333 ? -13.352 -23.156 -26.484 1 81.88 333 LYS B N 1
ATOM 6419 C CA . LYS B 1 333 ? -14.188 -21.969 -26.594 1 81.88 333 LYS B CA 1
ATOM 6420 C C . LYS B 1 333 ? -13.617 -20.812 -25.766 1 81.88 333 LYS B C 1
ATOM 6422 O O . LYS B 1 333 ? -13.586 -19.672 -26.219 1 81.88 333 LYS B O 1
ATOM 6427 N N . ARG B 1 334 ? -13.188 -21.141 -24.609 1 83.44 334 ARG B N 1
ATOM 6428 C CA . ARG B 1 334 ? -12.617 -20.109 -23.75 1 83.44 334 ARG B CA 1
ATOM 6429 C C . ARG B 1 334 ? -11.344 -19.531 -24.359 1 83.44 334 ARG B C 1
ATOM 6431 O O . ARG B 1 334 ? -11.125 -18.312 -24.297 1 83.44 334 ARG B O 1
ATOM 6438 N N . LYS B 1 335 ? -10.594 -20.359 -24.844 1 82.88 335 LYS B N 1
ATOM 6439 C CA . LYS B 1 335 ? -9.352 -19.922 -25.469 1 82.88 335 LYS B CA 1
ATOM 6440 C C . LYS B 1 335 ? -9.633 -18.984 -26.656 1 82.88 335 LYS B C 1
ATOM 6442 O O . LYS B 1 335 ? -8.945 -17.984 -26.844 1 82.88 335 LYS B O 1
ATOM 6447 N N . ARG B 1 336 ? -10.586 -19.344 -27.422 1 83 336 ARG B N 1
ATOM 6448 C CA . ARG B 1 336 ? -10.969 -18.5 -28.547 1 83 336 ARG B CA 1
ATOM 6449 C C . ARG B 1 336 ? -11.508 -17.156 -28.094 1 83 336 ARG B C 1
ATOM 6451 O O . ARG B 1 336 ? -11.195 -16.125 -28.672 1 83 336 ARG B O 1
ATOM 6458 N N . GLU B 1 337 ? -12.305 -17.266 -27.125 1 83.44 337 GLU B N 1
ATOM 6459 C CA . GLU B 1 337 ? -12.867 -16.031 -26.594 1 83.44 337 GLU B CA 1
ATOM 6460 C C . GLU B 1 337 ? -11.773 -15.125 -26.031 1 83.44 337 GLU B C 1
ATOM 6462 O O . GLU B 1 337 ? -11.812 -13.906 -26.234 1 83.44 337 GLU B O 1
ATOM 6467 N N . TRP B 1 338 ? -10.914 -15.758 -25.344 1 85.06 338 TRP B N 1
ATOM 6468 C CA . TRP B 1 338 ? -9.82 -14.961 -24.797 1 85.06 338 TRP B CA 1
ATOM 6469 C C . TRP B 1 338 ? -8.961 -14.375 -25.922 1 85.06 338 TRP B C 1
ATOM 6471 O O . TRP B 1 338 ? -8.5 -13.234 -25.828 1 85.06 338 TRP B O 1
ATOM 6481 N N . LYS B 1 339 ? -8.742 -15.148 -26.891 1 82.94 339 LYS B N 1
ATOM 6482 C CA . LYS B 1 339 ? -8.016 -14.633 -28.047 1 82.94 339 LYS B CA 1
ATOM 6483 C C . LYS B 1 339 ? -8.727 -13.422 -28.641 1 82.94 339 LYS B C 1
ATOM 6485 O O . LYS B 1 339 ? -8.078 -12.461 -29.062 1 82.94 339 LYS B O 1
ATOM 6490 N N . ARG B 1 340 ? -9.961 -13.484 -28.672 1 82.38 340 ARG B N 1
ATOM 6491 C CA . ARG B 1 340 ? -10.75 -12.367 -29.172 1 82.38 340 ARG B CA 1
ATOM 6492 C C . ARG B 1 340 ? -10.609 -11.148 -28.266 1 82.38 340 ARG B C 1
ATOM 6494 O O . ARG B 1 340 ? -10.477 -10.016 -28.75 1 82.38 340 ARG B O 1
ATOM 6501 N N . VAL B 1 341 ? -10.773 -11.422 -27.047 1 82.56 341 VAL B N 1
ATOM 6502 C CA . VAL B 1 341 ? -10.648 -10.328 -26.078 1 82.56 341 VAL B CA 1
ATOM 6503 C C . VAL B 1 341 ? -9.289 -9.656 -26.234 1 82.56 341 VAL B C 1
ATOM 6505 O O . VAL B 1 341 ? -9.195 -8.43 -26.266 1 82.56 341 VAL B O 1
ATOM 6508 N N . ARG B 1 342 ? -8.305 -10.469 -26.297 1 82.62 342 ARG B N 1
ATOM 6509 C CA . ARG B 1 342 ? -6.957 -9.938 -26.469 1 82.62 342 ARG B CA 1
ATOM 6510 C C . ARG B 1 342 ? -6.84 -9.156 -27.766 1 82.62 342 ARG B C 1
ATOM 6512 O O . ARG B 1 342 ? -6.27 -8.062 -27.781 1 82.62 342 ARG B O 1
ATOM 6519 N N . SER B 1 343 ? -7.41 -9.727 -28.781 1 81.5 343 SER B N 1
ATOM 6520 C CA . SER B 1 343 ? -7.359 -9.078 -30.078 1 81.5 343 SER B CA 1
ATOM 6521 C C . SER B 1 343 ? -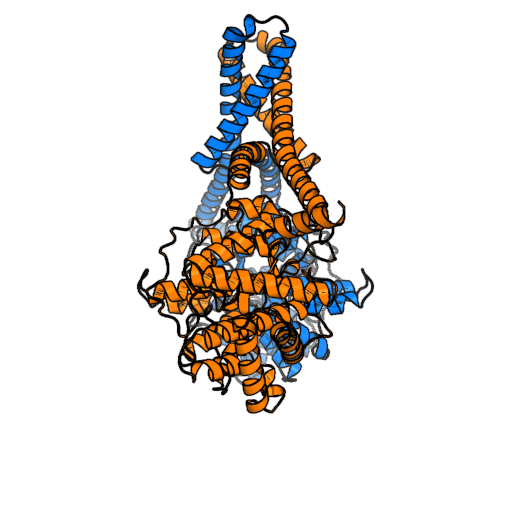8.133 -7.762 -30.078 1 81.5 343 SER B C 1
ATOM 6523 O O . SER B 1 343 ? -7.727 -6.789 -30.719 1 81.5 343 SER B O 1
ATOM 6525 N N . ARG B 1 344 ? -9.188 -7.836 -29.391 1 80.88 344 ARG B N 1
ATOM 6526 C CA . ARG B 1 344 ? -9.984 -6.617 -29.281 1 80.88 344 ARG B CA 1
ATOM 6527 C C . ARG B 1 344 ? -9.219 -5.531 -28.531 1 80.88 344 ARG B C 1
ATOM 6529 O O . ARG B 1 344 ? -9.289 -4.352 -28.875 1 80.88 344 ARG B O 1
ATOM 6536 N N . LYS B 1 345 ? -8.664 -5.938 -27.469 1 80.31 345 LYS B N 1
ATOM 6537 C CA . LYS B 1 345 ? -7.879 -4.969 -26.719 1 80.31 345 LYS B CA 1
ATOM 6538 C C . LYS B 1 345 ? -6.77 -4.367 -27.562 1 80.31 345 LYS B C 1
ATOM 6540 O O . LYS B 1 345 ? -6.574 -3.148 -27.562 1 80.31 345 LYS B O 1
ATOM 6545 N N . ILE B 1 346 ? -6.102 -5.207 -28.188 1 77.88 346 ILE B N 1
ATOM 6546 C CA . ILE B 1 346 ? -5.043 -4.746 -29.078 1 77.88 346 ILE B CA 1
ATOM 6547 C C . ILE B 1 346 ? -5.645 -3.92 -30.219 1 77.88 346 ILE B C 1
ATOM 6549 O O . ILE B 1 346 ? -5.098 -2.883 -30.594 1 77.88 346 ILE B O 1
ATOM 6553 N N . GLY B 1 347 ? -6.754 -4.406 -30.672 1 78.5 347 GLY B N 1
ATOM 6554 C CA . GLY B 1 347 ? -7.461 -3.67 -31.719 1 78.5 347 GLY B CA 1
ATOM 6555 C C . GLY B 1 347 ? -7.879 -2.277 -31.266 1 78.5 347 GLY B C 1
ATOM 6556 O O . GLY B 1 347 ? -7.801 -1.326 -32.062 1 78.5 347 GLY B O 1
ATOM 6557 N N . LYS B 1 348 ? -8.406 -2.242 -30.078 1 80.12 348 LYS B N 1
ATOM 6558 C CA . LYS B 1 348 ? -8.797 -0.942 -29.531 1 80.12 348 LYS B CA 1
ATOM 6559 C C . LYS B 1 348 ? -7.605 0.013 -29.5 1 80.12 348 LYS B C 1
ATOM 6561 O O . LYS B 1 348 ? -7.762 1.216 -29.719 1 80.12 348 LYS B O 1
ATOM 6566 N N . TRP B 1 349 ? -6.508 -0.627 -29.141 1 78.5 349 TRP B N 1
ATOM 6567 C CA . TRP B 1 349 ? -5.305 0.201 -29.156 1 78.5 349 TRP B CA 1
ATOM 6568 C C . TRP B 1 349 ? -5.047 0.752 -30.547 1 78.5 349 TRP B C 1
ATOM 6570 O O . TRP B 1 349 ? -4.727 1.933 -30.703 1 78.5 349 TRP B O 1
ATOM 6580 N N . PHE B 1 350 ? -5.293 -0.043 -31.5 1 75.44 350 PHE B N 1
ATOM 6581 C CA . PHE B 1 350 ? -5.09 0.35 -32.875 1 75.44 350 PHE B CA 1
ATOM 6582 C C . PHE B 1 350 ? -6.172 1.321 -33.344 1 75.44 350 PHE B C 1
ATOM 6584 O O . PHE B 1 350 ? -5.891 2.299 -34.031 1 75.44 350 PHE B O 1
ATOM 6591 N N . ALA B 1 351 ? -7.359 0.997 -32.906 1 77.12 351 ALA B N 1
ATOM 6592 C CA . ALA B 1 351 ? -8.484 1.854 -33.281 1 77.12 351 ALA B CA 1
ATOM 6593 C C . ALA B 1 351 ? -8.312 3.256 -32.688 1 77.12 351 ALA B C 1
ATOM 6595 O O . ALA B 1 351 ? -8.609 4.25 -33.375 1 77.12 351 ALA B O 1
ATOM 6596 N N . THR B 1 352 ? -8.023 3.238 -31.406 1 78.81 352 THR B N 1
ATOM 6597 C CA . THR B 1 352 ? -7.809 4.535 -30.766 1 78.81 352 THR B CA 1
ATOM 6598 C C . THR B 1 352 ? -6.703 5.309 -31.484 1 78.81 352 THR B C 1
ATOM 6600 O O . THR B 1 352 ? -6.828 6.512 -31.719 1 78.81 352 THR B O 1
ATOM 6603 N N . ALA B 1 353 ? -5.695 4.582 -31.766 1 73.62 353 ALA B N 1
ATOM 6604 C CA . ALA B 1 353 ? -4.613 5.211 -32.5 1 73.62 353 ALA B CA 1
ATOM 6605 C C . ALA B 1 353 ? -5.098 5.707 -33.875 1 73.62 353 ALA B C 1
ATOM 6607 O O . ALA B 1 353 ? -4.742 6.805 -34.312 1 73.62 353 ALA B O 1
ATOM 6608 N N . PHE B 1 354 ? -5.887 4.961 -34.469 1 73.25 354 PHE B N 1
ATOM 6609 C CA . PHE B 1 354 ? -6.445 5.312 -35.75 1 73.25 354 PHE B CA 1
ATOM 6610 C C . PHE B 1 354 ? -7.363 6.527 -35.656 1 73.25 354 PHE B C 1
ATOM 6612 O O . PHE B 1 354 ? -7.34 7.414 -36.5 1 73.25 354 PHE B O 1
ATOM 6619 N N . LEU B 1 355 ? -8.164 6.445 -34.594 1 75.94 355 LEU B N 1
ATOM 6620 C CA . LEU B 1 355 ? -9.055 7.578 -34.344 1 75.94 355 LEU B CA 1
ATOM 6621 C C . LEU B 1 355 ? -8.258 8.867 -34.219 1 75.94 355 LEU B C 1
ATOM 6623 O O . LEU B 1 355 ? -8.625 9.898 -34.781 1 75.94 355 LEU B O 1
ATOM 6627 N N . TYR B 1 356 ? -7.301 8.727 -33.469 1 72.69 356 TYR B N 1
ATOM 6628 C CA . TYR B 1 356 ? -6.484 9.922 -33.281 1 72.69 356 TYR B CA 1
ATOM 6629 C C . TYR B 1 356 ? -5.82 10.344 -34.562 1 72.69 356 TYR B C 1
ATOM 6631 O O . TYR B 1 356 ? -5.645 11.539 -34.844 1 72.69 356 TYR B O 1
ATOM 6639 N N . ILE B 1 357 ? -5.555 9.445 -35.375 1 66.75 357 ILE B N 1
ATOM 6640 C CA . ILE B 1 357 ? -5 9.719 -36.719 1 66.75 357 ILE B CA 1
ATOM 6641 C C . ILE B 1 357 ? -6.043 10.43 -37.562 1 66.75 357 ILE B C 1
ATOM 6643 O O . ILE B 1 357 ? -5.73 11.398 -38.25 1 66.75 357 ILE B O 1
ATOM 6647 N N . VAL B 1 358 ? -7.156 10.008 -37.438 1 68.69 358 VAL B N 1
ATOM 6648 C CA . VAL B 1 358 ? -8.258 10.602 -38.188 1 68.69 358 VAL B CA 1
ATOM 6649 C C . VAL B 1 358 ? -8.5 12.031 -37.719 1 68.69 358 VAL B C 1
ATOM 6651 O O . VAL B 1 358 ? -8.672 12.938 -38.531 1 68.69 358 VAL B O 1
ATOM 6654 N N . ILE B 1 359 ? -8.586 12.117 -36.375 1 69.94 359 ILE B N 1
ATOM 6655 C CA . ILE B 1 359 ? -8.797 13.445 -35.812 1 69.94 359 ILE B CA 1
ATOM 6656 C C . ILE B 1 359 ? -7.668 14.375 -36.25 1 69.94 359 ILE B C 1
ATOM 6658 O O . ILE B 1 359 ? -7.914 15.531 -36.594 1 69.94 359 ILE B O 1
ATOM 6662 N N . PHE B 1 360 ? -6.566 13.836 -36.219 1 67.62 360 PHE B N 1
ATOM 6663 C CA . PHE B 1 360 ? -5.414 14.617 -36.625 1 67.62 360 PHE B CA 1
ATOM 6664 C C . PHE B 1 360 ? -5.551 15.039 -38.094 1 67.62 360 PHE B C 1
ATOM 6666 O O . PHE B 1 360 ? -5.289 16.203 -38.438 1 67.62 360 PHE B O 1
ATOM 6673 N N . CYS B 1 361 ? -6.051 14.195 -38.844 1 62.34 361 CYS B N 1
ATOM 6674 C CA . CYS B 1 361 ? -6.25 14.461 -40.281 1 62.34 361 CYS B CA 1
ATOM 6675 C C . CYS B 1 361 ? -7.344 15.5 -40.5 1 62.34 361 CYS B C 1
ATOM 6677 O O . CYS B 1 361 ? -7.211 16.391 -41.344 1 62.34 361 CYS B O 1
ATOM 6679 N N . LEU B 1 362 ? -8.273 15.352 -39.719 1 67 362 LEU B N 1
ATOM 6680 C CA . LEU B 1 362 ? -9.383 16.281 -39.844 1 67 362 LEU B CA 1
ATOM 6681 C C . LEU B 1 362 ? -8.969 17.688 -39.406 1 67 362 LEU B C 1
ATOM 6683 O O . LEU B 1 362 ? -9.336 18.672 -40.031 1 67 362 LEU B O 1
ATOM 6687 N N . VAL B 1 363 ? -8.234 17.703 -38.344 1 66.75 363 VAL B N 1
ATOM 6688 C CA . VAL B 1 363 ? -7.75 18.984 -37.875 1 66.75 363 VAL B CA 1
ATOM 6689 C C . VAL B 1 363 ? -6.812 19.609 -38.906 1 66.75 363 VAL B C 1
ATOM 6691 O O . VAL B 1 363 ? -6.887 20.812 -39.156 1 66.75 363 VAL B O 1
ATOM 6694 N N . GLU B 1 364 ? -6.039 18.812 -39.469 1 65 364 GLU B N 1
ATOM 6695 C CA . GLU B 1 364 ? -5.121 19.281 -40.5 1 65 364 GLU B CA 1
ATOM 6696 C C . GLU B 1 364 ? -5.883 19.812 -41.719 1 65 364 GLU B C 1
ATOM 6698 O O . GLU B 1 364 ? -5.512 20.844 -42.281 1 65 364 GLU B O 1
ATOM 6703 N N . GLN B 1 365 ? -6.855 19.203 -42.062 1 64.56 365 GLN B N 1
ATOM 6704 C CA . GLN B 1 365 ? -7.676 19.625 -43.188 1 64.56 365 GLN B CA 1
ATOM 6705 C C . GLN B 1 365 ? -8.422 20.922 -42.844 1 64.56 365 GLN B C 1
ATOM 6707 O O . GLN B 1 365 ? -8.516 21.812 -43.688 1 64.56 365 GLN B O 1
ATOM 6712 N N . MET B 1 366 ? -8.906 20.922 -41.688 1 67 366 MET B N 1
ATOM 6713 C CA . MET B 1 366 ? -9.641 22.125 -41.25 1 67 366 MET B CA 1
ATOM 6714 C C . MET B 1 366 ? -8.711 23.328 -41.188 1 67 366 MET B C 1
ATOM 6716 O O . MET B 1 366 ? -9.07 24.422 -41.656 1 67 366 MET B O 1
ATOM 6720 N N . MET B 1 367 ? -7.633 23.078 -40.656 1 65.25 367 MET B N 1
ATOM 6721 C CA . MET B 1 367 ? -6.676 24.188 -40.531 1 65.25 367 MET B CA 1
ATOM 6722 C C . MET B 1 367 ? -6.129 24.578 -41.906 1 65.25 367 MET B C 1
ATOM 6724 O O . MET B 1 367 ? -5.852 25.75 -42.156 1 65.25 367 MET B O 1
ATOM 6728 N N . GLY B 1 368 ? -5.879 23.578 -42.688 1 62.88 368 GLY B N 1
ATOM 6729 C CA . GLY B 1 368 ? -5.496 23.891 -44.031 1 62.88 368 GLY B CA 1
ATOM 6730 C C . GLY B 1 368 ? -6.5 24.766 -44.75 1 62.88 368 GLY B C 1
ATOM 6731 O O . GLY B 1 368 ? -6.121 25.719 -45.438 1 62.88 368 GLY B O 1
ATOM 6732 N N . THR B 1 369 ? -7.711 24.531 -44.531 1 58.78 369 THR B N 1
ATOM 6733 C CA . THR B 1 369 ? -8.766 25.344 -45.125 1 58.78 369 THR B CA 1
ATOM 6734 C C . THR B 1 369 ? -8.781 26.75 -44.531 1 58.78 369 THR B C 1
ATOM 6736 O O . THR B 1 369 ? -9.008 27.734 -45.219 1 58.78 369 THR B O 1
ATOM 6739 N N . ILE B 1 370 ? -8.578 26.719 -43.188 1 58.56 370 ILE B N 1
ATOM 6740 C CA . ILE B 1 370 ? -8.547 28 -42.5 1 58.56 370 ILE B CA 1
ATOM 6741 C C . ILE B 1 370 ? -7.344 28.812 -42.969 1 58.56 370 ILE B C 1
ATOM 6743 O O . ILE B 1 370 ? -7.445 30.016 -43.219 1 58.56 370 ILE B O 1
ATOM 6747 N N . GLU B 1 371 ? -6.293 28.109 -43.031 1 60.91 371 GLU B N 1
ATOM 6748 C CA . GLU B 1 371 ? -5.09 28.766 -43.531 1 60.91 371 GLU B CA 1
ATOM 6749 C C . GLU B 1 371 ? -5.301 29.297 -44.969 1 60.91 371 GLU B C 1
ATOM 6751 O O . GLU B 1 371 ? -4.875 30.406 -45.281 1 60.91 371 GLU B O 1
ATOM 6756 N N . GLU B 1 372 ? -5.836 28.531 -45.719 1 58.44 372 GLU B N 1
ATOM 6757 C CA . GLU B 1 372 ? -6.094 28.953 -47.094 1 58.44 372 GLU B CA 1
ATOM 6758 C C . GLU B 1 372 ? -7.055 30.141 -47.125 1 58.44 372 GLU B C 1
ATOM 6760 O O . GLU B 1 372 ? -6.891 31.062 -47.938 1 58.44 372 GLU B O 1
ATOM 6765 N N . SER B 1 373 ? -7.98 30.031 -46.281 1 52.12 373 SER B N 1
ATOM 6766 C CA . SER B 1 373 ? -8.992 31.094 -46.312 1 52.12 373 SER B CA 1
ATOM 6767 C C . SER B 1 373 ? -8.5 32.344 -45.594 1 52.12 373 SER B C 1
ATOM 6769 O O . SER B 1 373 ? -8.805 33.469 -46 1 52.12 373 SER B O 1
ATOM 6771 N N . PHE B 1 374 ? -7.965 32.031 -44.5 1 47.78 374 PHE B N 1
ATOM 6772 C CA . PHE B 1 374 ? -7.621 33.219 -43.719 1 47.78 374 PHE B CA 1
ATOM 6773 C C . PHE B 1 374 ? -6.164 33.625 -43.906 1 47.78 374 PHE B C 1
ATOM 6775 O O . PHE B 1 374 ? -5.836 34.812 -43.969 1 47.78 374 PHE B O 1
ATOM 6782 N N . LEU B 1 375 ? -5.328 32.656 -43.781 1 48.69 375 LEU B N 1
ATOM 6783 C CA . LEU B 1 375 ? -3.91 33 -43.844 1 48.69 375 LEU B CA 1
ATOM 6784 C C . LEU B 1 375 ? -3.426 33.156 -45.281 1 48.69 375 LEU B C 1
ATOM 6786 O O . LEU B 1 375 ? -2.283 33.531 -45.5 1 48.69 375 LEU B O 1
ATOM 6790 N N . ALA B 1 376 ? -4.125 32.625 -46.125 1 46.22 376 ALA B N 1
ATOM 6791 C CA . ALA B 1 376 ? -3.734 32.906 -47.5 1 46.22 376 ALA B CA 1
ATOM 6792 C C . ALA B 1 376 ? -3.439 34.406 -47.688 1 46.22 376 ALA B C 1
ATOM 6794 O O . ALA B 1 376 ? -2.771 34.781 -48.656 1 46.22 376 ALA B O 1
ATOM 6795 N N . THR B 1 377 ? -4.234 35.188 -47.094 1 40.78 377 THR B N 1
ATOM 6796 C CA . THR B 1 377 ? -4.012 36.594 -47.406 1 40.78 377 THR B CA 1
ATOM 6797 C C . THR B 1 377 ? -2.693 37.094 -46.812 1 40.78 377 THR B C 1
ATOM 6799 O O . THR B 1 377 ? -2.229 38.188 -47.125 1 40.78 377 THR B O 1
ATOM 6802 N N . THR B 1 378 ? -2.334 36.656 -45.688 1 40.72 378 THR B N 1
ATOM 6803 C CA . THR B 1 378 ? -1.155 37.344 -45.125 1 40.72 378 THR B CA 1
ATOM 6804 C C . THR B 1 378 ? 0.122 36.688 -45.688 1 40.72 378 THR B C 1
ATOM 6806 O O . THR B 1 378 ? 0.136 35.5 -46.031 1 40.72 378 THR B O 1
ATOM 6809 N N . VAL B 1 379 ? 1.229 37.594 -45.906 1 44.47 379 VAL B N 1
ATOM 6810 C CA . VAL B 1 379 ? 2.488 37.562 -46.625 1 44.47 379 VAL B CA 1
ATOM 6811 C C . VAL B 1 379 ? 3.182 36.219 -46.406 1 44.47 379 VAL B C 1
ATOM 6813 O O . VAL B 1 379 ? 3.666 35.594 -47.375 1 44.47 379 VAL B O 1
ATOM 6816 N N . ASN B 1 380 ? 3.939 35.969 -45.188 1 46.06 380 ASN B N 1
ATOM 6817 C CA . ASN B 1 380 ? 5.055 35.031 -45.156 1 46.06 380 ASN B CA 1
ATOM 6818 C C . ASN B 1 380 ? 4.578 33.594 -44.906 1 46.06 380 ASN B C 1
ATOM 6820 O O . ASN B 1 380 ? 4.094 33.281 -43.812 1 46.06 380 ASN B O 1
ATOM 6824 N N . ILE B 1 381 ? 4.309 32.906 -45.969 1 48.47 381 ILE B N 1
ATOM 6825 C CA . ILE B 1 381 ? 3.811 31.547 -46.188 1 48.47 381 ILE B CA 1
ATOM 6826 C C . ILE B 1 381 ? 4.43 30.609 -45.156 1 48.47 381 ILE B C 1
ATOM 6828 O O . ILE B 1 381 ? 3.744 29.75 -44.594 1 48.47 381 ILE B O 1
ATOM 6832 N N . LYS B 1 382 ? 5.641 30.922 -45 1 51.22 382 LYS B N 1
ATOM 6833 C CA . LYS B 1 382 ? 6.371 30.031 -44.094 1 51.22 382 LYS B CA 1
ATOM 6834 C C . LYS B 1 382 ? 5.891 30.172 -42.656 1 51.22 382 LYS B C 1
ATOM 6836 O O . LYS B 1 382 ? 5.738 29.188 -41.938 1 51.22 382 LYS B O 1
ATOM 6841 N N . LEU B 1 383 ? 5.801 31.406 -42.344 1 53.53 383 LEU B N 1
ATOM 6842 C CA . LEU B 1 383 ? 5.375 31.672 -40.969 1 53.53 383 LEU B CA 1
ATOM 6843 C C . LEU B 1 383 ? 3.953 31.172 -40.75 1 53.53 383 LEU B C 1
ATOM 6845 O O . LEU B 1 383 ? 3.633 30.688 -39.656 1 53.53 383 LEU B O 1
ATOM 6849 N N . ASN B 1 384 ? 3.252 31.281 -41.781 1 55.94 384 ASN B N 1
ATOM 6850 C CA . ASN B 1 384 ? 1.869 30.828 -41.719 1 55.94 384 ASN B CA 1
ATOM 6851 C C . ASN B 1 384 ? 1.787 29.312 -41.531 1 55.94 384 ASN B C 1
ATOM 6853 O O . ASN B 1 384 ? 0.938 28.828 -40.781 1 55.94 384 ASN B O 1
ATOM 6857 N N . GLY B 1 385 ? 2.73 28.75 -42.25 1 54.22 385 GLY B N 1
ATOM 6858 C CA . GLY B 1 385 ? 2.793 27.312 -42.094 1 54.22 385 GLY B CA 1
ATOM 6859 C C . GLY B 1 385 ? 3.127 26.875 -40.688 1 54.22 385 GLY B C 1
ATOM 6860 O O . GLY B 1 385 ? 2.531 25.922 -40.156 1 54.22 385 GLY B O 1
ATOM 6861 N N . ILE B 1 386 ? 4.023 27.609 -40.125 1 54.94 386 ILE B N 1
ATOM 6862 C CA . ILE B 1 386 ? 4.457 27.297 -38.781 1 54.94 386 ILE B CA 1
ATOM 6863 C C . ILE B 1 386 ? 3.311 27.562 -37.812 1 54.94 386 ILE B C 1
ATOM 6865 O O . ILE B 1 386 ? 3.039 26.734 -36.938 1 54.94 386 ILE B O 1
ATOM 6869 N N . VAL B 1 387 ? 2.748 28.672 -38 1 58.91 387 VAL B N 1
ATOM 6870 C CA . VAL B 1 387 ? 1.646 29.047 -37.125 1 58.91 387 VAL B CA 1
ATOM 6871 C C . VAL B 1 387 ? 0.509 28.047 -37.25 1 58.91 387 VAL B C 1
ATOM 6873 O O . VAL B 1 387 ? -0.1 27.656 -36.25 1 58.91 387 VAL B O 1
ATOM 6876 N N . SER B 1 388 ? 0.336 27.703 -38.469 1 61.88 388 SER B N 1
ATOM 6877 C CA . SER B 1 388 ? -0.73 26.734 -38.719 1 61.88 388 SER B CA 1
ATOM 6878 C C . SER B 1 388 ? -0.42 25.406 -38.062 1 61.88 388 SER B C 1
ATOM 6880 O O . SER B 1 388 ? -1.301 24.781 -37.469 1 61.88 388 SER B O 1
ATOM 6882 N N . ALA B 1 389 ? 0.79 25.109 -38.156 1 57.56 389 ALA B N 1
ATOM 6883 C CA . ALA B 1 389 ? 1.2 23.844 -37.562 1 57.56 389 ALA B CA 1
ATOM 6884 C C . ALA B 1 389 ? 1.019 23.875 -36.031 1 57.56 389 ALA B C 1
ATOM 6886 O O . ALA B 1 389 ? 0.587 22.891 -35.438 1 57.56 389 ALA B O 1
ATOM 6887 N N . ILE B 1 390 ? 1.329 24.938 -35.5 1 56.53 390 ILE B N 1
ATOM 6888 C CA . ILE B 1 390 ? 1.171 25.109 -34.062 1 56.53 390 ILE B CA 1
ATOM 6889 C C . ILE B 1 390 ? -0.308 25.047 -33.688 1 56.53 390 ILE B C 1
ATOM 6891 O O . ILE B 1 390 ? -0.681 24.359 -32.75 1 56.53 390 ILE B O 1
ATOM 6895 N N . LEU B 1 391 ? -0.969 25.766 -34.438 1 60.94 391 LEU B N 1
ATOM 6896 C CA . LEU B 1 391 ? -2.402 25.797 -34.156 1 60.94 391 LEU B CA 1
ATOM 6897 C C . LEU B 1 391 ? -3.01 24.406 -34.344 1 60.94 391 LEU B C 1
ATOM 6899 O O . LEU B 1 391 ? -3.885 24 -33.562 1 60.94 391 LEU B O 1
ATOM 6903 N N . ASP B 1 392 ? -2.451 23.719 -35.312 1 61.59 392 ASP B N 1
ATOM 6904 C CA . ASP B 1 392 ? -2.91 22.359 -35.562 1 61.59 392 ASP B CA 1
ATOM 6905 C C . ASP B 1 392 ? -2.631 21.453 -34.375 1 61.59 392 ASP B C 1
ATOM 6907 O O . ASP B 1 392 ? -3.5 20.688 -33.938 1 61.59 392 ASP B O 1
ATOM 6911 N N . THR B 1 393 ? -1.515 21.562 -33.969 1 60.06 393 THR B N 1
ATOM 6912 C CA . THR B 1 393 ? -1.096 20.719 -32.844 1 60.06 393 THR B CA 1
ATOM 6913 C C . THR B 1 393 ? -1.896 21.047 -31.594 1 60.06 393 THR B C 1
ATOM 6915 O O . THR B 1 393 ? -2.303 20.141 -30.859 1 60.06 393 THR B O 1
ATOM 6918 N N . LEU B 1 394 ? -2.016 22.297 -31.438 1 59.84 394 LEU B N 1
ATOM 6919 C CA . LEU B 1 394 ? -2.801 22.719 -30.281 1 59.84 394 LEU B CA 1
ATOM 6920 C C . LEU B 1 394 ? -4.238 22.234 -30.391 1 59.84 394 LEU B C 1
ATOM 6922 O O . LEU B 1 394 ? -4.801 21.719 -29.422 1 59.84 394 LEU B O 1
ATOM 6926 N N . CYS B 1 395 ? -4.711 22.5 -31.531 1 62.81 395 CYS B N 1
ATOM 6927 C CA . CYS B 1 395 ? -6.09 22.078 -31.766 1 62.81 395 CYS B CA 1
ATOM 6928 C C . CYS B 1 395 ? -6.227 20.578 -31.625 1 62.81 395 CYS B C 1
ATOM 6930 O O . CYS B 1 395 ? -7.168 20.078 -31 1 62.81 395 CYS B O 1
ATOM 6932 N N . PHE B 1 396 ? -5.27 19.875 -32.188 1 65.94 396 PHE B N 1
ATOM 6933 C CA . PHE B 1 396 ? -5.297 18.422 -32.062 1 65.94 396 PHE B CA 1
ATOM 6934 C C . PHE B 1 396 ? -5.121 17.969 -30.625 1 65.94 396 PHE B C 1
ATOM 6936 O O . PHE B 1 396 ? -5.809 17.047 -30.172 1 65.94 396 PHE B O 1
ATOM 6943 N N . GLY B 1 397 ? -4.168 18.438 -30 1 65 397 GLY B N 1
ATOM 6944 C CA . GLY B 1 397 ? -3.975 18.109 -28.609 1 65 397 GLY B CA 1
ATOM 6945 C C . GLY B 1 397 ? -5.211 18.359 -27.766 1 65 397 GLY B C 1
ATOM 6946 O O . GLY B 1 397 ? -5.598 17.5 -26.953 1 65 397 GLY B O 1
ATOM 6947 N N . LEU B 1 398 ? -5.746 19.531 -27.984 1 61.78 398 LEU B N 1
ATOM 6948 C CA . LEU B 1 398 ? -6.945 19.875 -27.234 1 61.78 398 LEU B CA 1
ATOM 6949 C C . LEU B 1 398 ? -8.102 18.938 -27.594 1 61.78 398 LEU B C 1
ATOM 6951 O O . LEU B 1 398 ? -8.797 18.453 -26.703 1 61.78 398 LEU B O 1
ATOM 6955 N N . LEU B 1 399 ? -8.219 18.828 -28.844 1 66.31 399 LEU B N 1
ATOM 6956 C CA . LEU B 1 399 ? -9.289 17.938 -29.266 1 66.31 399 LEU B CA 1
ATOM 6957 C C . LEU B 1 399 ? -9.023 16.516 -28.828 1 66.31 399 LEU B C 1
ATOM 6959 O O . LEU B 1 399 ? -9.945 15.805 -28.406 1 66.31 399 LEU B O 1
ATOM 6963 N N . GLY B 1 400 ? -7.82 16.094 -29.047 1 66.06 400 GLY B N 1
ATOM 6964 C CA . GLY B 1 400 ? -7.449 14.766 -28.594 1 66.06 400 GLY B CA 1
ATOM 6965 C C . GLY B 1 400 ? -7.684 14.562 -27.109 1 66.06 400 GLY B C 1
ATOM 6966 O O . GLY B 1 400 ? -8.203 13.523 -26.688 1 66.06 400 GLY B O 1
ATOM 6967 N N . SER B 1 401 ? -7.32 15.484 -26.312 1 65.94 401 SER B N 1
ATOM 6968 C CA . SER B 1 401 ? -7.555 15.43 -24.875 1 65.94 401 SER B CA 1
ATOM 6969 C C . SER B 1 401 ? -9.047 15.414 -24.547 1 65.94 401 SER B C 1
ATOM 6971 O O . SER B 1 401 ? -9.492 14.695 -23.656 1 65.94 401 SER B O 1
ATOM 6973 N N . TRP B 1 402 ? -9.664 16.281 -25.25 1 65.88 402 TRP B N 1
ATOM 6974 C CA . TRP B 1 402 ? -11.109 16.328 -25.062 1 65.88 402 TRP B CA 1
ATOM 6975 C C . TRP B 1 402 ? -11.742 14.977 -25.391 1 65.88 402 TRP B C 1
ATOM 6977 O O . TRP B 1 402 ? -12.594 14.484 -24.656 1 65.88 402 TRP B O 1
ATOM 6987 N N . VAL B 1 403 ? -11.336 14.484 -26.469 1 66.94 403 VAL B N 1
ATOM 6988 C CA . VAL B 1 403 ? -11.852 13.18 -26.891 1 66.94 403 VAL B CA 1
ATOM 6989 C C . VAL B 1 403 ? -11.484 12.125 -25.844 1 66.94 403 VAL B C 1
ATOM 6991 O O . VAL B 1 403 ? -12.305 11.281 -25.484 1 66.94 403 VAL B O 1
ATOM 6994 N N . SER B 1 404 ? -10.266 12.102 -25.453 1 72.44 404 SER B N 1
ATOM 6995 C CA . SER B 1 404 ? -9.789 11.148 -24.453 1 72.44 404 SER B CA 1
ATOM 6996 C C . SER B 1 404 ? -10.609 11.242 -23.172 1 72.44 404 SER B C 1
ATOM 6998 O O . SER B 1 404 ? -11.016 10.227 -22.609 1 72.44 404 SER B O 1
ATOM 7000 N N . GLU B 1 405 ? -10.828 12.422 -22.781 1 67.56 405 GLU B N 1
ATOM 7001 C CA . GLU B 1 405 ? -11.594 12.648 -21.562 1 67.56 405 GLU B CA 1
ATOM 7002 C C . GLU B 1 405 ? -13.07 12.289 -21.766 1 67.56 405 GLU B C 1
ATOM 7004 O O . GLU B 1 405 ? -13.672 11.648 -20.906 1 67.56 405 GLU B O 1
ATOM 7009 N N . LYS B 1 406 ? -13.531 12.781 -22.844 1 62.34 406 LYS B N 1
ATOM 7010 C CA . LYS B 1 406 ? -14.961 12.594 -23.078 1 62.34 406 LYS B CA 1
ATOM 7011 C C . LYS B 1 406 ? -15.297 11.117 -23.281 1 62.34 406 LYS B C 1
ATOM 7013 O O . LYS B 1 406 ? -16.344 10.648 -22.828 1 62.34 406 LYS B O 1
ATOM 7018 N N . PHE B 1 407 ? -14.383 10.508 -23.922 1 65.06 407 PHE B N 1
ATOM 7019 C CA . PHE B 1 407 ? -14.688 9.117 -24.25 1 65.06 407 PHE B CA 1
ATOM 7020 C C . PHE B 1 407 ? -13.891 8.164 -23.375 1 65.06 407 PHE B C 1
ATOM 7022 O O . PHE B 1 407 ? -13.977 6.941 -23.547 1 65.06 407 PHE B O 1
ATOM 7029 N N . GLY B 1 408 ? -13.211 8.641 -22.469 1 67.44 408 GLY B N 1
ATOM 7030 C CA . GLY B 1 408 ? -12.438 7.793 -21.562 1 67.44 408 GLY B CA 1
ATOM 7031 C C . GLY B 1 408 ? -11.367 6.984 -22.266 1 67.44 408 GLY B C 1
ATOM 7032 O O . GLY B 1 408 ? -11.18 5.805 -21.969 1 67.44 408 GLY B O 1
ATOM 7033 N N . LEU B 1 409 ? -10.836 7.496 -23.312 1 71.5 409 LEU B N 1
ATOM 7034 C CA . LEU B 1 409 ? -9.812 6.801 -24.094 1 71.5 409 LEU B CA 1
ATOM 7035 C C . LEU B 1 409 ? -8.414 7.215 -23.641 1 71.5 409 LEU B C 1
ATOM 7037 O O . LEU B 1 409 ? -8.25 8.242 -22.984 1 71.5 409 LEU B O 1
ATOM 7041 N N . VAL B 1 410 ? -7.562 6.215 -23.922 1 69.94 410 VAL B N 1
ATOM 7042 C CA . VAL B 1 410 ? -6.172 6.57 -23.656 1 69.94 410 VAL B CA 1
ATOM 7043 C C . VAL B 1 410 ? -5.762 7.742 -24.547 1 69.94 410 VAL B C 1
ATOM 7045 O O . VAL B 1 410 ? -6.316 7.926 -25.641 1 69.94 410 VAL B O 1
ATOM 7048 N N . ASP B 1 411 ? -4.941 8.484 -24.047 1 65.88 411 ASP B N 1
ATOM 7049 C CA . ASP B 1 411 ? -4.527 9.656 -24.812 1 65.88 411 ASP B CA 1
ATOM 7050 C C . ASP B 1 411 ? -3.713 9.258 -26.047 1 65.88 411 ASP B C 1
ATOM 7052 O O . ASP B 1 411 ? -3.391 8.078 -26.219 1 65.88 411 ASP B O 1
ATOM 7056 N N . VAL B 1 412 ? -3.467 10.117 -27.016 1 64.75 412 VAL B N 1
ATOM 7057 C CA . VAL B 1 412 ? -2.891 9.852 -28.328 1 64.75 412 VAL B CA 1
ATOM 7058 C C . VAL B 1 412 ? -1.525 9.188 -28.172 1 64.75 412 VAL B C 1
ATOM 7060 O O . VAL B 1 412 ? -1.221 8.203 -28.859 1 64.75 412 VAL B O 1
ATOM 7063 N N . LEU B 1 413 ? -0.701 9.75 -27.328 1 60.88 413 LEU B N 1
ATOM 7064 C CA . LEU B 1 413 ? 0.636 9.203 -27.125 1 60.88 413 LEU B CA 1
ATOM 7065 C C . LEU B 1 413 ? 0.564 7.785 -26.562 1 60.88 413 LEU B C 1
ATOM 7067 O O . LEU B 1 413 ? 1.303 6.902 -27.016 1 60.88 413 LEU B O 1
ATOM 7071 N N . GLU B 1 414 ? -0.21 7.668 -25.578 1 71 414 GLU B N 1
ATOM 7072 C CA . GLU B 1 414 ? -0.414 6.332 -25.031 1 71 414 GLU B CA 1
ATOM 7073 C C . GLU B 1 414 ? -0.947 5.375 -26.094 1 71 414 GLU B C 1
ATOM 7075 O O . GLU B 1 414 ? -0.606 4.191 -26.094 1 71 414 GLU B O 1
ATOM 7080 N N . SER B 1 415 ? -1.63 6.008 -26.953 1 72.31 415 SER B N 1
ATOM 7081 C CA . SER B 1 415 ? -2.178 5.184 -28.031 1 72.31 415 SER B CA 1
ATOM 7082 C C . SER B 1 415 ? -1.081 4.703 -28.969 1 72.31 415 SER B C 1
ATOM 7084 O O . SER B 1 415 ? -1.096 3.553 -29.422 1 72.31 415 SER B O 1
ATOM 7086 N N . VAL B 1 416 ? -0.142 5.543 -29.25 1 66.38 416 VAL B N 1
ATOM 7087 C CA . VAL B 1 416 ? 0.965 5.156 -30.125 1 66.38 416 VAL B CA 1
ATOM 7088 C C . VAL B 1 416 ? 1.853 4.141 -29.406 1 66.38 416 VAL B C 1
ATOM 7090 O O . VAL B 1 416 ? 2.283 3.152 -30.016 1 66.38 416 VAL B O 1
ATOM 7093 N N . LYS B 1 417 ? 2.139 4.488 -28.219 1 70 417 LYS B N 1
ATOM 7094 C CA . LYS B 1 417 ? 2.906 3.535 -27.422 1 70 417 LYS B CA 1
ATOM 7095 C C . LYS B 1 417 ? 2.219 2.174 -27.375 1 70 417 LYS B C 1
ATOM 7097 O O . LYS B 1 417 ? 2.873 1.137 -27.5 1 70 417 LYS B O 1
ATOM 7102 N N . ASN B 1 418 ? 1.058 2.354 -27.266 1 75.75 418 ASN B N 1
ATOM 7103 C CA . ASN B 1 418 ? 0.279 1.121 -27.219 1 75.75 418 ASN B CA 1
ATOM 7104 C C . ASN B 1 418 ? 0.361 0.355 -28.547 1 75.75 418 ASN B C 1
ATOM 7106 O O . ASN B 1 418 ? 0.321 -0.876 -28.547 1 75.75 418 ASN B O 1
ATOM 7110 N N . LEU B 1 419 ? 0.547 1.103 -29.547 1 75.94 419 LEU B N 1
ATOM 7111 C CA . LEU B 1 419 ? 0.691 0.445 -30.844 1 75.94 419 LEU B CA 1
ATOM 7112 C C . LEU B 1 419 ? 1.999 -0.335 -30.906 1 75.94 419 LEU B C 1
ATOM 7114 O O . LEU B 1 419 ? 2.01 -1.504 -31.312 1 75.94 419 LEU B O 1
ATOM 7118 N N . GLY B 1 420 ? 3.066 0.402 -30.594 1 73.88 420 GLY B N 1
ATOM 7119 C CA . GLY B 1 420 ? 4.352 -0.278 -30.578 1 73.88 420 GLY B CA 1
ATOM 7120 C C . GLY B 1 420 ? 4.395 -1.47 -29.641 1 73.88 420 GLY B C 1
ATOM 7121 O O . GLY B 1 420 ? 4.828 -2.557 -30.031 1 73.88 420 GLY B O 1
ATOM 7122 N N . THR B 1 421 ? 3.984 -1.225 -28.562 1 80.06 421 THR B N 1
ATOM 7123 C CA . THR B 1 421 ? 3.975 -2.285 -27.562 1 80.06 421 THR B CA 1
ATOM 7124 C C . THR B 1 421 ? 3.002 -3.393 -27.953 1 80.06 421 THR B C 1
ATOM 7126 O O . THR B 1 421 ? 3.246 -4.566 -27.672 1 80.06 421 THR B O 1
ATOM 7129 N N . GLY B 1 422 ? 1.976 -2.9 -28.547 1 78.81 422 GLY B N 1
ATOM 7130 C CA . GLY B 1 422 ? 1.022 -3.889 -29.016 1 78.81 422 GLY B CA 1
ATOM 7131 C C . GLY B 1 422 ? 1.612 -4.832 -30.047 1 78.81 422 GLY B C 1
ATOM 7132 O O . GLY B 1 422 ? 1.392 -6.043 -29.984 1 78.81 422 GLY B O 1
ATOM 7133 N N . ILE B 1 423 ? 2.389 -4.309 -30.859 1 79 423 ILE B N 1
ATOM 7134 C CA . ILE B 1 423 ? 3.043 -5.125 -31.875 1 79 423 ILE B CA 1
ATOM 7135 C C . ILE B 1 423 ? 4.031 -6.082 -31.219 1 79 423 ILE B C 1
ATOM 7137 O O . ILE B 1 423 ? 4.082 -7.266 -31.562 1 79 423 ILE B O 1
ATOM 7141 N N . LYS B 1 424 ? 4.746 -5.574 -30.359 1 80.56 424 LYS B N 1
ATOM 7142 C CA . LYS B 1 424 ? 5.688 -6.41 -29.609 1 80.56 424 LYS B CA 1
ATOM 7143 C C . LYS B 1 424 ? 4.961 -7.531 -28.875 1 80.56 424 LYS B C 1
ATOM 7145 O O . LYS B 1 424 ? 5.426 -8.672 -28.859 1 80.56 424 LYS B O 1
ATOM 7150 N N . ASP B 1 425 ? 3.92 -7.184 -28.312 1 84.88 425 ASP B N 1
ATOM 7151 C CA . ASP B 1 425 ? 3.146 -8.172 -27.578 1 84.88 425 ASP B CA 1
ATOM 7152 C C . ASP B 1 425 ? 2.619 -9.266 -28.5 1 84.88 425 ASP B C 1
ATOM 7154 O O . ASP B 1 425 ? 2.623 -10.445 -28.141 1 84.88 425 ASP B O 1
ATOM 7158 N N . ILE B 1 426 ? 2.191 -8.867 -29.641 1 81.38 426 ILE B N 1
ATOM 7159 C CA . ILE B 1 426 ? 1.717 -9.852 -30.609 1 81.38 426 ILE B CA 1
ATOM 7160 C C . ILE B 1 426 ? 2.844 -10.82 -30.953 1 81.38 426 ILE B C 1
ATOM 7162 O O . ILE B 1 426 ? 2.637 -12.031 -30.984 1 81.38 426 ILE B O 1
ATOM 7166 N N . TYR B 1 427 ? 3.945 -10.273 -31.109 1 81.38 427 TYR B N 1
ATOM 7167 C CA . TYR B 1 427 ? 5.105 -11.094 -31.438 1 81.38 427 TYR B CA 1
ATOM 7168 C C . TYR B 1 427 ? 5.449 -12.031 -30.281 1 81.38 427 TYR B C 1
ATOM 7170 O O . TYR B 1 427 ? 5.672 -13.227 -30.484 1 81.38 427 TYR B O 1
ATOM 7178 N N . ARG B 1 428 ? 5.469 -11.555 -29.188 1 82.56 428 ARG B N 1
ATOM 7179 C CA . ARG B 1 428 ? 5.844 -12.305 -28 1 82.56 428 ARG B CA 1
ATOM 7180 C C . ARG B 1 428 ? 4.832 -13.414 -27.703 1 82.56 428 ARG B C 1
ATOM 7182 O O . ARG B 1 428 ? 5.207 -14.516 -27.297 1 82.56 428 ARG B O 1
ATOM 7189 N N . ILE B 1 429 ? 3.609 -13.094 -27.922 1 81.25 429 ILE B N 1
ATOM 7190 C CA . ILE B 1 429 ? 2.559 -14.07 -27.672 1 81.25 429 ILE B CA 1
ATOM 7191 C C . ILE B 1 429 ? 2.631 -15.172 -28.734 1 81.25 429 ILE B C 1
ATOM 7193 O O . ILE B 1 429 ? 2.492 -16.359 -28.422 1 81.25 429 ILE B O 1
ATOM 7197 N N . HIS B 1 430 ? 2.895 -14.773 -29.875 1 77.44 430 HIS B N 1
ATOM 7198 C CA . HIS B 1 430 ? 2.928 -15.727 -30.984 1 77.44 430 HIS B CA 1
ATOM 7199 C C . HIS B 1 430 ? 4.113 -16.672 -30.859 1 77.44 430 HIS B C 1
ATOM 7201 O O . HIS B 1 430 ? 4.008 -17.859 -31.219 1 77.44 430 HIS B O 1
ATOM 7207 N N . PHE B 1 431 ? 5.125 -16.234 -30.297 1 73.94 431 PHE B N 1
ATOM 7208 C CA . PHE B 1 431 ? 6.336 -17.047 -30.266 1 73.94 431 PHE B CA 1
ATOM 7209 C C . PHE B 1 431 ? 6.594 -17.562 -28.844 1 73.94 431 PHE B C 1
ATOM 7211 O O . PHE B 1 431 ? 7.664 -18.094 -28.562 1 73.94 431 PHE B O 1
ATOM 7218 N N . ALA B 1 432 ? 5.68 -17.297 -27.984 1 75.25 432 ALA B N 1
ATOM 7219 C CA . ALA B 1 432 ? 5.836 -17.828 -26.625 1 75.25 432 ALA B CA 1
ATOM 7220 C C . ALA B 1 432 ? 5.789 -19.344 -26.625 1 75.25 432 ALA B C 1
ATOM 7222 O O . ALA B 1 432 ? 4.988 -19.953 -27.328 1 75.25 432 ALA B O 1
ATOM 7223 N N . PRO B 1 433 ? 6.891 -19.859 -25.906 1 66.56 433 PRO B N 1
ATOM 7224 C CA . PRO B 1 433 ? 6.855 -21.328 -25.828 1 66.56 433 PRO B CA 1
ATOM 7225 C C . PRO B 1 433 ? 5.59 -21.844 -25.141 1 66.56 433 PRO B C 1
ATOM 7227 O O . PRO B 1 433 ? 5.086 -21.219 -24.203 1 66.56 433 PRO B O 1
ATOM 7230 N N . LYS B 1 434 ? 4.887 -22.703 -25.703 1 61.34 434 LYS B N 1
ATOM 7231 C CA . LYS B 1 434 ? 3.703 -23.328 -25.125 1 61.34 434 LYS B CA 1
ATOM 7232 C C . LYS B 1 434 ? 4.082 -24.531 -24.266 1 61.34 434 LYS B C 1
ATOM 7234 O O . LYS B 1 434 ? 4.793 -25.438 -24.734 1 61.34 434 LYS B O 1
ATOM 7239 N N . GLN B 1 435 ? 4.449 -24.391 -23.094 1 54.56 435 GLN B N 1
ATOM 7240 C CA . GLN B 1 435 ? 4.918 -25.516 -22.297 1 54.56 435 GLN B CA 1
ATOM 7241 C C . GLN B 1 435 ? 3.748 -26.328 -21.734 1 54.56 435 GLN B C 1
ATOM 7243 O O . GLN B 1 435 ? 3.871 -27.531 -21.516 1 54.56 435 GLN B O 1
ATOM 7248 N N . ILE B 1 436 ? 2.785 -25.656 -21.125 1 48.5 436 ILE B N 1
ATOM 7249 C CA . ILE B 1 436 ? 1.896 -26.484 -20.312 1 48.5 436 ILE B CA 1
ATOM 7250 C C . ILE B 1 436 ? 1.054 -27.375 -21.234 1 48.5 436 ILE B C 1
ATOM 7252 O O . ILE B 1 436 ? -0.06 -27 -21.609 1 48.5 436 ILE B O 1
ATOM 7256 N N . ALA B 1 437 ? 1.525 -27.656 -22.406 1 39.03 437 ALA B N 1
ATOM 7257 C CA . ALA B 1 437 ? 0.622 -28.516 -23.156 1 39.03 437 ALA B CA 1
ATOM 7258 C C . ALA B 1 437 ? 0.31 -29.797 -22.375 1 39.03 437 ALA B C 1
ATOM 7260 O O . ALA B 1 437 ? 1.191 -30.625 -22.156 1 39.03 437 ALA B O 1
ATOM 7261 N N . TYR B 1 438 ? -0.268 -29.812 -21.297 1 39.09 438 TYR B N 1
ATOM 7262 C CA . TYR B 1 438 ? -0.964 -31.078 -21.172 1 39.09 438 TYR B CA 1
ATOM 7263 C C . TYR B 1 438 ? -1.389 -31.625 -22.531 1 39.09 438 TYR B C 1
ATOM 7265 O O . TYR B 1 438 ? -2.174 -30.984 -23.234 1 39.09 438 TYR B O 1
ATOM 7273 N N . ARG B 1 439 ? -0.548 -32.125 -23.234 1 39.91 439 ARG B N 1
ATOM 7274 C CA . ARG B 1 439 ? -0.812 -32.781 -24.516 1 39.91 439 ARG B CA 1
ATOM 7275 C C . ARG B 1 439 ? -2.201 -33.438 -24.516 1 39.91 439 ARG B C 1
ATOM 7277 O O . ARG B 1 439 ? -2.404 -34.5 -23.938 1 39.91 439 ARG B O 1
ATOM 7284 N N . ARG B 1 440 ? -3.148 -32.781 -24.406 1 36.69 440 ARG B N 1
ATOM 7285 C CA . ARG B 1 440 ? -4.539 -33.031 -24.766 1 36.69 440 ARG B CA 1
ATOM 7286 C C . ARG B 1 440 ? -4.641 -33.719 -26.109 1 36.69 440 ARG B C 1
ATOM 7288 O O . ARG B 1 440 ? -5.719 -34.156 -26.516 1 36.69 440 ARG B O 1
ATOM 7295 N N . ASP B 1 441 ? -3.738 -33.5 -26.953 1 37.66 441 ASP B N 1
ATOM 7296 C CA . ASP B 1 441 ? -3.941 -34.156 -28.25 1 37.66 441 ASP B CA 1
ATOM 7297 C C . ASP B 1 441 ? -4.277 -35.625 -28.062 1 37.66 441 ASP B C 1
ATOM 7299 O O . ASP B 1 441 ? -5.062 -36.188 -28.828 1 37.66 441 ASP B O 1
ATOM 7303 N N . GLU B 1 442 ? -3.637 -36.219 -27.156 1 36.78 442 GLU B N 1
ATOM 7304 C CA . GLU B 1 442 ? -3.895 -37.656 -27.109 1 36.78 442 GLU B CA 1
ATOM 7305 C C . GLU B 1 442 ? -5.285 -37.969 -26.547 1 36.78 442 GLU B C 1
ATOM 7307 O O . GLU B 1 442 ? -5.867 -39 -26.844 1 36.78 442 GLU B O 1
ATOM 7312 N N . LEU B 1 443 ? -5.793 -37.094 -25.734 1 35.72 443 LEU B N 1
ATOM 7313 C CA . LEU B 1 443 ? -7.168 -37.406 -25.359 1 35.72 443 LEU B CA 1
ATOM 7314 C C . LEU B 1 443 ? -8.125 -37.156 -26.516 1 35.72 443 LEU B C 1
ATOM 7316 O O . LEU B 1 443 ? -9.125 -37.844 -26.672 1 35.72 443 LEU B O 1
ATOM 7320 N N . ASP B 1 444 ? -7.945 -36.125 -27.188 1 37.59 444 ASP B N 1
ATOM 7321 C CA . ASP B 1 444 ? -8.812 -35.969 -28.359 1 37.59 444 ASP B CA 1
ATOM 7322 C C . ASP B 1 444 ? -8.516 -37 -29.422 1 37.59 444 ASP B C 1
ATOM 7324 O O . ASP B 1 444 ? -9.391 -37.344 -30.219 1 37.59 444 ASP B O 1
ATOM 7328 N N . GLY B 1 445 ? -7.332 -37.344 -29.625 1 35.25 445 GLY B N 1
ATOM 7329 C CA . GLY B 1 445 ? -7.117 -38.438 -30.562 1 35.25 445 GLY B CA 1
ATOM 7330 C C . GLY B 1 445 ? -7.809 -39.719 -30.141 1 35.25 445 GLY B C 1
ATOM 7331 O O . GLY B 1 445 ? -8.258 -40.5 -31 1 35.25 445 GLY B O 1
ATOM 7332 N N . ASP B 1 446 ? -7.812 -40.031 -28.859 1 37.34 446 ASP B N 1
ATOM 7333 C CA . ASP B 1 446 ? -8.5 -41.281 -28.469 1 37.34 446 ASP B CA 1
ATOM 7334 C C . ASP B 1 446 ? -10.016 -41.094 -28.547 1 37.34 446 ASP B C 1
ATOM 7336 O O . ASP B 1 446 ? -10.758 -42.094 -28.641 1 37.34 446 ASP B O 1
ATOM 7340 N N . ARG B 1 447 ? -10.523 -39.938 -28.328 1 40.72 447 ARG B N 1
ATOM 7341 C CA . ARG B 1 447 ? -11.961 -39.844 -28.578 1 40.72 447 ARG B CA 1
ATOM 7342 C C . ARG B 1 447 ? -12.266 -39.969 -30.062 1 40.72 447 ARG B C 1
ATOM 7344 O O . ARG B 1 447 ? -13.398 -40.281 -30.438 1 40.72 447 ARG B O 1
ATOM 7351 N N . LYS B 1 448 ? -11.477 -39.531 -30.969 1 42.59 448 LYS B N 1
ATOM 7352 C CA . LYS B 1 448 ? -11.781 -39.781 -32.375 1 42.59 448 LYS B CA 1
ATOM 7353 C C . LYS B 1 448 ? -11.734 -41.281 -32.688 1 42.59 448 LYS B C 1
ATOM 7355 O O . LYS B 1 448 ? -12.414 -41.75 -33.625 1 42.59 448 LYS B O 1
ATOM 7360 N N . ARG B 1 449 ? -10.977 -42.062 -32.156 1 40.5 449 ARG B N 1
ATOM 7361 C CA . ARG B 1 449 ? -11 -43.5 -32.469 1 40.5 449 ARG B CA 1
ATOM 7362 C C . ARG B 1 449 ? -12.281 -44.156 -31.969 1 40.5 449 ARG B C 1
ATOM 7364 O O . ARG B 1 449 ? -12.719 -45.188 -32.5 1 40.5 449 ARG B O 1
ATOM 7371 N N . LYS B 1 450 ? -12.898 -43.719 -30.859 1 40.06 450 LYS B N 1
ATOM 7372 C CA . LYS B 1 450 ? -14.125 -44.438 -30.484 1 40.06 450 LYS B CA 1
ATOM 7373 C C . LYS B 1 450 ? -15.312 -43.938 -31.312 1 40.06 450 LYS B C 1
ATOM 7375 O O . LYS B 1 450 ? -16.406 -44.5 -31.25 1 40.06 450 LYS B O 1
ATOM 7380 N N . GLN B 1 451 ? -15.227 -42.719 -31.766 1 35.91 451 GLN B N 1
ATOM 7381 C CA . GLN B 1 451 ? -16.375 -42.375 -32.594 1 35.91 451 GLN B CA 1
ATOM 7382 C C . GLN B 1 451 ? -16.219 -42.938 -34 1 35.91 451 GLN B C 1
ATOM 7384 O O . GLN B 1 451 ? -17.172 -42.969 -34.781 1 35.91 451 GLN B O 1
ATOM 7389 N N . ASP B 1 452 ? -15.055 -43.281 -34.375 1 31.3 452 ASP B N 1
ATOM 7390 C CA . ASP B 1 452 ? -15.094 -44.094 -35.594 1 31.3 452 ASP B CA 1
ATOM 7391 C C . ASP B 1 452 ? -15.352 -45.562 -35.25 1 31.3 452 ASP B C 1
ATOM 7393 O O . ASP B 1 452 ? -14.773 -46.125 -34.312 1 31.3 452 ASP B O 1
#

Organism: NCBI:txid592978

Solvent-accessible surface area (backbone atoms only — not comparable to full-atom values): 46429 Å² total; per-residue (Å²): 47,31,34,67,65,69,56,32,38,51,83,37,66,35,65,46,32,22,44,50,18,39,44,38,52,46,40,36,42,60,66,48,46,22,26,39,43,32,45,62,61,34,71,30,36,6,46,26,56,52,57,44,54,73,38,68,70,49,31,55,33,51,53,48,27,22,62,33,33,44,30,26,35,34,23,53,90,90,35,78,28,61,34,42,46,52,43,50,34,46,50,27,28,69,65,63,41,90,81,43,57,73,43,69,58,45,90,61,56,64,83,43,46,68,63,49,51,49,51,42,47,21,53,36,25,26,34,57,60,60,53,47,60,58,29,66,75,38,59,87,80,35,72,67,21,49,51,40,51,49,42,48,53,48,50,51,50,32,47,52,45,20,54,34,70,50,16,51,35,62,40,42,90,72,66,87,54,48,44,48,53,45,42,51,50,51,31,54,52,29,53,70,42,87,50,64,61,47,24,50,12,24,53,50,49,53,53,50,54,60,69,53,67,45,69,77,52,54,55,33,70,65,55,56,50,53,56,57,66,73,46,83,90,46,70,48,54,43,46,34,49,50,51,51,53,50,33,49,48,53,28,53,51,56,37,37,49,71,47,30,36,81,44,91,48,73,69,38,42,52,52,47,51,53,52,49,47,51,50,54,49,50,31,37,74,70,38,40,42,73,60,76,93,50,73,71,82,64,46,57,86,56,88,63,81,75,70,66,48,68,53,41,42,66,71,57,57,76,65,70,71,77,45,80,54,46,50,70,64,59,39,67,60,45,35,52,50,38,50,47,51,52,48,46,53,50,41,47,29,44,47,51,33,46,48,45,8,45,50,35,18,50,41,47,50,51,46,50,50,44,36,55,67,57,46,55,72,54,84,61,59,64,58,48,48,49,51,47,14,31,49,36,24,48,49,35,25,47,48,46,31,46,46,15,64,73,65,69,43,74,34,53,20,58,16,31,46,36,40,56,50,40,50,50,41,52,51,50,62,70,65,46,82,78,69,70,59,73,65,50,58,64,57,54,54,55,52,53,56,69,74,93,45,30,35,66,62,72,55,34,36,49,81,38,66,37,65,42,32,21,44,49,19,39,44,39,53,47,39,37,42,60,65,48,45,22,26,39,42,33,47,63,58,34,71,30,37,5,46,25,56,50,57,44,55,73,37,67,68,48,31,55,32,51,53,47,28,22,64,33,34,42,30,26,35,34,22,50,91,90,36,77,27,61,34,42,46,52,43,51,34,45,49,27,27,69,66,64,41,90,81,43,54,71,41,67,58,45,88,61,58,64,84,42,48,68,61,49,51,49,51,40,46,21,55,36,25,26,34,58,60,62,53,48,59,58,28,66,75,38,59,88,81,35,72,66,23,49,52,40,51,50,44,49,53,48,51,50,51,33,48,52,44,21,53,32,71,49,15,50,35,62,39,41,90,73,66,88,55,49,44,49,55,44,44,53,50,50,33,55,51,29,54,69,41,88,48,64,59,47,25,50,12,24,52,50,50,53,52,49,54,59,69,54,68,46,68,78,51,53,54,33,69,66,54,56,51,52,56,56,67,73,46,82,84,47,72,47,54,49,45,33,48,51,51,51,53,50,34,50,47,53,30,53,50,56,37,35,50,73,46,30,37,81,43,89,49,71,68,38,41,51,53,47,52,53,51,50,48,50,50,55,48,50,32,37,74,70,29,39,45,62,55,92,86,43,75,68,87,55,55,56,87,54,88,63,81,75,69,64,46,68,53,42,40,66,71,58,56,78,64,70,71,79,46,82,54,45,52,70,64,59,40,68,58,46,34,49,48,38,49,46,51,51,47,46,54,49,42,47,29,46,46,50,33,46,49,45,7,46,51,36,18,50,40,48,52,51,46,48,50,45,37,56,66,58,47,56,72,54,83,61,60,65,57,48,47,49,50,45,15,32,49,35,23,48,49,35,25,47,49,44,30,47,46,15,62,73,66,70,43,74,34,52,22,56,16,29,46,37,40,56,49,40,52,51,42,51,52,50,62,71,65,46,84,79,68,74,56,72,70,51,59,60,57,54,52,53,51,53,57,70,74,93